Protein AF-A0A5A9MUC9-F1 (afdb_monomer)

Structure (mmCIF, N/CA/C/O backbone):
data_AF-A0A5A9MUC9-F1
#
_entry.id   AF-A0A5A9MUC9-F1
#
loop_
_atom_site.group_PDB
_atom_site.id
_atom_site.type_symbol
_atom_site.label_atom_id
_atom_site.label_alt_id
_atom_site.label_comp_id
_atom_site.label_asym_id
_atom_site.label_entity_id
_atom_site.label_seq_id
_atom_site.pdbx_PDB_ins_code
_atom_site.Cartn_x
_atom_site.Cartn_y
_atom_site.Cartn_z
_atom_site.occupancy
_atom_site.B_iso_or_equiv
_atom_site.auth_seq_id
_atom_site.auth_comp_id
_atom_site.auth_asym_id
_atom_site.auth_atom_id
_atom_site.pdbx_PDB_model_num
ATOM 1 N N . MET A 1 1 ? 46.422 -25.021 72.620 1.00 37.22 1 MET A N 1
ATOM 2 C CA . MET A 1 1 ? 46.347 -26.416 72.132 1.00 37.22 1 MET A CA 1
ATOM 3 C C . MET A 1 1 ? 45.207 -26.489 71.130 1.00 37.22 1 MET A C 1
ATOM 5 O O . MET A 1 1 ? 44.174 -25.902 71.407 1.00 37.22 1 MET A O 1
ATOM 9 N N . SER A 1 2 ? 45.419 -27.197 70.019 1.00 31.12 2 SER A N 1
ATOM 10 C CA . SER A 1 2 ? 44.532 -27.353 68.852 1.00 31.12 2 SER A CA 1
ATOM 11 C C . SER A 1 2 ? 44.584 -26.235 67.801 1.00 31.12 2 SER A C 1
ATOM 13 O O . SER A 1 2 ? 43.791 -25.302 67.783 1.00 31.12 2 SER A O 1
ATOM 15 N N . VAL A 1 3 ? 45.565 -26.389 66.910 1.00 34.84 3 VAL A N 1
ATOM 16 C CA . VAL A 1 3 ? 45.570 -25.908 65.526 1.00 34.84 3 VAL A CA 1
ATOM 17 C C . VAL A 1 3 ? 45.218 -27.127 64.670 1.00 34.84 3 VAL A C 1
ATOM 19 O O . VAL A 1 3 ? 45.865 -28.159 64.854 1.00 34.84 3 VAL A O 1
ATOM 22 N N . LYS A 1 4 ? 44.242 -26.971 63.762 1.00 36.78 4 LYS A N 1
ATOM 23 C CA . LYS A 1 4 ? 43.880 -27.789 62.576 1.00 36.78 4 LYS A CA 1
ATOM 24 C C . LYS A 1 4 ? 42.400 -28.181 62.548 1.00 36.78 4 LYS A C 1
ATOM 26 O O . LYS A 1 4 ? 42.036 -29.242 63.036 1.00 36.78 4 LYS A O 1
ATOM 31 N N . GLN A 1 5 ? 41.598 -27.337 61.898 1.00 28.11 5 GLN A N 1
ATOM 32 C CA . GLN A 1 5 ? 40.601 -27.712 60.881 1.00 28.11 5 GLN A CA 1
ATOM 33 C C . GLN A 1 5 ? 39.957 -26.420 60.357 1.00 28.11 5 GLN A C 1
ATOM 35 O O . GLN A 1 5 ? 38.896 -25.996 60.795 1.00 28.11 5 GLN A O 1
ATOM 40 N N . ALA A 1 6 ? 40.683 -25.752 59.465 1.00 31.92 6 ALA A N 1
ATOM 41 C CA . ALA A 1 6 ? 40.203 -24.652 58.642 1.00 31.92 6 ALA A CA 1
ATOM 42 C C . ALA A 1 6 ? 40.879 -24.820 57.280 1.00 31.92 6 ALA A C 1
ATOM 44 O O . ALA A 1 6 ? 41.979 -24.323 57.079 1.00 31.92 6 ALA A O 1
ATOM 45 N N . GLU A 1 7 ? 40.282 -25.640 56.419 1.00 31.00 7 GLU A N 1
ATOM 46 C CA . GLU A 1 7 ? 40.543 -25.723 54.978 1.00 31.00 7 GLU A CA 1
ATOM 47 C C . GLU A 1 7 ? 39.486 -26.662 54.370 1.00 31.00 7 GLU A C 1
ATOM 49 O O . GLU A 1 7 ? 39.186 -27.695 54.969 1.00 31.00 7 GLU A O 1
ATOM 54 N N . VAL A 1 8 ? 38.966 -26.301 53.185 1.00 27.38 8 VAL A N 1
ATOM 55 C CA . VAL A 1 8 ? 37.879 -26.940 52.399 1.00 27.38 8 VAL A CA 1
ATOM 56 C C . VAL A 1 8 ? 36.471 -26.516 52.890 1.00 27.38 8 VAL A C 1
ATOM 58 O O . VAL A 1 8 ? 35.976 -27.030 53.880 1.00 27.38 8 VAL A O 1
ATOM 61 N N . SER A 1 9 ? 35.761 -25.531 52.322 1.00 27.03 9 SER A N 1
ATOM 62 C CA . SER A 1 9 ? 35.521 -25.254 50.898 1.00 27.03 9 SER A CA 1
ATOM 63 C C . SER A 1 9 ? 35.214 -23.764 50.666 1.00 27.03 9 SER A C 1
ATOM 65 O O . SER A 1 9 ? 34.152 -23.272 51.031 1.00 27.03 9 SER A O 1
ATOM 67 N N . TYR A 1 10 ? 36.152 -23.060 50.039 1.00 27.86 10 TYR A N 1
ATOM 68 C CA . TYR A 1 10 ? 35.975 -21.765 49.378 1.00 27.86 10 TYR A CA 1
ATOM 69 C C . TYR A 1 10 ? 36.552 -21.970 47.979 1.00 27.86 10 TYR A C 1
ATOM 71 O O . TYR A 1 10 ? 37.765 -22.132 47.879 1.00 27.86 10 TYR A O 1
ATOM 79 N N . GLN A 1 11 ? 35.717 -22.041 46.937 1.00 26.67 11 GLN A N 1
ATOM 80 C CA . GLN A 1 11 ? 36.108 -21.851 45.531 1.00 26.67 11 GLN A CA 1
ATOM 81 C C . GLN A 1 11 ? 34.886 -21.993 44.609 1.00 26.67 11 GLN A C 1
ATOM 83 O O . GLN A 1 11 ? 34.564 -23.095 44.178 1.00 26.67 11 GLN A O 1
ATOM 88 N N . HIS A 1 12 ? 34.224 -20.880 44.299 1.00 26.84 12 HIS A N 1
ATOM 89 C CA . HIS A 1 12 ? 33.988 -20.395 42.931 1.00 26.84 12 HIS A CA 1
ATOM 90 C C . HIS A 1 12 ? 33.468 -18.951 43.018 1.00 26.84 12 HIS A C 1
ATOM 92 O O . HIS A 1 12 ? 32.827 -18.591 43.996 1.00 26.84 12 HIS A O 1
ATOM 98 N N . TYR A 1 13 ? 33.815 -18.136 42.023 1.00 27.45 13 TYR A N 1
ATOM 99 C CA . TYR A 1 13 ? 33.653 -16.676 41.935 1.00 27.45 13 TYR A CA 1
ATOM 100 C C . TYR A 1 13 ? 34.662 -15.812 42.701 1.00 27.45 13 TYR A C 1
ATOM 102 O O . TYR A 1 13 ? 34.348 -15.042 43.601 1.00 27.45 13 TYR A O 1
ATOM 110 N N . SER A 1 14 ? 35.905 -15.848 42.228 1.00 30.41 14 SER A N 1
ATOM 111 C CA . SER A 1 14 ? 36.795 -14.690 42.281 1.00 30.41 14 SER A CA 1
ATOM 112 C C . SER A 1 14 ? 37.079 -14.221 40.861 1.00 30.41 14 SER A C 1
ATOM 114 O O . SER A 1 14 ? 37.937 -14.800 40.202 1.00 30.41 14 SER A O 1
ATOM 116 N N . GLN A 1 15 ? 36.383 -13.171 40.397 1.00 27.92 15 GLN A N 1
ATOM 117 C CA . GLN A 1 15 ? 36.892 -12.316 39.316 1.00 27.92 15 GLN A CA 1
ATOM 118 C C . GLN A 1 15 ? 36.154 -10.980 39.089 1.00 27.92 15 GLN A C 1
ATOM 120 O O . GLN A 1 15 ? 35.982 -10.594 37.949 1.00 27.92 15 GLN A O 1
ATOM 125 N N . TYR A 1 16 ? 35.820 -10.197 40.121 1.00 28.20 16 TYR A N 1
ATOM 126 C CA . TYR A 1 16 ? 35.705 -8.739 39.940 1.00 28.20 16 TYR A CA 1
ATOM 127 C C . TYR A 1 16 ? 36.274 -7.988 41.146 1.00 28.20 16 TYR A C 1
ATOM 129 O O . TYR A 1 16 ? 36.334 -8.485 42.267 1.00 28.20 16 TYR A O 1
ATOM 137 N N . ILE A 1 17 ? 36.833 -6.827 40.839 1.00 30.33 17 ILE A N 1
ATOM 138 C CA . ILE A 1 17 ? 37.711 -5.996 41.655 1.00 30.33 17 ILE A CA 1
ATOM 139 C C . ILE A 1 17 ? 37.048 -5.605 42.984 1.00 30.33 17 ILE A C 1
ATOM 141 O O . ILE A 1 17 ? 35.884 -5.227 43.028 1.00 30.33 17 ILE A O 1
ATOM 145 N N . ILE A 1 18 ? 37.835 -5.662 44.061 1.00 32.28 18 ILE A N 1
ATOM 146 C CA . ILE A 1 18 ? 37.488 -5.213 45.412 1.00 32.28 18 ILE A CA 1
ATOM 147 C C . ILE A 1 18 ? 37.047 -3.742 45.368 1.00 32.28 18 ILE A C 1
ATOM 149 O O . ILE A 1 18 ? 37.881 -2.843 45.251 1.00 32.28 18 ILE A O 1
ATOM 153 N N . SER A 1 19 ? 35.744 -3.502 45.513 1.00 30.11 19 SER A N 1
ATOM 154 C CA . SER A 1 19 ? 35.230 -2.262 46.094 1.00 30.11 19 SER A CA 1
ATOM 155 C C . SER A 1 19 ? 35.243 -2.435 47.622 1.00 30.11 19 SER A C 1
ATOM 157 O O . SER A 1 19 ? 34.701 -3.428 48.109 1.00 30.11 19 SER A O 1
ATOM 159 N N . PRO A 1 20 ? 35.850 -1.537 48.424 1.00 44.41 20 PRO A N 1
ATOM 160 C CA . PRO A 1 20 ? 35.941 -1.690 49.884 1.00 44.41 20 PRO A CA 1
ATOM 161 C C . PRO A 1 20 ? 34.605 -1.505 50.621 1.00 44.41 20 PRO A C 1
ATOM 163 O O . PRO A 1 20 ? 34.583 -1.450 51.849 1.00 44.41 20 PRO A O 1
ATOM 166 N N . SER A 1 21 ? 33.500 -1.342 49.895 1.00 51.47 21 SER A N 1
ATOM 167 C CA . SER A 1 21 ? 32.202 -1.033 50.467 1.00 51.47 21 SER A CA 1
ATOM 168 C C . SER A 1 21 ? 31.105 -1.726 49.656 1.00 51.47 21 SER A C 1
ATOM 170 O O . SER A 1 21 ? 31.025 -1.473 48.451 1.00 51.47 21 SER A O 1
ATOM 172 N N . PRO A 1 22 ? 30.268 -2.582 50.276 1.00 62.97 22 PRO A N 1
ATOM 173 C CA . PRO A 1 22 ? 29.225 -3.314 49.561 1.00 62.97 22 PRO A CA 1
ATOM 174 C C . PRO A 1 22 ? 28.249 -2.336 48.895 1.00 62.97 22 PRO A C 1
ATOM 176 O O . PRO A 1 22 ? 27.984 -1.260 49.442 1.00 62.97 22 PRO A O 1
ATOM 179 N N . GLU A 1 23 ? 27.746 -2.685 47.709 1.00 72.06 23 GLU A N 1
ATOM 180 C CA . GLU A 1 23 ? 26.764 -1.864 46.984 1.00 72.06 23 GLU A CA 1
ATOM 181 C C . GLU A 1 23 ? 25.449 -1.738 47.767 1.00 72.06 23 GLU A C 1
ATOM 183 O O . GLU A 1 23 ? 24.873 -0.654 47.807 1.00 72.06 23 GLU A O 1
ATOM 188 N N . VAL A 1 24 ? 25.051 -2.796 48.486 1.00 77.56 24 VAL A N 1
ATOM 189 C CA . VAL A 1 24 ? 23.879 -2.846 49.375 1.00 77.56 24 VAL A CA 1
ATOM 190 C C . VAL A 1 24 ? 24.287 -3.405 50.740 1.00 77.56 24 VAL A C 1
ATOM 192 O O . VAL A 1 24 ? 24.983 -4.417 50.831 1.00 77.56 24 VAL A O 1
ATOM 195 N N . TRP A 1 25 ? 23.850 -2.767 51.826 1.00 82.62 25 TRP A N 1
ATOM 196 C CA . TRP A 1 25 ? 24.081 -3.256 53.187 1.00 82.62 25 TRP A CA 1
ATOM 197 C C . TRP A 1 25 ? 22.999 -4.243 53.610 1.00 82.62 25 TRP A C 1
ATOM 199 O O . TRP A 1 25 ? 21.894 -3.835 53.949 1.00 82.62 25 TRP A O 1
ATOM 209 N N . ARG A 1 26 ? 23.336 -5.532 53.674 1.00 80.31 26 ARG A N 1
ATOM 210 C CA . ARG A 1 26 ? 22.454 -6.574 54.214 1.00 80.31 26 ARG A CA 1
ATOM 211 C C . ARG A 1 26 ? 22.598 -6.682 55.735 1.00 80.31 26 ARG A C 1
ATOM 213 O O . ARG A 1 26 ? 23.669 -7.037 56.229 1.00 80.31 26 ARG A O 1
ATOM 220 N N . ILE A 1 27 ? 21.545 -6.355 56.483 1.00 81.44 27 ILE A N 1
ATOM 221 C CA . ILE A 1 27 ? 21.571 -6.223 57.947 1.00 81.44 27 ILE A CA 1
ATOM 222 C C . ILE A 1 27 ? 20.531 -7.129 58.605 1.00 81.44 27 ILE A C 1
ATOM 224 O O . ILE A 1 27 ? 19.365 -7.142 58.229 1.00 81.44 27 ILE A O 1
ATOM 228 N N . ASN A 1 28 ? 20.952 -7.840 59.650 1.00 82.38 28 ASN A N 1
ATOM 229 C CA . ASN A 1 28 ? 20.065 -8.529 60.577 1.00 82.38 28 ASN A CA 1
ATOM 230 C C . ASN A 1 28 ? 19.952 -7.696 61.873 1.00 82.38 28 ASN A C 1
ATOM 232 O O . ASN A 1 28 ? 20.923 -7.601 62.628 1.00 82.38 28 ASN A O 1
ATOM 236 N N . LEU A 1 29 ? 18.784 -7.086 62.105 1.00 79.56 29 LEU A N 1
ATOM 237 C CA . LEU A 1 29 ? 18.479 -6.291 63.301 1.00 79.56 29 LEU A CA 1
ATOM 238 C C . LEU A 1 29 ? 18.042 -7.145 64.503 1.00 79.56 29 LEU A C 1
ATOM 240 O O . LEU A 1 29 ? 18.085 -6.664 65.631 1.00 79.56 29 LEU A O 1
ATOM 244 N N . SER A 1 30 ? 17.658 -8.412 64.309 1.00 74.38 30 SER A N 1
ATOM 245 C CA . SER A 1 30 ? 17.354 -9.311 65.434 1.00 74.38 30 SER A CA 1
ATOM 246 C C . SER A 1 30 ? 18.618 -9.733 66.194 1.00 74.38 30 SER A C 1
ATOM 248 O O . SER A 1 30 ? 18.578 -9.950 67.404 1.00 74.38 30 SER A O 1
ATOM 250 N N . GLU A 1 31 ? 19.769 -9.761 65.517 1.00 72.69 31 GLU A N 1
ATOM 251 C CA . GLU A 1 31 ? 21.071 -10.068 66.123 1.00 72.69 31 GLU A CA 1
ATOM 252 C C . GLU A 1 31 ? 21.901 -8.827 66.491 1.00 72.69 31 GLU A C 1
ATOM 254 O O . GLU A 1 31 ? 22.803 -8.904 67.332 1.00 72.69 31 GLU A O 1
ATOM 259 N N . ARG A 1 32 ? 21.648 -7.677 65.852 1.00 73.25 32 ARG A N 1
ATOM 260 C CA . ARG A 1 32 ? 22.462 -6.459 65.995 1.00 73.25 32 ARG A CA 1
ATOM 261 C C . ARG A 1 32 ? 21.582 -5.241 66.249 1.00 73.25 32 ARG A C 1
ATOM 263 O O . ARG A 1 32 ? 20.751 -4.906 65.421 1.00 73.25 32 ARG A O 1
ATOM 270 N N . LYS A 1 33 ? 21.860 -4.514 67.336 1.00 75.81 33 LYS A N 1
ATOM 271 C CA . LYS A 1 33 ? 21.127 -3.287 67.683 1.00 75.81 33 LYS A CA 1
ATOM 272 C C . LYS A 1 33 ? 21.317 -2.186 66.641 1.00 75.81 33 LYS A C 1
ATOM 274 O O . LYS A 1 33 ? 22.451 -1.882 66.251 1.00 75.81 33 LYS A O 1
ATOM 279 N N . SER A 1 34 ? 20.238 -1.488 66.314 1.00 79.00 34 SER A N 1
ATOM 280 C CA . SER A 1 34 ? 20.187 -0.335 65.414 1.00 79.00 34 SER A CA 1
ATOM 281 C C . SER A 1 34 ? 21.143 0.788 65.835 1.00 79.00 34 SER A C 1
ATOM 283 O O . SER A 1 34 ? 21.655 1.520 64.994 1.00 79.00 34 SER A O 1
ATOM 285 N N . SER A 1 35 ? 21.457 0.895 67.132 1.00 78.44 35 SER A N 1
ATOM 286 C CA . SER A 1 35 ? 22.426 1.859 67.665 1.00 78.44 35 SER A CA 1
ATOM 287 C C . SER A 1 35 ? 23.839 1.648 67.116 1.00 78.44 35 SER A C 1
ATOM 289 O O . SER A 1 35 ? 24.579 2.609 66.941 1.00 78.44 35 SER A O 1
ATOM 291 N N . ILE A 1 36 ? 24.227 0.397 66.840 1.00 78.69 36 ILE A N 1
ATOM 292 C CA . ILE A 1 36 ? 25.528 0.076 66.237 1.00 78.69 36 ILE A CA 1
ATOM 293 C C . ILE A 1 36 ? 25.494 0.409 64.745 1.00 78.69 36 ILE A C 1
ATOM 295 O O . ILE A 1 36 ? 26.438 1.004 64.229 1.00 78.69 36 ILE A O 1
ATOM 299 N N . LEU A 1 37 ? 24.392 0.073 64.065 1.00 81.62 37 LEU A N 1
ATOM 300 C CA . LEU A 1 37 ? 24.188 0.409 62.657 1.00 81.62 37 LEU A CA 1
ATOM 301 C C . LEU A 1 37 ? 24.272 1.925 62.425 1.00 81.62 37 LEU A C 1
ATOM 303 O O . LEU A 1 37 ? 24.952 2.356 61.499 1.00 81.62 37 LEU A O 1
ATOM 307 N N . LEU A 1 38 ? 23.664 2.731 63.299 1.00 82.75 38 LEU A N 1
ATOM 308 C CA . LEU A 1 38 ? 23.710 4.193 63.237 1.00 82.75 38 LEU A CA 1
ATOM 309 C C . LEU A 1 38 ? 25.145 4.738 63.252 1.00 82.75 38 LEU A C 1
ATOM 311 O O . LEU A 1 38 ? 25.493 5.585 62.431 1.00 82.75 38 LEU A O 1
ATOM 315 N N . GLU A 1 39 ? 25.986 4.253 64.167 1.00 84.06 39 GLU A N 1
ATOM 316 C CA . GLU A 1 39 ? 27.384 4.693 64.254 1.00 84.06 39 GLU A CA 1
ATOM 317 C C . GLU A 1 39 ? 28.191 4.271 63.020 1.00 84.06 39 GLU A C 1
ATOM 319 O O . GLU A 1 39 ? 29.020 5.037 62.537 1.00 84.06 39 GLU A O 1
ATOM 324 N N . VAL A 1 40 ? 27.906 3.097 62.446 1.00 81.81 40 VAL A N 1
ATOM 325 C CA . VAL A 1 40 ? 28.534 2.645 61.193 1.00 81.81 40 VAL A CA 1
ATOM 326 C C . VAL A 1 40 ? 28.092 3.497 59.998 1.00 81.81 40 VAL A C 1
ATOM 328 O O . VAL A 1 40 ? 28.924 3.858 59.163 1.00 81.81 40 VAL A O 1
ATOM 331 N N . LEU A 1 41 ? 26.806 3.850 59.917 1.00 82.06 41 LEU A N 1
ATOM 332 C CA . LEU A 1 41 ? 26.252 4.673 58.840 1.00 82.06 41 LEU A CA 1
ATOM 333 C C . LEU A 1 41 ? 26.789 6.114 58.872 1.00 82.06 41 LEU A C 1
ATOM 335 O O . LEU A 1 41 ? 27.070 6.676 57.817 1.00 82.06 41 LEU A O 1
ATOM 339 N N . LYS A 1 42 ? 27.027 6.689 60.061 1.00 81.81 42 LYS A N 1
ATOM 340 C CA . LYS A 1 42 ? 27.658 8.018 60.220 1.00 81.81 42 LYS A CA 1
ATOM 341 C C . LYS A 1 42 ? 29.084 8.095 59.666 1.00 81.81 42 LYS A C 1
ATOM 343 O O . LYS A 1 42 ? 29.549 9.188 59.353 1.00 81.81 42 LYS A O 1
ATOM 348 N N . LEU A 1 43 ? 29.783 6.962 59.571 1.00 80.56 43 LEU A N 1
ATOM 349 C CA . LEU A 1 43 ? 31.150 6.884 59.046 1.00 80.56 43 LEU A CA 1
ATOM 350 C C . LEU A 1 43 ? 31.202 6.787 57.511 1.00 80.56 43 LEU A C 1
ATOM 352 O O . LEU A 1 43 ? 32.293 6.825 56.943 1.00 80.56 43 LEU A O 1
ATOM 356 N N . GLN A 1 44 ? 30.058 6.641 56.835 1.00 73.62 44 GLN A N 1
ATOM 357 C CA . GLN A 1 44 ? 30.001 6.526 55.377 1.00 73.62 44 GLN A CA 1
ATOM 358 C C . GLN A 1 44 ? 30.079 7.904 54.703 1.00 73.62 44 GLN A C 1
ATOM 360 O O . GLN A 1 44 ? 29.491 8.878 55.168 1.00 73.62 44 GLN A O 1
ATOM 365 N N . THR A 1 45 ? 30.777 7.978 53.566 1.00 74.88 45 THR A N 1
ATOM 366 C CA . THR A 1 45 ? 30.841 9.192 52.731 1.00 74.88 45 THR A CA 1
ATOM 367 C C . THR A 1 45 ? 29.626 9.350 51.816 1.00 74.88 45 THR A C 1
ATOM 369 O O . THR A 1 45 ? 29.344 10.457 51.368 1.00 74.88 45 THR A O 1
ATOM 372 N N . GLU A 1 46 ? 28.903 8.260 51.547 1.00 81.00 46 GLU A N 1
ATOM 373 C CA . GLU A 1 46 ? 27.731 8.207 50.670 1.00 81.00 46 GLU A CA 1
ATOM 374 C C . GLU A 1 46 ? 26.603 7.405 51.331 1.00 81.00 46 GLU A C 1
ATOM 376 O O . GLU A 1 46 ? 26.857 6.422 52.034 1.00 81.00 46 GLU A O 1
ATOM 381 N N . LYS A 1 47 ? 25.348 7.806 51.086 1.00 84.25 47 LYS A N 1
ATOM 382 C CA . LYS A 1 47 ? 24.169 7.049 51.523 1.00 84.25 47 LYS A CA 1
ATOM 383 C C . LYS A 1 47 ? 24.029 5.792 50.673 1.00 84.25 47 LYS A C 1
ATOM 385 O O . LYS A 1 47 ? 23.990 5.886 49.448 1.00 84.25 47 LYS A O 1
ATOM 390 N N . LYS A 1 48 ? 23.907 4.635 51.315 1.00 82.56 48 LYS A N 1
ATOM 391 C CA . LYS A 1 48 ? 23.777 3.341 50.633 1.00 82.56 48 LYS A CA 1
ATOM 392 C C . LYS A 1 48 ? 22.405 2.703 50.869 1.00 82.56 48 LYS A C 1
ATOM 394 O O . LYS A 1 48 ? 21.788 2.997 51.900 1.00 82.56 48 LYS A O 1
ATOM 399 N N . PRO A 1 49 ? 21.936 1.838 49.951 1.00 85.25 49 PRO A N 1
ATOM 400 C CA . PRO A 1 49 ? 20.777 0.989 50.185 1.00 85.25 49 PRO A CA 1
ATOM 401 C C . PRO A 1 49 ? 21.020 0.057 51.373 1.00 85.25 49 PRO A C 1
ATOM 403 O O . PRO A 1 49 ? 22.113 -0.496 51.523 1.00 85.25 49 PRO A O 1
ATOM 406 N N . VAL A 1 50 ? 19.998 -0.125 52.204 1.00 85.94 50 VAL A N 1
ATOM 407 C CA . VAL A 1 50 ? 19.974 -1.089 53.303 1.00 85.94 50 VAL A CA 1
ATOM 408 C C . VAL A 1 50 ? 18.893 -2.124 53.025 1.00 85.94 50 VAL A C 1
ATOM 410 O O . VAL A 1 50 ? 17.748 -1.790 52.735 1.00 85.94 50 VAL A O 1
ATOM 413 N N . GLU A 1 51 ? 19.269 -3.386 53.145 1.00 85.00 51 GLU A N 1
ATOM 414 C CA . GLU A 1 51 ? 18.411 -4.549 52.992 1.00 85.00 51 GLU A CA 1
ATOM 415 C C . GLU A 1 51 ? 18.318 -5.280 54.329 1.00 85.00 51 GLU A C 1
ATOM 417 O O . GLU A 1 51 ? 19.324 -5.738 54.874 1.00 85.00 51 GLU A O 1
ATOM 422 N N . LEU A 1 52 ? 17.115 -5.367 54.889 1.00 84.06 52 LEU A N 1
ATOM 423 C CA . LEU A 1 52 ? 16.882 -6.052 56.154 1.00 84.06 52 LEU A CA 1
ATOM 424 C C . LEU A 1 52 ? 16.644 -7.544 55.913 1.00 84.06 52 LEU A C 1
ATOM 426 O O . LEU A 1 52 ? 15.724 -7.930 55.195 1.00 84.06 52 LEU A O 1
ATOM 430 N N . ILE A 1 53 ? 17.471 -8.381 56.537 1.00 79.81 53 ILE A N 1
ATOM 431 C CA . ILE A 1 53 ? 17.347 -9.844 56.496 1.00 79.81 53 ILE A CA 1
ATOM 432 C C . ILE A 1 53 ? 16.385 -10.332 57.590 1.00 79.81 53 ILE A C 1
ATOM 434 O O . ILE A 1 53 ? 15.611 -11.260 57.361 1.00 79.81 53 ILE A O 1
ATOM 438 N N . ASP A 1 54 ? 16.431 -9.712 58.774 1.00 77.12 54 ASP A N 1
ATOM 439 C CA . ASP A 1 54 ? 15.596 -10.043 59.936 1.00 77.12 54 ASP A CA 1
ATOM 440 C C . ASP A 1 54 ? 15.500 -8.833 60.886 1.00 77.12 54 ASP A C 1
ATOM 442 O O . ASP A 1 54 ? 16.399 -7.984 60.894 1.00 77.12 54 ASP A O 1
ATOM 446 N N . TRP A 1 55 ? 14.417 -8.722 61.660 1.00 83.12 55 TRP A N 1
ATOM 447 C CA . TRP A 1 55 ? 14.123 -7.552 62.503 1.00 83.12 55 TRP A CA 1
ATOM 448 C C . TRP A 1 55 ? 13.224 -7.895 63.697 1.00 83.12 55 TRP A C 1
ATOM 450 O O . TRP A 1 55 ? 12.637 -8.972 63.765 1.00 83.12 55 TRP A O 1
ATOM 460 N N . THR A 1 56 ? 13.111 -6.965 64.650 1.00 78.56 56 THR A N 1
ATOM 461 C CA . THR A 1 56 ? 12.183 -7.059 65.786 1.00 78.56 56 THR A CA 1
ATOM 462 C C . THR A 1 56 ? 11.162 -5.924 65.745 1.00 78.56 56 THR A C 1
ATOM 464 O O . THR A 1 56 ? 11.402 -4.862 65.169 1.00 78.56 56 THR A O 1
ATOM 467 N N . HIS A 1 57 ? 10.002 -6.142 66.367 1.00 74.69 57 HIS A N 1
ATOM 468 C CA . HIS A 1 57 ? 8.956 -5.121 66.517 1.00 74.69 57 HIS A CA 1
ATOM 469 C C . HIS A 1 57 ? 9.075 -4.337 67.828 1.00 74.69 57 HIS A C 1
ATOM 471 O O . HIS A 1 57 ? 8.153 -3.607 68.186 1.00 74.69 57 HIS A O 1
ATOM 477 N N . GLU A 1 58 ? 10.176 -4.502 68.569 1.00 80.38 58 GLU A N 1
ATOM 478 C CA . GLU A 1 58 ? 10.378 -3.790 69.827 1.00 80.38 58 GLU A CA 1
ATOM 479 C C . GLU A 1 58 ? 10.442 -2.283 69.571 1.00 80.38 58 GLU A C 1
ATOM 481 O O . GLU A 1 58 ? 11.226 -1.808 68.748 1.00 80.38 58 GLU A O 1
ATOM 486 N N . GLU A 1 59 ? 9.638 -1.516 70.306 1.00 79.25 59 GLU A N 1
ATOM 487 C CA . GLU A 1 59 ? 9.513 -0.066 70.125 1.00 79.25 59 GLU A CA 1
ATOM 488 C C . GLU A 1 59 ? 10.871 0.651 70.215 1.00 79.25 59 GLU A C 1
ATOM 490 O O . GLU A 1 59 ? 11.154 1.568 69.443 1.00 79.25 59 GLU A O 1
ATOM 495 N N . SER A 1 60 ? 11.751 0.197 71.115 1.00 81.31 60 SER A N 1
ATOM 496 C CA . SER A 1 60 ? 13.119 0.708 71.246 1.00 81.31 60 SER A CA 1
ATOM 497 C C . SER A 1 60 ? 13.977 0.473 70.006 1.00 81.31 60 SER A C 1
ATOM 499 O O . SER A 1 60 ? 14.788 1.334 69.666 1.00 81.31 60 SER A O 1
ATOM 501 N N . GLU A 1 61 ? 13.801 -0.662 69.329 1.00 83.81 61 GLU A N 1
ATOM 502 C CA . GLU A 1 61 ? 14.568 -1.018 68.134 1.00 83.81 61 GLU A CA 1
ATOM 503 C C . GLU A 1 61 ? 14.036 -0.259 66.911 1.00 83.81 61 GLU A C 1
ATOM 505 O O . GLU A 1 61 ? 14.817 0.342 66.176 1.00 83.81 61 GLU A O 1
ATOM 510 N N . VAL A 1 62 ? 12.709 -0.156 66.755 1.00 84.19 62 VAL A N 1
ATOM 511 C CA . VAL A 1 62 ? 12.060 0.654 65.704 1.00 84.19 62 VAL A CA 1
ATOM 512 C C . VAL A 1 62 ? 12.447 2.134 65.833 1.00 84.19 62 VAL A C 1
ATOM 514 O O . VAL A 1 62 ? 12.889 2.755 64.864 1.00 84.19 62 VAL A O 1
ATOM 517 N N . ARG A 1 63 ? 12.361 2.707 67.043 1.00 83.19 63 ARG A N 1
ATOM 518 C CA . ARG A 1 63 ? 12.769 4.102 67.312 1.00 83.19 63 ARG A CA 1
ATOM 519 C C . ARG A 1 63 ? 14.275 4.309 67.176 1.00 83.19 63 ARG A C 1
ATOM 521 O O . ARG A 1 63 ? 14.718 5.394 66.795 1.00 83.19 63 ARG A O 1
ATOM 528 N N . GLY A 1 64 ? 15.070 3.289 67.483 1.00 84.12 64 GLY A N 1
ATOM 529 C CA . GLY A 1 64 ? 16.507 3.304 67.250 1.00 84.12 64 GLY A CA 1
ATOM 530 C C . GLY A 1 64 ? 16.845 3.289 65.756 1.00 84.12 64 GLY A C 1
ATOM 531 O O . GLY A 1 64 ? 17.744 4.010 65.327 1.00 84.12 64 GLY A O 1
ATOM 532 N N . PHE A 1 65 ? 16.127 2.502 64.954 1.00 87.19 65 PHE A N 1
ATOM 533 C CA . PHE A 1 65 ? 16.313 2.429 63.505 1.00 87.19 65 PHE A CA 1
ATOM 534 C C . PHE A 1 65 ? 15.854 3.705 62.792 1.00 87.19 65 PHE A C 1
ATOM 536 O O . PHE A 1 65 ? 16.500 4.130 61.837 1.00 87.19 65 PHE A O 1
ATOM 543 N N . LEU A 1 66 ? 14.824 4.392 63.301 1.00 86.44 66 LEU A N 1
ATOM 544 C CA . LEU A 1 66 ? 14.379 5.696 62.791 1.00 86.44 66 LEU A CA 1
ATOM 545 C C . LEU A 1 66 ? 15.540 6.708 62.666 1.00 86.44 66 LEU A C 1
ATOM 547 O O . LEU A 1 66 ? 15.619 7.471 61.706 1.00 86.44 66 LEU A O 1
ATOM 551 N N . GLN A 1 67 ? 16.502 6.669 63.591 1.00 86.06 67 GLN A N 1
ATOM 552 C CA . GLN A 1 67 ? 17.675 7.552 63.576 1.00 86.06 67 GLN A CA 1
ATOM 553 C C . GLN A 1 67 ? 18.681 7.217 62.462 1.00 86.06 67 GLN A C 1
ATOM 555 O O . GLN A 1 67 ? 19.519 8.052 62.128 1.00 86.06 67 GLN A O 1
ATOM 560 N N . CYS A 1 68 ? 18.612 6.016 61.880 1.00 86.75 68 CYS A N 1
ATOM 561 C CA . CYS A 1 68 ? 19.471 5.579 60.777 1.00 86.75 68 CYS A CA 1
ATOM 562 C C . CYS A 1 68 ? 19.025 6.153 59.423 1.00 86.75 68 CYS A C 1
ATOM 564 O O . CYS A 1 68 ? 19.852 6.316 58.528 1.00 86.75 68 CYS A O 1
ATOM 566 N N . LEU A 1 69 ? 17.742 6.501 59.277 1.00 86.69 69 LEU A N 1
ATOM 567 C CA . LEU A 1 69 ? 17.131 6.918 58.010 1.00 86.69 69 LEU A CA 1
ATOM 568 C C . LEU A 1 69 ? 17.824 8.093 57.297 1.00 86.69 69 LEU A C 1
ATOM 570 O O . LEU A 1 69 ? 17.974 8.027 56.077 1.00 86.69 69 LEU A O 1
ATOM 574 N N . PRO A 1 70 ? 18.309 9.149 57.986 1.00 86.31 70 PRO A N 1
ATOM 575 C CA . PRO A 1 70 ? 19.003 10.247 57.314 1.00 86.31 70 PRO A CA 1
ATOM 576 C C . PRO A 1 70 ? 20.285 9.811 56.589 1.00 86.31 70 PRO A C 1
ATOM 578 O O . PRO A 1 70 ? 20.769 10.557 55.738 1.00 86.31 70 PRO A O 1
ATOM 581 N N . TYR A 1 71 ? 20.820 8.627 56.898 1.00 85.69 71 TYR A N 1
ATOM 582 C CA . TYR A 1 71 ? 22.103 8.122 56.410 1.00 85.69 71 TYR A CA 1
ATOM 583 C C . TYR A 1 71 ? 21.984 6.991 55.374 1.00 85.69 71 TYR A C 1
ATOM 585 O O . TYR A 1 71 ? 23.008 6.514 54.886 1.00 85.69 71 TYR A O 1
ATOM 593 N N . ILE A 1 72 ? 20.770 6.575 55.002 1.00 87.44 72 ILE A N 1
ATOM 594 C CA . ILE A 1 72 ? 20.535 5.521 53.999 1.00 87.44 72 ILE A CA 1
ATOM 595 C C . ILE A 1 72 ? 19.871 6.106 52.752 1.00 87.44 72 ILE A C 1
ATOM 597 O O . ILE A 1 72 ? 19.208 7.142 52.828 1.00 87.44 72 ILE A O 1
ATOM 601 N N . SER A 1 73 ? 20.086 5.485 51.591 1.00 84.88 73 SER A N 1
ATOM 602 C CA . SER A 1 73 ? 19.480 5.937 50.328 1.00 84.88 73 SER A CA 1
ATOM 603 C C . SER A 1 73 ? 18.209 5.172 49.976 1.00 84.88 73 SER A C 1
ATOM 605 O O . SER A 1 73 ? 17.292 5.761 49.417 1.00 84.88 73 SER A O 1
ATOM 607 N N . GLN A 1 74 ? 18.142 3.887 50.322 1.00 85.88 74 GLN A N 1
ATOM 608 C CA . GLN A 1 74 ? 16.986 3.020 50.103 1.00 85.88 74 GLN A CA 1
ATOM 609 C C . GLN A 1 74 ? 16.838 2.051 51.277 1.00 85.88 74 GLN A C 1
ATOM 611 O O . GLN A 1 74 ? 17.843 1.664 51.877 1.00 85.88 74 GLN A O 1
ATOM 616 N N . LEU A 1 75 ? 15.610 1.640 51.586 1.00 85.94 75 LEU A N 1
ATOM 617 C CA . LEU A 1 75 ? 15.328 0.553 52.524 1.00 85.94 75 LEU A CA 1
ATOM 618 C C . LEU A 1 75 ? 14.482 -0.525 51.845 1.00 85.94 75 LEU A C 1
ATOM 620 O O . LEU A 1 75 ? 13.418 -0.209 51.312 1.00 85.94 75 LEU A O 1
ATOM 624 N N . ARG A 1 76 ? 14.944 -1.778 51.891 1.00 84.19 76 ARG A N 1
ATOM 625 C CA . ARG A 1 76 ? 14.252 -2.963 51.353 1.00 84.19 76 ARG A CA 1
ATOM 626 C C . ARG A 1 76 ? 14.320 -4.153 52.305 1.00 84.19 76 ARG A C 1
ATOM 628 O O . ARG A 1 76 ? 15.121 -4.150 53.242 1.00 84.19 76 ARG A O 1
ATOM 635 N N . PHE A 1 77 ? 13.515 -5.176 52.046 1.00 82.19 77 PHE A N 1
ATOM 636 C CA . PHE A 1 77 ? 13.557 -6.454 52.761 1.00 82.19 77 PHE A CA 1
ATOM 637 C C . PHE A 1 77 ? 14.158 -7.542 51.871 1.00 82.19 77 PHE A C 1
ATOM 639 O O . PHE A 1 77 ? 13.981 -7.522 50.658 1.00 82.19 77 PHE A O 1
ATOM 646 N N . CYS A 1 78 ? 14.894 -8.478 52.466 1.00 74.50 78 CYS A N 1
ATOM 647 C CA . CYS A 1 78 ? 15.499 -9.587 51.731 1.00 74.50 78 CYS A CA 1
ATOM 648 C C . CYS A 1 78 ? 14.436 -10.633 51.335 1.00 74.50 78 CYS A C 1
ATOM 650 O O . CYS A 1 78 ? 13.732 -11.142 52.211 1.00 74.50 78 CYS A O 1
ATOM 652 N N . LYS A 1 79 ? 14.352 -10.976 50.036 1.00 64.44 79 LYS A N 1
ATOM 653 C CA . LYS A 1 79 ? 13.382 -11.945 49.478 1.00 64.44 79 LYS A CA 1
ATOM 654 C C . LYS A 1 79 ? 13.607 -13.372 49.998 1.00 64.44 79 LYS A C 1
ATOM 656 O O . LYS A 1 79 ? 12.654 -14.043 50.386 1.00 64.44 79 LYS A O 1
ATOM 661 N N . ASP A 1 80 ? 14.861 -13.812 50.127 1.00 58.91 80 ASP A N 1
ATOM 662 C CA . ASP A 1 80 ? 15.209 -15.162 50.610 1.00 58.91 80 ASP A CA 1
ATOM 663 C C . ASP A 1 80 ? 14.679 -15.482 52.013 1.00 58.91 80 ASP A C 1
ATOM 665 O O . ASP A 1 80 ? 14.359 -16.633 52.328 1.00 58.91 80 ASP A O 1
ATOM 669 N N . THR A 1 81 ? 14.549 -14.472 52.877 1.00 54.62 81 THR A N 1
ATOM 670 C CA . THR A 1 81 ? 13.960 -14.638 54.207 1.00 54.62 81 THR A CA 1
ATOM 671 C C . THR A 1 81 ? 12.432 -14.565 54.211 1.00 54.62 81 THR A C 1
ATOM 673 O O . THR A 1 81 ? 11.840 -14.932 55.224 1.00 54.62 81 THR A O 1
ATOM 676 N N . LEU A 1 82 ? 11.784 -14.140 53.121 1.00 53.78 82 LEU A N 1
ATOM 677 C CA . LEU A 1 82 ? 10.338 -13.904 53.017 1.00 53.78 82 LEU A CA 1
ATOM 678 C C . LEU A 1 82 ? 9.518 -15.114 52.537 1.00 53.78 82 LEU A C 1
ATOM 680 O O . LEU A 1 82 ? 8.296 -15.034 52.572 1.00 53.78 82 LEU A O 1
ATOM 684 N N . LYS A 1 83 ? 10.138 -16.272 52.248 1.00 51.84 83 LYS A N 1
ATOM 685 C CA . LYS A 1 83 ? 9.469 -17.536 51.832 1.00 51.84 83 LYS A CA 1
ATOM 686 C C . LYS A 1 83 ? 8.455 -18.135 52.843 1.00 51.84 83 LYS A C 1
ATOM 688 O O . LYS A 1 83 ? 8.064 -19.293 52.730 1.00 51.84 83 LYS A O 1
ATOM 693 N N . LYS A 1 84 ? 8.055 -17.398 53.885 1.00 55.09 84 LYS A N 1
ATOM 694 C CA . LYS A 1 84 ? 6.984 -17.751 54.829 1.00 55.09 84 LYS A CA 1
ATOM 695 C C . LYS A 1 84 ? 6.054 -16.554 55.006 1.00 55.09 84 LYS A C 1
ATOM 697 O O . LYS A 1 84 ? 6.505 -15.509 55.468 1.00 55.09 84 LYS A O 1
ATOM 702 N N . GLU A 1 85 ? 4.756 -16.760 54.788 1.00 54.78 85 GLU A N 1
ATOM 703 C CA . GLU A 1 85 ? 3.660 -15.786 54.972 1.00 54.78 85 GLU A CA 1
ATOM 704 C C . GLU A 1 85 ? 3.761 -14.978 56.290 1.00 54.78 85 GLU A C 1
ATOM 706 O O . GLU A 1 85 ? 3.500 -13.776 56.344 1.00 54.78 85 GLU A O 1
ATOM 711 N N . SER A 1 86 ? 4.254 -15.607 57.366 1.00 60.12 86 SER A N 1
ATOM 712 C CA . SER A 1 86 ? 4.492 -14.963 58.667 1.00 60.12 86 SER A CA 1
ATOM 713 C C . SER A 1 86 ? 5.502 -13.808 58.629 1.00 60.12 86 SER A C 1
ATOM 715 O O . SER A 1 86 ? 5.417 -12.889 59.442 1.00 60.12 86 SER A O 1
ATOM 717 N N . LYS A 1 87 ? 6.493 -13.858 57.731 1.00 65.12 87 LYS A N 1
ATOM 718 C CA . LYS A 1 87 ? 7.530 -12.825 57.606 1.00 65.12 87 LYS A CA 1
ATOM 719 C C . LYS A 1 87 ? 7.099 -11.669 56.700 1.00 65.12 87 LYS A C 1
ATOM 721 O O . LYS A 1 87 ? 7.524 -10.545 56.959 1.00 65.12 87 LYS A O 1
ATOM 726 N N . MET A 1 88 ? 6.190 -11.892 55.747 1.00 66.94 88 MET A N 1
ATOM 727 C CA . MET A 1 88 ? 5.597 -10.808 54.954 1.00 66.94 88 MET A CA 1
ATOM 728 C C . MET A 1 88 ? 4.727 -9.895 55.828 1.00 66.94 88 MET A C 1
ATOM 730 O O . MET A 1 88 ? 4.983 -8.692 55.890 1.00 66.94 88 MET A O 1
ATOM 734 N N . LYS A 1 89 ? 3.837 -10.474 56.646 1.00 71.00 89 LYS A N 1
ATOM 735 C CA . LYS A 1 89 ? 3.068 -9.737 57.673 1.00 71.00 89 LYS A CA 1
ATOM 736 C C . LYS A 1 89 ? 3.968 -9.025 58.688 1.00 71.00 89 LYS A C 1
ATOM 738 O O . LYS A 1 89 ? 3.685 -7.913 59.123 1.00 71.00 89 LYS A O 1
ATOM 743 N N . SER A 1 90 ? 5.098 -9.637 59.042 1.00 78.06 90 SER A N 1
ATOM 744 C CA . SER A 1 90 ? 6.096 -8.997 59.905 1.00 78.06 90 SER A CA 1
ATOM 745 C C . SER A 1 90 ? 6.746 -7.780 59.227 1.00 78.06 90 SER A C 1
ATOM 747 O O . SER A 1 90 ? 6.972 -6.763 59.878 1.00 78.06 90 SER A O 1
ATOM 749 N N . SER A 1 91 ? 7.026 -7.824 57.923 1.00 78.50 91 SER A N 1
ATOM 750 C CA . SER A 1 91 ? 7.636 -6.691 57.210 1.00 78.50 91 SER A CA 1
ATOM 751 C C . SER A 1 91 ? 6.695 -5.482 57.113 1.00 78.50 91 SER A C 1
ATOM 753 O O . SER A 1 91 ? 7.105 -4.357 57.419 1.00 78.50 91 SER A O 1
ATOM 755 N N . SER A 1 92 ? 5.416 -5.709 56.787 1.00 78.81 92 SER A N 1
ATOM 756 C CA . SER A 1 92 ? 4.390 -4.660 56.737 1.00 78.81 92 SER A CA 1
ATOM 757 C C . SER A 1 92 ? 4.136 -4.071 58.128 1.00 78.81 92 SER A C 1
ATOM 759 O O . SER A 1 92 ? 4.088 -2.849 58.280 1.00 78.81 92 SER A O 1
ATOM 761 N N . GLN A 1 93 ? 4.109 -4.907 59.173 1.00 82.12 93 GLN A N 1
ATOM 762 C CA . GLN A 1 93 ? 3.994 -4.465 60.566 1.00 82.12 93 GLN A CA 1
ATOM 763 C C . GLN A 1 93 ? 5.199 -3.630 61.029 1.00 82.12 93 GLN A C 1
ATOM 765 O O . GLN A 1 93 ? 5.027 -2.602 61.687 1.00 82.12 93 GLN A O 1
ATOM 770 N N . PHE A 1 94 ? 6.429 -4.037 60.693 1.00 85.50 94 PHE A N 1
ATOM 771 C CA . PHE A 1 94 ? 7.631 -3.272 61.034 1.00 85.50 94 PHE A CA 1
ATOM 772 C C . PHE A 1 94 ? 7.607 -1.880 60.399 1.00 85.50 94 PHE A C 1
ATOM 774 O O . PHE A 1 94 ? 7.862 -0.890 61.087 1.00 85.50 94 PHE A O 1
ATOM 781 N N . LEU A 1 95 ? 7.244 -1.783 59.117 1.00 85.44 95 LEU A N 1
ATOM 782 C CA . LEU A 1 95 ? 7.111 -0.490 58.448 1.00 85.44 95 LEU A CA 1
ATOM 783 C C . LEU A 1 95 ? 5.968 0.347 58.998 1.00 85.44 95 LEU A C 1
ATOM 785 O O . LEU A 1 95 ? 6.161 1.538 59.231 1.00 85.44 95 LEU A O 1
ATOM 789 N N . GLY A 1 96 ? 4.816 -0.261 59.268 1.00 82.69 96 GLY A N 1
ATOM 790 C CA . GLY A 1 96 ? 3.702 0.418 59.914 1.00 82.69 96 GLY A CA 1
ATOM 791 C C . GLY A 1 96 ? 4.109 1.037 61.255 1.00 82.69 96 GLY A C 1
ATOM 792 O O . GLY A 1 96 ? 3.824 2.209 61.512 1.00 82.69 96 GLY A O 1
ATOM 793 N N . ASN A 1 97 ? 4.872 0.302 62.070 1.00 85.81 97 ASN A N 1
ATOM 794 C CA . ASN A 1 97 ? 5.430 0.803 63.329 1.00 85.81 97 ASN A CA 1
ATOM 795 C C . ASN A 1 97 ? 6.485 1.901 63.113 1.00 85.81 97 ASN A C 1
ATOM 797 O O . ASN A 1 97 ? 6.552 2.850 63.893 1.00 85.81 97 ASN A O 1
ATOM 801 N N . LEU A 1 98 ? 7.299 1.806 62.059 1.00 86.88 98 LEU A N 1
ATOM 802 C CA . LEU A 1 98 ? 8.318 2.805 61.731 1.00 86.88 98 LEU A CA 1
ATOM 803 C C . LEU A 1 98 ? 7.696 4.138 61.283 1.00 86.88 98 LEU A C 1
ATOM 805 O O . LEU A 1 98 ? 8.109 5.193 61.765 1.00 86.88 98 LEU A O 1
ATOM 809 N N . PHE A 1 99 ? 6.671 4.097 60.426 1.00 83.75 99 PHE A N 1
ATOM 810 C CA . PHE A 1 99 ? 5.895 5.274 60.011 1.00 83.75 99 PHE A CA 1
ATOM 811 C C . PHE A 1 99 ? 5.130 5.901 61.175 1.00 83.75 99 PHE A C 1
ATOM 813 O O . PHE A 1 99 ? 5.117 7.123 61.328 1.00 83.75 99 PHE A O 1
ATOM 820 N N . THR A 1 100 ? 4.563 5.060 62.035 1.00 83.56 100 THR A N 1
ATOM 821 C CA . THR A 1 100 ? 3.936 5.474 63.290 1.00 83.56 100 THR A CA 1
ATOM 822 C C . THR A 1 100 ? 4.926 6.231 64.179 1.00 83.56 100 THR A C 1
ATOM 824 O O . THR A 1 100 ? 4.690 7.386 64.527 1.00 83.56 100 THR A O 1
ATOM 827 N N . ALA A 1 101 ? 6.083 5.633 64.479 1.00 83.69 101 ALA A N 1
ATOM 828 C CA . ALA A 1 101 ? 7.108 6.243 65.323 1.00 83.69 101 ALA A CA 1
ATOM 829 C C . ALA A 1 101 ? 7.665 7.551 64.734 1.00 83.69 101 ALA A C 1
ATOM 831 O O . ALA A 1 101 ? 7.991 8.476 65.479 1.00 83.69 101 ALA A O 1
ATOM 832 N N . ALA A 1 102 ? 7.764 7.643 63.406 1.00 84.12 102 ALA A N 1
ATOM 833 C CA . ALA A 1 102 ? 8.156 8.867 62.720 1.00 84.12 102 ALA A CA 1
ATOM 834 C C . ALA A 1 102 ? 7.117 9.974 62.863 1.00 84.12 102 ALA A C 1
ATOM 836 O O . ALA A 1 102 ? 7.481 11.103 63.172 1.00 84.12 102 ALA A O 1
ATOM 837 N N . SER A 1 103 ? 5.834 9.651 62.691 1.00 81.19 103 SER A N 1
ATOM 838 C CA . SER A 1 103 ? 4.757 10.625 62.858 1.00 81.19 103 SER A CA 1
ATOM 839 C C . SER A 1 103 ? 4.703 11.169 64.284 1.00 81.19 103 SER A C 1
ATOM 841 O O . SER A 1 103 ? 4.473 12.360 64.457 1.00 81.19 103 SER A O 1
ATOM 843 N N . GLU A 1 104 ? 4.928 10.329 65.299 1.00 81.38 104 GLU A N 1
ATOM 844 C CA . GLU A 1 104 ? 4.999 10.775 66.697 1.00 81.38 104 GLU A CA 1
ATOM 845 C C . GLU A 1 104 ? 6.170 11.730 66.931 1.00 81.38 104 GLU A C 1
ATOM 847 O O . GLU A 1 104 ? 6.020 12.769 67.570 1.00 81.38 104 GLU A O 1
ATOM 852 N N . ARG A 1 105 ? 7.338 11.409 66.368 1.00 80.38 105 ARG A N 1
ATOM 853 C CA . ARG A 1 105 ? 8.519 12.278 66.415 1.00 80.38 105 ARG A CA 1
ATOM 854 C C . ARG A 1 105 ? 8.265 13.619 65.738 1.00 80.38 105 ARG A C 1
ATOM 856 O O . ARG A 1 105 ? 8.563 14.653 66.325 1.00 80.38 105 ARG A O 1
ATOM 863 N N . ASP A 1 106 ? 7.681 13.607 64.549 1.00 81.38 106 ASP A N 1
ATOM 864 C CA . ASP A 1 106 ? 7.397 14.825 63.795 1.00 81.38 106 ASP A CA 1
ATOM 865 C C . ASP A 1 106 ? 6.418 15.735 64.558 1.00 81.38 106 ASP A C 1
ATOM 867 O O . ASP A 1 106 ? 6.597 16.954 64.571 1.00 81.38 106 ASP A O 1
ATOM 871 N N . THR A 1 107 ? 5.439 15.161 65.276 1.00 75.25 107 THR A N 1
ATOM 872 C CA . THR A 1 107 ? 4.527 15.932 66.141 1.00 75.25 107 THR A CA 1
ATOM 873 C C . THR A 1 107 ? 5.176 16.432 67.430 1.00 75.25 107 THR A C 1
ATOM 875 O O . THR A 1 107 ? 4.871 17.542 67.866 1.00 75.25 107 THR A O 1
ATOM 878 N N . ASP A 1 108 ? 6.055 15.637 68.045 1.00 74.56 108 ASP A N 1
ATOM 879 C CA . ASP A 1 108 ? 6.592 15.911 69.384 1.00 74.56 108 ASP A CA 1
ATOM 880 C C . ASP A 1 108 ? 7.825 16.832 69.358 1.00 74.56 108 ASP A C 1
ATOM 882 O O . ASP A 1 108 ? 8.022 17.630 70.277 1.00 74.56 108 ASP A O 1
ATOM 886 N N . THR A 1 109 ? 8.669 16.734 68.325 1.00 72.56 109 THR A N 1
ATOM 887 C CA . THR A 1 109 ? 9.946 17.468 68.227 1.00 72.56 109 THR A CA 1
ATOM 888 C C . THR A 1 109 ? 10.028 18.423 67.035 1.00 72.56 109 THR A C 1
ATOM 890 O O . THR A 1 109 ? 10.944 19.246 66.997 1.00 72.56 109 THR A O 1
ATOM 893 N N . GLY A 1 110 ? 9.078 18.370 66.092 1.00 67.31 110 GLY A N 1
ATOM 894 C CA . GLY A 1 110 ? 9.099 19.173 64.862 1.00 67.31 110 GLY A CA 1
ATOM 895 C C . GLY A 1 110 ? 10.121 18.695 63.823 1.00 67.31 110 GLY A C 1
ATOM 896 O O . GLY A 1 110 ? 10.436 19.431 62.884 1.00 67.31 110 GLY A O 1
ATOM 897 N N . ASP A 1 111 ? 10.658 17.485 64.002 1.00 74.19 111 ASP A N 1
ATOM 898 C CA . ASP A 1 111 ? 11.514 16.825 63.018 1.00 74.19 111 ASP A CA 1
ATOM 899 C C . ASP A 1 111 ? 10.696 16.447 61.756 1.00 74.19 111 ASP A C 1
ATOM 901 O O . ASP A 1 111 ? 9.469 16.502 61.752 1.00 74.19 111 ASP A O 1
ATOM 905 N N . LYS A 1 112 ? 11.375 16.112 60.649 1.00 81.38 112 LYS A N 1
ATOM 906 C CA . LYS A 1 112 ? 10.753 15.728 59.361 1.00 81.38 112 LYS A CA 1
ATOM 907 C C . LYS A 1 112 ? 11.054 14.269 58.989 1.00 81.38 112 LYS A C 1
ATOM 909 O O . LYS A 1 112 ? 11.436 13.971 57.856 1.00 81.38 112 LYS A O 1
ATOM 914 N N . TYR A 1 113 ? 10.964 13.347 59.944 1.00 81.81 113 TYR A N 1
ATOM 915 C CA . TYR A 1 113 ? 11.268 11.930 59.723 1.00 81.81 113 TYR A CA 1
ATOM 916 C C . TYR A 1 113 ? 10.300 11.257 58.747 1.00 81.81 113 TYR A C 1
ATOM 918 O O . TYR A 1 113 ? 10.734 10.371 58.014 1.00 81.81 113 TYR A O 1
ATOM 926 N N . THR A 1 114 ? 9.037 11.682 58.668 1.00 78.94 114 THR A N 1
ATOM 927 C CA . THR A 1 114 ? 8.080 11.169 57.667 1.00 78.94 114 THR A CA 1
ATOM 928 C C . THR A 1 114 ? 8.484 11.516 56.226 1.00 78.94 114 THR A C 1
ATOM 930 O O . THR A 1 114 ? 8.372 10.678 55.326 1.00 78.94 114 THR A O 1
ATOM 933 N N . GLU A 1 115 ? 9.040 12.713 56.003 1.00 80.44 115 GLU A N 1
ATOM 934 C CA . GLU A 1 115 ? 9.581 13.145 54.703 1.00 80.44 115 GLU A CA 1
ATOM 935 C C . GLU A 1 115 ? 10.838 12.334 54.334 1.00 80.44 115 GLU A C 1
ATOM 937 O O . GLU A 1 115 ?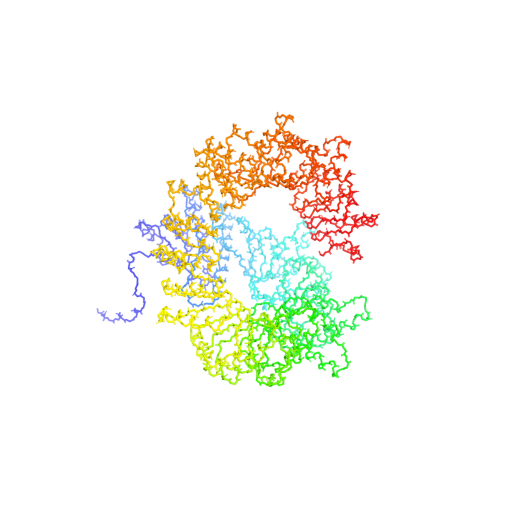 10.992 11.885 53.196 1.00 80.44 115 GLU A O 1
ATOM 942 N N . ILE A 1 116 ? 11.706 12.062 55.315 1.00 82.56 116 ILE A N 1
ATOM 943 C CA . ILE A 1 116 ? 12.905 11.232 55.125 1.00 82.56 116 ILE A CA 1
ATOM 944 C C . ILE A 1 116 ? 12.520 9.772 54.840 1.00 82.56 116 ILE A C 1
ATOM 946 O O . ILE A 1 116 ? 13.071 9.182 53.913 1.00 82.56 116 ILE A O 1
ATOM 950 N N . LEU A 1 117 ? 11.554 9.202 55.570 1.00 81.75 117 LEU A N 1
ATOM 951 C CA . LEU A 1 117 ? 11.017 7.857 55.316 1.00 81.75 117 LEU A CA 1
ATOM 952 C C . LEU A 1 117 ? 10.493 7.715 53.895 1.00 81.75 117 LEU A C 1
ATOM 954 O O . LEU A 1 117 ? 10.855 6.779 53.195 1.00 81.75 117 LEU A O 1
ATOM 958 N N . THR A 1 118 ? 9.700 8.682 53.442 1.00 78.44 118 THR A N 1
ATOM 959 C CA . THR A 1 118 ? 9.189 8.702 52.069 1.00 78.44 118 THR A CA 1
ATOM 960 C C . THR A 1 118 ? 10.326 8.630 51.045 1.00 78.44 118 THR A C 1
ATOM 962 O O . THR A 1 118 ? 10.244 7.890 50.068 1.00 78.44 118 THR A O 1
ATOM 965 N N . SER A 1 119 ? 11.421 9.359 51.285 1.00 81.19 119 SER A N 1
ATOM 966 C CA . SER A 1 119 ? 12.551 9.404 50.354 1.00 81.19 119 SER A CA 1
ATOM 967 C C . SER A 1 119 ? 13.286 8.068 50.204 1.00 81.19 119 SER A C 1
ATOM 969 O O . SER A 1 119 ? 13.769 7.775 49.114 1.00 81.19 119 SER A O 1
ATOM 971 N N . VAL A 1 120 ? 13.336 7.238 51.255 1.00 82.81 120 VAL A N 1
ATOM 972 C CA . VAL A 1 120 ? 14.074 5.959 51.236 1.00 82.81 120 VAL A CA 1
ATOM 973 C C . VAL A 1 120 ? 13.268 4.799 50.640 1.00 82.81 120 VAL A C 1
ATOM 975 O O . VAL A 1 120 ? 13.819 3.719 50.448 1.00 82.81 120 VAL A O 1
ATOM 978 N N . PHE A 1 121 ? 11.988 5.010 50.318 1.00 78.25 121 PHE A N 1
ATOM 979 C CA . PHE A 1 121 ? 11.123 4.025 49.648 1.00 78.25 121 PHE A CA 1
ATOM 980 C C . PHE A 1 121 ? 10.753 4.410 48.209 1.00 78.25 121 PHE A C 1
ATOM 982 O O . PHE A 1 121 ? 10.040 3.667 47.539 1.00 78.25 121 PHE A O 1
ATOM 989 N N . ASN A 1 122 ? 11.242 5.553 47.716 1.00 69.56 122 ASN A N 1
ATOM 990 C CA . ASN A 1 122 ? 10.943 6.070 46.381 1.00 69.56 122 ASN A CA 1
ATOM 991 C C . ASN A 1 122 ? 11.757 5.344 45.290 1.00 69.56 122 ASN A C 1
ATOM 993 O O . ASN A 1 122 ? 12.728 5.886 44.754 1.00 69.56 122 ASN A O 1
ATOM 997 N N . TYR A 1 123 ? 11.396 4.092 45.002 1.00 66.75 123 TYR A N 1
ATOM 998 C CA . TYR A 1 123 ? 11.953 3.294 43.908 1.00 66.75 123 TYR A CA 1
ATOM 999 C C . TYR A 1 123 ? 11.005 2.150 43.504 1.00 66.75 123 TYR A C 1
ATOM 1001 O O . TYR A 1 123 ? 10.221 1.643 44.305 1.00 66.75 123 TYR A O 1
ATOM 1009 N N . THR A 1 124 ? 11.078 1.733 42.238 1.00 65.75 124 THR A N 1
ATOM 1010 C CA . THR A 1 124 ? 10.084 0.848 41.599 1.00 65.75 124 THR A CA 1
ATOM 1011 C C . THR A 1 124 ? 10.094 -0.593 42.120 1.00 65.75 124 THR A C 1
ATOM 1013 O O . THR A 1 124 ? 9.047 -1.245 42.128 1.00 65.75 124 THR A O 1
ATOM 1016 N N . SER A 1 125 ? 11.247 -1.079 42.586 1.00 65.44 125 SER A N 1
ATOM 1017 C CA . SER A 1 125 ? 11.415 -2.413 43.176 1.00 65.44 125 SER A CA 1
ATOM 1018 C C . SER A 1 125 ? 11.134 -2.467 44.681 1.00 65.44 125 SER A C 1
ATOM 1020 O O . SER A 1 125 ? 11.399 -3.473 45.316 1.00 65.44 125 SER A O 1
ATOM 1022 N N . PHE A 1 126 ? 10.583 -1.425 45.307 1.00 73.94 126 PHE A N 1
ATOM 1023 C CA . PHE A 1 126 ? 10.090 -1.557 46.682 1.00 73.94 126 PHE A CA 1
ATOM 1024 C C . PHE A 1 126 ? 8.885 -2.518 46.697 1.00 73.94 126 PHE A C 1
ATOM 1026 O O . PHE A 1 126 ? 8.031 -2.389 45.806 1.00 73.94 126 PHE A O 1
ATOM 1033 N N . PRO A 1 127 ? 8.737 -3.429 47.682 1.00 71.62 127 PRO A N 1
ATOM 1034 C CA . PRO A 1 127 ? 9.525 -3.626 48.922 1.00 71.62 127 PRO A CA 1
ATOM 1035 C C . PRO A 1 127 ? 10.790 -4.521 48.874 1.00 71.62 127 PRO A C 1
ATOM 1037 O O . PRO A 1 127 ? 11.533 -4.536 49.863 1.00 71.62 127 PRO A O 1
ATOM 1040 N N . TRP A 1 128 ? 11.070 -5.228 47.773 1.00 79.06 128 TRP A N 1
ATOM 1041 C CA . TRP A 1 128 ? 12.247 -6.106 47.600 1.00 79.06 128 TRP A CA 1
ATOM 1042 C C . TRP A 1 128 ? 12.712 -6.189 46.132 1.00 79.06 128 TRP A C 1
ATOM 1044 O O . TRP A 1 128 ? 11.916 -6.071 45.196 1.00 79.06 128 TRP A O 1
ATOM 1054 N N . ASP A 1 129 ? 14.015 -6.402 45.921 1.00 68.50 129 ASP A N 1
ATOM 1055 C CA . ASP A 1 129 ? 14.626 -6.381 44.582 1.00 68.50 129 ASP A CA 1
ATOM 1056 C C . ASP A 1 129 ? 14.183 -7.568 43.702 1.00 68.50 129 ASP A C 1
ATOM 1058 O O . ASP A 1 129 ? 13.819 -8.627 44.219 1.00 68.50 129 ASP A O 1
ATOM 1062 N N . ARG A 1 130 ? 14.202 -7.397 42.370 1.00 60.88 130 ARG A N 1
ATOM 1063 C CA . ARG A 1 130 ? 14.054 -8.531 41.437 1.00 60.88 130 ARG A CA 1
ATOM 1064 C C . ARG A 1 130 ? 15.420 -9.197 41.306 1.00 60.88 130 ARG A C 1
ATOM 1066 O O . ARG A 1 130 ? 16.271 -8.675 40.590 1.00 60.88 130 ARG A O 1
ATOM 1073 N N . ASP A 1 131 ? 15.637 -10.313 41.991 1.00 54.81 131 ASP A N 1
ATOM 1074 C CA . ASP A 1 131 ? 16.815 -11.139 41.730 1.00 54.81 131 ASP A CA 1
ATOM 1075 C C . ASP A 1 131 ? 16.669 -11.730 40.313 1.00 54.81 131 ASP A C 1
ATOM 1077 O O . ASP A 1 131 ? 15.769 -12.520 40.055 1.00 54.81 131 ASP A O 1
ATOM 1081 N N . TYR A 1 132 ? 17.506 -11.277 39.373 1.00 47.72 132 TYR A N 1
ATOM 1082 C CA . TYR A 1 132 ? 17.605 -11.802 37.999 1.00 47.72 132 TYR A CA 1
ATOM 1083 C C . TYR A 1 132 ? 18.583 -12.994 37.906 1.00 47.72 132 TYR A C 1
ATOM 1085 O O . TYR A 1 132 ? 19.041 -13.318 36.815 1.00 47.72 132 TYR A O 1
ATOM 1093 N N . ASP A 1 133 ? 18.960 -13.594 39.038 1.00 41.84 133 ASP A N 1
ATOM 1094 C CA . ASP A 1 133 ? 20.083 -14.541 39.118 1.00 41.84 133 ASP A CA 1
ATOM 1095 C C . ASP A 1 133 ? 19.681 -16.029 39.063 1.00 41.84 133 ASP A C 1
ATOM 1097 O O . ASP A 1 133 ? 20.558 -16.881 39.200 1.00 41.84 133 ASP A O 1
ATOM 1101 N N . ASP A 1 134 ? 18.414 -16.361 38.799 1.00 42.03 134 ASP A N 1
ATOM 1102 C CA . ASP A 1 134 ? 18.017 -17.737 38.480 1.00 42.03 134 ASP A CA 1
ATOM 1103 C C . ASP A 1 134 ? 17.768 -17.852 36.963 1.00 42.03 134 ASP A C 1
ATOM 1105 O O . ASP A 1 134 ? 16.784 -17.353 36.427 1.00 42.03 134 ASP A O 1
ATOM 1109 N N . ASP A 1 135 ? 18.708 -18.505 36.265 1.00 42.78 135 ASP A N 1
ATOM 1110 C CA . ASP A 1 135 ? 18.653 -18.916 34.846 1.00 42.78 135 ASP A CA 1
ATOM 1111 C C . ASP A 1 135 ? 17.539 -19.964 34.562 1.00 42.78 135 ASP A C 1
ATOM 1113 O O . ASP A 1 135 ? 17.598 -20.689 33.564 1.00 42.78 135 ASP A O 1
ATOM 1117 N N . ASP A 1 136 ? 16.536 -20.081 35.434 1.00 43.97 136 ASP A N 1
ATOM 1118 C CA . ASP A 1 136 ? 15.380 -20.946 35.232 1.00 43.97 136 ASP A CA 1
ATOM 1119 C C . ASP A 1 136 ? 14.265 -20.095 34.597 1.00 43.97 136 ASP A C 1
ATOM 1121 O O . ASP A 1 136 ? 13.622 -19.275 35.245 1.00 43.97 136 ASP A O 1
ATOM 1125 N N . ASP A 1 137 ? 14.083 -20.272 33.282 1.00 41.00 137 ASP A N 1
ATOM 1126 C CA . ASP A 1 137 ? 13.041 -19.679 32.422 1.00 41.00 137 ASP A CA 1
ATOM 1127 C C . ASP A 1 137 ? 11.602 -20.123 32.814 1.00 41.00 137 ASP A C 1
ATOM 1129 O O . ASP A 1 137 ? 10.764 -20.387 31.946 1.00 41.00 137 ASP A O 1
ATOM 1133 N N . ASP A 1 138 ? 11.294 -20.255 34.104 1.00 46.44 138 ASP A N 1
ATOM 1134 C CA . ASP A 1 138 ? 9.953 -20.577 34.581 1.00 46.44 138 ASP A CA 1
ATOM 1135 C C . ASP A 1 138 ? 9.174 -19.266 34.797 1.00 46.44 138 ASP A C 1
ATOM 1137 O O . ASP A 1 138 ? 9.391 -18.523 35.755 1.00 46.44 138 ASP A O 1
ATOM 1141 N N . ASP A 1 139 ? 8.229 -18.983 33.888 1.00 47.53 139 ASP A N 1
ATOM 1142 C CA . ASP A 1 139 ? 7.292 -17.841 33.938 1.00 47.53 139 ASP A CA 1
ATOM 1143 C C . ASP A 1 139 ? 6.549 -17.711 35.294 1.00 47.53 139 ASP A C 1
ATOM 1145 O O . ASP A 1 139 ? 6.002 -16.649 35.606 1.00 47.53 139 ASP A O 1
ATOM 1149 N N . ASP A 1 140 ? 6.546 -18.766 36.115 1.00 49.03 140 ASP A N 1
ATOM 1150 C CA . ASP A 1 140 ? 5.894 -18.839 37.424 1.00 49.03 140 ASP A CA 1
ATOM 1151 C C . ASP A 1 140 ? 6.493 -17.846 38.455 1.00 49.03 140 ASP A C 1
ATOM 1153 O O . ASP A 1 140 ? 5.744 -17.245 39.231 1.00 49.03 140 ASP A O 1
ATOM 1157 N N . ASP A 1 141 ? 7.803 -17.555 38.415 1.00 50.44 141 ASP A N 1
ATOM 1158 C CA . ASP A 1 141 ? 8.468 -16.686 39.410 1.00 50.44 141 ASP A CA 1
ATOM 1159 C C . ASP A 1 141 ? 8.099 -15.189 39.283 1.00 50.44 141 ASP A C 1
ATOM 1161 O O . ASP A 1 141 ? 8.199 -14.414 40.249 1.00 50.44 141 ASP A O 1
ATOM 1165 N N . TYR A 1 142 ? 7.647 -14.747 38.100 1.00 53.22 142 TYR A N 1
ATOM 1166 C CA . TYR A 1 142 ? 7.209 -13.363 37.872 1.00 53.22 142 TYR A CA 1
ATOM 1167 C C . TYR A 1 142 ? 5.825 -13.086 38.477 1.00 53.22 142 TYR A C 1
ATOM 1169 O O . TYR A 1 142 ? 5.598 -12.006 39.041 1.00 53.22 142 TYR A O 1
ATOM 1177 N N . PHE A 1 143 ? 4.907 -14.051 38.369 1.00 56.94 143 PHE A N 1
ATOM 1178 C CA . PHE A 1 143 ? 3.553 -13.937 38.913 1.00 56.94 143 PHE A CA 1
ATOM 1179 C C . PHE A 1 143 ? 3.565 -13.915 40.446 1.00 56.94 143 PHE A C 1
ATOM 1181 O O . PHE A 1 143 ? 2.883 -13.074 41.043 1.00 56.94 143 PHE A O 1
ATOM 1188 N N . ASP A 1 144 ? 4.414 -14.730 41.079 1.00 62.62 144 ASP A N 1
ATOM 1189 C CA . ASP A 1 144 ? 4.569 -14.746 42.538 1.00 62.62 144 ASP A CA 1
ATOM 1190 C C . ASP A 1 144 ? 5.075 -13.396 43.081 1.00 62.62 144 ASP A C 1
ATOM 1192 O O . ASP A 1 144 ? 4.529 -12.870 44.053 1.00 62.62 144 ASP A O 1
ATOM 1196 N N . TYR A 1 145 ? 6.027 -12.743 42.399 1.00 67.69 145 TYR A N 1
ATOM 1197 C CA . TYR A 1 145 ? 6.549 -11.435 42.825 1.00 67.69 145 TYR A CA 1
ATOM 1198 C C . TYR A 1 145 ? 5.476 -10.332 42.864 1.00 67.69 145 TYR A C 1
ATOM 1200 O O . TYR A 1 145 ? 5.431 -9.529 43.802 1.00 67.69 145 TYR A O 1
ATOM 1208 N N . GLN A 1 146 ? 4.635 -10.236 41.827 1.00 70.12 146 GLN A N 1
ATOM 1209 C CA . GLN A 1 146 ? 3.602 -9.194 41.768 1.00 70.12 146 GLN A CA 1
ATOM 1210 C C . GLN A 1 146 ? 2.499 -9.439 42.796 1.00 70.12 146 GLN A C 1
ATOM 1212 O O . GLN A 1 146 ? 1.994 -8.481 43.389 1.00 70.12 146 GLN A O 1
ATOM 1217 N N . ASN A 1 147 ? 2.154 -10.705 43.031 1.00 71.31 147 ASN A N 1
ATOM 1218 C CA . ASN A 1 147 ? 1.152 -11.086 44.014 1.00 71.31 147 ASN A CA 1
ATOM 1219 C C . ASN A 1 147 ? 1.592 -10.714 45.441 1.00 71.31 147 ASN A C 1
ATOM 1221 O O . ASN A 1 147 ? 0.902 -9.957 46.126 1.00 71.31 147 ASN A O 1
ATOM 1225 N N . GLU A 1 148 ? 2.797 -11.128 45.843 1.00 74.50 148 GLU A N 1
ATOM 1226 C CA . GLU A 1 148 ? 3.377 -10.807 47.156 1.00 74.50 148 GLU A CA 1
ATOM 1227 C C . GLU A 1 148 ? 3.429 -9.290 47.406 1.00 74.50 148 GLU A C 1
ATOM 1229 O O . GLU A 1 148 ? 3.126 -8.796 48.497 1.00 74.50 148 GLU A O 1
ATOM 1234 N N . LYS A 1 149 ? 3.766 -8.514 46.368 1.00 78.88 149 LYS A N 1
ATOM 1235 C CA . LYS A 1 149 ? 3.816 -7.052 46.447 1.00 78.88 149 LYS A CA 1
ATOM 1236 C C . LYS A 1 149 ? 2.436 -6.431 46.695 1.00 78.88 149 LYS A C 1
ATOM 1238 O O . LYS A 1 149 ? 2.337 -5.464 47.455 1.00 78.88 149 LYS A O 1
ATOM 1243 N N . CYS A 1 150 ? 1.383 -6.957 46.068 1.00 81.06 150 CYS A N 1
ATOM 1244 C CA . CYS A 1 150 ? 0.011 -6.482 46.265 1.00 81.06 150 CYS A CA 1
ATOM 1245 C C . CYS A 1 150 ? -0.462 -6.739 47.700 1.00 81.06 150 CYS A C 1
ATOM 1247 O O . CYS A 1 150 ? -0.948 -5.814 48.357 1.00 81.06 150 CYS A O 1
ATOM 1249 N N . GLU A 1 151 ? -0.256 -7.955 48.210 1.00 78.44 151 GLU A N 1
ATOM 1250 C CA . GLU A 1 151 ? -0.608 -8.328 49.585 1.00 78.44 151 GLU A CA 1
ATOM 1251 C C . 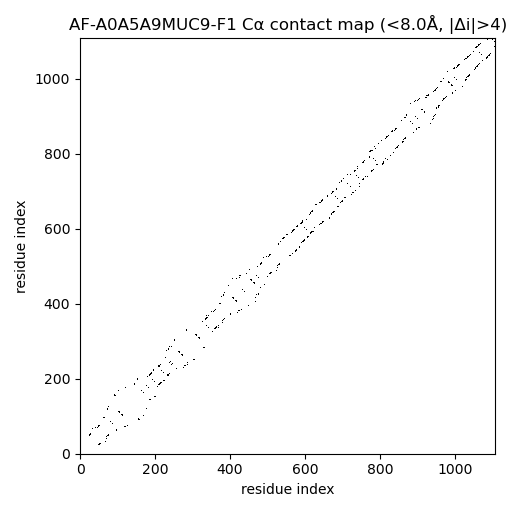GLU A 1 151 ? 0.129 -7.468 50.618 1.00 78.44 151 GLU A C 1
ATOM 1253 O O . GLU A 1 151 ? -0.490 -6.909 51.526 1.00 78.44 151 GLU A O 1
ATOM 1258 N N . PHE A 1 152 ? 1.438 -7.270 50.433 1.00 81.00 152 PHE A N 1
ATOM 1259 C CA . PHE A 1 152 ? 2.249 -6.432 51.312 1.00 81.00 152 PHE A CA 1
ATOM 1260 C C . PHE A 1 152 ? 1.687 -5.002 51.453 1.00 81.00 152 PHE A C 1
ATOM 1262 O O . PHE A 1 152 ? 1.629 -4.455 52.560 1.00 81.00 152 PHE A O 1
ATOM 1269 N N . LEU A 1 153 ? 1.270 -4.382 50.342 1.00 83.44 153 LEU A N 1
ATOM 1270 C CA . LEU A 1 153 ? 0.720 -3.023 50.345 1.00 83.44 153 LEU A CA 1
ATOM 1271 C C . LEU A 1 153 ? -0.654 -2.959 51.027 1.00 83.44 153 LEU A C 1
ATOM 1273 O O . LEU A 1 153 ? -0.920 -2.012 51.768 1.00 83.44 153 LEU A O 1
ATOM 1277 N N . LEU A 1 154 ? -1.516 -3.957 50.816 1.00 83.31 154 LEU A N 1
ATOM 1278 C CA . LEU A 1 154 ? -2.827 -4.028 51.472 1.00 83.31 154 LEU A CA 1
ATOM 1279 C C . LEU A 1 154 ? -2.686 -4.190 52.996 1.00 83.31 154 LEU A C 1
ATOM 1281 O O . LEU A 1 154 ? -3.349 -3.478 53.758 1.00 83.31 154 LEU A O 1
ATOM 1285 N N . ASP A 1 155 ? -1.770 -5.051 53.445 1.00 82.12 155 ASP A N 1
ATOM 1286 C CA . ASP A 1 155 ? -1.475 -5.259 54.867 1.00 82.12 155 ASP A CA 1
ATOM 1287 C C . ASP A 1 155 ? -0.910 -3.995 55.532 1.00 82.12 155 ASP A C 1
ATOM 1289 O O . ASP A 1 155 ? -1.321 -3.624 56.637 1.00 82.12 155 ASP A O 1
ATOM 1293 N N . LEU A 1 156 ? 0.004 -3.292 54.851 1.00 84.12 156 LEU A N 1
ATOM 1294 C CA . LEU A 1 156 ? 0.572 -2.035 55.344 1.00 84.12 156 LEU A CA 1
ATOM 1295 C C . LEU A 1 156 ? -0.512 -0.963 55.532 1.00 84.12 156 LEU A C 1
ATOM 1297 O O . LEU A 1 156 ? -0.507 -0.261 56.549 1.00 84.12 156 LEU A O 1
ATOM 1301 N N . TYR A 1 157 ? -1.450 -0.841 54.583 1.00 85.25 157 TYR A N 1
ATOM 1302 C CA . TYR A 1 157 ? -2.584 0.079 54.706 1.00 85.25 157 TYR A CA 1
ATOM 1303 C C . TYR A 1 157 ? -3.425 -0.251 55.942 1.00 85.25 157 TYR A C 1
ATOM 1305 O O . TYR A 1 157 ? -3.712 0.635 56.749 1.00 85.25 157 TYR A O 1
ATOM 1313 N N . SER A 1 158 ? -3.794 -1.527 56.096 1.00 84.06 158 SER A N 1
ATOM 1314 C CA . SER A 1 158 ? -4.624 -2.018 57.200 1.00 84.06 158 SER A CA 1
ATOM 1315 C C . SER A 1 158 ? -4.017 -1.679 58.563 1.00 84.06 158 SER A C 1
ATOM 1317 O O . SER A 1 158 ? -4.676 -1.074 59.414 1.00 84.06 158 SER A O 1
ATOM 1319 N N . HIS A 1 159 ? -2.727 -1.978 58.750 1.00 82.44 159 HIS A N 1
ATOM 1320 C CA . HIS A 1 159 ? -2.019 -1.718 60.006 1.00 82.44 159 HIS A CA 1
ATOM 1321 C C . HIS A 1 159 ? -2.009 -0.231 60.375 1.00 82.44 159 HIS A C 1
ATOM 1323 O O . HIS A 1 159 ? -2.306 0.143 61.510 1.00 82.44 159 HIS A O 1
ATOM 1329 N N . VAL A 1 160 ? -1.710 0.634 59.406 1.00 82.00 160 VAL A N 1
ATOM 1330 C CA . VAL A 1 160 ? -1.651 2.083 59.636 1.00 82.00 160 VAL A CA 1
ATOM 1331 C C . VAL A 1 160 ? -3.041 2.646 59.902 1.00 82.00 160 VAL A C 1
ATOM 1333 O O . VAL A 1 160 ? -3.203 3.472 60.798 1.00 82.00 160 VAL A O 1
ATOM 1336 N N . LYS A 1 161 ? -4.062 2.171 59.183 1.00 82.81 161 LYS A N 1
ATOM 1337 C CA . LYS A 1 161 ? -5.439 2.620 59.387 1.00 82.81 161 LYS A CA 1
ATOM 1338 C C . LYS A 1 161 ? -5.946 2.289 60.789 1.00 82.81 161 LYS A C 1
ATOM 1340 O O . LYS A 1 161 ? -6.587 3.136 61.416 1.00 82.81 161 LYS A O 1
ATOM 1345 N N . ASN A 1 162 ? -5.608 1.103 61.295 1.00 82.75 162 ASN A N 1
ATOM 1346 C CA . ASN A 1 162 ? -5.914 0.711 62.668 1.00 82.75 162 ASN A CA 1
ATOM 1347 C C . ASN A 1 162 ? -5.235 1.658 63.669 1.00 82.75 162 ASN A C 1
ATOM 1349 O O . ASN A 1 162 ? -5.916 2.203 64.536 1.00 82.75 162 ASN A O 1
ATOM 1353 N N . TYR A 1 163 ? -3.947 1.970 63.484 1.00 81.19 163 TYR A N 1
ATOM 1354 C CA . TYR A 1 163 ? -3.239 2.932 64.337 1.00 81.19 163 TYR A CA 1
ATOM 1355 C C . TYR A 1 163 ? -3.879 4.331 64.341 1.00 81.19 163 TYR A C 1
ATOM 1357 O O . TYR A 1 163 ? -4.080 4.913 65.412 1.00 81.19 163 TYR A O 1
ATOM 1365 N N . GLU A 1 164 ? -4.229 4.882 63.171 1.00 83.12 164 GLU A N 1
ATOM 1366 C CA . GLU A 1 164 ? -4.895 6.192 63.094 1.00 83.12 164 GLU A CA 1
ATOM 1367 C C . GLU A 1 164 ? -6.238 6.179 63.836 1.00 83.12 164 GLU A C 1
ATOM 1369 O O . GLU A 1 164 ? -6.590 7.152 64.504 1.00 83.12 164 GLU A O 1
ATOM 1374 N N . SER A 1 165 ? -6.981 5.070 63.743 1.00 82.88 165 SER A N 1
ATOM 1375 C CA . SER A 1 165 ? -8.275 4.915 64.411 1.00 82.88 165 SER A CA 1
ATOM 1376 C C . SER A 1 165 ? -8.153 4.809 65.936 1.00 82.88 165 SER A C 1
ATOM 1378 O O . SER A 1 165 ? -8.976 5.374 66.654 1.00 82.88 165 SER A O 1
ATOM 1380 N N . GLU A 1 166 ? -7.109 4.139 66.432 1.00 81.69 166 GLU A N 1
ATOM 1381 C CA . GLU A 1 166 ? -6.863 3.939 67.863 1.00 81.69 166 GLU A CA 1
ATOM 1382 C C . GLU A 1 166 ? -6.285 5.188 68.540 1.00 81.69 166 GLU A C 1
ATOM 1384 O O . GLU A 1 166 ? -6.612 5.484 69.690 1.00 81.69 166 GLU A O 1
ATOM 1389 N N . THR A 1 167 ? -5.428 5.935 67.838 1.00 77.31 167 THR A N 1
ATOM 1390 C CA . THR A 1 167 ? -4.667 7.054 68.422 1.00 77.31 167 THR A CA 1
ATOM 1391 C C . THR A 1 167 ? -5.167 8.438 68.017 1.00 77.31 167 THR A C 1
ATOM 1393 O O . THR A 1 167 ? -4.830 9.426 68.674 1.00 77.31 167 THR A O 1
ATOM 1396 N N . GLY A 1 168 ? -5.949 8.539 66.938 1.00 73.44 168 GLY A N 1
ATOM 1397 C CA . GLY A 1 168 ? -6.394 9.805 66.351 1.00 73.44 168 GLY A CA 1
ATOM 1398 C C . GLY A 1 168 ? -5.291 10.603 65.641 1.00 73.44 168 GLY A C 1
ATOM 1399 O O . GLY A 1 168 ? -5.527 11.750 65.259 1.00 73.44 168 GLY A O 1
ATOM 1400 N N . LYS A 1 169 ? -4.087 10.040 65.476 1.00 75.81 169 LYS A N 1
ATOM 1401 C CA . LYS A 1 169 ? -2.958 10.675 64.777 1.00 75.81 169 LYS A CA 1
ATOM 1402 C C . LYS A 1 169 ? -2.980 10.321 63.288 1.00 75.81 169 LYS A C 1
ATOM 1404 O O . LYS A 1 169 ? -3.284 9.192 62.934 1.00 75.81 169 LYS A O 1
ATOM 1409 N N . SER A 1 170 ? -2.643 11.282 62.424 1.00 76.88 170 SER A N 1
ATOM 1410 C CA . SER A 1 170 ? -2.684 11.128 60.961 1.00 76.88 170 SER A CA 1
ATOM 1411 C C . SER A 1 170 ? -1.314 10.737 60.396 1.00 76.88 170 SER A C 1
ATOM 1413 O O . SER A 1 170 ? -0.412 11.569 60.353 1.00 76.88 170 SER A O 1
ATOM 1415 N N . VAL A 1 171 ? -1.193 9.511 59.891 1.00 75.94 171 VAL A N 1
ATOM 1416 C CA . VAL A 1 171 ? 0.022 8.911 59.306 1.00 75.94 171 VAL A CA 1
ATOM 1417 C C . VAL A 1 171 ? -0.139 8.661 57.798 1.00 75.94 171 VAL A C 1
ATOM 1419 O O . VAL A 1 171 ? 0.832 8.740 57.045 1.00 75.94 171 VAL A O 1
ATOM 1422 N N . LEU A 1 172 ? -1.364 8.427 57.320 1.00 79.25 172 LEU A N 1
ATOM 1423 C CA . LEU A 1 172 ? -1.667 8.068 55.934 1.00 79.25 172 LEU A CA 1
ATOM 1424 C C . LEU A 1 172 ? -1.155 9.073 54.878 1.00 79.25 172 LEU A C 1
ATOM 1426 O O . LEU A 1 172 ? -0.648 8.616 53.850 1.00 79.25 172 LEU A O 1
ATOM 1430 N N . PRO A 1 173 ? -1.191 10.409 55.094 1.00 78.44 173 PRO A N 1
ATOM 1431 C CA . PRO A 1 173 ? -0.634 11.367 54.136 1.00 78.44 173 PRO A CA 1
ATOM 1432 C C . PRO A 1 173 ? 0.855 11.147 53.828 1.00 78.44 173 PRO A C 1
ATOM 1434 O O . PRO A 1 173 ? 1.290 11.415 52.711 1.00 78.44 173 PRO A O 1
ATOM 1437 N N . ALA A 1 174 ? 1.633 10.624 54.783 1.00 71.56 174 ALA A N 1
ATOM 1438 C CA . ALA A 1 174 ? 3.053 10.329 54.584 1.00 71.56 174 ALA A CA 1
ATOM 1439 C C . ALA A 1 174 ? 3.290 9.057 53.749 1.00 71.56 174 ALA A C 1
ATOM 1441 O O . ALA A 1 174 ? 4.329 8.931 53.110 1.00 71.56 174 ALA A O 1
ATOM 1442 N N . LEU A 1 175 ? 2.332 8.126 53.726 1.00 77.00 175 LEU A N 1
ATOM 1443 C CA . LEU A 1 175 ? 2.408 6.882 52.949 1.00 77.00 175 LEU A CA 1
ATOM 1444 C C . LEU A 1 175 ? 1.913 7.037 51.514 1.00 77.00 175 LEU A C 1
ATOM 1446 O O . LEU A 1 175 ? 2.154 6.164 50.683 1.00 77.00 175 LEU A O 1
ATOM 1450 N N . GLN A 1 176 ? 1.220 8.134 51.208 1.00 78.88 176 GLN A N 1
ATOM 1451 C CA . GLN A 1 176 ? 0.602 8.345 49.903 1.00 78.88 176 GLN A CA 1
ATOM 1452 C C . GLN A 1 176 ? 1.628 8.284 48.754 1.00 78.88 176 GLN A C 1
ATOM 1454 O O . GLN A 1 176 ? 1.335 7.770 47.680 1.00 78.88 176 GLN A O 1
ATOM 1459 N N . SER A 1 177 ? 2.856 8.739 49.001 1.00 75.19 177 SER A N 1
ATOM 1460 C CA . SER A 1 177 ? 4.001 8.627 48.091 1.00 75.19 177 SER A CA 1
ATOM 1461 C C . SER A 1 177 ? 4.335 7.181 47.698 1.00 75.19 177 SER A C 1
ATOM 1463 O O . SER A 1 177 ? 4.574 6.927 46.519 1.00 75.19 177 SER A O 1
ATOM 1465 N N . ILE A 1 178 ? 4.285 6.234 48.643 1.00 78.88 178 ILE A N 1
ATOM 1466 C CA . ILE A 1 178 ? 4.549 4.806 48.400 1.00 78.88 178 ILE A CA 1
ATOM 1467 C C . ILE A 1 178 ? 3.482 4.224 47.472 1.00 78.88 178 ILE A C 1
ATOM 1469 O O . ILE A 1 178 ? 3.813 3.565 46.489 1.00 78.88 178 ILE A O 1
ATOM 1473 N N . TYR A 1 179 ? 2.206 4.519 47.731 1.00 81.50 179 TYR A N 1
ATOM 1474 C CA . TYR A 1 179 ? 1.105 4.057 46.880 1.00 81.50 179 TYR A CA 1
ATOM 1475 C C . TYR A 1 179 ? 1.097 4.705 45.491 1.00 81.50 179 TYR A C 1
ATOM 1477 O O . TYR A 1 179 ? 0.505 4.132 44.585 1.00 81.50 179 TYR A O 1
ATOM 1485 N N . HIS A 1 180 ? 1.755 5.855 45.305 1.00 78.56 180 HIS A N 1
ATOM 1486 C CA . HIS A 1 180 ? 1.902 6.510 44.000 1.00 78.56 180 HIS A CA 1
ATOM 1487 C C . HIS A 1 180 ? 3.106 6.006 43.200 1.00 78.56 180 HIS A C 1
ATOM 1489 O O . HIS A 1 180 ? 2.999 5.804 41.994 1.00 78.56 180 HIS A O 1
ATOM 1495 N N . GLN A 1 181 ? 4.261 5.836 43.847 1.00 72.50 181 GLN A N 1
ATOM 1496 C CA . GLN A 1 181 ? 5.538 5.551 43.175 1.00 72.50 181 GLN A CA 1
ATOM 1497 C C . GLN A 1 181 ? 5.846 4.055 43.080 1.00 72.50 181 GLN A C 1
ATOM 1499 O O . GLN A 1 181 ? 6.502 3.628 42.131 1.00 72.50 181 GLN A O 1
ATOM 1504 N N . SER A 1 182 ? 5.347 3.263 44.030 1.00 72.44 182 SER A N 1
ATOM 1505 C CA . SER A 1 182 ? 5.616 1.825 44.137 1.00 72.44 182 SER A CA 1
ATOM 1506 C C . SER A 1 182 ? 4.378 0.970 43.846 1.00 72.44 182 SER A C 1
ATOM 1508 O O . SER A 1 182 ? 4.401 -0.232 44.103 1.00 72.44 182 SER A O 1
ATOM 1510 N N . SER A 1 183 ? 3.315 1.568 43.292 1.00 76.00 183 SER A N 1
ATOM 1511 C CA . SER A 1 183 ? 2.090 0.868 42.879 1.00 76.00 183 SER A CA 1
ATOM 1512 C C . SER A 1 183 ? 2.387 -0.254 41.873 1.00 76.00 183 SER A C 1
ATOM 1514 O O . SER A 1 183 ? 3.168 -0.024 40.942 1.00 76.00 183 SER A O 1
ATOM 1516 N N . PRO A 1 184 ? 1.794 -1.453 42.024 1.00 77.19 184 PRO A N 1
ATOM 1517 C CA . PRO A 1 184 ? 1.917 -2.512 41.031 1.00 77.19 184 PRO A CA 1
ATOM 1518 C C . PRO A 1 184 ? 1.248 -2.108 39.706 1.00 77.19 184 PRO A C 1
ATOM 1520 O O . PRO A 1 184 ? 0.320 -1.295 39.661 1.00 77.19 184 PRO A O 1
ATOM 1523 N N . GLU A 1 185 ? 1.735 -2.675 38.600 1.00 81.06 185 GLU A N 1
ATOM 1524 C CA . GLU A 1 185 ? 1.145 -2.440 37.275 1.00 81.06 185 GLU A CA 1
ATOM 1525 C C . GLU A 1 185 ? -0.252 -3.064 37.165 1.00 81.06 185 GLU A C 1
ATOM 1527 O O . GLU A 1 185 ? -1.152 -2.442 36.600 1.00 81.06 185 GLU A O 1
ATOM 1532 N N . VAL A 1 186 ? -0.435 -4.244 37.766 1.00 83.06 186 VAL A N 1
ATOM 1533 C CA . VAL A 1 186 ? -1.704 -4.967 37.909 1.00 83.06 186 VAL A CA 1
ATOM 1534 C C . VAL A 1 186 ? -1.863 -5.360 39.375 1.00 83.06 186 VAL A C 1
ATOM 1536 O O . VAL A 1 186 ? -0.958 -5.951 39.959 1.00 83.06 186 VAL A O 1
ATOM 1539 N N . TRP A 1 187 ? -3.007 -5.035 39.975 1.00 85.38 187 TRP A N 1
ATOM 1540 C CA . TRP A 1 187 ? -3.328 -5.468 41.334 1.00 85.38 187 TRP A CA 1
ATOM 1541 C C . TRP A 1 187 ? -3.815 -6.912 41.309 1.00 85.38 187 TRP A C 1
ATOM 1543 O O . TRP A 1 187 ? -4.926 -7.171 40.857 1.00 85.38 187 TRP A O 1
ATOM 1553 N N . THR A 1 188 ? -2.989 -7.835 41.788 1.00 79.81 188 THR A N 1
ATOM 1554 C CA . THR A 1 188 ? -3.305 -9.268 41.833 1.00 79.81 188 THR A CA 1
ATOM 1555 C C . THR A 1 188 ? -3.823 -9.631 43.218 1.00 79.81 188 THR A C 1
ATOM 1557 O O . THR A 1 188 ? -3.261 -9.180 44.216 1.00 79.81 188 THR A O 1
ATOM 1560 N N . LEU A 1 18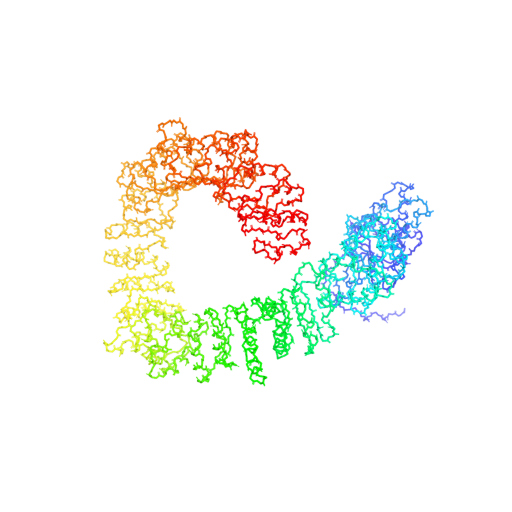9 ? -4.921 -10.385 43.286 1.00 77.50 189 LEU A N 1
ATOM 1561 C CA . LEU A 1 189 ? -5.609 -10.692 44.539 1.00 77.50 189 LEU A CA 1
ATOM 1562 C C . LEU A 1 189 ? -5.824 -12.197 44.698 1.00 77.50 189 LEU A C 1
ATOM 1564 O O . LEU A 1 189 ? -6.521 -12.812 43.887 1.00 77.50 189 LEU A O 1
ATOM 1568 N N . TYR A 1 190 ? -5.290 -12.761 45.782 1.00 68.56 190 TYR A N 1
ATOM 1569 C CA . TYR A 1 190 ? -5.597 -14.112 46.238 1.00 68.56 190 TYR A CA 1
ATOM 1570 C C . TYR A 1 190 ? -6.755 -14.056 47.241 1.00 68.56 190 TYR A C 1
ATOM 1572 O O . TYR A 1 190 ? -6.711 -13.317 48.227 1.00 68.56 190 TYR A O 1
ATOM 1580 N N . GLY A 1 191 ? -7.842 -14.783 46.986 1.00 59.50 191 GLY A N 1
ATOM 1581 C CA . GLY A 1 191 ? -9.023 -14.734 47.844 1.00 59.50 191 GLY A CA 1
ATOM 1582 C C . GLY A 1 191 ? -8.805 -15.460 49.163 1.00 59.50 191 GLY A C 1
ATOM 1583 O O . GLY A 1 191 ? -9.123 -16.635 49.282 1.00 59.50 191 GLY A O 1
ATOM 1584 N N . PHE A 1 192 ? -8.343 -14.712 50.162 1.00 44.81 192 PHE A N 1
ATOM 1585 C CA . PHE A 1 192 ? -8.648 -14.891 51.577 1.00 44.81 192 PHE A CA 1
ATOM 1586 C C . PHE A 1 192 ? -8.640 -13.514 52.258 1.00 44.81 192 PHE A C 1
ATOM 1588 O O . PHE A 1 192 ? -7.644 -12.801 52.235 1.00 44.81 192 PHE A O 1
ATOM 1595 N N . GLY A 1 193 ? -9.761 -13.130 52.878 1.00 49.81 193 GLY A N 1
ATOM 1596 C CA . GLY A 1 193 ? -9.824 -12.006 53.822 1.00 49.81 193 GLY A CA 1
ATOM 1597 C C . GLY A 1 193 ? -9.609 -10.601 53.253 1.00 49.81 193 GLY A C 1
ATOM 1598 O O . GLY A 1 193 ? -9.360 -9.679 54.033 1.00 49.81 193 GLY A O 1
ATOM 1599 N N . LEU A 1 194 ? -9.720 -10.402 51.937 1.00 55.84 194 LEU A N 1
ATOM 1600 C CA . LEU A 1 194 ? -9.826 -9.059 51.381 1.00 55.84 194 LEU A CA 1
ATOM 1601 C C . LEU A 1 194 ? -11.116 -8.447 51.899 1.00 55.84 194 LEU A C 1
ATOM 1603 O O . LEU A 1 194 ? -12.186 -8.693 51.363 1.00 55.84 194 LEU A O 1
ATOM 1607 N N . GLN A 1 195 ? -11.007 -7.604 52.920 1.00 64.06 195 GLN A N 1
ATOM 1608 C CA . GLN A 1 195 ? -12.015 -6.586 53.112 1.00 64.06 195 GLN A CA 1
ATOM 1609 C C . GLN A 1 195 ? -11.945 -5.745 51.837 1.00 64.06 195 GLN A C 1
ATOM 1611 O O . GLN A 1 195 ? -11.047 -4.922 51.678 1.00 64.06 195 GLN A O 1
ATOM 1616 N N . SER A 1 196 ? -12.840 -5.991 50.887 1.00 67.50 196 SER A N 1
ATOM 1617 C CA . SER A 1 196 ? -13.008 -5.207 49.657 1.00 67.50 196 SER A CA 1
ATOM 1618 C C . SER A 1 196 ? -13.034 -3.688 49.925 1.00 67.50 196 SER A C 1
ATOM 1620 O O . SER A 1 196 ? -12.671 -2.887 49.063 1.00 67.50 196 SER A O 1
ATOM 1622 N N . SER A 1 197 ? -13.342 -3.285 51.163 1.00 74.62 197 SER A N 1
ATOM 1623 C CA . SER A 1 197 ? -13.147 -1.938 51.703 1.00 74.62 197 SER A CA 1
ATOM 1624 C C . SER A 1 197 ? -11.685 -1.459 51.763 1.00 74.62 197 SER A C 1
ATOM 1626 O O . SER A 1 197 ? -11.435 -0.305 51.434 1.00 74.62 197 SER A O 1
ATOM 1628 N N . ILE A 1 198 ? -10.707 -2.288 52.140 1.00 80.75 198 ILE A N 1
ATOM 1629 C CA . ILE A 1 198 ? -9.277 -1.930 52.146 1.00 80.75 198 ILE A CA 1
ATOM 1630 C C . ILE A 1 198 ? -8.799 -1.696 50.716 1.00 80.75 198 ILE A C 1
ATOM 1632 O O . ILE A 1 198 ? -8.198 -0.659 50.437 1.00 80.75 198 ILE A O 1
ATOM 1636 N N . LEU A 1 199 ? -9.109 -2.616 49.796 1.00 83.31 199 LEU A N 1
ATOM 1637 C CA . LEU A 1 199 ? -8.758 -2.454 48.385 1.00 83.31 199 LEU A CA 1
ATOM 1638 C C . LEU A 1 199 ? -9.373 -1.175 47.811 1.00 83.31 199 LEU A C 1
ATOM 1640 O O . LEU A 1 199 ? -8.678 -0.414 47.146 1.00 83.31 199 LEU A O 1
ATOM 1644 N N . LEU A 1 200 ? -10.645 -0.899 48.110 1.00 85.50 200 LEU A N 1
ATOM 1645 C CA . LEU A 1 200 ? -11.311 0.340 47.715 1.00 85.50 200 LEU A CA 1
ATOM 1646 C C . LEU A 1 200 ? -10.542 1.580 48.187 1.00 85.50 200 LEU A C 1
ATOM 1648 O O . LEU A 1 200 ? -10.328 2.509 47.407 1.00 85.50 200 LEU A O 1
ATOM 1652 N N . GLU A 1 201 ? -10.132 1.613 49.454 1.00 87.12 201 GLU A N 1
ATOM 1653 C CA . GLU A 1 201 ? -9.384 2.745 49.999 1.00 87.12 201 GLU A CA 1
ATOM 1654 C C . GLU A 1 201 ? -7.985 2.875 49.382 1.00 87.12 201 GLU A C 1
ATOM 1656 O O . GLU A 1 201 ? -7.553 3.986 49.079 1.00 87.12 201 GLU A O 1
ATOM 1661 N N . VAL A 1 202 ? -7.300 1.762 49.114 1.00 87.12 202 VAL A N 1
ATOM 1662 C CA . VAL A 1 202 ? -5.992 1.765 48.441 1.00 87.12 202 VAL A CA 1
ATOM 1663 C C . VAL A 1 202 ? -6.110 2.204 46.979 1.00 87.12 202 VAL A C 1
ATOM 1665 O O . VAL A 1 202 ? -5.284 2.986 46.502 1.00 87.12 202 VAL A O 1
ATOM 1668 N N . LEU A 1 203 ? -7.163 1.783 46.274 1.00 86.25 203 LEU A N 1
ATOM 1669 C CA . LEU A 1 203 ? -7.452 2.205 44.902 1.00 86.25 203 LEU A CA 1
ATOM 1670 C C . LEU A 1 203 ? -7.805 3.700 44.819 1.00 86.25 203 LEU A C 1
ATOM 1672 O O . LEU A 1 203 ? -7.412 4.364 43.862 1.00 86.25 203 LEU A O 1
ATOM 1676 N N . LYS A 1 204 ? -8.471 4.272 45.836 1.00 86.25 204 LYS A N 1
ATOM 1677 C CA . LYS A 1 204 ? -8.713 5.728 45.936 1.00 86.25 204 LYS A CA 1
ATOM 1678 C C . LYS A 1 204 ? -7.429 6.545 46.064 1.00 86.25 204 LYS A C 1
ATOM 1680 O O . LYS A 1 204 ? -7.430 7.719 45.696 1.00 86.25 204 LYS A O 1
ATOM 1685 N N . LEU A 1 205 ? -6.356 5.956 46.597 1.00 84.88 205 LEU A N 1
ATOM 1686 C CA . LEU A 1 205 ? -5.060 6.624 46.704 1.00 84.88 205 LEU A CA 1
ATOM 1687 C C . LEU A 1 205 ? -4.310 6.687 45.371 1.00 84.88 205 LEU A C 1
ATOM 1689 O O . LEU A 1 205 ? -3.349 7.440 45.295 1.00 84.88 205 LEU A O 1
ATOM 1693 N N . GLN A 1 206 ? -4.725 5.946 44.341 1.00 83.19 206 GLN A N 1
ATOM 1694 C CA . GLN A 1 206 ? -4.012 5.868 43.064 1.00 83.19 206 GLN A CA 1
ATOM 1695 C C . GLN A 1 206 ? -4.232 7.120 42.201 1.00 83.19 206 GLN A C 1
ATOM 1697 O O . GLN A 1 206 ? -5.325 7.687 42.167 1.00 83.19 206 GLN A O 1
ATOM 1702 N N . THR A 1 207 ? -3.204 7.543 41.456 1.00 81.38 207 THR A N 1
ATOM 1703 C CA . THR A 1 207 ? -3.319 8.645 40.477 1.00 81.38 207 THR A CA 1
ATOM 1704 C C . THR A 1 207 ? -4.134 8.270 39.240 1.00 81.38 207 THR A C 1
ATOM 1706 O O . THR A 1 207 ? -4.731 9.140 38.606 1.00 81.38 207 THR A O 1
ATOM 1709 N N . GLU A 1 208 ? -4.156 6.985 38.890 1.00 86.19 208 GLU A N 1
ATOM 1710 C CA . GLU A 1 208 ? -4.773 6.442 37.684 1.00 86.19 208 GLU A CA 1
ATOM 1711 C C . GLU A 1 208 ? -5.512 5.141 38.005 1.00 86.19 208 GLU A C 1
ATOM 1713 O O . GLU A 1 208 ? -5.180 4.439 38.960 1.00 86.19 208 GLU A O 1
ATOM 1718 N N . LYS A 1 209 ? -6.497 4.790 37.173 1.00 88.50 209 LYS A N 1
ATOM 1719 C CA . LYS A 1 209 ? -7.195 3.507 37.290 1.00 88.50 209 LYS A CA 1
ATOM 1720 C C . LYS A 1 209 ? -6.260 2.363 36.909 1.00 88.50 209 LYS A C 1
ATOM 1722 O O . LYS A 1 209 ? -5.708 2.370 35.808 1.00 88.50 209 LYS A O 1
ATOM 1727 N N . LYS A 1 210 ? -6.127 1.366 37.781 1.00 86.00 210 LYS A N 1
ATOM 1728 C CA . LYS A 1 210 ? -5.258 0.200 37.558 1.00 86.00 210 LYS A CA 1
ATOM 1729 C C . LYS A 1 210 ? -6.070 -1.054 37.202 1.00 86.00 210 LYS A C 1
ATOM 1731 O O . LYS A 1 210 ? -7.224 -1.156 37.634 1.00 86.00 210 LYS A O 1
ATOM 1736 N N . PRO A 1 211 ? -5.517 -1.988 36.406 1.00 88.56 211 PRO A N 1
ATOM 1737 C CA . PRO A 1 211 ? -6.097 -3.313 36.231 1.00 88.56 211 PRO A CA 1
ATOM 1738 C C . PRO A 1 211 ? -6.090 -4.084 37.553 1.00 88.56 211 PRO A C 1
ATOM 1740 O O . PRO A 1 211 ? -5.164 -3.935 38.352 1.00 88.56 211 PRO A O 1
ATOM 1743 N N . VAL A 1 212 ? -7.108 -4.913 37.758 1.00 87.50 212 VAL A N 1
ATOM 1744 C CA . VAL A 1 212 ? -7.209 -5.843 38.886 1.00 87.50 212 VAL A CA 1
ATOM 1745 C C . VAL A 1 212 ? -7.362 -7.252 38.334 1.00 87.50 212 VAL A C 1
ATOM 1747 O O . VAL A 1 212 ? -8.252 -7.493 37.518 1.00 87.50 212 VAL A O 1
ATOM 1750 N N . GLU A 1 213 ? -6.508 -8.164 38.783 1.00 86.06 213 GLU A N 1
ATOM 1751 C CA . GLU A 1 213 ? -6.542 -9.584 38.456 1.00 86.06 213 GLU A CA 1
ATOM 1752 C C . GLU A 1 213 ? -6.932 -10.416 39.679 1.00 86.06 213 GLU A C 1
ATOM 1754 O O . GLU A 1 213 ? -6.349 -10.286 40.756 1.00 86.06 213 GLU A O 1
ATOM 1759 N N . LEU A 1 214 ? -7.935 -11.276 39.511 1.00 83.50 214 LEU A N 1
ATOM 1760 C CA . LEU A 1 214 ? -8.402 -12.191 40.546 1.00 83.50 214 LEU A CA 1
ATOM 1761 C C . LEU A 1 214 ? -7.786 -13.575 40.334 1.00 83.50 214 LEU A C 1
ATOM 1763 O O . LEU A 1 214 ? -7.978 -14.184 39.279 1.00 83.50 214 LEU A O 1
ATOM 1767 N N . GLN A 1 215 ? -7.072 -14.062 41.350 1.00 77.44 215 GLN A N 1
ATOM 1768 C CA . GLN A 1 215 ? -6.477 -15.403 41.399 1.00 77.44 215 GLN A CA 1
ATOM 1769 C C . GLN A 1 215 ? -7.381 -16.427 42.096 1.00 77.44 215 GLN A C 1
ATOM 1771 O O . GLN A 1 215 ? -7.163 -17.625 41.951 1.00 77.44 215 GLN A O 1
ATOM 1776 N N . SER A 1 216 ? -8.439 -15.980 42.780 1.00 75.00 216 SER A N 1
ATOM 1777 C CA . SER A 1 216 ? -9.590 -16.813 43.148 1.00 75.00 216 SER A CA 1
ATOM 1778 C C . SER A 1 216 ? -10.889 -15.999 43.123 1.00 75.00 216 SER A C 1
ATOM 1780 O O . SER A 1 216 ? -10.875 -14.764 43.151 1.00 75.00 216 SER A O 1
ATOM 1782 N N . CYS A 1 217 ? -12.020 -16.691 42.999 1.00 70.06 217 CYS A N 1
ATOM 1783 C CA . CYS A 1 217 ? -13.339 -16.084 42.839 1.00 70.06 217 CYS A CA 1
ATOM 1784 C C . CYS A 1 217 ? -14.071 -15.927 44.190 1.00 70.06 217 CYS A C 1
ATOM 1786 O O . CYS A 1 217 ? -13.935 -16.759 45.081 1.00 70.06 217 CYS A O 1
ATOM 1788 N N . LEU A 1 218 ? -14.837 -14.838 44.359 1.00 66.38 218 LEU A N 1
ATOM 1789 C CA . LEU A 1 218 ? -15.573 -14.526 45.597 1.00 66.38 218 LEU A CA 1
ATOM 1790 C C . LEU A 1 218 ? -16.992 -15.122 45.564 1.00 66.38 218 LEU A C 1
ATOM 1792 O O . LEU A 1 218 ? -17.790 -14.728 44.715 1.00 66.38 218 LEU A O 1
ATOM 1796 N N . ASP A 1 219 ? -17.350 -15.964 46.536 1.00 61.59 219 ASP A N 1
ATOM 1797 C CA . ASP A 1 219 ? -18.710 -16.531 46.631 1.00 61.59 219 ASP A CA 1
ATOM 1798 C C . ASP A 1 219 ? -19.602 -15.867 47.697 1.00 61.59 219 ASP A C 1
ATOM 1800 O O . ASP A 1 219 ? -20.827 -16.015 47.668 1.00 61.59 219 ASP A O 1
ATOM 1804 N N . GLU A 1 220 ? -19.032 -15.095 48.630 1.00 71.81 220 GLU A N 1
ATOM 1805 C CA . GLU A 1 220 ? -19.816 -14.402 49.659 1.00 71.81 220 GLU A CA 1
ATOM 1806 C C . GLU A 1 220 ? -20.488 -13.131 49.113 1.00 71.81 220 GLU A C 1
ATOM 1808 O O . GLU A 1 220 ? -19.835 -12.224 48.594 1.00 71.81 220 GLU A O 1
ATOM 1813 N N . GLU A 1 221 ? -21.810 -13.018 49.289 1.00 73.12 221 GLU A N 1
ATOM 1814 C CA . GLU A 1 221 ? -22.613 -11.898 48.768 1.00 73.12 221 GLU A CA 1
ATOM 1815 C C . GLU A 1 221 ? -22.130 -10.526 49.277 1.00 73.12 221 GLU A C 1
ATOM 1817 O O . GLU A 1 221 ? -22.140 -9.538 48.536 1.00 73.12 221 GLU A O 1
ATOM 1822 N N . SER A 1 222 ? -21.675 -10.452 50.532 1.00 74.31 222 SER A N 1
ATOM 1823 C CA . SER A 1 222 ? -21.096 -9.236 51.116 1.00 74.31 222 SER A CA 1
ATOM 1824 C C . SER A 1 222 ? -19.827 -8.792 50.397 1.00 74.31 222 SER A C 1
ATOM 1826 O O . SER A 1 222 ? -19.655 -7.594 50.168 1.00 74.31 222 SER A O 1
ATOM 1828 N N . GLU A 1 223 ? -18.979 -9.736 49.991 1.00 75.88 223 GLU A N 1
ATOM 1829 C CA . GLU A 1 223 ? -17.726 -9.437 49.300 1.00 75.88 223 GLU A CA 1
ATOM 1830 C C . GLU A 1 223 ? -17.955 -9.073 47.834 1.00 75.88 223 GLU A C 1
ATOM 1832 O O . GLU A 1 223 ? -17.373 -8.105 47.346 1.00 75.88 223 GLU A O 1
ATOM 1837 N N . VAL A 1 224 ? -18.883 -9.749 47.143 1.00 80.50 224 VAL A N 1
ATOM 1838 C CA . VAL A 1 224 ? -19.287 -9.369 45.777 1.00 80.50 224 VAL A CA 1
ATOM 1839 C C . VAL A 1 224 ? -19.812 -7.928 45.757 1.00 80.50 224 VAL A C 1
ATOM 1841 O O . VAL A 1 224 ? -19.423 -7.132 44.899 1.00 80.50 224 VAL A O 1
ATOM 1844 N N . ARG A 1 225 ? -20.649 -7.548 46.734 1.00 79.69 225 ARG A N 1
ATOM 1845 C CA . ARG A 1 225 ? -21.160 -6.171 46.864 1.00 79.69 225 ARG A CA 1
ATOM 1846 C C . ARG A 1 225 ? -20.069 -5.165 47.221 1.00 79.69 225 ARG A C 1
ATOM 1848 O O . ARG A 1 225 ? -20.086 -4.053 46.695 1.00 79.69 225 ARG A O 1
ATOM 1855 N N . GLY A 1 226 ? -19.137 -5.530 48.097 1.00 80.19 226 GLY A N 1
ATOM 1856 C CA . GLY A 1 226 ? -17.998 -4.680 48.430 1.00 80.19 226 GLY A CA 1
ATOM 1857 C C . GLY A 1 226 ? -17.081 -4.448 47.225 1.00 80.19 226 GLY A C 1
ATOM 1858 O O . GLY A 1 226 ? -16.683 -3.312 46.960 1.00 80.19 226 GLY A O 1
ATOM 1859 N N . PHE A 1 227 ? -16.841 -5.478 46.409 1.00 85.00 227 PHE A N 1
ATOM 1860 C CA . PHE A 1 227 ? -16.042 -5.370 45.188 1.00 85.00 227 PHE A CA 1
ATOM 1861 C C . PHE A 1 227 ? -16.664 -4.428 44.145 1.00 85.00 227 PHE A C 1
ATOM 1863 O O . PHE A 1 227 ? -15.940 -3.676 43.490 1.00 85.00 227 PHE A O 1
ATOM 1870 N N . LEU A 1 228 ? -18.000 -4.372 44.027 1.00 86.62 228 LEU A N 1
ATOM 1871 C CA . LEU A 1 228 ? -18.672 -3.414 43.131 1.00 86.62 228 LEU A CA 1
ATOM 1872 C C . LEU A 1 228 ? -18.257 -1.961 43.405 1.00 86.62 228 LEU A C 1
ATOM 1874 O O . LEU A 1 228 ? -18.144 -1.162 42.472 1.00 86.62 228 LEU A O 1
ATOM 1878 N N . GLN A 1 229 ? -17.971 -1.616 44.663 1.00 86.19 229 GLN A N 1
ATOM 1879 C CA . GLN A 1 229 ? -17.534 -0.271 45.042 1.00 86.19 229 GLN A CA 1
ATOM 1880 C C . GLN A 1 229 ? -16.141 0.074 44.502 1.00 86.19 229 GLN A C 1
ATOM 1882 O O . GLN A 1 229 ? -15.835 1.256 44.348 1.00 86.19 229 GLN A O 1
ATOM 1887 N N . CYS A 1 230 ? -15.321 -0.926 44.162 1.00 87.06 230 CYS A N 1
ATOM 1888 C CA . CYS A 1 230 ? -13.992 -0.740 43.580 1.00 87.06 230 CYS A CA 1
ATOM 1889 C C . CYS A 1 230 ? -14.046 -0.377 42.087 1.00 87.06 230 CYS A C 1
ATOM 1891 O O . CYS A 1 230 ? -13.152 0.307 41.592 1.00 87.06 230 CYS A O 1
ATOM 1893 N N . LEU A 1 231 ? -15.108 -0.758 41.365 1.00 88.81 231 LEU A N 1
ATOM 1894 C CA . LEU A 1 231 ? -15.225 -0.584 39.908 1.00 88.81 231 LEU A CA 1
ATOM 1895 C C . LEU A 1 231 ? -14.962 0.839 39.374 1.00 88.81 231 LEU A C 1
ATOM 1897 O O . LEU A 1 231 ? -14.359 0.959 38.307 1.00 88.81 231 LEU A O 1
ATOM 1901 N N . PRO A 1 232 ? -15.357 1.940 40.052 1.00 88.94 232 PRO A N 1
ATOM 1902 C CA . PRO A 1 232 ? -15.021 3.291 39.604 1.00 88.94 232 PRO A CA 1
ATOM 1903 C C . PRO A 1 232 ? -13.513 3.552 39.494 1.00 88.94 232 PRO A C 1
ATOM 1905 O O . PRO A 1 232 ? -13.122 4.424 38.717 1.00 88.94 232 PRO A O 1
ATOM 1908 N N . TYR A 1 233 ? -12.686 2.801 40.224 1.00 88.44 233 TYR A N 1
ATOM 1909 C CA . TYR A 1 233 ? -11.237 2.983 40.343 1.00 88.44 233 TYR A CA 1
ATOM 1910 C C . TYR A 1 233 ? -10.422 1.938 39.563 1.00 88.44 233 TYR A C 1
ATOM 1912 O O . TYR A 1 233 ? -9.201 2.046 39.487 1.00 88.44 233 TYR A O 1
ATOM 1920 N N . ILE A 1 234 ? -11.086 0.961 38.944 1.00 89.00 234 ILE A N 1
ATOM 1921 C CA . ILE A 1 234 ? -10.452 -0.118 38.178 1.00 89.00 234 ILE A CA 1
ATOM 1922 C C . ILE A 1 234 ? -10.504 0.216 36.683 1.00 89.00 234 ILE A C 1
ATOM 1924 O O . ILE A 1 234 ? -11.494 0.768 36.194 1.00 89.00 234 ILE A O 1
ATOM 1928 N N . SER A 1 235 ? -9.429 -0.083 35.950 1.00 89.31 235 SER A N 1
ATOM 1929 C CA . SER A 1 235 ? -9.402 0.061 34.486 1.00 89.31 235 SER A CA 1
ATOM 1930 C C . SER A 1 235 ? -9.826 -1.218 33.770 1.00 89.31 235 SER A C 1
ATOM 1932 O O . SER A 1 235 ? -10.568 -1.134 32.794 1.00 89.31 235 SER A O 1
ATOM 1934 N N . GLN A 1 236 ? -9.397 -2.383 34.262 1.00 89.81 236 GLN A N 1
ATOM 1935 C CA . GLN A 1 236 ? -9.737 -3.698 33.717 1.00 89.81 236 GLN A CA 1
ATOM 1936 C C . GLN A 1 236 ? -9.929 -4.723 34.837 1.00 89.81 236 GLN A C 1
ATOM 1938 O O . GLN A 1 236 ? -9.161 -4.721 35.796 1.00 89.81 236 GLN A O 1
ATOM 1943 N N . LEU A 1 237 ? -10.920 -5.599 34.694 1.00 87.94 237 LEU A N 1
ATOM 1944 C CA . LEU A 1 237 ? -11.112 -6.774 35.542 1.00 87.94 237 LEU A CA 1
ATOM 1945 C C . LEU A 1 237 ? -10.606 -8.005 34.793 1.00 87.94 237 LEU A C 1
ATOM 1947 O O . LEU A 1 237 ? -11.166 -8.350 33.754 1.00 87.94 237 LEU A O 1
ATOM 1951 N N . ARG A 1 238 ? -9.579 -8.655 35.335 1.00 86.44 238 ARG A N 1
ATOM 1952 C CA . ARG A 1 238 ? -8.967 -9.870 34.796 1.00 86.44 238 ARG A CA 1
ATOM 1953 C C . ARG A 1 238 ? -9.223 -11.035 35.743 1.00 86.44 238 ARG A C 1
ATOM 1955 O O . ARG A 1 238 ? -9.238 -10.866 36.960 1.00 86.44 238 ARG A O 1
ATOM 1962 N N . LEU A 1 239 ? -9.424 -12.213 35.178 1.00 84.25 239 LEU A N 1
ATOM 1963 C CA . LEU A 1 239 ? -9.379 -13.481 35.901 1.00 84.25 239 LEU A CA 1
ATOM 1964 C C . LEU A 1 239 ? -8.048 -14.146 35.559 1.00 84.25 239 LEU A C 1
ATOM 1966 O O . LEU A 1 239 ? -7.537 -13.932 34.460 1.00 84.25 239 LEU A O 1
ATOM 1970 N N . SER A 1 240 ? -7.459 -14.923 36.461 1.00 78.56 240 SER A N 1
ATOM 1971 C CA . SER A 1 240 ? -6.196 -15.582 36.136 1.00 78.56 240 SER A CA 1
ATOM 1972 C C . SER A 1 240 ? -6.380 -16.654 35.057 1.00 78.56 240 SER A C 1
ATOM 1974 O O . SER A 1 240 ? -7.396 -17.355 34.989 1.00 78.56 240 SER A O 1
ATOM 1976 N N . SER A 1 241 ? -5.379 -16.801 34.184 1.00 76.44 241 SER A N 1
ATOM 1977 C CA . SER A 1 241 ? -5.449 -17.781 33.091 1.00 76.44 241 SER A CA 1
ATOM 1978 C C . SER A 1 241 ? -5.502 -19.226 33.603 1.00 76.44 241 SER A C 1
ATOM 1980 O O . SER A 1 241 ? -6.072 -20.093 32.933 1.00 76.44 241 SER A O 1
ATOM 1982 N N . PHE A 1 242 ? -4.940 -19.472 34.792 1.00 76.38 242 PHE A N 1
ATOM 1983 C CA . PHE A 1 242 ? -5.011 -20.745 35.497 1.00 76.38 242 PHE A CA 1
ATOM 1984 C C . PHE A 1 242 ? -6.455 -21.070 35.895 1.00 76.38 242 PHE A C 1
ATOM 1986 O O . PHE A 1 242 ? -6.963 -22.118 35.492 1.00 76.38 242 PHE A O 1
ATOM 1993 N N . LEU A 1 243 ? -7.149 -20.144 36.570 1.00 75.69 243 LEU A N 1
ATOM 1994 C CA . LEU A 1 243 ? -8.558 -20.309 36.939 1.00 75.69 243 LEU A CA 1
ATOM 1995 C C . LEU A 1 243 ? -9.439 -20.552 35.712 1.00 75.69 243 LEU A C 1
ATOM 1997 O O . LEU A 1 243 ? -10.191 -21.521 35.667 1.00 75.69 243 LEU A O 1
ATOM 2001 N N . CYS A 1 244 ? -9.303 -19.734 34.663 1.00 77.31 244 CYS A N 1
ATOM 2002 C CA . CYS A 1 244 ? -10.129 -19.881 33.463 1.00 77.31 244 CYS A CA 1
ATOM 2003 C C . CYS A 1 244 ? -9.921 -21.213 32.719 1.00 77.31 244 CYS A C 1
ATOM 2005 O O . CYS A 1 244 ? -10.784 -21.605 31.933 1.00 77.31 244 CYS A O 1
ATOM 2007 N N . LYS A 1 245 ? -8.794 -21.908 32.935 1.00 75.69 245 LYS A N 1
ATOM 2008 C CA . LYS A 1 245 ? -8.507 -23.225 32.341 1.00 75.69 245 LYS A CA 1
ATOM 2009 C C . LYS A 1 245 ? -8.896 -24.389 33.250 1.00 75.69 245 LYS A C 1
ATOM 2011 O O . LYS A 1 245 ? -9.403 -25.390 32.745 1.00 75.69 245 LYS A O 1
ATOM 2016 N N . HIS A 1 246 ? -8.609 -24.288 34.546 1.00 77.44 246 HIS A N 1
ATOM 2017 C CA . HIS A 1 246 ? -8.703 -25.403 35.490 1.00 77.44 246 HIS A CA 1
ATOM 2018 C C . HIS A 1 246 ? -9.957 -25.352 36.368 1.00 77.44 246 HIS A C 1
ATOM 2020 O O . HIS A 1 246 ? -10.504 -26.407 36.682 1.00 77.44 246 HIS A O 1
ATOM 2026 N N . GLU A 1 247 ? -10.455 -24.156 36.684 1.00 82.00 247 GLU A N 1
ATOM 2027 C CA . GLU A 1 247 ? -11.621 -23.916 37.548 1.00 82.00 247 GLU A CA 1
ATOM 2028 C C . GLU A 1 247 ? -12.631 -22.940 36.893 1.00 82.00 247 GLU A C 1
ATOM 2030 O O . GLU A 1 247 ? -13.063 -21.959 37.501 1.00 82.00 247 GLU A O 1
ATOM 2035 N N . PRO A 1 248 ? -13.048 -23.177 35.630 1.00 81.94 248 PRO A N 1
ATOM 2036 C CA . PRO A 1 248 ? -13.884 -22.230 34.890 1.00 81.94 248 PRO A CA 1
ATOM 2037 C C . PRO A 1 248 ? -15.278 -22.038 35.506 1.00 81.94 248 PRO A C 1
ATOM 2039 O O . PRO A 1 248 ? -15.866 -20.969 35.360 1.00 81.94 248 PRO A O 1
ATOM 2042 N N . GLU A 1 249 ? -15.796 -23.042 36.218 1.00 84.25 249 GLU A N 1
ATOM 2043 C CA . GLU A 1 249 ? -17.119 -22.985 36.849 1.00 84.25 249 GLU A CA 1
ATOM 2044 C C . GLU A 1 249 ? -17.189 -21.907 37.939 1.00 84.25 249 GLU A C 1
ATOM 2046 O O . GLU A 1 249 ? -18.169 -21.165 38.017 1.00 84.25 249 GLU A O 1
ATOM 2051 N N . GLU A 1 250 ? -16.119 -21.754 38.724 1.00 82.75 250 GLU A N 1
ATOM 2052 C CA . GLU A 1 250 ? -16.016 -20.709 39.748 1.00 82.75 250 GLU A CA 1
ATOM 2053 C C . GLU A 1 250 ? -15.986 -19.319 39.105 1.00 82.75 250 GLU A C 1
ATOM 2055 O O . GLU A 1 250 ? -16.699 -18.408 39.531 1.00 82.75 250 GLU A O 1
ATOM 2060 N N . CYS A 1 251 ? -15.248 -19.171 37.998 1.00 84.81 251 CYS A N 1
ATOM 2061 C CA . CYS A 1 251 ? -15.243 -17.943 37.204 1.00 84.81 251 CYS A CA 1
ATOM 2062 C C . CYS A 1 251 ? -16.636 -17.596 36.665 1.00 84.81 251 CYS A C 1
ATOM 2064 O O . CYS A 1 251 ? -17.056 -16.437 36.730 1.00 84.81 251 CYS A O 1
ATOM 2066 N N . PHE A 1 252 ? -17.362 -18.576 36.117 1.00 87.50 252 PHE A N 1
ATOM 2067 C CA . PHE A 1 252 ? -18.706 -18.348 35.586 1.00 87.50 252 PHE A CA 1
ATOM 2068 C C . PHE A 1 252 ? -19.675 -17.944 36.691 1.00 87.50 252 PHE A C 1
ATOM 2070 O O . PHE A 1 252 ? -20.430 -16.982 36.519 1.00 87.50 252 PHE A O 1
ATOM 2077 N N . GLN A 1 253 ? -19.629 -18.637 37.830 1.00 87.06 253 GLN A N 1
ATOM 2078 C CA . GLN A 1 253 ? -20.490 -18.352 38.967 1.00 87.06 253 GLN A CA 1
ATOM 2079 C C . GLN A 1 253 ? -20.230 -16.955 39.536 1.00 87.06 253 GLN A C 1
ATOM 2081 O O . GLN A 1 253 ? -21.177 -16.191 39.740 1.00 87.06 253 GLN A O 1
ATOM 2086 N N . PHE A 1 254 ? -18.961 -16.584 39.710 1.00 86.12 254 PHE A N 1
ATOM 2087 C CA . PHE A 1 254 ? -18.574 -15.256 40.170 1.00 86.12 254 PHE A CA 1
ATOM 2088 C C . PHE A 1 254 ? -19.037 -14.154 39.219 1.00 86.12 254 PHE A C 1
ATOM 2090 O O . PHE A 1 254 ? -19.670 -13.195 39.660 1.00 86.12 254 PHE A O 1
ATOM 2097 N N . LEU A 1 255 ? -18.795 -14.297 37.910 1.00 87.44 255 LEU A N 1
ATOM 2098 C CA . LEU A 1 255 ? -19.248 -13.313 36.925 1.00 87.44 255 LEU A CA 1
ATOM 2099 C C . LEU A 1 255 ? -20.774 -13.163 36.959 1.00 87.44 255 LEU A C 1
ATOM 2101 O O . LEU A 1 255 ? -21.277 -12.042 37.021 1.00 87.44 255 LEU A O 1
ATOM 2105 N N . VAL A 1 256 ? -21.530 -14.265 36.985 1.00 88.31 256 VAL A N 1
ATOM 2106 C CA . VAL A 1 256 ? -22.997 -14.212 37.094 1.00 88.31 256 VAL A CA 1
ATOM 2107 C C . VAL A 1 256 ? -23.429 -13.490 38.372 1.00 88.31 256 VAL A C 1
ATOM 2109 O O . VAL A 1 256 ? -24.222 -12.549 38.294 1.00 88.31 256 VAL A O 1
ATOM 2112 N N . ASN A 1 257 ? -22.872 -13.858 39.528 1.00 87.19 257 ASN A N 1
ATOM 2113 C CA . ASN A 1 257 ? -23.184 -13.231 40.815 1.00 87.19 257 ASN A CA 1
ATOM 2114 C C . ASN A 1 257 ? -22.860 -11.730 40.823 1.00 87.19 257 ASN A C 1
ATOM 2116 O O . ASN A 1 257 ? -23.637 -10.928 41.349 1.00 87.19 257 ASN A O 1
ATOM 2120 N N . LEU A 1 258 ? -21.751 -11.332 40.198 1.00 87.75 258 LEU A N 1
ATOM 2121 C CA . LEU A 1 258 ? -21.306 -9.946 40.102 1.00 87.75 258 LEU A CA 1
ATOM 2122 C C . LEU A 1 258 ? -22.260 -9.098 39.247 1.00 87.75 258 LEU A C 1
ATOM 2124 O O . LEU A 1 258 ? -22.666 -8.011 39.663 1.00 87.75 258 LEU A O 1
ATOM 2128 N N . PHE A 1 259 ? -22.686 -9.605 38.085 1.00 87.56 259 PHE A N 1
ATOM 2129 C CA . PHE A 1 259 ? -23.650 -8.917 37.217 1.00 87.56 259 PHE A CA 1
ATOM 2130 C C . PHE A 1 259 ? -25.064 -8.870 37.812 1.00 87.56 259 PHE A C 1
ATOM 2132 O O . PHE A 1 259 ? -25.758 -7.858 37.663 1.00 87.56 259 PHE A O 1
ATOM 2139 N N . VAL A 1 260 ? -25.484 -9.926 38.516 1.00 85.94 260 VAL A N 1
ATOM 2140 C CA . VAL A 1 260 ? -26.751 -9.950 39.264 1.00 85.94 260 VAL A CA 1
ATOM 2141 C C . VAL A 1 260 ? -26.722 -8.895 40.367 1.00 85.94 260 VAL A C 1
ATOM 2143 O O . VAL A 1 260 ? -27.597 -8.031 40.404 1.00 85.94 260 VAL A O 1
ATOM 2146 N N . SER A 1 261 ? -25.674 -8.891 41.194 1.00 85.50 261 SER A N 1
ATOM 2147 C CA . SER A 1 261 ? -25.514 -7.933 42.294 1.00 85.50 261 SER A CA 1
ATOM 2148 C C . SER A 1 261 ? -25.448 -6.489 41.794 1.00 85.50 261 SER A C 1
ATOM 2150 O O . SER A 1 261 ? -26.081 -5.605 42.366 1.00 85.50 261 SER A O 1
ATOM 2152 N N . ALA A 1 262 ? -24.746 -6.227 40.687 1.00 86.62 262 ALA A N 1
ATOM 2153 C CA . ALA A 1 262 ? -24.696 -4.897 40.082 1.00 86.62 262 ALA A CA 1
ATOM 2154 C C . ALA A 1 262 ? -26.066 -4.418 39.595 1.00 86.62 262 ALA A C 1
ATOM 2156 O O . ALA A 1 262 ? -26.393 -3.241 39.750 1.00 86.62 262 ALA A O 1
ATOM 2157 N N . SER A 1 263 ? -26.862 -5.325 39.026 1.00 84.06 263 SER A N 1
ATOM 2158 C CA . SER A 1 263 ? -28.219 -5.023 38.567 1.00 84.06 263 SER A CA 1
ATOM 2159 C C . SER A 1 263 ? -29.148 -4.731 39.748 1.00 84.06 263 SER A C 1
ATOM 2161 O O . SER A 1 263 ? -29.897 -3.757 39.718 1.00 84.06 263 SER A O 1
ATOM 2163 N N . GLU A 1 264 ? -29.063 -5.520 40.823 1.00 83.75 264 GLU A N 1
ATOM 2164 C CA . GLU A 1 264 ? -29.821 -5.286 42.056 1.00 83.75 264 GLU A CA 1
ATOM 2165 C C . GLU A 1 264 ? -29.440 -3.947 42.709 1.00 83.75 264 GLU A C 1
ATOM 2167 O O . GLU A 1 264 ? -30.321 -3.160 43.068 1.00 83.75 264 GLU A O 1
ATOM 2172 N N . CYS A 1 265 ? -28.146 -3.628 42.803 1.00 81.00 265 CYS A N 1
ATOM 2173 C CA . CYS A 1 265 ? -27.681 -2.329 43.293 1.00 81.00 265 CYS A CA 1
ATOM 2174 C C . CYS A 1 265 ? -28.203 -1.174 42.425 1.00 81.00 265 CYS A C 1
ATOM 2176 O O . CYS A 1 265 ? -28.736 -0.212 42.970 1.00 81.00 265 CYS A O 1
ATOM 2178 N N . GLU A 1 266 ? -28.161 -1.283 41.093 1.00 83.06 266 GLU A N 1
ATOM 2179 C CA . GLU A 1 266 ? -28.688 -0.242 40.197 1.00 83.06 266 GLU A CA 1
ATOM 2180 C C . GLU A 1 266 ? -30.187 0.010 40.420 1.00 83.06 266 GLU A C 1
ATOM 2182 O O . GLU A 1 266 ? -30.625 1.162 40.413 1.00 83.06 266 GLU A O 1
ATOM 2187 N N . THR A 1 267 ? -30.970 -1.037 40.704 1.00 79.25 267 THR A N 1
ATOM 2188 C CA . THR A 1 267 ? -32.395 -0.883 41.043 1.00 79.25 267 THR A CA 1
ATOM 2189 C C . THR A 1 267 ? -32.641 -0.285 42.430 1.00 79.25 267 THR A C 1
ATOM 2191 O O . THR A 1 267 ? -33.597 0.472 42.599 1.00 79.25 267 THR A O 1
ATOM 2194 N N . ASN A 1 268 ? -31.792 -0.597 43.413 1.00 78.00 268 ASN A N 1
ATOM 2195 C CA . ASN A 1 268 ? -31.993 -0.217 44.81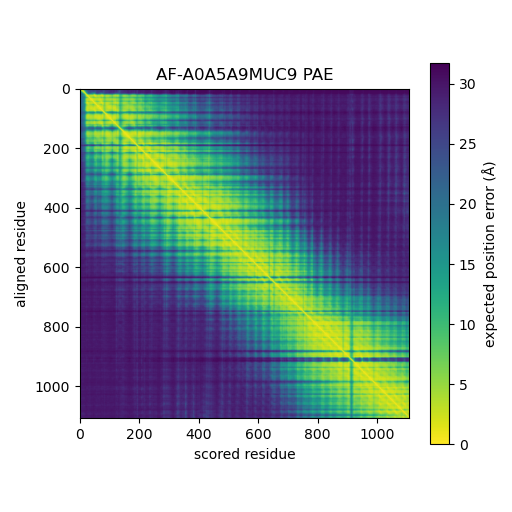2 1.00 78.00 268 ASN A CA 1
ATOM 2196 C C . ASN A 1 268 ? -31.403 1.161 45.159 1.00 78.00 268 ASN A C 1
ATOM 2198 O O . ASN A 1 268 ? -32.025 1.921 45.900 1.00 78.00 268 ASN A O 1
ATOM 2202 N N . THR A 1 269 ? -30.210 1.488 44.651 1.00 73.88 269 THR A N 1
ATOM 2203 C CA . THR A 1 269 ? -29.462 2.719 44.977 1.00 73.88 269 THR A CA 1
ATOM 2204 C C . THR A 1 269 ? -29.437 3.730 43.829 1.00 73.88 269 THR A C 1
ATOM 2206 O O . THR A 1 269 ? -29.161 4.907 44.055 1.00 73.88 269 THR A O 1
ATOM 2209 N N . GLY A 1 270 ? -29.752 3.306 42.597 1.00 73.81 270 GLY A N 1
ATOM 2210 C CA . GLY A 1 270 ? -29.651 4.135 41.390 1.00 73.81 270 GLY A CA 1
ATOM 2211 C C . GLY A 1 270 ? -28.227 4.262 40.828 1.00 73.81 270 GLY A C 1
ATOM 2212 O O . GLY A 1 270 ? -28.007 4.997 39.859 1.00 73.81 270 GLY A O 1
ATOM 2213 N N . GLU A 1 271 ? -27.248 3.570 41.416 1.00 77.94 271 GLU A N 1
ATOM 2214 C CA . GLU A 1 271 ? -25.853 3.572 40.973 1.00 77.94 271 GLU A CA 1
ATOM 2215 C C . GLU A 1 271 ? -25.659 2.674 39.744 1.00 77.94 271 GLU A C 1
ATOM 2217 O O . GLU A 1 271 ? -26.051 1.512 39.721 1.00 77.94 271 GLU A O 1
ATOM 2222 N N . LYS A 1 272 ? -25.014 3.198 38.696 1.00 84.56 272 LYS A N 1
ATOM 2223 C CA . LYS A 1 272 ? -24.898 2.532 37.382 1.00 84.56 272 LYS A CA 1
ATOM 2224 C C . LYS A 1 272 ? -23.771 1.489 37.330 1.00 84.56 272 LYS A C 1
ATOM 2226 O O . LYS A 1 272 ? -22.909 1.553 36.448 1.00 84.56 272 LYS A O 1
ATOM 2231 N N . TYR A 1 273 ? -23.749 0.543 38.269 1.00 85.88 273 TYR A N 1
ATOM 2232 C CA . TYR A 1 273 ? -22.687 -0.468 38.374 1.00 85.88 273 TYR A CA 1
ATOM 2233 C C . TYR A 1 273 ? -22.601 -1.400 37.161 1.00 85.88 273 TYR A C 1
ATOM 2235 O O . TYR A 1 273 ? -21.500 -1.759 36.757 1.00 85.88 273 TYR A O 1
ATOM 2243 N N . THR A 1 274 ? -23.718 -1.719 36.506 1.00 82.94 274 THR A N 1
ATOM 2244 C CA . THR A 1 274 ? -23.746 -2.534 35.274 1.00 82.94 274 THR A CA 1
ATOM 2245 C C . THR A 1 274 ? -22.915 -1.915 34.139 1.00 82.94 274 THR A C 1
ATOM 2247 O O . THR A 1 274 ? -22.193 -2.611 33.418 1.00 82.94 274 THR A O 1
ATOM 2250 N N . LYS A 1 275 ? -22.944 -0.579 34.013 1.00 84.25 275 LYS A N 1
ATOM 2251 C CA . LYS A 1 275 ? -22.119 0.167 33.049 1.00 84.25 275 LYS A CA 1
ATOM 2252 C C . LYS A 1 275 ? -20.643 0.172 33.427 1.00 84.25 275 LYS A C 1
ATOM 2254 O O . LYS A 1 275 ? -19.802 0.112 32.534 1.00 84.25 275 LYS A O 1
ATOM 2259 N N . LEU A 1 276 ? -20.331 0.249 34.720 1.00 87.00 276 LEU A N 1
ATOM 2260 C CA . LEU A 1 276 ? -18.952 0.178 35.203 1.00 87.00 276 LEU A CA 1
ATOM 2261 C C . LEU A 1 276 ? -18.363 -1.221 34.989 1.00 87.00 276 LEU A C 1
ATOM 2263 O O . LEU A 1 276 ? -17.270 -1.315 34.444 1.00 87.00 276 LEU A O 1
ATOM 2267 N N . LEU A 1 277 ? -19.114 -2.286 35.303 1.00 86.12 277 LEU A N 1
ATOM 2268 C CA . LEU A 1 277 ? -18.724 -3.672 35.015 1.00 86.12 277 LEU A CA 1
ATOM 2269 C C . LEU A 1 277 ? -18.440 -3.883 33.532 1.00 86.12 277 LEU A C 1
ATOM 2271 O O . LEU A 1 277 ? -17.385 -4.384 33.161 1.00 86.12 277 LEU A O 1
ATOM 2275 N N . THR A 1 278 ? -19.350 -3.417 32.678 1.00 82.69 278 THR A N 1
ATOM 2276 C CA . THR A 1 278 ? -19.146 -3.455 31.228 1.00 82.69 278 THR A CA 1
ATOM 2277 C C . THR A 1 278 ? -17.841 -2.764 30.829 1.00 82.69 278 THR A C 1
ATOM 2279 O O . THR A 1 278 ? -17.096 -3.287 30.012 1.00 82.69 278 THR A O 1
ATOM 2282 N N . SER A 1 279 ? -17.541 -1.603 31.420 1.00 85.44 279 SER A N 1
ATOM 2283 C CA . SER A 1 279 ? -16.329 -0.847 31.104 1.00 85.44 279 SER A CA 1
ATOM 2284 C C . SER A 1 279 ? -15.042 -1.561 31.513 1.00 85.44 279 SER A C 1
ATOM 2286 O O . SER A 1 279 ? -14.057 -1.419 30.797 1.00 85.44 279 SER A O 1
ATOM 2288 N N . VAL A 1 280 ? -15.021 -2.278 32.641 1.00 87.19 280 VAL A N 1
ATOM 2289 C CA . VAL A 1 280 ? -13.809 -2.970 33.118 1.00 87.19 280 VAL A CA 1
ATOM 2290 C C . VAL A 1 280 ? -13.617 -4.340 32.464 1.00 87.19 280 VAL A C 1
ATOM 2292 O O . VAL A 1 280 ? -12.495 -4.825 32.389 1.00 87.19 280 VAL A O 1
ATOM 2295 N N . CYS A 1 281 ? -14.679 -4.948 31.934 1.00 85.12 281 CYS A N 1
ATOM 2296 C CA . CYS A 1 281 ? -14.585 -6.188 31.157 1.00 85.12 281 CYS A CA 1
ATOM 2297 C C . CYS A 1 281 ? -14.338 -5.941 29.655 1.00 85.12 281 CYS A C 1
ATOM 2299 O O . CYS A 1 281 ? -14.262 -6.899 28.889 1.00 85.12 281 CYS A O 1
ATOM 2301 N N . ASN A 1 282 ? -14.244 -4.679 29.214 1.00 77.88 282 ASN A N 1
ATOM 2302 C CA . ASN A 1 282 ? -14.115 -4.282 27.809 1.00 77.88 282 ASN A CA 1
ATOM 2303 C C . ASN A 1 282 ? -12.646 -4.238 27.356 1.00 77.88 282 ASN A C 1
ATOM 2305 O O . ASN A 1 282 ? -12.026 -3.174 27.301 1.00 77.88 282 ASN A O 1
ATOM 2309 N N . TYR A 1 283 ? -12.088 -5.403 27.035 1.00 73.88 283 TYR A N 1
ATOM 2310 C CA . TYR A 1 283 ? -10.794 -5.527 26.367 1.00 73.88 283 TYR A CA 1
ATOM 2311 C C . TYR A 1 283 ? -10.735 -6.825 25.551 1.00 73.88 283 TYR A C 1
ATOM 2313 O O . TYR A 1 283 ? -11.444 -7.792 25.827 1.00 73.88 283 TYR A O 1
ATOM 2321 N N . THR A 1 284 ? -9.906 -6.844 24.506 1.00 70.00 284 THR A N 1
ATOM 2322 C CA . THR A 1 284 ? -9.940 -7.879 23.455 1.00 70.00 284 THR A CA 1
ATOM 2323 C C . THR A 1 284 ? -9.566 -9.281 23.926 1.00 70.00 284 THR A C 1
ATOM 2325 O O . THR A 1 284 ? -9.918 -10.248 23.257 1.00 70.00 284 THR A O 1
ATOM 2328 N N . SER A 1 285 ? -8.853 -9.391 25.043 1.00 67.31 285 SER A N 1
ATOM 2329 C CA . SER A 1 285 ? -8.371 -10.637 25.646 1.00 67.31 285 SER A CA 1
ATOM 2330 C C . SER A 1 285 ? -9.220 -11.100 26.837 1.00 67.31 285 SER A C 1
ATOM 2332 O O . SER A 1 285 ? -8.917 -12.130 27.424 1.00 67.31 285 SER A O 1
ATOM 2334 N N . PHE A 1 286 ? -10.316 -10.414 27.195 1.00 79.94 286 PHE A N 1
ATOM 2335 C CA . PHE A 1 286 ? -11.176 -10.850 28.306 1.00 79.94 286 PHE A CA 1
ATOM 2336 C C . PHE A 1 286 ? -11.554 -12.340 28.167 1.00 79.94 286 PHE A C 1
ATOM 2338 O O . PHE A 1 286 ? -11.974 -12.747 27.075 1.00 79.94 286 PHE A O 1
ATOM 2345 N N . PRO A 1 287 ? -11.431 -13.158 29.232 1.00 74.81 287 PRO A N 1
ATOM 2346 C CA . PRO A 1 287 ? -11.230 -12.779 30.640 1.00 74.81 287 PRO A CA 1
ATOM 2347 C C . PRO A 1 287 ? -9.773 -12.641 31.129 1.00 74.81 287 PRO A C 1
ATOM 2349 O O . PRO A 1 287 ? -9.583 -12.235 32.273 1.00 74.81 287 PRO A O 1
ATOM 2352 N N . CYS A 1 288 ? -8.745 -12.927 30.319 1.00 74.12 288 CYS A N 1
ATOM 2353 C CA . CYS A 1 288 ? -7.334 -12.867 30.754 1.00 74.12 288 CYS A CA 1
ATOM 2354 C C . CYS A 1 288 ? -6.409 -12.407 29.623 1.00 74.12 288 CYS A C 1
ATOM 2356 O O . CYS A 1 288 ? -6.554 -12.861 28.493 1.00 74.12 288 CYS A O 1
ATOM 2358 N N . ASP A 1 289 ? -5.391 -11.607 29.931 1.00 65.06 289 ASP A N 1
ATOM 2359 C CA . ASP A 1 289 ? -4.498 -11.045 28.908 1.00 65.06 289 ASP A CA 1
ATOM 2360 C C . ASP A 1 289 ? -3.657 -12.075 28.135 1.00 65.06 289 ASP A C 1
ATOM 2362 O O . ASP A 1 289 ? -3.461 -11.898 26.933 1.00 65.06 289 ASP A O 1
ATOM 2366 N N . ASP A 1 290 ? -3.277 -13.189 28.769 1.00 60.69 290 ASP A N 1
ATOM 2367 C CA . ASP A 1 290 ? -2.378 -14.201 28.185 1.00 60.69 290 ASP A CA 1
ATOM 2368 C C . ASP A 1 290 ? -3.092 -15.475 27.691 1.00 60.69 290 ASP A C 1
ATOM 2370 O O . ASP A 1 290 ? -2.480 -16.524 27.457 1.00 60.69 290 ASP A O 1
ATOM 2374 N N . LEU A 1 291 ? -4.421 -15.443 27.545 1.00 58.22 291 LEU A N 1
ATOM 2375 C CA . LEU A 1 291 ? -5.160 -16.615 27.079 1.00 58.22 291 LEU A CA 1
ATOM 2376 C C . LEU A 1 291 ? -4.898 -16.899 25.595 1.00 58.22 291 LEU A C 1
ATOM 2378 O O . LEU A 1 291 ? -5.146 -16.077 24.713 1.00 58.22 291 LEU A O 1
ATOM 2382 N N . ILE A 1 292 ? -4.514 -18.145 25.302 1.00 68.00 292 ILE A N 1
ATOM 2383 C CA . ILE A 1 292 ? -4.533 -18.677 23.936 1.00 68.00 292 ILE A CA 1
ATOM 2384 C C . ILE A 1 292 ? -5.951 -18.497 23.379 1.00 68.00 292 ILE A C 1
ATOM 2386 O O . ILE A 1 292 ? -6.922 -18.934 23.997 1.00 68.00 292 ILE A O 1
ATOM 2390 N N . LEU A 1 293 ? -6.064 -17.917 22.181 1.00 72.31 293 LEU A N 1
ATOM 2391 C CA . LEU A 1 293 ? -7.329 -17.561 21.517 1.00 72.31 293 LEU A CA 1
ATOM 2392 C C . LEU A 1 293 ? -8.400 -18.672 21.535 1.00 72.31 293 LEU A C 1
ATOM 2394 O O . LEU A 1 293 ? -9.593 -18.388 21.608 1.00 72.31 293 LEU A O 1
ATOM 2398 N N . SER A 1 294 ? -7.989 -19.946 21.484 1.00 71.31 294 SER A N 1
ATOM 2399 C CA . SER A 1 294 ? -8.899 -21.096 21.598 1.00 71.31 294 SER A CA 1
ATOM 2400 C C . SER A 1 294 ? -9.591 -21.178 22.957 1.00 71.31 294 SER A C 1
ATOM 2402 O O . SER A 1 294 ? -10.787 -21.432 23.015 1.00 71.31 294 SER A O 1
ATOM 2404 N N . VAL A 1 295 ? -8.852 -20.943 24.042 1.00 76.44 295 VAL A N 1
ATOM 2405 C CA . VAL A 1 295 ? -9.379 -21.008 25.409 1.00 76.44 295 VAL A CA 1
ATOM 2406 C C . VAL A 1 295 ? -10.329 -19.840 25.661 1.00 76.44 295 VAL A C 1
ATOM 2408 O O . VAL A 1 295 ? -11.382 -20.035 26.255 1.00 76.44 295 VAL A O 1
ATOM 2411 N N . GLN A 1 296 ? -10.020 -18.655 25.126 1.00 82.69 296 GLN A N 1
ATOM 2412 C CA . GLN A 1 296 ? -10.928 -17.507 25.175 1.00 82.69 296 GLN A CA 1
ATOM 2413 C C . GLN A 1 296 ? -12.269 -17.805 24.478 1.00 82.69 296 GLN A C 1
ATOM 2415 O O . GLN A 1 296 ? -13.335 -17.532 25.031 1.00 82.69 296 GLN A O 1
ATOM 2420 N N . CYS A 1 297 ? -12.227 -18.388 23.272 1.00 83.25 297 CYS A N 1
ATOM 2421 C CA . CYS A 1 297 ? -13.435 -18.773 22.538 1.00 83.25 297 CYS A CA 1
ATOM 2422 C C . CYS A 1 297 ? -14.279 -19.773 23.338 1.00 83.25 297 CYS A C 1
ATOM 2424 O O . CYS A 1 297 ? -15.491 -19.596 23.449 1.00 83.25 297 CYS A O 1
ATOM 2426 N N . ASP A 1 298 ? -13.643 -20.801 23.905 1.00 83.31 298 ASP A N 1
ATOM 2427 C CA . ASP A 1 298 ? -14.336 -21.815 24.697 1.00 83.31 298 ASP A CA 1
ATOM 2428 C C . ASP A 1 298 ? -14.935 -21.220 25.982 1.00 83.31 298 ASP A C 1
ATOM 2430 O O . ASP A 1 298 ? -16.107 -21.473 26.257 1.00 83.31 298 ASP A O 1
ATOM 2434 N N . PHE A 1 299 ? -14.197 -20.360 26.695 1.00 85.31 299 PHE A N 1
ATOM 2435 C CA . PHE A 1 299 ? -14.663 -19.685 27.910 1.00 85.31 299 PHE A CA 1
ATOM 2436 C C . PHE A 1 299 ? -15.926 -18.852 27.664 1.00 85.31 299 PHE A C 1
ATOM 2438 O O . PHE A 1 299 ? -16.901 -18.972 28.401 1.00 85.31 299 PHE A O 1
ATOM 2445 N N . LEU A 1 300 ? -15.948 -18.023 26.612 1.00 87.50 300 LEU A N 1
ATOM 2446 C CA . LEU A 1 300 ? -17.111 -17.182 26.304 1.00 87.50 300 LEU A CA 1
ATOM 2447 C C . LEU A 1 300 ? -18.342 -18.015 25.919 1.00 87.50 300 LEU A C 1
ATOM 2449 O O . LEU A 1 300 ? -19.464 -17.676 26.292 1.00 87.50 300 LEU A O 1
ATOM 2453 N N . LEU A 1 301 ? -18.155 -19.110 25.178 1.00 87.00 301 LEU A N 1
ATOM 2454 C CA . LEU A 1 301 ? -19.258 -20.005 24.817 1.00 87.00 301 LEU A CA 1
ATOM 2455 C C . LEU A 1 301 ? -19.818 -20.733 26.049 1.00 87.00 301 LEU A C 1
ATOM 2457 O O . LEU A 1 301 ? -21.033 -20.913 26.154 1.00 87.00 301 LEU A O 1
ATOM 2461 N N . ASP A 1 302 ? -18.950 -21.115 26.983 1.00 87.88 302 ASP A N 1
ATOM 2462 C CA . ASP A 1 302 ? -19.340 -21.796 28.218 1.00 87.88 302 ASP A CA 1
ATOM 2463 C C . ASP A 1 302 ? -20.032 -20.849 29.192 1.00 87.88 302 ASP A C 1
ATOM 2465 O O . ASP A 1 302 ? -21.107 -21.184 29.692 1.00 87.88 302 ASP A O 1
ATOM 2469 N N . LEU A 1 303 ? -19.523 -19.624 29.345 1.00 88.62 303 LEU A N 1
ATOM 2470 C CA . LEU A 1 303 ? -20.179 -18.568 30.111 1.00 88.62 303 LEU A CA 1
ATOM 2471 C C . LEU A 1 303 ? -21.610 -18.323 29.608 1.00 88.62 303 LEU A C 1
ATOM 2473 O O . LEU A 1 303 ? -22.529 -18.182 30.412 1.00 88.62 303 LEU A O 1
ATOM 2477 N N . TYR A 1 304 ? -21.837 -18.310 28.289 1.00 88.94 304 TYR A N 1
ATOM 2478 C CA . TYR A 1 304 ? -23.186 -18.157 27.734 1.00 88.94 304 TYR A CA 1
ATOM 2479 C C . TYR A 1 304 ? -24.101 -19.312 28.154 1.00 88.94 304 TYR A C 1
ATOM 2481 O O . TYR A 1 304 ? -25.251 -19.088 28.540 1.00 88.94 304 TYR A O 1
ATOM 2489 N N . SER A 1 305 ? -23.592 -20.546 28.086 1.00 88.75 305 SER A N 1
ATOM 2490 C CA . SER A 1 305 ? -24.349 -21.729 28.494 1.00 88.75 305 SER A CA 1
ATOM 2491 C C . SER A 1 305 ? -24.689 -21.703 29.987 1.00 88.75 305 SER A C 1
ATOM 2493 O O . SER A 1 305 ? -25.838 -21.963 30.346 1.00 88.75 305 SER A O 1
ATOM 2495 N N . HIS A 1 306 ? -23.742 -21.277 30.831 1.00 89.12 306 HIS A N 1
ATOM 2496 C CA . HIS A 1 306 ? -23.932 -21.131 32.273 1.00 89.12 306 HIS A CA 1
ATOM 2497 C C . HIS A 1 306 ? -25.003 -20.097 32.598 1.00 89.12 306 HIS A C 1
ATOM 2499 O O . HIS A 1 306 ? -25.946 -20.378 33.334 1.00 89.12 306 HIS A O 1
ATOM 2505 N N . VAL A 1 307 ? -24.921 -18.921 31.965 1.00 89.56 307 VAL A N 1
ATOM 2506 C CA . VAL A 1 307 ? -25.931 -17.865 32.097 1.00 89.56 307 VAL A CA 1
ATOM 2507 C C . VAL A 1 307 ? -27.305 -18.396 31.706 1.00 89.56 307 VAL A C 1
ATOM 2509 O O . VAL A 1 307 ? -28.265 -18.181 32.437 1.00 89.56 307 VAL A O 1
ATOM 2512 N N . LYS A 1 308 ? -27.425 -19.130 30.593 1.00 88.38 308 LYS A N 1
ATOM 2513 C CA . LYS A 1 308 ? -28.717 -19.683 30.168 1.00 88.38 308 LYS A CA 1
ATOM 2514 C C . LYS A 1 308 ? -29.291 -20.708 31.133 1.00 88.38 308 LYS A C 1
ATOM 2516 O O . LYS A 1 308 ? -30.496 -20.664 31.388 1.00 88.38 308 LYS A O 1
ATOM 2521 N N . ASN A 1 309 ? -28.454 -21.574 31.692 1.00 88.38 309 ASN A N 1
ATOM 2522 C CA . ASN A 1 309 ? -28.885 -22.515 32.718 1.00 88.38 309 ASN A CA 1
ATOM 2523 C C . ASN A 1 309 ? -29.356 -21.761 33.967 1.00 88.38 309 ASN A C 1
ATOM 2525 O O . ASN A 1 309 ? -30.493 -21.957 34.394 1.00 88.38 309 ASN A O 1
ATOM 2529 N N . TYR A 1 310 ? -28.566 -20.801 34.454 1.00 88.06 310 TYR A N 1
ATOM 2530 C CA . TYR A 1 310 ? -28.921 -19.956 35.593 1.00 88.06 310 TYR A CA 1
ATOM 2531 C C . TYR A 1 310 ? -30.248 -19.205 35.388 1.00 88.06 310 TYR A C 1
ATOM 2533 O O . TYR A 1 310 ? -31.103 -19.208 36.277 1.00 88.06 310 TYR A O 1
ATOM 2541 N N . GLU A 1 311 ? -30.464 -18.590 34.217 1.00 90.25 311 GLU A N 1
ATOM 2542 C CA . GLU A 1 311 ? -31.726 -17.906 33.890 1.00 90.25 311 GLU A CA 1
ATOM 2543 C C . GLU A 1 311 ? -32.914 -18.879 33.908 1.00 90.25 311 GLU A C 1
ATOM 2545 O O . GLU A 1 311 ? -34.000 -18.528 34.371 1.00 90.25 311 GLU A O 1
ATOM 2550 N N . SER A 1 312 ? -32.714 -20.111 33.427 1.00 87.62 312 SER A N 1
ATOM 2551 C CA . SER A 1 312 ? -33.761 -21.135 33.393 1.00 87.62 312 SER A CA 1
ATOM 2552 C C . SER A 1 312 ? -34.101 -21.702 34.775 1.00 87.62 312 SER A C 1
ATOM 2554 O O . SER A 1 312 ? -35.272 -21.948 35.058 1.00 87.62 312 SER A O 1
ATOM 2556 N N . GLU A 1 313 ? -33.100 -21.870 35.642 1.00 89.88 313 GLU A N 1
ATOM 2557 C CA . GLU A 1 313 ? -33.253 -22.443 36.982 1.00 89.88 313 GLU A CA 1
ATOM 2558 C C . GLU A 1 313 ? -33.822 -21.432 37.979 1.00 89.88 313 GLU A C 1
ATOM 2560 O O . GLU A 1 313 ? -34.685 -21.765 38.792 1.00 89.88 313 GLU A O 1
ATOM 2565 N N . THR A 1 314 ? -33.359 -20.183 37.913 1.00 85.75 314 THR A N 1
ATOM 2566 C CA . THR A 1 314 ? -33.727 -19.137 38.879 1.00 85.75 314 THR A CA 1
ATOM 2567 C C . THR A 1 314 ? -34.875 -18.246 38.405 1.00 85.75 314 THR A C 1
ATOM 2569 O O . THR A 1 314 ? -35.480 -17.541 39.213 1.00 85.75 314 THR A O 1
ATOM 2572 N N . GLY A 1 315 ? -35.160 -18.226 37.098 1.00 82.94 315 GLY A N 1
ATOM 2573 C CA . GLY A 1 315 ? -36.097 -17.289 36.471 1.00 82.94 315 GLY A CA 1
ATOM 2574 C C . GLY A 1 315 ? -35.602 -15.836 36.425 1.00 82.94 315 GLY A C 1
ATOM 2575 O O . GLY A 1 315 ? -36.356 -14.950 36.016 1.00 82.94 315 GLY A O 1
ATOM 2576 N N . ARG A 1 316 ? -34.363 -15.558 36.854 1.00 81.06 316 ARG A N 1
ATOM 2577 C CA . ARG A 1 316 ? -33.747 -14.223 36.809 1.00 81.06 316 ARG A CA 1
ATOM 2578 C C . ARG A 1 316 ? -33.166 -13.964 35.418 1.00 81.06 316 ARG A C 1
ATOM 2580 O O . ARG A 1 316 ? -32.597 -14.862 34.821 1.00 81.06 316 ARG A O 1
ATOM 2587 N N . SER A 1 317 ? -33.273 -12.734 34.913 1.00 82.06 317 SER A N 1
ATOM 2588 C CA . SER A 1 317 ? -32.720 -12.341 33.606 1.00 82.06 317 SER A CA 1
ATOM 2589 C C . SER A 1 317 ? -31.346 -11.691 33.780 1.00 82.06 317 SER A C 1
ATOM 2591 O O . SER A 1 317 ? -31.265 -10.562 34.259 1.00 82.06 317 SER A O 1
ATOM 2593 N N . VAL A 1 318 ? -30.281 -12.369 33.349 1.00 81.25 318 VAL A N 1
ATOM 2594 C CA . VAL A 1 318 ? -28.876 -11.940 33.512 1.00 81.25 318 VAL A CA 1
ATOM 2595 C C . VAL A 1 318 ? -28.201 -11.663 32.169 1.00 81.25 318 VAL A C 1
ATOM 2597 O O . VAL A 1 318 ? -27.346 -10.782 32.071 1.00 81.25 318 VAL A O 1
ATOM 2600 N N . LEU A 1 319 ? -28.620 -12.344 31.100 1.00 84.62 319 LEU A N 1
ATOM 2601 C CA . LEU A 1 319 ? -28.033 -12.199 29.773 1.00 84.62 319 LEU A CA 1
ATOM 2602 C C . LEU A 1 319 ? -28.005 -10.743 29.275 1.00 84.62 319 LEU A C 1
ATOM 2604 O O . LEU A 1 319 ? -26.967 -10.354 28.741 1.00 84.62 319 LEU A O 1
ATOM 2608 N N . PRO A 1 320 ? -29.049 -9.904 29.466 1.00 83.31 320 PRO A N 1
ATOM 2609 C CA . PRO A 1 320 ? -28.994 -8.501 29.049 1.00 83.31 320 PRO A CA 1
ATOM 2610 C C . PRO A 1 320 ? -27.863 -7.701 29.708 1.00 83.31 320 PRO A C 1
ATOM 2612 O O . PRO A 1 320 ? -27.341 -6.773 29.094 1.00 83.31 320 PRO A O 1
ATOM 2615 N N . ALA A 1 321 ? -27.471 -8.060 30.935 1.00 76.94 321 ALA A N 1
ATOM 2616 C CA . ALA A 1 321 ? -26.403 -7.387 31.667 1.00 76.94 321 ALA A CA 1
ATOM 2617 C C . ALA A 1 321 ? -25.010 -7.814 31.170 1.00 76.94 321 ALA A C 1
ATOM 2619 O O . ALA A 1 321 ? -24.124 -6.974 31.045 1.00 76.94 321 ALA A O 1
ATOM 2620 N N . ILE A 1 322 ? -24.839 -9.096 30.823 1.00 82.06 322 ILE A N 1
ATOM 2621 C CA . ILE A 1 322 ? -23.572 -9.670 30.326 1.00 82.06 322 ILE A CA 1
ATOM 2622 C C . ILE A 1 322 ? -23.407 -9.479 28.807 1.00 82.06 322 ILE A C 1
ATOM 2624 O O . ILE A 1 322 ? -22.309 -9.610 28.270 1.00 82.06 322 ILE A O 1
ATOM 2628 N N . GLN A 1 323 ? -24.475 -9.117 28.086 1.00 84.69 323 GLN A N 1
ATOM 2629 C CA . GLN A 1 323 ? -24.470 -8.979 26.626 1.00 84.69 323 GLN A CA 1
ATOM 2630 C C . GLN A 1 323 ? -23.343 -8.072 26.109 1.00 84.69 323 GLN A C 1
ATOM 2632 O O . GLN A 1 323 ? -22.791 -8.309 25.037 1.00 84.69 323 GLN A O 1
ATOM 2637 N N . SER A 1 324 ? -22.985 -7.043 26.876 1.00 80.25 324 SER A N 1
ATOM 2638 C CA . SER A 1 324 ? -21.908 -6.118 26.537 1.00 80.25 324 SER A CA 1
ATOM 2639 C C . SER A 1 324 ? -20.533 -6.783 26.415 1.00 80.25 324 SER A C 1
ATOM 2641 O O . SER A 1 324 ? -19.765 -6.361 25.554 1.00 80.25 324 SER A O 1
ATOM 2643 N N . ILE A 1 325 ? -20.257 -7.855 27.170 1.00 83.38 325 ILE A N 1
ATOM 2644 C CA . ILE A 1 325 ? -19.022 -8.648 27.045 1.00 83.38 325 ILE A CA 1
ATOM 2645 C C . ILE A 1 325 ? -18.929 -9.251 25.641 1.00 83.38 325 ILE A C 1
ATOM 2647 O O . ILE A 1 325 ? -17.902 -9.140 24.975 1.00 83.38 325 ILE A O 1
ATOM 2651 N N . TYR A 1 326 ? -20.025 -9.825 25.142 1.00 84.50 326 TYR A N 1
ATOM 2652 C CA . TYR A 1 326 ? -20.064 -10.412 23.802 1.00 84.50 326 TYR A CA 1
ATOM 2653 C C . TYR A 1 326 ? -19.972 -9.362 22.689 1.00 84.50 326 TYR A C 1
ATOM 2655 O O . TYR A 1 326 ? -19.481 -9.682 21.609 1.00 84.50 326 TYR A O 1
ATOM 2663 N N . HIS A 1 327 ? -20.407 -8.124 22.940 1.00 81.62 327 HIS A N 1
ATOM 2664 C CA . HIS A 1 327 ? -20.291 -7.015 21.985 1.00 81.62 327 HIS A CA 1
ATOM 2665 C C . HIS A 1 327 ? -18.880 -6.433 21.920 1.00 81.62 327 HIS A C 1
ATOM 2667 O O . HIS A 1 327 ? -18.387 -6.124 20.839 1.00 81.62 327 HIS A O 1
ATOM 2673 N N . GLN A 1 328 ? -18.253 -6.233 23.077 1.00 74.25 328 GLN A N 1
ATOM 2674 C CA . GLN A 1 328 ? -17.051 -5.410 23.207 1.00 74.25 328 GLN A CA 1
ATOM 2675 C C . GLN A 1 328 ? -15.762 -6.236 23.309 1.00 74.25 328 GLN A C 1
ATOM 2677 O O . GLN A 1 328 ? -14.723 -5.807 22.812 1.00 74.25 328 GLN A O 1
ATOM 2682 N N . SER A 1 329 ? -15.844 -7.447 23.859 1.00 74.19 329 SER A N 1
ATOM 2683 C CA . SER A 1 329 ? -14.686 -8.287 24.204 1.00 74.19 329 SER A CA 1
ATOM 2684 C C . SER A 1 329 ? -14.608 -9.575 23.384 1.00 74.19 329 SER A C 1
ATOM 2686 O O . SER A 1 329 ? -13.931 -10.532 23.745 1.00 74.19 329 SER A O 1
ATOM 2688 N N . SER A 1 330 ? -15.337 -9.629 22.272 1.00 75.12 330 SER A N 1
ATOM 2689 C CA . SER A 1 330 ? -15.370 -10.805 21.408 1.00 75.12 330 SER A CA 1
ATOM 2690 C C . SER A 1 330 ? -14.040 -11.000 20.657 1.00 75.12 330 SER A C 1
ATOM 2692 O O . SER A 1 330 ? -13.461 -10.011 20.187 1.00 75.12 330 SER A O 1
ATOM 2694 N N . PRO A 1 331 ? -13.581 -12.252 20.458 1.00 79.38 331 PRO A N 1
ATOM 2695 C CA . PRO A 1 331 ? -12.294 -12.549 19.832 1.00 79.38 331 PRO A CA 1
ATOM 2696 C C . PRO A 1 331 ? -12.227 -12.049 18.384 1.00 79.38 331 PRO A C 1
ATOM 2698 O O . PRO A 1 331 ? -13.250 -11.822 17.737 1.00 79.38 331 PRO A O 1
ATOM 2701 N N . LYS A 1 332 ? -11.017 -11.879 17.835 1.00 82.25 332 LYS A N 1
ATOM 2702 C CA . LYS A 1 332 ? -10.816 -11.444 16.433 1.00 82.25 332 LYS A CA 1
ATOM 2703 C C . LYS A 1 332 ? -11.455 -12.413 15.427 1.00 82.25 332 LYS A C 1
ATOM 2705 O O . LYS A 1 332 ? -11.997 -11.985 14.412 1.00 82.25 332 LYS A O 1
ATOM 2710 N N . PHE A 1 333 ? -11.403 -13.707 15.724 1.00 84.88 333 PHE A N 1
ATOM 2711 C CA . PHE A 1 333 ? -12.122 -14.771 15.032 1.00 84.88 333 PHE A CA 1
ATOM 2712 C C . PHE A 1 333 ? -12.511 -15.846 16.046 1.00 84.88 333 PHE A C 1
ATOM 2714 O O . PHE A 1 333 ? -11.849 -16.006 17.069 1.00 84.88 333 PHE A O 1
ATOM 2721 N N . TRP A 1 334 ? -13.571 -16.591 15.759 1.00 87.38 334 TRP A N 1
ATOM 2722 C CA . TRP A 1 334 ? -14.010 -17.694 16.605 1.00 87.38 334 TRP A CA 1
ATOM 2723 C C . TRP A 1 334 ? -13.308 -18.975 16.187 1.00 87.38 334 TRP A C 1
ATOM 2725 O O . TRP A 1 334 ? -13.510 -19.452 15.074 1.00 87.38 334 TRP A O 1
ATOM 2735 N N . ARG A 1 335 ? -12.510 -19.559 17.077 1.00 84.62 335 ARG A N 1
ATOM 2736 C CA . ARG A 1 335 ? -11.933 -20.889 16.873 1.00 84.62 335 ARG A CA 1
ATOM 2737 C C . ARG A 1 335 ? -12.834 -21.927 17.528 1.00 84.62 335 ARG A C 1
ATOM 2739 O O . ARG A 1 335 ? -13.095 -21.833 18.724 1.00 84.62 335 ARG A O 1
ATOM 2746 N N . ARG A 1 336 ? -13.318 -22.910 16.763 1.00 82.50 336 ARG A N 1
ATOM 2747 C CA . ARG A 1 336 ? -14.322 -23.863 17.250 1.00 82.50 336 ARG A CA 1
ATOM 2748 C C . ARG A 1 336 ? -14.014 -25.312 16.910 1.00 82.50 336 ARG A C 1
ATOM 2750 O O . ARG A 1 336 ? -13.764 -25.669 15.762 1.00 82.50 336 ARG A O 1
ATOM 2757 N N . ASN A 1 337 ? -14.142 -26.155 17.927 1.00 80.69 337 ASN A N 1
ATOM 2758 C CA . ASN A 1 337 ? -14.324 -27.589 17.786 1.00 80.69 337 ASN A CA 1
ATOM 2759 C C . ASN A 1 337 ? -15.833 -27.917 17.871 1.00 80.69 337 ASN A C 1
ATOM 2761 O O . ASN A 1 337 ? -16.427 -27.801 18.943 1.00 80.69 337 ASN A O 1
ATOM 2765 N N . LEU A 1 338 ? -16.452 -28.306 16.752 1.00 78.81 338 LEU A N 1
ATOM 2766 C CA . LEU A 1 338 ? -17.858 -28.734 16.702 1.00 78.81 338 LEU A CA 1
ATOM 2767 C C . LEU A 1 338 ? -18.053 -30.193 17.157 1.00 78.81 338 LEU A C 1
ATOM 2769 O O . LEU A 1 338 ? -19.177 -30.587 17.443 1.00 78.81 338 LEU A O 1
ATOM 2773 N N . SER A 1 339 ? -16.991 -31.004 17.257 1.00 74.44 339 SER A N 1
ATOM 2774 C CA . SER A 1 339 ? -17.091 -32.389 17.746 1.00 74.44 339 SER A CA 1
ATOM 2775 C C . SER A 1 339 ? -17.338 -32.463 19.255 1.00 74.44 339 SER A C 1
ATOM 2777 O O . SER A 1 339 ? -18.035 -33.356 19.733 1.00 74.44 339 SER A O 1
ATOM 2779 N N . LYS A 1 340 ? -16.823 -31.489 20.013 1.00 73.56 340 LYS A N 1
ATOM 2780 C CA . LYS A 1 340 ? -16.992 -31.421 21.472 1.00 73.56 340 LYS A CA 1
ATOM 2781 C C . LYS A 1 340 ? -18.318 -30.809 21.914 1.00 73.56 340 LYS A C 1
ATOM 2783 O O . LYS A 1 340 ? -18.806 -31.132 22.995 1.00 73.56 340 LYS A O 1
ATOM 2788 N N . ARG A 1 341 ? -18.871 -29.872 21.141 1.00 70.12 341 ARG A N 1
ATOM 2789 C CA . ARG A 1 341 ? -20.024 -29.062 21.553 1.00 70.12 341 ARG A CA 1
ATOM 2790 C C . ARG A 1 341 ? -20.835 -28.607 20.347 1.00 70.12 341 ARG A C 1
ATOM 2792 O O . ARG A 1 341 ? -20.269 -28.178 19.345 1.00 70.12 341 ARG A O 1
ATOM 2799 N N . LYS A 1 342 ? -22.159 -28.591 20.516 1.00 72.50 342 LYS A N 1
ATOM 2800 C CA . LYS A 1 342 ? -23.115 -28.298 19.443 1.00 72.50 342 LYS A CA 1
ATOM 2801 C C . LYS A 1 342 ? -22.922 -26.918 18.814 1.00 72.50 342 LYS A C 1
ATOM 2803 O O . LYS A 1 342 ? -22.603 -25.946 19.513 1.00 72.50 342 LYS A O 1
ATOM 2808 N N . SER A 1 343 ? -23.195 -26.814 17.515 1.00 80.50 343 SER A N 1
ATOM 2809 C CA . SER A 1 343 ? -23.201 -25.544 16.773 1.00 80.50 343 SER A CA 1
ATOM 2810 C C . SER A 1 343 ? -24.240 -24.536 17.293 1.00 80.50 343 SER A C 1
ATOM 2812 O O . SER A 1 343 ? -24.080 -23.332 17.098 1.00 80.50 343 SER A O 1
ATOM 2814 N N . SER A 1 344 ? -25.283 -25.001 17.992 1.00 84.25 344 SER A N 1
ATOM 2815 C CA . SER A 1 344 ? -26.386 -24.167 18.488 1.00 84.25 344 SER A CA 1
ATOM 2816 C C . SER A 1 344 ? -25.937 -23.083 19.470 1.00 84.25 344 SER A C 1
ATOM 2818 O O . SER A 1 344 ? -26.460 -21.977 19.434 1.00 84.25 344 SER A O 1
ATOM 2820 N N . ILE A 1 345 ? -24.950 -23.368 20.327 1.00 85.12 345 ILE A N 1
ATOM 2821 C CA . ILE A 1 345 ? -24.420 -22.373 21.277 1.00 85.12 345 ILE A CA 1
ATOM 2822 C C . ILE A 1 345 ? -23.643 -21.293 20.519 1.00 85.12 345 ILE A C 1
ATOM 2824 O O . ILE A 1 345 ? -23.816 -20.105 20.780 1.00 85.12 345 ILE A O 1
ATOM 2828 N N . LEU A 1 346 ? -22.831 -21.706 19.538 1.00 88.12 346 LEU A N 1
ATOM 2829 C CA . LEU A 1 346 ? -22.095 -20.777 18.685 1.00 88.12 346 LEU A CA 1
ATOM 2830 C C . LEU A 1 346 ? -23.062 -19.855 17.933 1.00 88.12 346 LEU A C 1
ATOM 2832 O O . LEU A 1 346 ? -22.835 -18.653 17.906 1.00 88.12 346 LEU A O 1
ATOM 2836 N N . LEU A 1 347 ? -24.157 -20.388 17.382 1.00 90.44 347 LEU A N 1
ATOM 2837 C CA . LEU A 1 347 ? -25.193 -19.591 16.720 1.00 90.44 347 LEU A CA 1
ATOM 2838 C C . LEU A 1 347 ? -25.760 -18.503 17.640 1.00 90.44 347 LEU A C 1
ATOM 2840 O O . LEU A 1 347 ? -25.851 -17.344 17.240 1.00 90.44 347 LEU A O 1
ATOM 2844 N N . GLU A 1 348 ? -26.138 -18.864 18.866 1.00 90.81 348 GLU A N 1
ATOM 2845 C CA . GLU A 1 348 ? -26.707 -17.904 19.812 1.00 90.81 348 GLU A CA 1
ATOM 2846 C C . GLU A 1 348 ? -25.701 -16.822 20.212 1.00 90.81 348 GLU A C 1
ATOM 2848 O O . GLU A 1 348 ? -26.057 -15.647 20.259 1.00 90.81 348 GLU A O 1
ATOM 2853 N N . VAL A 1 349 ? -24.429 -17.176 20.405 1.00 90.31 349 VAL A N 1
ATOM 2854 C CA . VAL A 1 349 ? -23.374 -16.196 20.700 1.00 90.31 349 VAL A CA 1
ATOM 2855 C C . VAL A 1 349 ? -23.056 -15.313 19.489 1.00 90.31 349 VAL A C 1
ATOM 2857 O O . VAL A 1 349 ? -22.855 -14.108 19.650 1.00 90.31 349 VAL A O 1
ATOM 2860 N N . LEU A 1 350 ? -23.079 -15.863 18.272 1.00 90.50 350 LEU A N 1
ATOM 2861 C CA . LEU A 1 350 ? -22.908 -15.103 17.030 1.00 90.50 350 LEU A CA 1
ATOM 2862 C C . LEU A 1 350 ? -24.045 -14.093 16.806 1.00 90.50 350 LEU A C 1
ATOM 2864 O O . LEU A 1 350 ? -23.785 -12.980 16.359 1.00 90.50 350 LEU A O 1
ATOM 2868 N N . LYS A 1 351 ? -25.290 -14.424 17.180 1.00 90.12 351 LYS A N 1
ATOM 2869 C CA . LYS A 1 351 ? -26.427 -13.481 17.152 1.00 90.12 351 LYS A CA 1
ATOM 2870 C C . LYS A 1 351 ? -26.245 -12.293 18.097 1.00 90.12 351 LYS A C 1
ATOM 2872 O O . LYS A 1 351 ? -26.858 -11.249 17.878 1.00 90.12 351 LYS A O 1
ATOM 2877 N N . LEU A 1 352 ? -25.432 -12.443 19.145 1.00 88.38 352 LEU A N 1
ATOM 2878 C CA . LEU A 1 352 ? -25.096 -11.350 20.054 1.00 88.38 352 LEU A CA 1
ATOM 2879 C C . LEU A 1 352 ? -24.006 -10.427 19.504 1.00 88.38 352 LEU A C 1
ATOM 2881 O O . LEU A 1 352 ? -23.729 -9.429 20.150 1.00 88.38 352 LEU A O 1
ATOM 2885 N N . GLN A 1 353 ? -23.374 -10.729 18.369 1.00 85.75 353 GLN A N 1
ATOM 2886 C CA . GLN A 1 353 ? -22.272 -9.926 17.835 1.00 85.75 353 GLN A CA 1
ATOM 2887 C C . GLN A 1 353 ? -22.780 -8.698 17.068 1.00 85.75 353 GLN A C 1
ATOM 2889 O O . GLN A 1 353 ? -23.766 -8.776 16.335 1.00 85.75 353 GLN A O 1
ATOM 2894 N N . THR A 1 354 ? -22.079 -7.566 17.190 1.00 83.50 354 THR A N 1
ATOM 2895 C CA . THR A 1 354 ? -22.343 -6.361 16.379 1.00 83.50 354 THR A CA 1
ATOM 2896 C C . THR A 1 354 ? -21.864 -6.500 14.936 1.00 83.50 354 THR A C 1
ATOM 2898 O O . THR A 1 354 ? -22.440 -5.889 14.038 1.00 83.50 354 THR A O 1
ATOM 2901 N N . GLU A 1 355 ? -20.817 -7.296 14.712 1.00 87.38 355 GLU A N 1
ATOM 2902 C CA . GLU A 1 355 ? -20.157 -7.486 13.421 1.00 87.38 355 GLU A CA 1
ATOM 2903 C C . GLU A 1 355 ? -19.969 -8.975 13.116 1.00 87.38 355 GLU A C 1
ATOM 2905 O O . GLU A 1 355 ? -19.769 -9.796 14.015 1.00 87.38 355 GLU A O 1
ATOM 2910 N N . LYS A 1 356 ? -19.989 -9.329 11.826 1.00 90.25 356 LYS A N 1
ATOM 2911 C CA . LYS A 1 356 ? -19.731 -10.700 11.378 1.00 90.25 356 LYS A CA 1
ATOM 2912 C C . LYS A 1 356 ? -18.247 -11.024 11.507 1.00 90.25 356 LYS A C 1
ATOM 2914 O O . LYS A 1 356 ? -17.413 -10.429 10.821 1.00 90.25 356 LYS A O 1
ATOM 2919 N N . LYS A 1 357 ? -17.914 -12.016 12.326 1.00 89.44 357 LYS A N 1
ATOM 2920 C CA . LYS A 1 357 ? -16.523 -12.435 12.547 1.00 89.44 357 LYS A CA 1
ATOM 2921 C C . LYS A 1 357 ? -16.175 -13.721 11.791 1.00 89.44 357 LYS A C 1
ATOM 2923 O O . LYS A 1 357 ? -17.079 -14.514 11.512 1.00 89.44 357 LYS A O 1
ATOM 2928 N N . PRO A 1 358 ? -14.896 -13.945 11.439 1.00 91.19 358 PRO A N 1
ATOM 2929 C CA . PRO A 1 358 ? -14.461 -15.218 10.879 1.00 91.19 358 PRO A CA 1
ATOM 2930 C C . PRO A 1 358 ? -14.664 -16.355 11.882 1.00 91.19 358 PRO A C 1
ATOM 2932 O O . PRO A 1 358 ? -14.511 -16.154 13.089 1.00 91.19 358 PRO A O 1
ATOM 2935 N N . VAL A 1 359 ? -14.959 -17.550 11.377 1.00 91.50 359 VAL A N 1
ATOM 2936 C CA . VAL A 1 359 ? -14.978 -18.792 12.154 1.00 91.50 359 VAL A CA 1
ATOM 2937 C C . VAL A 1 359 ? -13.934 -19.741 11.586 1.00 91.50 359 VAL A C 1
ATOM 2939 O O . VAL A 1 359 ? -13.978 -20.090 10.408 1.00 91.50 359 VAL A O 1
ATOM 2942 N N . GLU A 1 360 ? -13.007 -20.167 12.436 1.00 91.12 360 GLU A N 1
ATOM 2943 C CA . GLU A 1 360 ? -12.023 -21.202 12.150 1.00 91.12 360 GLU A CA 1
ATOM 2944 C C . GLU A 1 360 ? -12.434 -22.511 12.823 1.00 91.12 360 GLU A C 1
ATOM 2946 O O . GLU A 1 360 ? -12.548 -22.597 14.048 1.00 91.12 360 GLU A O 1
ATOM 2951 N N . LEU A 1 361 ? -12.640 -23.548 12.018 1.00 89.94 361 LEU A N 1
ATOM 2952 C CA . LEU A 1 361 ? -12.969 -24.877 12.507 1.00 89.94 361 LEU A CA 1
ATOM 2953 C C . LEU A 1 361 ? -11.695 -25.706 12.711 1.00 89.94 361 LEU A C 1
ATOM 2955 O O . LEU A 1 361 ? -10.867 -25.825 11.804 1.00 89.94 361 LEU A O 1
ATOM 2959 N N . ILE A 1 362 ? -11.557 -26.289 13.904 1.00 86.50 362 ILE A N 1
ATOM 2960 C CA . ILE A 1 362 ? -10.421 -27.155 14.276 1.00 86.50 362 ILE A CA 1
ATOM 2961 C C . ILE A 1 362 ? -10.786 -28.641 14.328 1.00 86.50 362 ILE A C 1
ATOM 2963 O O . ILE A 1 362 ? -9.887 -29.473 14.305 1.00 86.50 362 ILE A O 1
ATOM 2967 N N . ASP A 1 363 ? -12.078 -28.968 14.427 1.00 83.31 363 ASP A N 1
ATOM 2968 C CA . ASP A 1 363 ? -12.625 -30.333 14.398 1.00 83.31 363 ASP A CA 1
ATOM 2969 C C . ASP A 1 363 ? -14.167 -30.273 14.327 1.00 83.31 363 ASP A C 1
ATOM 2971 O O . ASP A 1 363 ? -14.761 -29.263 14.727 1.00 83.31 363 ASP A O 1
ATOM 2975 N N . TRP A 1 364 ? -14.828 -31.320 13.829 1.00 86.38 364 TRP A N 1
ATOM 2976 C CA . TRP A 1 364 ? -16.289 -31.383 13.674 1.00 86.38 364 TRP A CA 1
ATOM 2977 C C . TRP A 1 364 ? -16.809 -32.813 13.517 1.00 86.38 364 TRP A C 1
ATOM 2979 O O . TRP A 1 364 ? -16.077 -33.724 13.140 1.00 86.38 364 TRP A O 1
ATOM 2989 N N . THR A 1 365 ? -18.109 -33.011 13.757 1.00 79.38 365 THR A N 1
ATOM 2990 C CA . THR A 1 365 ? -18.789 -34.252 13.367 1.00 79.38 365 THR A CA 1
ATOM 2991 C C . THR A 1 365 ? -19.355 -34.129 11.950 1.00 79.38 365 THR A C 1
ATOM 2993 O O . THR A 1 365 ? -19.697 -33.044 11.478 1.00 79.38 365 THR A O 1
ATOM 2996 N N . HIS A 1 366 ? -19.482 -35.261 11.258 1.00 78.12 366 HIS A N 1
ATOM 2997 C CA . HIS A 1 366 ? -20.217 -35.340 9.991 1.00 78.12 366 HIS A CA 1
ATOM 2998 C C . HIS A 1 366 ? -21.706 -35.662 10.202 1.00 78.12 366 HIS A C 1
ATOM 3000 O O . HIS A 1 366 ? -22.384 -36.066 9.257 1.00 78.12 366 HIS A O 1
ATOM 3006 N N . GLU A 1 367 ? -22.220 -35.511 11.429 1.00 83.69 367 GLU A N 1
ATOM 3007 C CA . GLU A 1 367 ? -23.638 -35.715 11.711 1.00 83.69 367 GLU A CA 1
ATOM 3008 C C . GLU A 1 367 ? -24.472 -34.664 10.982 1.00 83.69 367 GLU A C 1
ATOM 3010 O O . GLU A 1 367 ? -24.196 -33.465 11.043 1.00 83.69 367 GLU A O 1
ATOM 3015 N N . GLU A 1 368 ? -25.528 -35.115 10.308 1.00 83.62 368 GLU A N 1
ATOM 3016 C CA . GLU A 1 368 ? -26.369 -34.238 9.496 1.00 83.62 368 GLU A CA 1
ATOM 3017 C C . GLU A 1 368 ? -26.966 -33.092 10.326 1.00 83.62 368 GLU A C 1
ATOM 3019 O O . GLU A 1 368 ? -27.017 -31.956 9.862 1.00 83.62 368 GLU A O 1
ATOM 3024 N N . SER A 1 369 ? -27.351 -33.353 11.579 1.00 83.31 369 SER A N 1
ATOM 3025 C CA . SER A 1 369 ? -27.861 -32.327 12.492 1.00 83.31 369 SER A CA 1
ATOM 3026 C C . SER A 1 369 ? -26.838 -31.241 12.823 1.00 83.31 369 SER A C 1
ATOM 3028 O O . SER A 1 369 ? -27.226 -30.079 12.905 1.00 83.31 369 SER A O 1
ATOM 3030 N N . GLU A 1 370 ? -25.554 -31.579 12.977 1.00 86.06 370 GLU A N 1
ATOM 3031 C CA . GLU A 1 370 ? -24.493 -30.589 13.222 1.00 86.06 370 GLU A CA 1
ATOM 3032 C C . GLU A 1 370 ? -24.156 -29.807 11.950 1.00 86.06 370 GLU A C 1
ATOM 3034 O O . GLU A 1 370 ? -24.041 -28.585 11.998 1.00 86.06 370 GLU A O 1
ATOM 3039 N N . VAL A 1 371 ? -24.094 -30.465 10.785 1.00 87.62 371 VAL A N 1
ATOM 3040 C CA . VAL A 1 371 ? -23.887 -29.784 9.491 1.00 87.62 371 VAL A CA 1
ATOM 3041 C C . VAL A 1 371 ? -25.022 -28.790 9.221 1.00 87.62 371 VAL A C 1
ATOM 3043 O O . VAL A 1 371 ? -24.771 -27.624 8.911 1.00 87.62 371 VAL A O 1
ATOM 3046 N N . ARG A 1 372 ? -26.281 -29.219 9.393 1.00 87.38 372 ARG A N 1
ATOM 3047 C CA . ARG A 1 372 ? -27.459 -28.347 9.253 1.00 87.38 372 ARG A CA 1
ATOM 3048 C C . ARG A 1 372 ? -27.494 -27.260 10.328 1.00 87.38 372 ARG A C 1
ATOM 3050 O O . ARG A 1 372 ? -27.880 -26.132 10.037 1.00 87.38 372 ARG A O 1
ATOM 3057 N N . GLY A 1 373 ? -27.072 -27.576 11.549 1.00 87.31 373 GLY A N 1
ATOM 3058 C CA . GLY A 1 373 ? -26.950 -26.610 12.635 1.00 87.31 373 GLY A CA 1
ATOM 3059 C C . GLY A 1 373 ? -25.897 -25.537 12.351 1.00 87.31 373 GLY A C 1
ATOM 3060 O O . GLY A 1 373 ? -26.115 -24.374 12.676 1.00 87.31 373 GLY A O 1
ATOM 3061 N N . PHE A 1 374 ? -24.770 -25.891 11.728 1.00 90.69 374 PHE A N 1
ATOM 3062 C CA . PHE A 1 374 ? -23.725 -24.938 11.355 1.00 90.69 374 PHE A CA 1
ATOM 3063 C C . PHE A 1 374 ? -24.136 -24.046 10.178 1.00 90.69 374 PHE A C 1
ATOM 3065 O O . PHE A 1 374 ? -23.772 -22.871 10.159 1.00 90.69 374 PHE A O 1
ATOM 3072 N N . LEU A 1 375 ? -24.948 -24.543 9.232 1.00 89.88 375 LEU A N 1
ATOM 3073 C CA . LEU A 1 375 ? -25.505 -23.705 8.156 1.00 89.88 375 LEU A CA 1
ATOM 3074 C C . LEU A 1 375 ? -26.236 -22.473 8.703 1.00 89.88 375 LEU A C 1
ATOM 3076 O O . LEU A 1 375 ? -26.116 -21.387 8.141 1.00 89.88 375 LEU A O 1
ATOM 3080 N N . GLN A 1 376 ? -26.928 -22.612 9.835 1.00 89.50 376 GLN A N 1
ATOM 3081 C CA . GLN A 1 376 ? -27.636 -21.504 10.482 1.00 89.50 376 GLN A CA 1
ATOM 3082 C C . GLN A 1 376 ? -26.695 -20.419 11.028 1.00 89.50 376 GLN A C 1
ATOM 3084 O O . GLN A 1 376 ? -27.138 -19.297 11.260 1.00 89.50 376 GLN A O 1
ATOM 3089 N N . CYS A 1 377 ? -25.402 -20.712 11.206 1.00 91.38 377 CYS A N 1
ATOM 3090 C CA . CYS A 1 377 ? -24.390 -19.726 11.589 1.00 91.38 377 CYS A CA 1
ATOM 3091 C C . CYS A 1 377 ? -23.946 -18.845 10.410 1.00 91.38 377 CYS A C 1
ATOM 3093 O O . CYS A 1 377 ? -23.467 -17.737 10.645 1.00 91.38 377 CYS A O 1
ATOM 3095 N N . LEU A 1 378 ? -24.116 -19.293 9.156 1.00 91.75 378 LEU A N 1
ATOM 3096 C CA . LEU A 1 378 ? -23.629 -18.591 7.957 1.00 91.75 378 LEU A CA 1
ATOM 3097 C C . LEU A 1 378 ? -24.070 -17.118 7.849 1.00 91.75 378 LEU A C 1
ATOM 3099 O O . LEU A 1 378 ? -23.229 -16.285 7.509 1.00 91.75 378 LEU A O 1
ATOM 3103 N N . PRO A 1 379 ? -25.324 -16.736 8.177 1.00 90.75 379 PRO A N 1
ATOM 3104 C CA . PRO A 1 379 ? -25.741 -15.335 8.155 1.00 90.75 379 PRO A CA 1
ATOM 3105 C C . PRO A 1 379 ? -24.934 -14.423 9.092 1.00 90.75 379 PRO A C 1
ATOM 3107 O O . PRO A 1 379 ? -24.880 -13.217 8.846 1.00 90.75 379 PRO A O 1
ATOM 3110 N N . TYR A 1 380 ? -24.300 -14.975 10.130 1.00 91.38 380 TYR A N 1
ATOM 3111 C CA . TYR A 1 380 ? -23.655 -14.235 11.219 1.00 91.38 380 TYR A CA 1
ATOM 3112 C C . TYR A 1 380 ? -22.120 -14.269 11.178 1.00 91.38 380 TYR A C 1
ATOM 3114 O O . TYR A 1 380 ? -21.473 -13.659 12.028 1.00 91.38 380 TYR A O 1
ATOM 3122 N N . ILE A 1 381 ? -21.520 -14.945 10.194 1.00 92.56 381 ILE A N 1
ATOM 3123 C CA . ILE A 1 381 ? -20.061 -15.057 10.057 1.00 92.56 381 ILE A CA 1
ATOM 3124 C C . ILE A 1 381 ? -19.585 -14.365 8.781 1.00 92.56 381 ILE A C 1
ATOM 3126 O O . ILE A 1 381 ? -20.341 -14.223 7.820 1.00 92.56 381 ILE A O 1
ATOM 3130 N N . SER A 1 382 ? -18.341 -13.888 8.774 1.00 91.50 382 SER A N 1
ATOM 3131 C CA . SER A 1 382 ? -17.760 -13.215 7.600 1.00 91.50 382 SER A CA 1
ATOM 3132 C C . SER A 1 382 ? -16.910 -14.144 6.746 1.00 91.50 382 SER A C 1
ATOM 3134 O O . SER A 1 382 ? -16.880 -13.986 5.530 1.00 91.50 382 SER A O 1
ATOM 3136 N N . GLN A 1 383 ? -16.229 -15.111 7.362 1.00 92.25 383 GLN A N 1
ATOM 3137 C CA . GLN A 1 383 ? -15.370 -16.070 6.671 1.00 92.25 383 GLN A CA 1
ATOM 3138 C C . GLN A 1 383 ? -15.436 -17.438 7.351 1.00 92.25 383 GLN A C 1
ATOM 3140 O O . GLN A 1 383 ? -15.484 -17.510 8.579 1.00 92.25 383 GLN A O 1
ATOM 3145 N N . LEU A 1 384 ? -15.391 -18.508 6.560 1.00 91.75 384 LEU A N 1
ATOM 3146 C CA . LEU A 1 384 ? -15.209 -19.882 7.028 1.00 91.75 384 LEU A CA 1
ATOM 3147 C C . LEU A 1 384 ? -13.775 -20.327 6.742 1.00 91.75 384 LEU A C 1
ATOM 3149 O O . LEU A 1 384 ? -13.375 -20.367 5.581 1.00 91.75 384 LEU A O 1
ATOM 3153 N N . ARG A 1 385 ? -13.036 -20.697 7.791 1.00 90.31 385 ARG A N 1
ATOM 3154 C CA . ARG A 1 385 ? -11.643 -21.154 7.725 1.00 90.31 385 ARG A CA 1
ATOM 3155 C C . ARG A 1 385 ? -11.503 -22.551 8.328 1.00 90.31 385 ARG A C 1
ATOM 3157 O O . ARG A 1 385 ? -12.245 -22.909 9.243 1.00 90.31 385 ARG A O 1
ATOM 3164 N N . PHE A 1 386 ? -10.511 -23.307 7.871 1.00 89.00 386 PHE A N 1
ATOM 3165 C CA . PHE A 1 386 ? -10.072 -24.544 8.522 1.00 89.00 386 PHE A CA 1
ATOM 3166 C C . PHE A 1 386 ? -8.683 -24.350 9.120 1.00 89.00 386 PHE A C 1
ATOM 3168 O O . PHE A 1 386 ? -7.829 -23.706 8.511 1.00 89.00 386 PHE A O 1
ATOM 3175 N N . ALA A 1 387 ? -8.432 -24.931 10.290 1.00 84.56 387 ALA A N 1
ATOM 3176 C CA . ALA A 1 387 ? -7.078 -24.960 10.824 1.00 84.56 387 ALA A CA 1
ATOM 3177 C C . ALA A 1 387 ? -6.186 -25.900 10.000 1.00 84.56 387 ALA A C 1
ATOM 3179 O O . ALA A 1 387 ? -6.600 -26.980 9.583 1.00 84.56 387 ALA A O 1
ATOM 3180 N N . LEU A 1 388 ? -4.923 -25.514 9.807 1.00 78.69 388 LEU A N 1
ATOM 3181 C CA . LEU A 1 388 ? -3.956 -26.278 9.007 1.00 78.69 388 LEU A CA 1
ATOM 3182 C C . LEU A 1 388 ? -3.616 -27.660 9.579 1.00 78.69 388 LEU A C 1
ATOM 3184 O O . LEU A 1 388 ? -3.097 -28.508 8.858 1.00 78.69 388 LEU A O 1
ATOM 3188 N N . SER A 1 389 ? -3.879 -27.883 10.867 1.00 77.38 389 SER A N 1
ATOM 3189 C CA . SER A 1 389 ? -3.703 -29.181 11.521 1.00 77.38 389 SER A CA 1
ATOM 3190 C C . SER A 1 389 ? -4.793 -30.192 11.165 1.00 77.38 389 SER A C 1
ATOM 3192 O O . SER A 1 389 ? -4.645 -31.366 11.498 1.00 77.38 389 SER A O 1
ATOM 3194 N N . VAL A 1 390 ? -5.897 -29.752 10.551 1.00 82.69 390 VAL A N 1
ATOM 3195 C CA . VAL A 1 390 ? -7.010 -30.632 10.189 1.00 82.69 390 VAL A CA 1
ATOM 3196 C C . VAL A 1 390 ? -6.668 -31.418 8.930 1.00 82.69 390 VAL A C 1
ATOM 3198 O O . VAL A 1 390 ? -6.076 -30.895 7.985 1.00 82.69 390 VAL A O 1
ATOM 3201 N N . ASP A 1 391 ? -7.066 -32.687 8.921 1.00 85.50 391 ASP A N 1
ATOM 3202 C CA . ASP A 1 391 ? -6.922 -33.549 7.757 1.00 85.50 391 ASP A CA 1
ATOM 3203 C C . ASP A 1 391 ? -7.715 -33.015 6.550 1.00 85.50 391 ASP A C 1
ATOM 3205 O O . ASP A 1 391 ? -8.886 -32.645 6.660 1.00 85.50 391 ASP A O 1
ATOM 3209 N N . GLN A 1 392 ? -7.073 -32.976 5.380 1.00 85.31 392 GLN A N 1
ATOM 3210 C CA . GLN A 1 392 ? -7.657 -32.366 4.182 1.00 85.31 392 GLN A CA 1
ATOM 3211 C C . GLN A 1 392 ? -8.871 -33.146 3.673 1.00 85.31 392 GLN A C 1
ATOM 3213 O O . GLN A 1 392 ? -9.847 -32.522 3.253 1.00 85.31 392 GLN A O 1
ATOM 3218 N N . ASP A 1 393 ? -8.855 -34.478 3.774 1.00 86.38 393 ASP A N 1
ATOM 3219 C CA . ASP A 1 393 ? -9.980 -35.317 3.352 1.00 86.38 393 ASP A CA 1
ATOM 3220 C C . ASP A 1 393 ? -11.233 -35.027 4.196 1.00 86.38 393 ASP A C 1
ATOM 3222 O O . ASP A 1 393 ? -12.337 -34.893 3.655 1.00 86.38 393 ASP A O 1
ATOM 3226 N N . ASN A 1 394 ? -11.063 -34.797 5.504 1.00 88.00 394 ASN A N 1
ATOM 3227 C CA . ASN A 1 394 ? -12.149 -34.357 6.384 1.00 88.00 394 ASN A CA 1
ATOM 3228 C C . ASN A 1 394 ? -12.699 -32.976 5.984 1.00 88.00 394 ASN A C 1
ATOM 3230 O O . ASN A 1 394 ? -13.919 -32.782 5.980 1.00 88.00 394 ASN A O 1
ATOM 3234 N N . CYS A 1 395 ? -11.834 -32.025 5.610 1.00 89.69 395 CYS A N 1
ATOM 3235 C CA . CYS A 1 395 ? -12.249 -30.712 5.095 1.00 89.69 395 CYS A CA 1
ATOM 3236 C C . CYS A 1 395 ? -13.059 -30.840 3.799 1.00 89.69 395 CYS A C 1
ATOM 3238 O O . CYS A 1 395 ? -14.112 -30.211 3.664 1.00 89.69 395 CYS A O 1
ATOM 3240 N N . PHE A 1 396 ? -12.607 -31.670 2.852 1.00 89.88 396 PHE A N 1
ATOM 3241 C CA . PHE A 1 396 ? -13.320 -31.896 1.593 1.00 89.88 396 PHE A CA 1
ATOM 3242 C C . PHE A 1 396 ? -14.697 -32.504 1.838 1.00 89.88 396 PHE A C 1
ATOM 3244 O O . PHE A 1 396 ? -15.690 -32.017 1.294 1.00 89.88 396 PHE A O 1
ATOM 3251 N N . GLN A 1 397 ? -14.776 -33.525 2.695 1.00 89.69 397 GLN A N 1
ATOM 3252 C CA . GLN A 1 397 ? -16.042 -34.166 3.021 1.00 89.69 397 GLN A CA 1
ATOM 3253 C C . GLN A 1 397 ? -17.008 -33.203 3.716 1.00 89.69 397 GLN A C 1
ATOM 3255 O O . GLN A 1 397 ? -18.199 -33.189 3.401 1.00 89.69 397 GLN A O 1
ATOM 3260 N N . PHE A 1 398 ? -16.505 -32.368 4.628 1.00 89.81 398 PHE A N 1
ATOM 3261 C CA . PHE A 1 398 ? -17.319 -31.359 5.297 1.00 89.81 398 PHE A CA 1
ATOM 3262 C C . PHE A 1 398 ? -17.861 -30.319 4.319 1.00 89.81 398 PHE A C 1
ATOM 3264 O O . PHE A 1 398 ? -19.063 -30.068 4.324 1.00 89.81 398 PHE A O 1
ATOM 3271 N N . LEU A 1 399 ? -17.023 -29.776 3.427 1.00 90.75 399 LEU A N 1
ATOM 3272 C CA . LEU A 1 399 ? -17.465 -28.837 2.393 1.00 90.75 399 LEU A CA 1
ATOM 3273 C C . LEU A 1 399 ? -18.522 -29.461 1.475 1.00 90.75 399 LEU A C 1
ATOM 3275 O O . LEU A 1 399 ? -19.554 -28.842 1.232 1.00 90.75 399 LEU A O 1
ATOM 3279 N N . VAL A 1 400 ? -18.317 -30.695 1.003 1.00 90.00 400 VAL A N 1
ATOM 3280 C CA . VAL A 1 400 ? -19.308 -31.390 0.165 1.00 90.00 400 VAL A CA 1
ATOM 3281 C C . VAL A 1 400 ? -20.636 -31.557 0.904 1.00 90.00 400 VAL A C 1
ATOM 3283 O O . VAL A 1 400 ? -21.686 -31.242 0.339 1.00 90.00 400 VAL A O 1
ATOM 3286 N N . ASN A 1 401 ? -20.609 -31.992 2.166 1.00 89.75 401 ASN A N 1
ATOM 3287 C CA . ASN A 1 401 ? -21.818 -32.133 2.980 1.00 89.75 401 ASN A CA 1
ATOM 3288 C C . ASN A 1 401 ? -22.515 -30.780 3.191 1.00 89.75 401 ASN A C 1
ATOM 3290 O O . ASN A 1 401 ? -23.736 -30.700 3.078 1.00 89.75 401 ASN A O 1
ATOM 3294 N N . LEU A 1 402 ? -21.748 -29.717 3.444 1.00 90.69 402 LEU A N 1
ATOM 3295 C CA . LEU A 1 402 ? -22.260 -28.375 3.704 1.00 90.69 402 LEU A CA 1
ATOM 3296 C C . LEU A 1 402 ? -22.915 -27.760 2.460 1.00 90.69 402 LEU A C 1
ATOM 3298 O O . LEU A 1 402 ? -24.032 -27.260 2.550 1.00 90.69 402 LEU A O 1
ATOM 3302 N N . PHE A 1 403 ? -22.279 -27.861 1.288 1.00 89.00 403 PHE A N 1
ATOM 3303 C CA . PHE A 1 403 ? -22.853 -27.399 0.017 1.00 89.00 403 PHE A CA 1
ATOM 3304 C C . PHE A 1 403 ? -24.069 -28.226 -0.410 1.00 89.00 403 PHE A C 1
ATOM 3306 O O . PHE A 1 403 ? -25.036 -27.672 -0.933 1.00 89.00 403 PHE A O 1
ATOM 3313 N N . THR A 1 404 ? -24.052 -29.537 -0.152 1.00 86.94 404 THR A N 1
ATOM 3314 C CA . THR A 1 404 ? -25.207 -30.409 -0.411 1.00 86.94 404 THR A CA 1
ATOM 3315 C C . THR A 1 404 ? -26.388 -30.007 0.470 1.00 86.94 404 THR A C 1
ATOM 3317 O O . THR A 1 404 ? -27.480 -29.769 -0.041 1.00 86.94 404 THR A O 1
ATOM 3320 N N . ALA A 1 405 ? -26.163 -29.848 1.777 1.00 88.56 405 ALA A N 1
ATOM 3321 C CA . ALA A 1 405 ? -27.196 -29.425 2.713 1.00 88.56 405 ALA A CA 1
ATOM 3322 C C . ALA A 1 405 ? -27.706 -28.006 2.399 1.00 88.56 405 ALA A C 1
ATOM 3324 O O . ALA A 1 405 ? -28.914 -27.787 2.405 1.00 88.56 405 ALA A O 1
ATOM 3325 N N . ALA A 1 406 ? -26.824 -27.062 2.050 1.00 88.44 406 ALA A N 1
ATOM 3326 C CA . ALA A 1 406 ? -27.212 -25.710 1.644 1.00 88.44 406 ALA A CA 1
ATOM 3327 C C . ALA A 1 406 ? -28.128 -25.730 0.411 1.00 88.44 406 ALA A C 1
ATOM 3329 O O . ALA A 1 406 ? -29.173 -25.090 0.413 1.00 88.44 406 ALA A O 1
ATOM 3330 N N . SER A 1 407 ? -27.792 -26.528 -0.610 1.00 84.44 407 SER A N 1
ATOM 3331 C CA . SER A 1 407 ? -28.633 -26.669 -1.803 1.00 84.44 407 SER A CA 1
ATOM 3332 C C . SER A 1 407 ? -30.004 -27.276 -1.493 1.00 84.44 407 SER A C 1
ATOM 3334 O O . SER A 1 407 ? -30.977 -26.938 -2.162 1.00 84.44 407 SER A O 1
ATOM 3336 N N . GLU A 1 408 ? -30.101 -28.180 -0.516 1.00 83.69 408 GLU A N 1
ATOM 3337 C CA . GLU A 1 408 ? -31.388 -28.719 -0.068 1.00 83.69 408 GLU A CA 1
ATOM 3338 C C . GLU A 1 408 ? -32.216 -27.647 0.661 1.00 83.69 408 GLU A C 1
ATOM 3340 O O . GLU A 1 408 ? -33.425 -27.558 0.442 1.00 83.69 408 GLU A O 1
ATOM 3345 N N . PHE A 1 409 ? -31.593 -26.800 1.488 1.00 81.06 409 PHE A N 1
ATOM 3346 C CA . PHE A 1 409 ? -32.284 -25.685 2.146 1.00 81.06 409 PHE A CA 1
ATOM 3347 C C . PHE A 1 409 ? -32.803 -24.648 1.145 1.00 81.06 409 PHE A C 1
ATOM 3349 O O . PHE A 1 409 ? -33.972 -24.288 1.227 1.00 81.06 409 PHE A O 1
ATOM 3356 N N . ASP A 1 410 ? -32.013 -24.274 0.136 1.00 82.25 410 ASP A N 1
ATOM 3357 C CA . ASP A 1 410 ? -32.406 -23.308 -0.906 1.00 82.25 410 ASP A CA 1
ATOM 3358 C C . ASP A 1 410 ? -33.703 -23.686 -1.640 1.00 82.25 410 ASP A C 1
ATOM 3360 O O . ASP A 1 410 ? -34.420 -22.822 -2.138 1.00 82.25 410 ASP A O 1
ATOM 3364 N N . THR A 1 411 ? -34.018 -24.982 -1.726 1.00 74.06 411 THR A N 1
ATOM 3365 C CA . THR A 1 411 ? -35.272 -25.454 -2.339 1.00 74.06 411 THR A CA 1
ATOM 3366 C C . THR A 1 411 ? -36.485 -25.370 -1.411 1.00 74.06 411 THR A C 1
ATOM 3368 O O . THR A 1 411 ? -37.618 -25.380 -1.890 1.00 74.06 411 THR A O 1
ATOM 3371 N N . ASN A 1 412 ? -36.258 -25.290 -0.098 1.00 66.75 412 ASN A N 1
ATOM 3372 C CA . ASN A 1 412 ? -37.278 -25.402 0.945 1.00 66.75 412 ASN A CA 1
ATOM 3373 C C . ASN A 1 412 ? -37.502 -24.098 1.733 1.00 66.75 412 ASN A C 1
ATOM 3375 O O . ASN A 1 412 ? -38.486 -23.996 2.464 1.00 66.75 412 ASN A O 1
ATOM 3379 N N . THR A 1 413 ? -36.615 -23.109 1.602 1.00 65.00 413 THR A N 1
ATOM 3380 C CA . THR A 1 413 ? -36.681 -21.816 2.298 1.00 65.00 413 THR A CA 1
ATOM 3381 C C . THR A 1 413 ? -36.503 -20.652 1.323 1.00 65.00 413 THR A C 1
ATOM 3383 O O . THR A 1 413 ? -35.837 -20.795 0.305 1.00 65.00 413 THR A O 1
ATOM 3386 N N . GLU A 1 414 ? -37.063 -19.475 1.631 1.00 66.69 414 GLU A N 1
ATOM 3387 C CA . GLU A 1 414 ? -36.798 -18.248 0.848 1.00 66.69 414 GLU A CA 1
ATOM 3388 C C . GLU A 1 414 ? -35.332 -17.777 0.968 1.00 66.69 414 GLU A C 1
ATOM 3390 O O . GLU A 1 414 ? -34.845 -17.033 0.115 1.00 66.69 414 GLU A O 1
ATOM 3395 N N . GLU A 1 415 ? -34.614 -18.220 2.006 1.00 70.75 415 GLU A N 1
ATOM 3396 C CA . GLU A 1 415 ? -33.190 -17.949 2.211 1.00 70.75 415 GLU A CA 1
ATOM 3397 C C . GLU A 1 415 ? -32.309 -18.823 1.306 1.00 70.75 415 GLU A C 1
ATOM 3399 O O . GLU A 1 415 ? -32.446 -20.047 1.289 1.00 70.75 415 GLU A O 1
ATOM 3404 N N . LYS A 1 416 ? -31.362 -18.191 0.598 1.00 84.00 416 LYS A N 1
ATOM 3405 C CA . LYS A 1 416 ? -30.375 -18.867 -0.255 1.00 84.00 416 LYS A CA 1
ATOM 3406 C C . LYS A 1 416 ? -29.055 -19.108 0.486 1.00 84.00 416 LYS A C 1
ATOM 3408 O O . LYS A 1 416 ? -28.103 -18.329 0.389 1.00 84.00 416 LYS A O 1
ATOM 3413 N N . TYR A 1 417 ? -28.988 -20.208 1.222 1.00 86.06 417 TYR A N 1
ATOM 3414 C CA . TYR A 1 417 ? -27.809 -20.689 1.936 1.00 86.06 417 TYR A CA 1
ATOM 3415 C C . TYR A 1 417 ? -26.617 -20.982 1.020 1.00 86.06 417 TYR A C 1
ATOM 3417 O O . TYR A 1 417 ? -25.485 -20.805 1.467 1.00 86.06 417 TYR A O 1
ATOM 3425 N N . THR A 1 418 ? -26.803 -21.375 -0.247 1.00 85.88 418 THR A N 1
ATOM 3426 C CA . THR A 1 418 ? -25.648 -21.555 -1.157 1.00 85.88 418 THR A CA 1
ATOM 3427 C C . THR A 1 418 ? -24.950 -20.232 -1.497 1.00 85.88 418 THR A C 1
ATOM 3429 O O . THR A 1 418 ? -23.719 -20.194 -1.602 1.00 85.88 418 THR A O 1
ATOM 3432 N N . GLU A 1 419 ? -25.705 -19.132 -1.611 1.00 86.94 419 GLU A N 1
ATOM 3433 C CA . GLU A 1 419 ? -25.162 -17.780 -1.803 1.00 86.94 419 GLU A CA 1
ATOM 3434 C C . GLU A 1 419 ? -24.438 -17.300 -0.532 1.00 86.94 419 GLU A C 1
ATOM 3436 O O . GLU A 1 419 ? -23.330 -16.769 -0.622 1.00 86.94 419 GLU A O 1
ATOM 3441 N N . LEU A 1 420 ? -24.997 -17.567 0.657 1.00 88.81 420 LEU A N 1
ATOM 3442 C CA . LEU A 1 420 ? -24.335 -17.278 1.938 1.00 88.81 420 LEU A CA 1
ATOM 3443 C C . LEU A 1 420 ? -23.044 -18.084 2.117 1.00 88.81 420 LEU A C 1
ATOM 3445 O O . LEU A 1 420 ? -22.018 -17.524 2.497 1.00 88.81 420 LEU A O 1
ATOM 3449 N N . LEU A 1 421 ? -23.074 -19.382 1.810 1.00 88.50 421 LEU A N 1
ATOM 3450 C CA . LEU A 1 421 ? -21.909 -20.253 1.934 1.00 88.50 421 LEU A CA 1
ATOM 3451 C C . LEU A 1 421 ? -20.797 -19.828 0.970 1.00 88.50 421 LEU A C 1
ATOM 3453 O O . LEU A 1 421 ? -19.635 -19.735 1.354 1.00 88.50 421 LEU A O 1
ATOM 3457 N N . THR A 1 422 ? -21.167 -19.479 -0.263 1.00 85.81 422 THR A N 1
ATOM 3458 C CA . THR A 1 422 ? -20.247 -18.861 -1.222 1.00 85.81 422 THR A CA 1
ATOM 3459 C C . THR A 1 422 ? -19.630 -17.590 -0.645 1.00 85.81 422 THR A C 1
ATOM 3461 O O . THR A 1 422 ? -18.415 -17.421 -0.702 1.00 85.81 422 THR A O 1
ATOM 3464 N N . SER A 1 423 ? -20.448 -16.718 -0.049 1.00 88.38 423 SER A N 1
ATOM 3465 C CA . SER A 1 423 ? -19.988 -15.449 0.512 1.00 88.38 423 SER A CA 1
ATOM 3466 C C . SER A 1 423 ? -18.991 -15.616 1.656 1.00 88.38 423 SER A C 1
ATOM 3468 O O . SER A 1 423 ? -18.123 -14.768 1.798 1.00 88.38 423 SER A O 1
ATOM 3470 N N . VAL A 1 424 ? -19.083 -16.663 2.478 1.00 91.06 424 VAL A N 1
ATOM 3471 C CA . VAL A 1 424 ? -18.117 -16.875 3.577 1.00 91.06 424 VAL A CA 1
ATOM 3472 C C . VAL A 1 424 ? -16.842 -17.579 3.105 1.00 91.06 424 VAL A C 1
ATOM 3474 O O . VAL A 1 424 ? -15.845 -17.617 3.823 1.00 91.06 424 VAL A O 1
ATOM 3477 N N . CYS A 1 425 ? -16.854 -18.135 1.894 1.00 88.81 425 CYS A N 1
ATOM 3478 C CA . CYS A 1 425 ? -15.701 -18.770 1.265 1.00 88.81 425 CYS A CA 1
ATOM 3479 C C . CYS A 1 425 ? -14.997 -17.855 0.248 1.00 88.81 425 CYS A C 1
ATOM 3481 O O . CYS A 1 425 ? -14.011 -18.286 -0.341 1.00 88.81 425 CYS A O 1
ATOM 3483 N N . ASN A 1 426 ? -15.462 -16.619 0.020 1.00 82.19 426 ASN A N 1
ATOM 3484 C CA . ASN A 1 426 ? -15.065 -15.763 -1.114 1.00 82.19 426 ASN A CA 1
ATOM 3485 C C . ASN A 1 426 ? -13.778 -14.931 -0.932 1.00 82.19 426 ASN A C 1
ATOM 3487 O O . ASN A 1 426 ? -13.577 -13.943 -1.638 1.00 82.19 426 ASN A O 1
ATOM 3491 N N . TYR A 1 427 ? -12.906 -15.302 0.002 1.00 78.75 427 TYR A N 1
ATOM 3492 C CA . TYR A 1 427 ? -11.694 -14.545 0.309 1.00 78.75 427 TYR A CA 1
ATOM 3493 C C . TYR A 1 427 ? -10.450 -15.155 -0.354 1.00 78.75 427 TYR A C 1
ATOM 3495 O O . TYR A 1 427 ? -10.388 -16.353 -0.639 1.00 78.75 427 TYR A O 1
ATOM 3503 N N . THR A 1 428 ? -9.438 -14.318 -0.603 1.00 77.38 428 THR A N 1
ATOM 3504 C CA . THR A 1 428 ? -8.235 -14.668 -1.383 1.00 77.38 428 THR A CA 1
ATOM 3505 C C . THR A 1 428 ? -7.422 -15.798 -0.779 1.00 77.38 428 THR A C 1
ATOM 3507 O O . THR A 1 428 ? -6.761 -16.510 -1.527 1.00 77.38 428 THR A O 1
ATOM 3510 N N . SER A 1 429 ? -7.481 -15.972 0.542 1.00 74.19 429 SER A N 1
ATOM 3511 C CA . SER A 1 429 ? -6.801 -17.033 1.277 1.00 74.19 429 SER A CA 1
ATOM 3512 C C . SER A 1 429 ? -7.713 -18.218 1.642 1.00 74.19 429 SER A C 1
ATOM 3514 O O . SER A 1 429 ? -7.360 -19.059 2.470 1.00 74.19 429 SER A O 1
ATOM 3516 N N . PHE A 1 430 ? -8.883 -18.382 1.024 1.00 85.94 430 PHE A N 1
ATOM 3517 C CA . PHE A 1 430 ? -9.688 -19.573 1.306 1.00 85.94 430 PHE A CA 1
ATOM 3518 C C . PHE A 1 430 ? -8.936 -20.858 0.905 1.00 85.94 430 PHE A C 1
ATOM 3520 O O . PHE A 1 430 ? -8.439 -20.924 -0.223 1.00 85.94 430 PHE A O 1
ATOM 3527 N N . PRO A 1 431 ? -8.845 -21.887 1.776 1.00 84.31 431 PRO A N 1
ATOM 3528 C CA . PRO A 1 431 ? -9.597 -22.065 3.028 1.00 84.31 431 PRO A CA 1
ATOM 3529 C C . PRO A 1 431 ? -8.812 -21.850 4.345 1.00 84.31 431 PRO A C 1
ATOM 3531 O O . PRO A 1 431 ? -9.330 -22.196 5.408 1.00 84.31 431 PRO A O 1
ATOM 3534 N N . PHE A 1 432 ? -7.582 -21.325 4.314 1.00 82.88 432 PHE A N 1
ATOM 3535 C CA . PHE A 1 432 ? -6.722 -21.181 5.510 1.00 82.88 432 PHE A CA 1
ATOM 3536 C C . PHE A 1 432 ? -6.308 -19.714 5.765 1.00 82.88 432 PHE A C 1
ATOM 3538 O O . PHE A 1 432 ? -6.758 -18.818 5.061 1.00 82.88 432 PHE A O 1
ATOM 3545 N N . ASP A 1 433 ? -5.483 -19.443 6.780 1.00 72.25 433 ASP A N 1
ATOM 3546 C CA . ASP A 1 433 ? -4.928 -18.098 7.035 1.00 72.25 433 ASP A CA 1
ATOM 3547 C C . ASP A 1 433 ? -3.537 -17.907 6.386 1.00 72.25 433 ASP A C 1
ATOM 3549 O O . ASP A 1 433 ? -2.831 -18.887 6.139 1.00 72.25 433 ASP A O 1
ATOM 3553 N N . GLU A 1 434 ? -3.140 -16.659 6.103 1.00 64.38 434 GLU A N 1
ATOM 3554 C CA . GLU A 1 434 ? -1.941 -16.295 5.313 1.00 64.38 434 GLU A CA 1
ATOM 3555 C C . GLU A 1 434 ? -0.590 -16.527 6.029 1.00 64.38 434 GLU A C 1
ATOM 3557 O O . GLU A 1 434 ? 0.468 -16.398 5.410 1.00 64.38 434 GLU A O 1
ATOM 3562 N N . ASP A 1 435 ? -0.591 -16.934 7.300 1.00 60.22 435 ASP A N 1
ATOM 3563 C CA . ASP A 1 435 ? 0.586 -16.916 8.188 1.00 60.22 435 ASP A CA 1
ATOM 3564 C C . ASP A 1 435 ? 1.624 -18.046 7.965 1.00 60.22 435 ASP A C 1
ATOM 3566 O O . ASP A 1 435 ? 2.515 -18.250 8.793 1.00 60.22 435 ASP A O 1
ATOM 3570 N N . VAL A 1 436 ? 1.569 -18.797 6.854 1.00 57.41 436 VAL A N 1
ATOM 3571 C CA . VAL A 1 436 ? 2.457 -19.959 6.622 1.00 57.41 436 VAL A CA 1
ATOM 3572 C C . VAL A 1 436 ? 3.321 -19.835 5.367 1.00 57.41 436 VAL A C 1
ATOM 3574 O O . VAL A 1 436 ? 2.862 -19.509 4.271 1.00 57.41 436 VAL A O 1
ATOM 3577 N N . SER A 1 437 ? 4.608 -20.182 5.497 1.00 58.31 437 SER A N 1
ATOM 3578 C CA . SER A 1 437 ? 5.531 -20.292 4.363 1.00 58.31 437 SER A CA 1
ATOM 3579 C C . SER A 1 437 ? 5.004 -21.299 3.332 1.00 58.31 437 SER A C 1
ATOM 3581 O O . SER A 1 437 ? 4.707 -22.435 3.690 1.00 58.31 437 SER A O 1
ATOM 3583 N N . ASP A 1 438 ? 4.935 -20.911 2.055 1.00 69.56 438 ASP A N 1
ATOM 3584 C CA . ASP A 1 438 ? 4.322 -21.687 0.961 1.00 69.56 438 ASP A CA 1
ATOM 3585 C C . ASP A 1 438 ? 2.783 -21.824 1.006 1.00 69.56 438 ASP A C 1
ATOM 3587 O O . ASP A 1 438 ? 2.233 -22.663 0.288 1.00 69.56 438 ASP A O 1
ATOM 3591 N N . TYR A 1 439 ? 2.073 -20.955 1.739 1.00 75.50 439 TYR A N 1
ATOM 3592 C CA . TYR A 1 439 ? 0.603 -20.907 1.777 1.00 75.50 439 TYR A CA 1
ATOM 3593 C C . TYR A 1 439 ? -0.056 -20.994 0.378 1.00 75.50 439 TYR A C 1
ATOM 3595 O O . TYR A 1 439 ? -0.933 -21.828 0.158 1.00 75.50 439 TYR A O 1
ATOM 3603 N N . GLN A 1 440 ? 0.432 -20.236 -0.618 1.00 79.50 440 GLN A N 1
ATOM 3604 C CA . GLN A 1 440 ? -0.111 -20.268 -1.991 1.00 79.50 440 GLN A CA 1
ATOM 3605 C C . GLN A 1 440 ? -0.075 -21.665 -2.627 1.00 79.50 440 GLN A C 1
ATOM 3607 O O . GLN A 1 440 ? -0.970 -22.029 -3.389 1.00 79.50 440 GLN A O 1
ATOM 3612 N N . LEU A 1 441 ? 0.961 -22.462 -2.341 1.00 84.06 441 LEU A N 1
ATOM 3613 C CA . LEU A 1 441 ? 1.045 -23.829 -2.846 1.00 84.06 441 LEU A CA 1
ATOM 3614 C C . LEU A 1 441 ? 0.002 -24.717 -2.160 1.00 84.06 441 LEU A C 1
ATOM 3616 O O . LEU A 1 441 ? -0.665 -25.479 -2.852 1.00 84.06 441 LEU A O 1
ATOM 3620 N N . VAL A 1 442 ? -0.130 -24.613 -0.835 1.00 83.81 442 VAL A N 1
ATOM 3621 C CA . VAL A 1 442 ? -1.099 -25.394 -0.047 1.00 83.81 442 VAL A CA 1
ATOM 3622 C C . VAL A 1 442 ? -2.524 -25.082 -0.494 1.00 83.81 442 VAL A C 1
ATOM 3624 O O . VAL A 1 442 ? -3.315 -25.998 -0.693 1.00 83.81 442 VAL A O 1
ATOM 3627 N N . GLN A 1 443 ? -2.825 -23.809 -0.747 1.00 87.44 443 GLN A N 1
ATOM 3628 C CA . GLN A 1 443 ? -4.108 -23.368 -1.279 1.00 87.44 443 GLN A CA 1
ATOM 3629 C C . GLN A 1 443 ? -4.392 -23.944 -2.674 1.00 87.44 443 GLN A C 1
ATOM 3631 O O . GLN A 1 443 ? -5.459 -24.510 -2.911 1.00 87.44 443 GLN A O 1
ATOM 3636 N N . CYS A 1 444 ? -3.434 -23.834 -3.602 1.00 88.56 444 CYS A N 1
ATOM 3637 C CA . CYS A 1 444 ? -3.580 -24.393 -4.948 1.00 88.56 444 CYS A CA 1
ATOM 3638 C C . CYS A 1 444 ? -3.799 -25.909 -4.901 1.00 88.56 444 CYS A C 1
ATOM 3640 O O . CYS A 1 444 ? -4.663 -26.430 -5.605 1.00 88.56 444 CYS A O 1
ATOM 3642 N N . ASP A 1 445 ? -3.023 -26.606 -4.068 1.00 88.44 445 ASP A N 1
ATOM 3643 C CA . ASP A 1 445 ? -3.134 -28.046 -3.860 1.00 88.44 445 ASP A CA 1
ATOM 3644 C C . ASP A 1 445 ? -4.512 -28.417 -3.279 1.00 88.44 445 ASP A C 1
ATOM 3646 O O . ASP A 1 445 ? -5.160 -29.315 -3.812 1.00 88.44 445 ASP A O 1
ATOM 3650 N N . PHE A 1 446 ? -5.003 -27.674 -2.283 1.00 89.31 446 PHE A N 1
ATOM 3651 C CA . PHE A 1 446 ? -6.326 -27.878 -1.690 1.00 89.31 446 PHE A CA 1
ATOM 3652 C C . PHE A 1 446 ? -7.456 -27.724 -2.715 1.00 89.31 446 PHE A C 1
ATOM 3654 O O . PHE A 1 446 ? -8.321 -28.588 -2.811 1.00 89.31 446 PHE A O 1
ATOM 3661 N N . LEU A 1 447 ? -7.457 -26.651 -3.515 1.00 90.62 447 LEU A N 1
ATOM 3662 C CA . LEU A 1 447 ? -8.525 -26.399 -4.493 1.00 90.62 447 LEU A CA 1
ATOM 3663 C C . LEU A 1 447 ? -8.562 -27.454 -5.609 1.00 90.62 447 LEU A C 1
ATOM 3665 O O . LEU A 1 447 ? -9.646 -27.840 -6.062 1.00 90.62 447 LEU A O 1
ATOM 3669 N N . LEU A 1 448 ? -7.392 -27.920 -6.059 1.00 90.75 448 LEU A N 1
ATOM 3670 C CA . LEU A 1 448 ? -7.286 -28.997 -7.047 1.00 90.75 448 LEU A CA 1
ATOM 3671 C C . LEU A 1 448 ? -7.800 -30.327 -6.476 1.00 90.75 448 LEU A C 1
ATOM 3673 O O . LEU A 1 448 ? -8.513 -31.054 -7.171 1.00 90.75 448 LEU A O 1
ATOM 3677 N N . ASP A 1 449 ? -7.479 -30.625 -5.219 1.00 91.12 449 ASP A N 1
ATOM 3678 C CA . ASP A 1 449 ? -7.901 -31.861 -4.559 1.00 91.12 449 ASP A CA 1
ATOM 3679 C C . ASP A 1 449 ? -9.389 -31.854 -4.230 1.00 91.12 449 ASP A C 1
ATOM 3681 O O . ASP A 1 449 ? -10.072 -32.828 -4.547 1.00 91.12 449 ASP A O 1
ATOM 3685 N N . LEU A 1 450 ? -9.925 -30.723 -3.765 1.00 91.38 450 LEU A N 1
ATOM 3686 C CA . LEU A 1 450 ? -11.361 -30.519 -3.594 1.00 91.38 450 LEU A CA 1
ATOM 3687 C C . LEU A 1 450 ? -12.122 -30.803 -4.896 1.00 91.38 450 LEU A C 1
ATOM 3689 O O . LEU A 1 450 ? -13.141 -31.489 -4.869 1.00 91.38 450 LEU A O 1
ATOM 3693 N N . TYR A 1 451 ? -11.611 -30.357 -6.051 1.00 90.94 451 TYR A N 1
ATOM 3694 C CA . TYR A 1 451 ? -12.264 -30.620 -7.340 1.00 90.94 451 TYR A CA 1
ATOM 3695 C C . TYR A 1 451 ? -12.319 -32.122 -7.632 1.00 90.94 451 TYR A C 1
ATOM 3697 O O . TYR A 1 451 ? -13.337 -32.645 -8.089 1.00 90.94 451 TYR A O 1
ATOM 3705 N N . SER A 1 452 ? -11.212 -32.822 -7.368 1.00 90.56 452 SER A N 1
ATOM 3706 C CA . SER A 1 452 ? -11.122 -34.267 -7.568 1.00 90.56 452 SER A CA 1
ATOM 3707 C C . SER A 1 452 ? -12.068 -35.033 -6.641 1.00 90.56 452 SER A C 1
ATOM 3709 O O . SER A 1 452 ? -12.773 -35.929 -7.105 1.00 90.56 452 SER A O 1
ATOM 3711 N N . HIS A 1 453 ? -12.159 -34.619 -5.374 1.00 90.75 453 HIS A N 1
ATOM 3712 C CA . HIS A 1 453 ? -13.048 -35.210 -4.377 1.00 90.75 453 HIS A CA 1
ATOM 3713 C C . HIS A 1 453 ? -14.510 -35.029 -4.767 1.00 90.75 453 HIS A C 1
ATOM 3715 O O . HIS A 1 453 ? -15.272 -35.990 -4.800 1.00 90.75 453 HIS A O 1
ATOM 3721 N N . VAL A 1 454 ? -14.884 -33.811 -5.169 1.00 90.69 454 VAL A N 1
ATOM 3722 C CA . VAL A 1 454 ? -16.234 -33.493 -5.649 1.00 90.69 454 VAL A CA 1
ATOM 3723 C C . VAL A 1 454 ? -16.577 -34.340 -6.865 1.00 90.69 454 VAL A C 1
ATOM 3725 O O . VAL A 1 454 ? -17.661 -34.907 -6.919 1.00 90.69 454 VAL A O 1
ATOM 3728 N N . LYS A 1 455 ? -15.661 -34.491 -7.829 1.00 89.31 455 LYS A N 1
ATOM 3729 C CA . LYS A 1 455 ? -15.920 -35.327 -9.007 1.00 89.31 455 LYS A CA 1
ATOM 3730 C C . LYS A 1 455 ? -16.116 -36.798 -8.680 1.00 89.31 455 LYS A C 1
ATOM 3732 O O . LYS A 1 455 ? -17.001 -37.418 -9.271 1.00 89.31 455 LYS A O 1
ATOM 3737 N N . ASN A 1 456 ? -15.346 -37.334 -7.740 1.00 89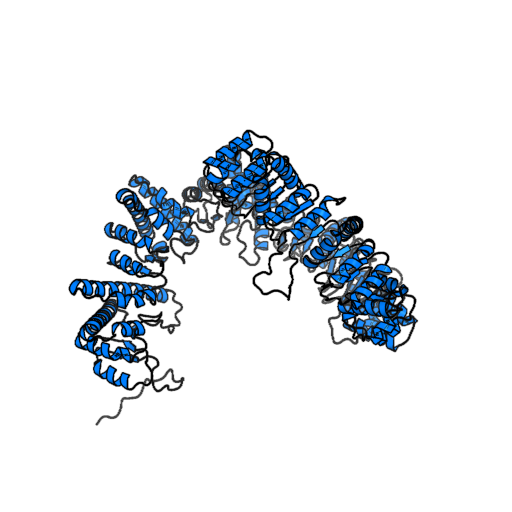.50 456 ASN A N 1
ATOM 3738 C CA . ASN A 1 456 ? -15.548 -38.697 -7.265 1.00 89.50 456 ASN A CA 1
ATOM 3739 C C . ASN A 1 456 ? -16.909 -38.819 -6.568 1.00 89.50 456 ASN A C 1
ATOM 3741 O O . ASN A 1 456 ? -17.709 -39.667 -6.956 1.00 89.50 456 ASN A O 1
ATOM 3745 N N . TYR A 1 457 ? -17.234 -37.897 -5.659 1.00 88.56 457 TYR A N 1
ATOM 3746 C CA . TYR A 1 457 ? -18.520 -37.857 -4.962 1.00 88.56 457 TYR A CA 1
ATOM 3747 C C . TYR A 1 457 ? -19.719 -37.777 -5.922 1.00 88.56 457 TYR A C 1
ATOM 3749 O O . TYR A 1 457 ? -20.671 -38.547 -5.780 1.00 88.56 457 TYR A O 1
ATOM 3757 N N . GLU A 1 458 ? -19.677 -36.893 -6.928 1.00 90.94 458 GLU A N 1
ATOM 3758 C CA . GLU A 1 458 ? -20.736 -36.779 -7.943 1.00 90.94 458 GLU A CA 1
ATOM 3759 C C . GLU A 1 458 ? -20.892 -38.091 -8.730 1.00 90.94 458 GLU A C 1
ATOM 3761 O O . GLU A 1 458 ? -22.008 -38.493 -9.058 1.00 90.94 458 GLU A O 1
ATOM 3766 N N . SER A 1 459 ? -19.783 -38.782 -9.017 1.00 89.12 459 SER A N 1
ATOM 3767 C CA . SER A 1 459 ? -19.803 -40.051 -9.751 1.00 89.12 459 SER A CA 1
ATOM 3768 C C . SER A 1 459 ? -20.326 -41.229 -8.924 1.00 89.12 459 SER A C 1
ATOM 3770 O O . SER A 1 459 ? -21.021 -42.088 -9.463 1.00 89.12 459 SER A O 1
ATOM 3772 N N . GLU A 1 460 ? -20.023 -41.259 -7.625 1.00 90.19 460 GLU A N 1
ATOM 3773 C CA . GLU A 1 460 ? -20.410 -42.335 -6.709 1.00 90.19 460 GLU A CA 1
ATOM 3774 C C . GLU A 1 460 ? -21.866 -42.206 -6.256 1.00 90.19 460 GLU A C 1
ATOM 3776 O O . GLU A 1 460 ? -22.587 -43.200 -6.176 1.00 90.19 460 GLU A O 1
ATOM 3781 N N . THR A 1 461 ? -22.312 -40.980 -5.974 1.00 85.88 461 THR A N 1
ATOM 3782 C CA . THR A 1 461 ? -23.648 -40.717 -5.414 1.00 85.88 461 THR A CA 1
ATOM 3783 C C . THR A 1 461 ? -24.683 -40.317 -6.464 1.00 85.88 461 THR A C 1
ATOM 3785 O O . THR A 1 461 ? -25.883 -40.367 -6.190 1.00 85.88 461 THR A O 1
ATOM 3788 N N . GLY A 1 462 ? -24.247 -39.878 -7.650 1.00 83.62 462 GLY A N 1
ATOM 3789 C CA . GLY A 1 462 ? -25.111 -39.300 -8.683 1.00 83.62 462 GLY A CA 1
ATOM 3790 C C . GLY A 1 462 ? -25.674 -37.912 -8.342 1.00 83.62 462 GLY A C 1
ATOM 3791 O O . GLY A 1 462 ? -26.452 -37.367 -9.127 1.00 83.62 462 GLY A O 1
ATOM 3792 N N . ARG A 1 463 ? -25.311 -37.326 -7.191 1.00 81.12 463 ARG A N 1
ATOM 3793 C CA . ARG A 1 463 ? -25.705 -35.964 -6.794 1.00 81.12 463 ARG A CA 1
ATOM 3794 C C . ARG A 1 463 ? -24.800 -34.943 -7.477 1.00 81.12 463 ARG A C 1
ATOM 3796 O O . ARG A 1 463 ? -23.604 -35.178 -7.585 1.00 81.12 463 ARG A O 1
ATOM 3803 N N . SER A 1 464 ? -25.343 -33.802 -7.905 1.00 82.06 464 SER A N 1
ATOM 3804 C CA . SER A 1 464 ? -24.532 -32.720 -8.479 1.00 82.06 464 SER A CA 1
ATOM 3805 C C . SER A 1 464 ? -24.253 -31.637 -7.442 1.00 82.06 464 SER A C 1
ATOM 3807 O O . SER A 1 464 ? -25.179 -31.003 -6.947 1.00 82.06 464 SER A O 1
ATOM 3809 N N . VAL A 1 465 ? -22.974 -31.424 -7.132 1.00 81.75 465 VAL A N 1
ATOM 3810 C CA . VAL A 1 465 ? -22.498 -30.469 -6.113 1.00 81.75 465 VAL A CA 1
ATOM 3811 C C . VAL A 1 465 ? -21.560 -29.430 -6.730 1.00 81.75 465 VAL A C 1
ATOM 3813 O O . VAL A 1 465 ? -21.478 -28.297 -6.257 1.00 81.75 465 VAL A O 1
ATOM 3816 N N . LEU A 1 466 ? -20.892 -29.768 -7.839 1.00 84.12 466 LEU A N 1
ATOM 3817 C CA . LEU A 1 466 ? -19.964 -28.865 -8.512 1.00 84.12 466 LEU A CA 1
ATOM 3818 C C . LEU A 1 466 ? -20.593 -27.520 -8.923 1.00 84.12 466 LEU A C 1
ATOM 3820 O O . LEU A 1 466 ? -19.904 -26.515 -8.765 1.00 84.12 466 LEU A O 1
ATOM 3824 N N . PRO A 1 467 ? -21.853 -27.439 -9.408 1.00 83.56 467 PRO A N 1
ATOM 3825 C CA . PRO A 1 467 ? -22.468 -26.151 -9.730 1.00 83.56 467 PRO A CA 1
ATOM 3826 C C . PRO A 1 467 ? -22.518 -25.191 -8.535 1.00 83.56 467 PRO A C 1
ATOM 3828 O O . PRO A 1 467 ? -22.283 -23.999 -8.707 1.00 83.56 467 PRO A O 1
ATOM 3831 N N . ALA A 1 468 ? -22.757 -25.709 -7.325 1.00 77.56 468 ALA A N 1
ATOM 3832 C CA . ALA A 1 468 ? -22.803 -24.904 -6.107 1.00 77.56 468 ALA A CA 1
ATOM 3833 C C . ALA A 1 468 ? -21.397 -24.469 -5.650 1.00 77.56 468 ALA A C 1
ATOM 3835 O O . ALA A 1 468 ? -21.217 -23.351 -5.182 1.00 77.56 468 ALA A O 1
ATOM 3836 N N . LEU A 1 469 ? -20.386 -25.320 -5.855 1.00 83.38 469 LEU A N 1
ATOM 3837 C CA . LEU A 1 469 ? -18.976 -25.034 -5.547 1.00 83.38 469 LEU A CA 1
ATOM 3838 C C . LEU A 1 469 ? -18.268 -24.183 -6.608 1.00 83.38 469 LEU A C 1
ATOM 3840 O O . LEU A 1 469 ? -17.152 -23.713 -6.384 1.00 83.38 469 LEU A O 1
ATOM 3844 N N . GLN A 1 470 ? -18.879 -23.990 -7.779 1.00 85.31 470 GLN A N 1
ATOM 3845 C CA . GLN A 1 470 ? -18.253 -23.289 -8.897 1.00 85.31 470 GLN A CA 1
ATOM 3846 C C . GLN A 1 470 ? -17.848 -21.859 -8.516 1.00 85.31 470 GLN A C 1
ATOM 3848 O O . GLN A 1 470 ? -16.819 -21.360 -8.969 1.00 85.31 470 GLN A O 1
ATOM 3853 N N . SER A 1 471 ? -18.627 -21.220 -7.644 1.00 81.44 471 SER A N 1
ATOM 3854 C CA . SER A 1 471 ? -18.355 -19.887 -7.117 1.00 81.44 471 SER A CA 1
ATOM 3855 C C . SER A 1 471 ? -17.033 -19.789 -6.347 1.00 81.44 471 SER A C 1
ATOM 3857 O O . SER A 1 471 ? -16.349 -18.779 -6.499 1.00 81.44 471 SER A O 1
ATOM 3859 N N . ILE A 1 472 ? -16.611 -20.835 -5.622 1.00 85.75 472 ILE A N 1
ATOM 3860 C CA . ILE A 1 472 ? -15.304 -20.880 -4.937 1.00 85.75 472 ILE A CA 1
ATOM 3861 C C . ILE A 1 472 ? -14.171 -20.769 -5.958 1.00 85.75 472 ILE A C 1
ATOM 3863 O O . ILE A 1 472 ? -13.233 -19.995 -5.785 1.00 85.75 472 ILE A O 1
ATOM 3867 N N . TYR A 1 473 ? -14.272 -21.503 -7.069 1.00 86.94 473 TYR A N 1
ATOM 3868 C CA . TYR A 1 473 ? -13.267 -21.443 -8.131 1.00 86.94 473 TYR A CA 1
ATOM 3869 C C . TYR A 1 473 ? -13.268 -20.099 -8.868 1.00 86.94 473 TYR A C 1
ATOM 3871 O O . TYR A 1 473 ? -12.245 -19.733 -9.439 1.00 86.94 473 TYR A O 1
ATOM 3879 N N . HIS A 1 474 ? -14.371 -19.349 -8.847 1.00 83.62 474 HIS A N 1
ATOM 3880 C CA . HIS A 1 474 ? -14.441 -18.008 -9.431 1.00 83.62 474 HIS A CA 1
ATOM 3881 C C . HIS A 1 474 ? -13.879 -16.938 -8.497 1.00 83.62 474 HIS A C 1
ATOM 3883 O O . HIS A 1 474 ? -13.002 -16.177 -8.898 1.00 83.62 474 HIS A O 1
ATOM 3889 N N . GLN A 1 475 ? -14.379 -16.886 -7.263 1.00 77.81 475 GLN A N 1
ATOM 3890 C CA . GLN A 1 475 ? -14.155 -15.784 -6.323 1.00 77.81 475 GLN A CA 1
ATOM 3891 C C . GLN A 1 475 ? -12.889 -15.975 -5.482 1.00 77.81 475 GLN A C 1
ATOM 3893 O O . GLN A 1 475 ? -12.171 -15.012 -5.235 1.00 77.81 475 GLN A O 1
ATOM 3898 N N . SER A 1 476 ? -12.575 -17.214 -5.111 1.00 79.50 476 SER A N 1
ATOM 3899 C CA . SER A 1 476 ? -11.486 -17.554 -4.183 1.00 79.50 476 SER A CA 1
ATOM 3900 C C . SER A 1 476 ? -10.265 -18.136 -4.894 1.00 79.50 476 SER A C 1
ATOM 3902 O O . SER A 1 476 ? -9.403 -18.765 -4.281 1.00 79.50 476 SER A O 1
ATOM 3904 N N . SER A 1 477 ? -10.196 -17.987 -6.219 1.00 80.75 477 SER A N 1
ATOM 3905 C CA . SER A 1 477 ? -9.081 -18.512 -6.997 1.00 80.75 477 SER A CA 1
ATOM 3906 C C . SER A 1 477 ? -7.790 -17.740 -6.707 1.00 80.75 477 SER A C 1
ATOM 3908 O O . SER A 1 477 ? -7.801 -16.505 -6.726 1.00 80.75 477 SER A O 1
ATOM 3910 N N . PRO A 1 478 ? -6.649 -18.434 -6.547 1.00 84.88 478 PRO A N 1
ATOM 3911 C CA . PRO A 1 478 ? -5.371 -17.787 -6.269 1.00 84.88 478 PRO A CA 1
ATOM 3912 C C . PRO A 1 478 ? -4.993 -16.823 -7.399 1.00 84.88 478 PRO A C 1
ATOM 3914 O O . PRO A 1 478 ? -5.350 -17.042 -8.561 1.00 84.88 478 PRO A O 1
ATOM 3917 N N . GLU A 1 479 ? -4.257 -15.754 -7.088 1.00 87.25 479 GLU A N 1
ATOM 3918 C CA . GLU A 1 479 ? -3.732 -14.829 -8.108 1.00 87.25 479 GLU A CA 1
ATOM 3919 C C . GLU A 1 479 ? -2.773 -15.536 -9.074 1.00 87.25 479 GLU A C 1
ATOM 3921 O O . GLU A 1 479 ? -2.764 -15.258 -10.273 1.00 87.25 479 GLU A O 1
ATOM 3926 N N . VAL A 1 480 ? -1.986 -16.482 -8.552 1.00 89.62 480 VAL A N 1
ATOM 3927 C CA . VAL A 1 480 ? -1.052 -17.318 -9.310 1.00 89.62 480 VAL A CA 1
ATOM 3928 C C . VAL A 1 480 ? -1.250 -18.774 -8.913 1.00 89.62 480 VAL A C 1
ATOM 3930 O O . VAL A 1 480 ? -1.078 -19.147 -7.755 1.00 89.62 480 VAL A O 1
ATOM 3933 N N . TRP A 1 481 ? -1.540 -19.627 -9.892 1.00 91.25 481 TRP A N 1
ATOM 3934 C CA . TRP A 1 481 ? -1.649 -21.066 -9.670 1.00 91.25 481 TRP A CA 1
ATOM 3935 C C . TRP A 1 481 ? -0.264 -21.694 -9.533 1.00 91.25 481 TRP A C 1
ATOM 3937 O O . TRP A 1 481 ? 0.482 -21.792 -10.507 1.00 91.25 481 TRP A O 1
ATOM 3947 N N . THR A 1 482 ? 0.085 -22.160 -8.339 1.00 89.81 482 THR A N 1
ATOM 3948 C CA . THR A 1 482 ? 1.371 -22.812 -8.064 1.00 89.81 482 THR A CA 1
ATOM 3949 C C . THR A 1 482 ? 1.226 -24.326 -8.103 1.00 89.81 482 THR A C 1
ATOM 3951 O O . THR A 1 482 ? 0.434 -24.897 -7.362 1.00 89.81 482 THR A O 1
ATOM 3954 N N . ILE A 1 483 ? 2.003 -25.001 -8.958 1.00 88.44 483 ILE A N 1
ATOM 3955 C CA . ILE A 1 483 ? 1.788 -26.425 -9.249 1.00 88.44 483 ILE A CA 1
ATOM 3956 C C . ILE A 1 483 ? 3.087 -27.224 -9.229 1.00 88.44 483 ILE A C 1
ATOM 3958 O O . ILE A 1 483 ? 4.125 -26.843 -9.786 1.00 88.44 483 ILE A O 1
ATOM 3962 N N . LYS A 1 484 ? 3.003 -28.410 -8.621 1.00 87.62 484 LYS A N 1
ATOM 3963 C CA . LYS A 1 484 ? 4.009 -29.473 -8.703 1.00 87.62 484 LYS A CA 1
ATOM 3964 C C . LYS A 1 484 ? 3.525 -30.561 -9.667 1.00 87.62 484 LYS A C 1
ATOM 3966 O O . LYS A 1 484 ? 2.943 -31.554 -9.241 1.00 87.62 484 LYS A O 1
ATOM 3971 N N . LEU A 1 485 ? 3.828 -30.429 -10.963 1.00 83.31 485 LEU A N 1
ATOM 3972 C CA . LEU A 1 485 ? 3.427 -31.411 -11.991 1.00 83.31 485 LEU A CA 1
ATOM 3973 C C . LEU A 1 485 ? 3.987 -32.821 -11.754 1.00 83.31 485 LEU A C 1
ATOM 3975 O O . LEU A 1 485 ? 3.489 -33.784 -12.316 1.00 83.31 485 LEU A O 1
ATOM 3979 N N . SER A 1 486 ? 5.027 -32.970 -10.931 1.00 82.25 486 SER A N 1
ATOM 3980 C CA . SER A 1 486 ? 5.537 -34.285 -10.520 1.00 82.25 486 SER A CA 1
ATOM 3981 C C . SER A 1 486 ? 4.616 -35.037 -9.554 1.00 82.25 486 SER A C 1
ATOM 3983 O O . SER A 1 486 ? 4.849 -36.215 -9.313 1.00 82.25 486 SER A O 1
ATOM 3985 N N . LYS A 1 487 ? 3.651 -34.352 -8.932 1.00 83.44 487 LYS A N 1
ATOM 3986 C CA . LYS A 1 487 ? 2.749 -34.912 -7.914 1.00 83.44 487 LYS A CA 1
ATOM 3987 C C . LYS A 1 487 ? 1.276 -34.873 -8.323 1.00 83.44 487 LYS A C 1
ATOM 3989 O O . LYS A 1 487 ? 0.464 -35.519 -7.679 1.00 83.44 487 LYS A O 1
ATOM 3994 N N . ARG A 1 488 ? 0.928 -34.100 -9.355 1.00 79.44 488 ARG A N 1
ATOM 3995 C CA . ARG A 1 488 ? -0.458 -33.779 -9.713 1.00 79.44 488 ARG A CA 1
ATOM 3996 C C . ARG A 1 488 ? -0.728 -34.109 -11.171 1.00 79.44 488 ARG A C 1
ATOM 3998 O O . ARG A 1 488 ? 0.115 -33.845 -12.028 1.00 79.44 488 ARG A O 1
ATOM 4005 N N . LYS A 1 489 ? -1.931 -34.617 -11.442 1.00 81.81 489 LYS A N 1
ATOM 4006 C CA . LYS A 1 489 ? -2.405 -34.847 -12.807 1.00 81.81 489 LYS A CA 1
ATOM 4007 C C . LYS A 1 489 ? -2.783 -33.525 -13.462 1.00 81.81 489 LYS A C 1
ATOM 4009 O O . LYS A 1 489 ? -3.587 -32.755 -12.941 1.00 81.81 489 LYS A O 1
ATOM 4014 N N . SER A 1 490 ? -2.234 -33.291 -14.641 1.00 85.75 490 SER A N 1
ATOM 4015 C CA . SER A 1 490 ? -2.499 -32.113 -15.469 1.00 85.75 490 SER A CA 1
ATOM 4016 C C . SER A 1 490 ? -3.957 -32.000 -15.934 1.00 85.75 490 SER A C 1
ATOM 4018 O O . SER A 1 490 ? -4.430 -30.891 -16.176 1.00 85.75 490 SER A O 1
ATOM 4020 N N . SER A 1 491 ? -4.685 -33.118 -16.013 1.00 89.00 491 SER A N 1
ATOM 4021 C CA . SER A 1 491 ? -6.110 -33.136 -16.363 1.00 89.00 491 SER A CA 1
ATOM 4022 C C . SER A 1 491 ? -6.985 -32.410 -15.340 1.00 89.00 491 SER A C 1
ATOM 4024 O O . SER A 1 491 ? -7.895 -31.693 -15.738 1.00 89.00 491 SER A O 1
ATOM 4026 N N . ILE A 1 492 ? -6.684 -32.530 -14.043 1.00 89.75 492 ILE A N 1
ATOM 4027 C CA . ILE A 1 492 ? -7.430 -31.836 -12.981 1.00 89.75 492 ILE A CA 1
ATOM 4028 C C . ILE A 1 492 ? -7.222 -30.327 -13.113 1.00 89.75 492 ILE A C 1
ATOM 4030 O O . ILE A 1 492 ? -8.181 -29.561 -13.125 1.00 89.75 492 ILE A O 1
ATOM 4034 N N . LEU A 1 493 ? -5.965 -29.909 -13.302 1.00 91.06 493 LEU A N 1
ATOM 4035 C CA . LEU A 1 493 ? -5.635 -28.507 -13.535 1.00 91.06 493 LEU A CA 1
ATOM 4036 C C . LEU A 1 493 ? -6.384 -27.940 -14.745 1.00 91.06 493 LEU A C 1
ATOM 4038 O O . LEU A 1 493 ? -6.891 -26.827 -14.676 1.00 91.06 493 LEU A O 1
ATOM 4042 N N . LEU A 1 494 ? -6.440 -28.679 -15.855 1.00 92.25 494 LEU A N 1
ATOM 4043 C CA . LEU A 1 494 ? -7.149 -28.238 -17.053 1.00 92.25 494 LEU A CA 1
ATOM 4044 C C . LEU A 1 494 ? -8.624 -27.949 -16.759 1.00 92.25 494 LEU A C 1
ATOM 4046 O O . LEU A 1 494 ? -9.131 -26.911 -17.177 1.00 92.25 494 LEU A O 1
ATOM 4050 N N . GLU A 1 495 ? -9.302 -28.852 -16.053 1.00 93.00 495 GLU A N 1
ATOM 4051 C CA . GLU A 1 495 ? -10.712 -28.668 -15.715 1.00 93.00 495 GLU A CA 1
ATOM 4052 C C . GLU A 1 495 ? -10.921 -27.481 -14.770 1.00 93.00 495 GLU A C 1
ATOM 4054 O O . GLU A 1 495 ? -11.802 -26.662 -15.017 1.00 93.00 495 GLU A O 1
ATOM 4059 N N . VAL A 1 496 ? -10.061 -27.304 -13.764 1.00 92.56 496 VAL A N 1
ATOM 4060 C CA . VAL A 1 496 ? -10.135 -26.146 -12.859 1.00 92.56 496 VAL A CA 1
ATOM 4061 C C . VAL A 1 496 ? -9.852 -24.827 -13.588 1.00 92.56 496 VAL A C 1
ATOM 4063 O O . VAL A 1 496 ? -10.554 -23.843 -13.364 1.00 92.56 496 VAL A O 1
ATOM 4066 N N . LEU A 1 497 ? -8.893 -24.796 -14.521 1.00 91.38 497 LEU A N 1
ATOM 4067 C CA . LEU A 1 497 ? -8.610 -23.607 -15.335 1.00 91.38 497 LEU A CA 1
ATOM 4068 C C . LEU A 1 497 ? -9.769 -23.242 -16.274 1.00 91.38 497 LEU A C 1
ATOM 4070 O O . LEU A 1 497 ? -9.992 -22.060 -16.520 1.00 91.38 497 LEU A O 1
ATOM 4074 N N . LYS A 1 498 ? -10.529 -24.224 -16.779 1.00 91.56 498 LYS A N 1
ATOM 4075 C CA . LYS A 1 498 ? -11.747 -23.966 -17.572 1.00 91.56 498 LYS A CA 1
ATOM 4076 C C . LYS A 1 498 ? -12.864 -23.330 -16.750 1.00 91.56 498 LYS A C 1
ATOM 4078 O O . LYS A 1 498 ? -13.718 -22.668 -17.331 1.00 91.56 498 LYS A O 1
ATOM 4083 N N . LEU A 1 499 ? -12.872 -23.545 -15.433 1.00 89.38 499 LEU A N 1
ATOM 4084 C CA . LEU A 1 499 ? -13.829 -22.901 -14.540 1.00 89.38 499 LEU A CA 1
ATOM 4085 C C . LEU A 1 499 ? -13.495 -21.431 -14.284 1.00 89.38 499 LEU A C 1
ATOM 4087 O O . LEU A 1 499 ? -14.353 -20.741 -13.769 1.00 89.38 499 LEU A O 1
ATOM 4091 N N . GLN A 1 500 ? -12.301 -20.939 -14.620 1.00 87.69 500 GLN A N 1
ATOM 4092 C CA . GLN A 1 500 ? -11.911 -19.554 -14.341 1.00 87.69 500 GLN A CA 1
ATOM 4093 C C . GLN A 1 500 ? -12.562 -18.570 -15.327 1.00 87.69 500 GLN A C 1
ATOM 4095 O O . GLN A 1 500 ? -12.655 -18.848 -16.524 1.00 87.69 500 GLN A O 1
ATOM 4100 N N . THR A 1 501 ? -12.955 -17.386 -14.846 1.00 84.50 501 THR A N 1
ATOM 4101 C CA . THR A 1 501 ? -13.448 -16.283 -15.696 1.00 84.50 501 THR A CA 1
ATOM 4102 C C . THR A 1 501 ? -12.337 -15.639 -16.525 1.00 84.50 501 THR A C 1
ATOM 4104 O O . THR A 1 501 ? -12.566 -15.227 -17.663 1.00 84.50 501 THR A O 1
ATOM 4107 N N . GLU A 1 502 ? -11.120 -15.586 -15.980 1.00 88.31 502 GLU A N 1
ATOM 4108 C CA . GLU A 1 502 ? -9.949 -14.967 -16.596 1.00 88.31 502 GLU A CA 1
ATOM 4109 C C . GLU A 1 502 ? -8.745 -15.915 -16.621 1.00 88.31 502 GLU A C 1
ATOM 4111 O O . GLU A 1 502 ? -8.604 -16.820 -15.797 1.00 88.31 502 GLU A O 1
ATOM 4116 N N . LYS A 1 503 ? -7.830 -15.694 -17.573 1.00 90.62 503 LYS A N 1
ATOM 4117 C CA . LYS A 1 503 ? -6.583 -16.463 -17.648 1.00 90.62 503 LYS A CA 1
ATOM 4118 C C . LYS A 1 503 ? -5.621 -15.991 -16.568 1.00 90.62 503 LYS A C 1
ATOM 4120 O O . LYS A 1 503 ? -5.105 -14.874 -16.642 1.00 90.62 503 LYS A O 1
ATOM 4125 N N . LYS A 1 504 ? -5.303 -16.869 -15.625 1.00 91.00 504 LYS A N 1
ATOM 4126 C CA . LYS A 1 504 ? -4.358 -16.569 -14.546 1.00 91.00 504 LYS A CA 1
ATOM 4127 C C . LYS A 1 504 ? -2.938 -17.075 -14.844 1.00 91.00 504 LYS A C 1
ATOM 4129 O O . LYS A 1 504 ? -2.774 -18.019 -15.631 1.00 91.00 504 LYS A O 1
ATOM 4134 N N . PRO A 1 505 ? -1.899 -16.457 -14.253 1.00 92.44 505 PRO A N 1
ATOM 4135 C CA . PRO A 1 505 ? -0.544 -16.986 -14.292 1.00 92.44 505 PRO A CA 1
ATOM 4136 C C . PRO A 1 505 ? -0.445 -18.353 -13.608 1.00 92.44 505 PRO A C 1
ATOM 4138 O O . PRO A 1 505 ? -1.129 -18.623 -12.621 1.00 92.44 505 PRO A O 1
ATOM 4141 N N . VAL A 1 506 ? 0.455 -19.200 -14.105 1.00 92.75 506 VAL A N 1
ATOM 4142 C CA . VAL A 1 506 ? 0.796 -20.496 -13.507 1.00 92.75 506 VAL A CA 1
ATOM 4143 C C . VAL A 1 506 ? 2.290 -20.535 -13.204 1.00 92.75 506 VAL A C 1
ATOM 4145 O O . VAL A 1 506 ? 3.122 -20.330 -14.090 1.00 92.75 506 VAL A O 1
ATOM 4148 N N . GLU A 1 507 ? 2.645 -20.854 -11.964 1.00 91.56 507 GLU A N 1
ATOM 4149 C CA . GLU A 1 507 ? 4.014 -21.100 -11.531 1.00 91.56 507 GLU A CA 1
ATOM 4150 C C . GLU A 1 507 ? 4.298 -22.598 -11.384 1.00 91.56 507 GLU A C 1
ATOM 4152 O O . GLU A 1 507 ? 3.621 -23.335 -10.666 1.00 91.56 507 GLU A O 1
ATOM 4157 N N . LEU A 1 508 ? 5.372 -23.057 -12.029 1.00 88.38 508 LEU A N 1
ATOM 4158 C CA . LEU A 1 508 ? 5.811 -24.447 -11.955 1.00 88.38 508 LEU A CA 1
ATOM 4159 C C . LEU A 1 508 ? 6.960 -24.626 -10.959 1.00 88.38 508 LEU A C 1
ATOM 4161 O O . LEU A 1 508 ? 8.104 -24.257 -11.241 1.00 88.38 508 LEU A O 1
ATOM 4165 N N . ARG A 1 509 ? 6.691 -25.297 -9.833 1.00 85.56 509 ARG A N 1
ATOM 4166 C CA . ARG A 1 509 ? 7.716 -25.599 -8.815 1.00 85.56 509 ARG A CA 1
ATOM 4167 C C . ARG A 1 509 ? 8.412 -26.943 -9.025 1.00 85.56 509 ARG A C 1
ATOM 4169 O O . ARG A 1 509 ? 9.605 -27.061 -8.752 1.00 85.56 509 ARG A O 1
ATOM 4176 N N . ALA A 1 510 ? 7.708 -27.939 -9.564 1.00 82.12 510 ALA A N 1
ATOM 4177 C CA . ALA A 1 510 ? 8.265 -29.256 -9.882 1.00 82.12 510 ALA A CA 1
ATOM 4178 C C . ALA A 1 510 ? 7.711 -29.797 -11.205 1.00 82.12 510 ALA A C 1
ATOM 4180 O O . ALA A 1 510 ? 6.595 -29.467 -11.601 1.00 82.12 510 ALA A O 1
ATOM 4181 N N . TRP A 1 511 ? 8.495 -30.635 -11.885 1.00 83.31 511 TRP A N 1
ATOM 4182 C CA . TRP A 1 511 ? 8.213 -31.102 -13.242 1.00 83.31 511 TRP A CA 1
ATOM 4183 C C . TRP A 1 511 ? 8.233 -32.624 -13.331 1.00 83.31 511 TRP A C 1
ATOM 4185 O O . TRP A 1 511 ? 9.029 -33.272 -12.654 1.00 83.31 511 TRP A O 1
ATOM 4195 N N . THR A 1 512 ? 7.388 -33.181 -14.194 1.00 79.81 512 THR A N 1
ATOM 4196 C CA . THR A 1 512 ? 7.311 -34.622 -14.458 1.00 79.81 512 THR A CA 1
ATOM 4197 C C . THR A 1 512 ? 8.081 -35.011 -15.721 1.00 79.81 512 THR A C 1
ATOM 4199 O O . THR A 1 512 ? 8.153 -34.263 -16.699 1.00 79.81 512 THR A O 1
ATOM 4202 N N . HIS A 1 513 ? 8.691 -36.194 -15.706 1.00 77.12 513 HIS A N 1
ATOM 4203 C CA . HIS A 1 513 ? 9.281 -36.801 -16.902 1.00 77.12 513 HIS A CA 1
ATOM 4204 C C . HIS A 1 513 ? 8.291 -37.688 -17.664 1.00 77.12 513 HIS A C 1
ATOM 4206 O O . HIS A 1 513 ? 8.633 -38.180 -18.740 1.00 77.12 513 HIS A O 1
ATOM 4212 N N . GLU A 1 514 ? 7.083 -37.869 -17.131 1.00 83.50 514 GLU A N 1
ATOM 4213 C CA . GLU A 1 514 ? 6.030 -38.648 -17.762 1.00 83.50 514 GLU A CA 1
ATOM 4214 C C . GLU A 1 514 ? 5.448 -37.888 -18.963 1.00 83.50 514 GLU A C 1
ATOM 4216 O O . GLU A 1 514 ? 4.936 -36.775 -18.840 1.00 83.50 514 GLU A O 1
ATOM 4221 N N . GLU A 1 515 ? 5.571 -38.468 -20.158 1.00 82.62 515 GLU A N 1
ATOM 4222 C CA . GLU A 1 515 ? 5.187 -37.795 -21.404 1.00 82.62 515 GLU A CA 1
ATOM 4223 C C . GLU A 1 515 ? 3.677 -37.518 -21.490 1.00 82.62 515 GLU A C 1
ATOM 4225 O O . GLU A 1 515 ? 3.290 -36.466 -22.000 1.00 82.62 515 GLU A O 1
ATOM 4230 N N . SER A 1 516 ? 2.841 -38.427 -20.985 1.00 83.69 516 SER A N 1
ATOM 4231 C CA . SER A 1 516 ? 1.382 -38.272 -20.863 1.00 83.69 516 SER A CA 1
ATOM 4232 C C . SER A 1 516 ? 1.021 -37.017 -20.073 1.00 83.69 516 SER A C 1
ATOM 4234 O O . SER A 1 516 ? 0.270 -36.185 -20.576 1.00 83.69 516 SER A O 1
ATOM 4236 N N . GLU A 1 517 ? 1.611 -36.830 -18.892 1.00 86.88 517 GLU A N 1
ATOM 4237 C CA . GLU A 1 517 ? 1.325 -35.683 -18.027 1.00 86.88 517 GLU A CA 1
ATOM 4238 C C . GLU A 1 517 ? 1.837 -34.366 -18.601 1.00 86.88 517 GLU A C 1
ATOM 4240 O O . GLU A 1 517 ? 1.158 -33.343 -18.534 1.00 86.88 517 GLU A O 1
ATOM 4245 N N . VAL A 1 518 ? 3.003 -34.365 -19.252 1.00 84.62 518 VAL A N 1
ATOM 4246 C CA . VAL A 1 518 ? 3.448 -33.152 -19.947 1.00 84.62 518 VAL A CA 1
ATOM 4247 C C . VAL A 1 518 ? 2.528 -32.833 -21.130 1.00 84.62 518 VAL A C 1
ATOM 4249 O O . VAL A 1 518 ? 2.207 -31.666 -21.350 1.00 84.62 518 VAL A O 1
ATOM 4252 N N . ARG A 1 519 ? 2.077 -33.839 -21.894 1.00 84.94 519 ARG A N 1
ATOM 4253 C CA . ARG A 1 519 ? 1.109 -33.638 -22.986 1.00 84.94 519 ARG A CA 1
ATOM 4254 C C . ARG A 1 519 ? -0.233 -33.131 -22.469 1.00 84.94 519 ARG A C 1
ATOM 4256 O O . ARG A 1 519 ? -0.814 -32.274 -23.128 1.00 84.94 519 ARG A O 1
ATOM 4263 N N . GLY A 1 520 ? -0.694 -33.623 -21.323 1.00 87.38 520 GLY A N 1
ATOM 4264 C CA . GLY A 1 520 ? -1.879 -33.109 -20.642 1.00 87.38 520 GLY A CA 1
ATOM 4265 C C . GLY A 1 520 ? -1.693 -31.649 -20.230 1.00 87.38 520 GLY A C 1
ATOM 4266 O O . GLY A 1 520 ? -2.516 -30.812 -20.581 1.00 87.38 520 GLY A O 1
ATOM 4267 N N . PHE A 1 521 ? -0.548 -31.293 -19.638 1.00 89.25 521 PHE A N 1
ATOM 4268 C CA . PHE A 1 521 ? -0.251 -29.907 -19.257 1.00 89.25 521 PHE A CA 1
ATOM 4269 C C . PHE A 1 521 ? -0.214 -28.944 -20.453 1.00 89.25 521 PHE A C 1
ATOM 4271 O O . PHE A 1 521 ? -0.646 -27.798 -20.347 1.00 89.25 521 PHE A O 1
ATOM 4278 N N . LEU A 1 522 ? 0.255 -29.393 -21.623 1.00 87.81 522 LEU A N 1
ATOM 4279 C CA . LEU A 1 522 ? 0.215 -28.572 -22.839 1.00 87.81 522 LEU A CA 1
ATOM 4280 C C . LEU A 1 522 ? -1.216 -28.170 -23.239 1.00 87.81 522 LEU A C 1
ATOM 4282 O O . LEU A 1 522 ? -1.385 -27.132 -23.877 1.00 87.81 522 LEU A O 1
ATOM 4286 N N . GLN A 1 523 ? -2.235 -28.943 -22.850 1.00 90.19 523 GLN A N 1
ATOM 4287 C CA . GLN A 1 523 ? -3.642 -28.598 -23.078 1.00 90.19 523 GLN A CA 1
ATOM 4288 C C . GLN A 1 523 ? -4.126 -27.466 -22.162 1.00 90.19 523 GLN A C 1
ATOM 4290 O O . GLN A 1 523 ? -5.107 -26.811 -22.499 1.00 90.19 523 GLN A O 1
ATOM 4295 N N . CYS A 1 524 ? -3.427 -27.188 -21.055 1.00 91.94 524 CYS A N 1
ATOM 4296 C CA . CYS A 1 524 ? -3.731 -26.076 -20.151 1.00 91.94 524 CYS A CA 1
ATOM 4297 C C . CYS A 1 524 ? -3.290 -24.719 -20.717 1.00 91.94 524 CYS A C 1
ATOM 4299 O O . CYS A 1 524 ? -3.887 -23.701 -20.386 1.00 91.94 524 CYS A O 1
ATOM 4301 N N . LEU A 1 525 ? -2.273 -24.683 -21.589 1.00 91.25 525 LEU A N 1
ATOM 4302 C CA . LEU A 1 525 ? -1.663 -23.442 -22.097 1.00 91.25 525 LEU A CA 1
ATOM 4303 C C . LEU A 1 525 ? -2.653 -22.411 -22.672 1.00 91.25 525 LEU A C 1
ATOM 4305 O O . LEU A 1 525 ? -2.456 -21.226 -22.413 1.00 91.25 525 LEU A O 1
ATOM 4309 N N . PRO A 1 526 ? -3.716 -22.787 -23.413 1.00 90.56 526 PRO A N 1
ATOM 4310 C CA . PRO A 1 526 ? -4.708 -21.826 -23.892 1.00 90.56 526 PRO A CA 1
ATOM 4311 C C . PRO A 1 526 ? -5.436 -21.063 -22.777 1.00 90.56 526 PRO A C 1
ATOM 4313 O O . PRO A 1 526 ? -5.953 -19.981 -23.054 1.00 90.56 526 PRO A O 1
ATOM 4316 N N . TYR A 1 527 ? -5.460 -21.588 -21.551 1.00 91.50 527 TYR A N 1
ATOM 4317 C CA . TYR A 1 527 ? -6.132 -21.019 -20.377 1.00 91.50 527 TYR A CA 1
ATOM 4318 C C . TYR A 1 527 ? -5.169 -20.290 -19.421 1.00 91.50 527 TYR A C 1
ATOM 4320 O O . TYR A 1 527 ? -5.603 -19.742 -18.415 1.00 91.50 527 TYR A O 1
ATOM 4328 N N . ILE A 1 528 ? -3.871 -20.247 -19.739 1.00 92.44 528 ILE A N 1
ATOM 4329 C CA . ILE A 1 528 ? -2.825 -19.630 -18.911 1.00 92.44 528 ILE A CA 1
ATOM 4330 C C . ILE A 1 528 ? -2.421 -18.291 -19.531 1.00 92.44 528 ILE A C 1
ATOM 4332 O O . ILE A 1 528 ? -2.183 -18.214 -20.739 1.00 92.44 528 ILE A O 1
ATOM 4336 N N . SER A 1 529 ? -2.331 -17.233 -18.724 1.00 92.44 529 SER A N 1
ATOM 4337 C CA . SER A 1 529 ? -1.856 -15.924 -19.199 1.00 92.44 529 SER A CA 1
ATOM 4338 C C . SER A 1 529 ? -0.334 -15.838 -19.215 1.00 92.44 529 SER A C 1
ATOM 4340 O O . SER A 1 529 ? 0.241 -15.362 -20.191 1.00 92.44 529 SER A O 1
ATOM 4342 N N . GLU A 1 530 ? 0.320 -16.350 -18.176 1.00 93.31 530 GLU A N 1
ATOM 4343 C CA . GLU A 1 530 ? 1.773 -16.317 -18.013 1.00 93.31 530 GLU A CA 1
ATOM 4344 C C . GLU A 1 530 ? 2.274 -17.612 -17.361 1.00 93.31 530 GLU A C 1
ATOM 4346 O O . GLU A 1 530 ? 1.697 -18.092 -16.388 1.00 93.31 530 GLU A O 1
ATOM 4351 N N . LEU A 1 531 ? 3.372 -18.175 -17.868 1.00 90.69 531 LEU A N 1
ATOM 4352 C CA . LEU A 1 531 ? 4.026 -19.346 -17.298 1.00 90.69 531 LEU A CA 1
ATOM 4353 C C . LEU A 1 531 ? 5.337 -18.958 -16.603 1.00 90.69 531 LEU A C 1
ATOM 4355 O O . LEU A 1 531 ? 6.357 -18.705 -17.251 1.00 90.69 531 LEU A O 1
ATOM 4359 N N . ARG A 1 532 ? 5.327 -18.987 -15.270 1.00 88.88 532 ARG A N 1
ATOM 4360 C CA . ARG A 1 532 ? 6.464 -18.623 -14.415 1.00 88.88 532 ARG A CA 1
ATOM 4361 C C . ARG A 1 532 ? 7.338 -19.831 -14.086 1.00 88.88 532 ARG A C 1
ATOM 4363 O O . ARG A 1 532 ? 6.886 -20.976 -14.054 1.00 88.88 532 ARG A O 1
ATOM 4370 N N . ASN A 1 533 ? 8.628 -19.577 -13.857 1.00 83.62 533 ASN A N 1
ATOM 4371 C CA . ASN A 1 533 ? 9.642 -20.589 -13.520 1.00 83.62 533 ASN A CA 1
ATOM 4372 C C . ASN A 1 533 ? 9.814 -21.733 -14.550 1.00 83.62 533 ASN A C 1
ATOM 4374 O O . ASN A 1 533 ? 10.454 -22.754 -14.280 1.00 83.62 533 ASN A O 1
ATOM 4378 N N . ALA A 1 534 ? 9.345 -21.530 -15.786 1.00 80.44 534 ALA A N 1
ATOM 4379 C CA . ALA A 1 534 ? 9.392 -22.519 -16.863 1.00 80.44 534 ALA A CA 1
ATOM 4380 C C . ALA A 1 534 ? 10.781 -22.742 -17.481 1.00 80.44 534 ALA A C 1
ATOM 4382 O O . ALA A 1 534 ? 11.001 -23.760 -18.142 1.00 80.44 534 ALA A O 1
ATOM 4383 N N . GLU A 1 535 ? 11.737 -21.826 -17.278 1.00 78.62 535 GLU A N 1
ATOM 4384 C CA . GLU A 1 535 ? 13.059 -21.843 -17.931 1.00 78.62 535 GLU A CA 1
ATOM 4385 C C . GLU A 1 535 ? 13.787 -23.190 -17.783 1.00 78.62 535 GLU A C 1
ATOM 4387 O O . GLU A 1 535 ? 14.500 -23.653 -18.678 1.00 78.62 535 GLU A O 1
ATOM 4392 N N . ARG A 1 536 ? 13.585 -23.851 -16.636 1.00 76.50 536 ARG A N 1
ATOM 4393 C CA . ARG A 1 536 ? 14.202 -25.141 -16.302 1.00 76.50 536 ARG A CA 1
ATOM 4394 C C . ARG A 1 536 ? 13.651 -26.298 -17.141 1.00 76.50 536 ARG A C 1
ATOM 4396 O O . ARG A 1 536 ? 14.348 -27.304 -17.288 1.00 76.50 536 ARG A O 1
ATOM 4403 N N . TYR A 1 537 ? 12.446 -26.155 -17.688 1.00 82.75 537 TYR A N 1
ATOM 4404 C CA . TYR A 1 537 ? 11.656 -27.236 -18.279 1.00 82.75 537 TYR A CA 1
ATOM 4405 C C . TYR A 1 537 ? 11.431 -27.078 -19.786 1.00 82.75 537 TYR A C 1
ATOM 4407 O O . TYR A 1 537 ? 11.210 -28.085 -20.461 1.00 82.75 537 TYR A O 1
ATOM 4415 N N . ILE A 1 538 ? 11.593 -25.868 -20.342 1.00 84.31 538 ILE A N 1
ATOM 4416 C CA . ILE A 1 538 ? 11.495 -25.595 -21.792 1.00 84.31 538 ILE A CA 1
ATOM 4417 C C . ILE A 1 538 ? 12.250 -26.633 -22.642 1.00 84.31 538 ILE A C 1
ATOM 4419 O O . ILE A 1 538 ? 11.651 -27.179 -23.570 1.00 84.31 538 ILE A O 1
ATOM 4423 N N . PRO A 1 539 ? 13.520 -26.996 -22.350 1.00 84.00 539 PRO A N 1
ATOM 4424 C CA . PRO A 1 539 ? 14.236 -27.967 -23.176 1.00 84.00 539 PRO A CA 1
ATOM 4425 C C . PRO A 1 539 ? 13.575 -29.357 -23.197 1.00 84.00 539 PRO A C 1
ATOM 4427 O O . PRO A 1 539 ? 13.613 -30.040 -24.223 1.00 84.00 539 PRO A O 1
ATOM 4430 N N . SER A 1 540 ? 12.963 -29.766 -22.081 1.00 82.00 540 SER A N 1
ATOM 4431 C CA . SER A 1 540 ? 12.228 -31.030 -21.952 1.00 82.00 540 SER A CA 1
ATOM 4432 C C . SER A 1 540 ? 10.906 -30.977 -22.717 1.00 82.00 540 SER A C 1
ATOM 4434 O O . SER A 1 540 ? 10.634 -31.878 -23.506 1.00 82.00 540 SER A O 1
ATOM 4436 N N . VAL A 1 541 ? 10.143 -29.888 -22.571 1.00 84.06 541 VAL A N 1
ATOM 4437 C CA . VAL A 1 541 ? 8.890 -29.642 -23.306 1.00 84.06 541 VAL A CA 1
ATOM 4438 C C . VAL A 1 541 ? 9.130 -29.653 -24.817 1.00 84.06 541 VAL A C 1
ATOM 4440 O O . VAL A 1 541 ? 8.451 -30.361 -25.559 1.00 84.06 541 VAL A O 1
ATOM 4443 N N . CYS A 1 542 ? 10.167 -28.953 -25.290 1.00 85.12 542 CYS A N 1
ATOM 4444 C CA . CYS A 1 542 ? 10.506 -28.906 -26.712 1.00 85.12 542 CYS A CA 1
ATOM 4445 C C . CYS A 1 542 ? 10.821 -30.286 -27.308 1.00 85.12 542 CYS A C 1
ATOM 4447 O O . CYS A 1 542 ? 10.635 -30.489 -28.508 1.00 85.12 542 CYS A O 1
ATOM 4449 N N . LYS A 1 543 ? 11.310 -31.240 -26.505 1.00 82.62 543 LYS A N 1
ATOM 4450 C CA . LYS A 1 543 ? 11.627 -32.597 -26.971 1.00 82.62 543 LYS A CA 1
ATOM 4451 C C . LYS A 1 543 ? 10.366 -33.378 -27.369 1.00 82.62 543 LYS A C 1
ATOM 4453 O O . LYS A 1 543 ? 10.451 -34.191 -28.287 1.00 82.62 543 LYS A O 1
ATOM 4458 N N . LEU A 1 544 ? 9.226 -33.103 -26.733 1.00 81.12 544 LEU A N 1
ATOM 4459 C CA . LEU A 1 544 ? 7.971 -33.843 -26.921 1.00 81.12 544 LEU A CA 1
ATOM 4460 C C . LEU A 1 544 ? 7.252 -33.526 -28.230 1.00 81.12 544 LEU A C 1
ATOM 4462 O O . LEU A 1 544 ? 6.602 -34.395 -28.805 1.00 81.12 544 LEU A O 1
ATOM 4466 N N . PHE A 1 545 ? 7.420 -32.314 -28.759 1.00 79.00 545 PHE A N 1
ATOM 4467 C CA . PHE A 1 545 ? 6.845 -31.955 -30.058 1.00 79.00 545 PHE A CA 1
ATOM 4468 C C . PHE A 1 545 ? 7.477 -32.724 -31.237 1.00 79.00 545 PHE A C 1
ATOM 4470 O O . PHE A 1 545 ? 6.948 -32.726 -32.351 1.00 79.00 545 PHE A O 1
ATOM 4477 N N . GLY A 1 546 ? 8.606 -33.404 -31.011 1.00 70.88 546 GLY A N 1
ATOM 4478 C CA . GLY A 1 546 ? 9.231 -34.279 -31.996 1.00 70.88 546 GLY A CA 1
ATOM 4479 C C . GLY A 1 546 ? 9.744 -33.546 -33.243 1.00 70.88 546 GLY A C 1
ATOM 4480 O O . GLY A 1 546 ? 10.198 -32.402 -33.200 1.00 70.88 546 GLY A O 1
ATOM 4481 N N . SER A 1 547 ? 9.759 -34.247 -34.381 1.00 68.88 547 SER A N 1
ATOM 4482 C CA . SER A 1 547 ? 10.309 -33.733 -35.644 1.00 68.88 547 SER A CA 1
ATOM 4483 C C . SER A 1 547 ? 9.304 -33.016 -36.544 1.00 68.88 547 SER A C 1
ATOM 4485 O O . SER A 1 547 ? 9.739 -32.270 -37.419 1.00 68.88 547 SER A O 1
ATOM 4487 N N . LYS A 1 548 ? 8.000 -33.215 -36.323 1.00 69.00 548 LYS A N 1
ATOM 4488 C CA . LYS A 1 548 ? 6.894 -32.692 -37.142 1.00 69.00 548 LYS A CA 1
ATOM 4489 C C . LYS A 1 548 ? 6.017 -31.711 -36.347 1.00 69.00 548 LYS A C 1
ATOM 4491 O O . LYS A 1 548 ? 4.795 -31.821 -36.354 1.00 69.00 548 LYS A O 1
ATOM 4496 N N . VAL A 1 549 ? 6.649 -30.784 -35.629 1.00 80.25 549 VAL A N 1
ATOM 4497 C CA . VAL A 1 549 ? 5.945 -29.775 -34.827 1.00 80.25 549 VAL A CA 1
ATOM 4498 C C . VAL A 1 549 ? 5.241 -28.751 -35.725 1.00 80.25 549 VAL A C 1
ATOM 4500 O O . VAL A 1 549 ? 5.839 -28.244 -36.675 1.00 80.25 549 VAL A O 1
ATOM 4503 N N . LYS A 1 550 ? 3.966 -28.465 -35.442 1.00 81.88 550 LYS A N 1
ATOM 4504 C CA . LYS A 1 550 ? 3.170 -27.443 -36.144 1.00 81.88 550 LYS A CA 1
ATOM 4505 C C . LYS A 1 550 ? 3.151 -26.137 -35.350 1.00 81.88 550 LYS A C 1
ATOM 4507 O O . LYS A 1 550 ? 3.256 -26.160 -34.126 1.00 81.88 550 LYS A O 1
ATOM 4512 N N . ARG A 1 551 ? 2.969 -25.008 -36.044 1.00 82.12 551 ARG A N 1
ATOM 4513 C CA . ARG A 1 551 ? 2.909 -23.671 -35.427 1.00 82.12 551 ARG A CA 1
ATOM 4514 C C . ARG A 1 551 ? 1.820 -23.589 -34.351 1.00 82.12 551 ARG A C 1
ATOM 4516 O O . ARG A 1 551 ? 2.119 -23.169 -33.241 1.00 82.12 551 ARG A O 1
ATOM 4523 N N . ASP A 1 552 ? 0.626 -24.099 -34.637 1.00 81.81 552 ASP A N 1
ATOM 4524 C CA . ASP A 1 552 ? -0.535 -24.019 -33.734 1.00 81.81 552 ASP A CA 1
ATOM 4525 C C . ASP A 1 552 ? -0.312 -24.724 -32.386 1.00 81.81 552 ASP A C 1
ATOM 4527 O O . ASP A 1 552 ? -0.892 -24.336 -31.380 1.00 81.81 552 ASP A O 1
ATOM 4531 N N . GLN A 1 553 ? 0.575 -25.724 -32.337 1.00 81.25 553 GLN A N 1
ATOM 4532 C CA . GLN A 1 553 ? 0.922 -26.433 -31.099 1.00 81.25 553 GLN A CA 1
ATOM 4533 C C . GLN A 1 553 ? 1.924 -25.662 -30.229 1.00 81.25 553 GLN A C 1
ATOM 4535 O O . GLN A 1 553 ? 2.006 -25.888 -29.026 1.00 81.25 553 GLN A O 1
ATOM 4540 N N . VAL A 1 554 ? 2.716 -24.778 -30.838 1.00 85.44 554 VAL A N 1
ATOM 4541 C CA . VAL A 1 554 ? 3.803 -24.042 -30.177 1.00 85.44 554 VAL A CA 1
ATOM 4542 C C . VAL A 1 554 ? 3.374 -22.633 -29.790 1.00 85.44 554 VAL A C 1
ATOM 4544 O O . VAL A 1 554 ? 3.856 -22.105 -28.790 1.00 85.44 554 VAL A O 1
ATOM 4547 N N . THR A 1 555 ? 2.466 -22.020 -30.553 1.00 87.19 555 THR A N 1
ATOM 4548 C CA . THR A 1 555 ? 2.004 -20.652 -30.301 1.00 87.19 555 THR A CA 1
ATOM 4549 C C . THR A 1 555 ? 1.477 -20.447 -28.874 1.00 87.19 555 THR A C 1
ATOM 4551 O O . THR A 1 555 ? 1.946 -19.497 -28.251 1.00 87.19 555 THR A O 1
ATOM 4554 N N . PRO A 1 556 ? 0.624 -21.322 -28.297 1.00 88.62 556 PRO A N 1
ATOM 4555 C CA . PRO A 1 556 ? 0.169 -21.164 -26.912 1.00 88.62 556 PRO A CA 1
ATOM 4556 C C . PRO A 1 556 ? 1.316 -21.212 -25.896 1.00 88.62 556 PRO A C 1
ATOM 4558 O O . PRO A 1 556 ? 1.328 -20.443 -24.942 1.00 88.62 556 PRO A O 1
ATOM 4561 N N . LEU A 1 557 ? 2.323 -22.065 -26.126 1.00 89.00 557 LEU A N 1
ATOM 4562 C CA . LEU A 1 557 ? 3.500 -22.157 -25.257 1.00 89.00 557 LEU A CA 1
ATOM 4563 C C . LEU A 1 557 ? 4.315 -20.862 -25.292 1.00 89.00 557 LEU A C 1
ATOM 4565 O O . LEU A 1 557 ? 4.720 -20.358 -24.252 1.00 89.00 557 LEU A O 1
ATOM 4569 N N . LEU A 1 558 ? 4.564 -20.318 -26.486 1.00 88.56 558 LEU A N 1
ATOM 4570 C CA . LEU A 1 558 ? 5.310 -19.067 -26.630 1.00 88.56 558 LEU A CA 1
ATOM 4571 C C . LEU A 1 558 ? 4.522 -17.863 -26.110 1.00 88.56 558 LEU A C 1
ATOM 4573 O O . LEU A 1 558 ? 5.132 -16.966 -25.537 1.00 88.56 558 LEU A O 1
ATOM 4577 N N . GLN A 1 559 ? 3.196 -17.856 -26.269 1.00 89.12 559 GLN A N 1
ATOM 4578 C CA . GLN A 1 559 ? 2.320 -16.853 -25.666 1.00 89.12 559 GLN A CA 1
ATOM 4579 C C . GLN A 1 559 ? 2.401 -16.910 -24.144 1.00 89.12 559 GLN A C 1
ATOM 4581 O O . GLN A 1 559 ? 2.706 -15.890 -23.551 1.00 89.12 559 GLN A O 1
ATOM 4586 N N . ALA A 1 560 ? 2.249 -18.082 -23.523 1.00 89.44 560 ALA A N 1
ATOM 4587 C CA . ALA A 1 560 ? 2.369 -18.219 -22.071 1.00 89.44 560 ALA A CA 1
ATOM 4588 C C . ALA A 1 560 ? 3.765 -17.811 -21.551 1.00 89.44 560 ALA A C 1
ATOM 4590 O O . ALA A 1 560 ? 3.893 -17.308 -20.444 1.00 89.44 560 ALA A O 1
ATOM 4591 N N . LEU A 1 561 ? 4.820 -17.963 -22.359 1.00 89.44 561 LEU A N 1
ATOM 4592 C CA . LEU A 1 561 ? 6.177 -17.487 -22.045 1.00 89.44 561 LEU A CA 1
ATOM 4593 C C . LEU A 1 561 ? 6.415 -16.003 -22.386 1.00 89.44 561 LEU A C 1
ATOM 4595 O O . LEU A 1 561 ? 7.559 -15.548 -22.358 1.00 89.44 561 LEU A O 1
ATOM 4599 N N . MET A 1 562 ? 5.383 -15.253 -22.784 1.00 88.75 562 MET A N 1
ATOM 4600 C CA . MET A 1 562 ? 5.492 -13.849 -23.208 1.00 88.75 562 MET A CA 1
ATOM 4601 C C . MET A 1 562 ? 6.544 -13.639 -24.315 1.00 88.75 562 MET A C 1
ATOM 4603 O O . MET A 1 562 ? 7.278 -12.650 -24.335 1.00 88.75 562 MET A O 1
ATOM 4607 N N . PHE A 1 563 ? 6.674 -14.620 -25.216 1.00 89.50 563 PHE A N 1
ATOM 4608 C CA . PHE A 1 563 ? 7.695 -14.689 -26.269 1.00 89.50 563 PHE A CA 1
ATOM 4609 C C . PHE A 1 563 ? 9.133 -14.481 -25.763 1.00 89.50 563 PHE A C 1
ATOM 4611 O O . PHE A 1 563 ? 10.008 -14.064 -26.522 1.00 89.50 563 PHE A O 1
ATOM 4618 N N . THR A 1 564 ? 9.399 -14.798 -24.495 1.00 88.88 564 THR A N 1
ATOM 4619 C CA . THR A 1 564 ? 10.706 -14.639 -23.860 1.00 88.88 564 THR A CA 1
ATOM 4620 C C . THR A 1 564 ? 11.208 -15.988 -23.367 1.00 88.88 564 THR A C 1
ATOM 4622 O O . THR A 1 564 ? 10.572 -16.668 -22.568 1.00 88.88 564 THR A O 1
ATOM 4625 N N . VAL A 1 565 ? 12.365 -16.409 -23.875 1.00 89.69 565 VAL A N 1
ATOM 4626 C CA . VAL A 1 565 ? 12.936 -17.727 -23.591 1.00 89.69 565 VAL A CA 1
ATOM 4627 C C . VAL A 1 565 ? 14.355 -17.581 -23.067 1.00 89.69 565 VAL A C 1
ATOM 4629 O O . VAL A 1 565 ? 15.254 -17.134 -23.780 1.00 89.69 565 VAL A O 1
ATOM 4632 N N . THR A 1 566 ? 14.579 -18.047 -21.843 1.00 89.50 566 THR A N 1
ATOM 4633 C CA . THR A 1 566 ? 15.911 -18.127 -21.237 1.00 89.50 566 THR A CA 1
ATOM 4634 C C . THR A 1 566 ? 16.394 -19.573 -21.212 1.00 89.50 566 THR A C 1
ATOM 4636 O O . THR A 1 566 ? 15.721 -20.466 -20.700 1.00 89.50 566 THR A O 1
ATOM 4639 N N . LEU A 1 567 ? 17.600 -19.819 -21.729 1.00 89.00 567 LEU A N 1
ATOM 4640 C CA . LEU A 1 567 ? 18.242 -21.133 -21.710 1.00 89.00 567 LEU A CA 1
ATOM 4641 C C . LEU A 1 567 ? 19.541 -21.075 -20.894 1.00 89.00 567 LEU A C 1
ATOM 4643 O O . LEU A 1 567 ? 20.585 -20.652 -21.395 1.00 89.00 567 LEU A O 1
ATOM 4647 N N . SER A 1 568 ? 19.480 -21.522 -19.636 1.00 81.88 568 SER A N 1
ATOM 4648 C CA . SER A 1 568 ? 20.576 -21.376 -18.661 1.00 81.88 568 SER A CA 1
ATOM 4649 C C . SER A 1 568 ? 21.276 -22.686 -18.241 1.00 81.88 568 SER A C 1
ATOM 4651 O O . SER A 1 568 ? 22.357 -22.681 -17.651 1.00 81.88 568 SER A O 1
ATOM 4653 N N . ARG A 1 569 ? 20.713 -23.857 -18.563 1.00 80.25 569 ARG A N 1
ATOM 4654 C CA . ARG A 1 569 ? 21.231 -25.173 -18.121 1.00 80.25 569 ARG A CA 1
ATOM 4655 C C . ARG A 1 569 ? 22.122 -25.868 -19.165 1.00 80.25 569 ARG A C 1
ATOM 4657 O O . ARG A 1 569 ? 22.502 -25.289 -20.179 1.00 80.25 569 ARG A O 1
ATOM 4664 N N . LYS A 1 570 ? 22.514 -27.119 -18.888 1.00 82.88 570 LYS A N 1
ATOM 4665 C CA . LYS A 1 570 ? 23.224 -27.986 -19.841 1.00 82.88 570 LYS A CA 1
ATOM 4666 C C . LYS A 1 570 ? 22.295 -28.310 -21.014 1.00 82.88 570 LYS A C 1
ATOM 4668 O O . LYS A 1 570 ? 21.206 -28.835 -20.807 1.00 82.88 570 LYS A O 1
ATOM 4673 N N . LEU A 1 571 ? 22.743 -28.022 -22.232 1.00 82.94 571 LEU A N 1
ATOM 4674 C CA . LEU A 1 571 ? 21.986 -28.203 -23.470 1.00 82.94 571 LEU A CA 1
ATOM 4675 C C . LEU A 1 571 ? 22.694 -29.228 -24.375 1.00 82.94 571 LEU A C 1
ATOM 4677 O O . LEU A 1 571 ? 23.632 -28.882 -25.106 1.00 82.94 571 LEU A O 1
ATOM 4681 N N . PRO A 1 572 ? 22.283 -30.509 -24.333 1.00 84.56 572 PRO A N 1
ATOM 4682 C CA . PRO A 1 572 ? 22.750 -31.524 -25.271 1.00 84.56 572 PRO A CA 1
ATOM 4683 C C . PRO A 1 572 ? 22.399 -31.164 -26.721 1.00 84.56 572 PRO A C 1
ATOM 4685 O O . PRO A 1 572 ? 21.377 -30.535 -26.993 1.00 84.56 572 PRO A O 1
ATOM 4688 N N . SER A 1 573 ? 23.206 -31.635 -27.679 1.00 83.31 573 SER A N 1
ATOM 4689 C CA . SER A 1 573 ? 22.989 -31.344 -29.109 1.00 83.31 573 SER A CA 1
ATOM 4690 C C . SER A 1 573 ? 21.618 -31.793 -29.629 1.00 83.31 573 SER A C 1
ATOM 4692 O O . SER A 1 573 ? 21.058 -31.145 -30.512 1.00 83.31 573 SER A O 1
ATOM 4694 N N . SER A 1 574 ? 21.083 -32.898 -29.103 1.00 80.00 574 SER A N 1
ATOM 4695 C CA . SER A 1 574 ? 19.745 -33.393 -29.445 1.00 80.00 574 SER A CA 1
ATOM 4696 C C . SER A 1 574 ? 18.657 -32.416 -28.997 1.00 80.00 574 SER A C 1
ATOM 4698 O O . SER A 1 574 ? 17.800 -32.057 -29.799 1.00 80.00 574 SER A O 1
ATOM 4700 N N . THR A 1 575 ? 18.743 -31.919 -27.764 1.00 84.56 575 THR A N 1
ATOM 4701 C CA . THR A 1 575 ? 17.803 -30.950 -27.192 1.00 84.56 575 THR A CA 1
ATOM 4702 C C . THR A 1 575 ? 17.859 -29.602 -27.906 1.00 84.56 575 THR A C 1
ATOM 4704 O O . THR A 1 575 ? 16.816 -29.051 -28.241 1.00 84.56 575 THR A O 1
ATOM 4707 N N . CYS A 1 576 ? 19.059 -29.106 -28.237 1.00 87.06 576 CYS A N 1
ATOM 4708 C CA . CYS A 1 576 ? 19.228 -27.879 -29.023 1.00 87.06 576 CYS A CA 1
ATOM 4709 C C . CYS A 1 576 ? 18.472 -27.925 -30.355 1.00 87.06 576 CYS A C 1
ATOM 4711 O O . CYS A 1 576 ? 17.880 -26.930 -30.753 1.00 87.06 576 CYS A O 1
ATOM 4713 N N . ARG A 1 577 ? 18.479 -29.076 -31.041 1.00 86.06 577 ARG A N 1
ATOM 4714 C CA . ARG A 1 577 ? 17.755 -29.245 -32.307 1.00 86.06 577 ARG A CA 1
ATOM 4715 C C . ARG A 1 577 ? 16.246 -29.107 -32.121 1.00 86.06 577 ARG A C 1
ATOM 4717 O O . ARG A 1 577 ? 15.598 -28.481 -32.953 1.00 86.06 577 ARG A O 1
ATOM 4724 N N . CYS A 1 578 ? 15.694 -29.704 -31.067 1.00 86.44 578 CYS A N 1
ATOM 4725 C CA . CYS A 1 578 ? 14.263 -29.628 -30.783 1.00 86.44 578 CYS A CA 1
ATOM 4726 C C . CYS A 1 578 ? 13.854 -28.205 -30.392 1.00 86.44 578 CYS A C 1
ATOM 4728 O O . CYS A 1 578 ? 12.938 -27.655 -30.994 1.00 86.44 578 CYS A O 1
ATOM 4730 N N . VAL A 1 579 ? 14.592 -27.576 -29.470 1.00 88.88 579 VAL A N 1
ATOM 4731 C CA . VAL A 1 579 ? 14.362 -26.179 -29.067 1.00 88.88 579 VAL A CA 1
ATOM 4732 C C . VAL A 1 579 ? 14.450 -25.249 -30.279 1.00 88.88 579 VAL A C 1
ATOM 4734 O O . VAL A 1 579 ? 13.540 -24.467 -30.510 1.00 88.88 579 VAL A O 1
ATOM 4737 N N . GLY A 1 580 ? 15.479 -25.394 -31.119 1.00 87.69 580 GLY A N 1
ATOM 4738 C CA . GLY A 1 580 ? 15.647 -24.575 -32.322 1.00 87.69 580 GLY A CA 1
ATOM 4739 C C . GLY A 1 580 ? 14.476 -24.660 -33.301 1.00 87.69 580 GLY A C 1
ATOM 4740 O O . GLY A 1 580 ? 14.085 -23.652 -33.880 1.00 87.69 580 GLY A O 1
ATOM 4741 N N . ARG A 1 581 ? 13.870 -25.845 -33.453 1.00 86.19 581 ARG A N 1
ATOM 4742 C CA . ARG A 1 581 ? 12.659 -26.024 -34.272 1.00 86.19 581 ARG A CA 1
ATOM 4743 C C . ARG A 1 581 ? 11.440 -25.343 -33.661 1.00 86.19 581 ARG A C 1
ATOM 4745 O O . ARG A 1 581 ? 10.720 -24.663 -34.378 1.00 86.19 581 ARG A O 1
ATOM 4752 N N . VAL A 1 582 ? 11.224 -25.495 -32.356 1.00 87.94 582 VAL A N 1
ATOM 4753 C CA . VAL A 1 582 ? 10.110 -24.837 -31.655 1.00 87.94 582 VAL A CA 1
ATOM 4754 C C . VAL A 1 582 ? 10.233 -23.317 -31.785 1.00 87.94 582 VAL A C 1
ATOM 4756 O O . VAL A 1 582 ? 9.301 -22.662 -32.240 1.00 87.94 582 VAL A O 1
ATOM 4759 N N . LEU A 1 583 ? 11.415 -22.765 -31.501 1.00 87.94 583 LEU A N 1
ATOM 4760 C CA . LEU A 1 583 ? 11.671 -21.327 -31.609 1.00 87.94 583 LEU A CA 1
ATOM 4761 C C . LEU A 1 583 ? 11.543 -20.807 -33.050 1.00 87.94 583 LEU A C 1
ATOM 4763 O O . LEU A 1 583 ? 11.067 -19.695 -33.248 1.00 87.94 583 LEU A O 1
ATOM 4767 N N . SER A 1 584 ? 11.892 -21.613 -34.061 1.00 85.75 584 SER A N 1
ATOM 4768 C CA . SER A 1 584 ? 11.741 -21.222 -35.473 1.00 85.75 584 SER A CA 1
ATOM 4769 C C . SER A 1 584 ? 10.297 -21.022 -35.934 1.00 85.75 584 SER A C 1
ATOM 4771 O O . SER A 1 584 ? 10.066 -20.390 -36.961 1.00 85.75 584 SER A O 1
ATOM 4773 N N . LEU A 1 585 ? 9.321 -21.557 -35.195 1.00 85.25 585 LEU A N 1
ATOM 4774 C CA . LEU A 1 585 ? 7.903 -21.389 -35.506 1.00 85.25 585 LEU A CA 1
ATOM 4775 C C . LEU A 1 585 ? 7.307 -20.107 -34.910 1.00 85.25 585 LEU A C 1
ATOM 4777 O O . LEU A 1 585 ? 6.162 -19.778 -35.232 1.00 85.25 585 LEU A O 1
ATOM 4781 N N . SER A 1 586 ? 8.075 -19.389 -34.082 1.00 79.88 586 SER A N 1
ATOM 4782 C CA . SER A 1 586 ? 7.670 -18.126 -33.470 1.00 79.88 586 SER A CA 1
ATOM 4783 C C . SER A 1 586 ? 7.460 -17.023 -34.517 1.00 79.88 586 SER A C 1
ATOM 4785 O O . SER A 1 586 ? 8.217 -16.951 -35.489 1.00 79.88 586 SER A O 1
ATOM 4787 N N . PRO A 1 587 ? 6.498 -16.102 -34.316 1.00 71.06 587 PRO A N 1
ATOM 4788 C CA . PRO A 1 587 ? 6.515 -14.810 -35.001 1.00 71.06 587 PRO A CA 1
ATOM 4789 C C . PRO A 1 587 ? 7.787 -14.017 -34.643 1.00 71.06 587 PRO A C 1
ATOM 4791 O O . PRO A 1 587 ? 8.468 -14.328 -33.662 1.00 71.06 587 PRO A O 1
ATOM 4794 N N . SER A 1 588 ? 8.085 -12.955 -35.401 1.00 72.12 588 SER A N 1
ATOM 4795 C CA . SER A 1 588 ? 9.295 -12.112 -35.298 1.00 72.12 588 SER A CA 1
ATOM 4796 C C . SER A 1 588 ? 9.517 -11.393 -33.950 1.00 72.12 588 SER A C 1
ATOM 4798 O O . SER A 1 588 ? 10.489 -10.659 -33.821 1.00 72.12 588 SER A O 1
ATOM 4800 N N . LYS A 1 589 ? 8.675 -11.641 -32.938 1.00 80.12 589 LYS A N 1
ATOM 4801 C CA . LYS A 1 589 ? 8.682 -11.035 -31.592 1.00 80.12 589 LYS A CA 1
ATOM 4802 C C . LYS A 1 589 ? 9.464 -11.834 -30.529 1.00 80.12 589 LYS A C 1
ATOM 4804 O O . LYS A 1 589 ? 9.270 -11.629 -29.338 1.00 80.12 589 LYS A O 1
ATOM 4809 N N . LEU A 1 590 ? 10.281 -12.812 -30.927 1.00 89.44 590 LEU A N 1
ATOM 4810 C CA . LEU A 1 590 ? 10.952 -13.716 -29.983 1.00 89.44 590 LEU A CA 1
ATOM 4811 C C . LEU A 1 590 ? 12.183 -13.068 -29.333 1.00 89.44 590 LEU A C 1
ATOM 4813 O O . LEU A 1 590 ? 13.114 -12.666 -30.035 1.00 89.44 590 LEU A O 1
ATOM 4817 N N . ASN A 1 591 ? 12.228 -13.081 -28.001 1.00 91.12 591 ASN A N 1
ATOM 4818 C CA . ASN A 1 591 ? 13.386 -12.708 -27.194 1.00 91.12 591 ASN A CA 1
ATOM 4819 C C . ASN A 1 591 ? 14.080 -13.969 -26.661 1.00 91.12 591 ASN A C 1
ATOM 4821 O O . ASN A 1 591 ? 13.478 -14.764 -25.939 1.00 91.12 591 ASN A O 1
ATOM 4825 N N . LEU A 1 592 ? 15.353 -14.165 -27.005 1.00 91.06 592 LEU A N 1
ATOM 4826 C CA . LEU A 1 592 ? 16.131 -15.342 -26.618 1.00 91.06 592 LEU A CA 1
ATOM 4827 C C . LEU A 1 592 ? 17.353 -14.947 -25.789 1.00 91.06 592 LEU A C 1
ATOM 4829 O O . LEU A 1 592 ? 18.250 -14.264 -26.279 1.00 91.06 592 LEU A O 1
ATOM 4833 N N . THR A 1 593 ? 17.440 -15.470 -24.569 1.00 90.38 593 THR A N 1
ATOM 4834 C CA . THR A 1 593 ? 18.588 -15.287 -23.673 1.00 90.38 593 THR A CA 1
ATOM 4835 C C . THR A 1 593 ? 19.350 -16.598 -23.514 1.00 90.38 593 THR A C 1
ATOM 4837 O O . THR A 1 593 ? 18.806 -17.601 -23.051 1.00 90.38 593 THR A O 1
ATOM 4840 N N . LEU A 1 594 ? 20.637 -16.608 -23.869 1.00 88.75 594 LEU A N 1
ATOM 4841 C CA . LEU A 1 594 ? 21.501 -17.787 -23.788 1.00 88.75 594 LEU A CA 1
ATOM 4842 C C . LEU A 1 594 ? 22.560 -17.625 -22.694 1.00 88.75 594 LEU A C 1
ATOM 4844 O O . LEU A 1 594 ? 23.570 -16.951 -22.893 1.00 88.75 594 LEU A O 1
ATOM 4848 N N . LYS A 1 595 ? 22.362 -18.329 -21.572 1.00 84.25 595 LYS A N 1
ATOM 4849 C CA . LYS A 1 595 ? 23.295 -18.396 -20.430 1.00 84.25 595 LYS A CA 1
ATOM 4850 C C . LYS A 1 595 ? 23.637 -19.849 -20.022 1.00 84.25 595 LYS A C 1
ATOM 4852 O O . LYS A 1 595 ? 23.538 -20.188 -18.843 1.00 84.25 595 LYS A O 1
ATOM 4857 N N . PRO A 1 596 ? 23.934 -20.777 -20.956 1.00 80.38 596 PRO A N 1
ATOM 4858 C CA . PRO A 1 596 ? 23.986 -22.201 -20.650 1.00 80.38 596 PRO A CA 1
ATOM 4859 C C . PRO A 1 596 ? 25.238 -22.594 -19.861 1.00 80.38 596 PRO A C 1
ATOM 4861 O O . PRO A 1 596 ? 26.360 -22.364 -20.309 1.00 80.38 596 PRO A O 1
ATOM 4864 N N . ARG A 1 597 ? 25.053 -23.352 -18.771 1.00 79.94 597 ARG A N 1
ATOM 4865 C CA . ARG A 1 597 ? 26.161 -24.002 -18.036 1.00 79.94 597 ARG A CA 1
ATOM 4866 C C . ARG A 1 597 ? 27.078 -24.836 -18.945 1.00 79.94 597 ARG A C 1
ATOM 4868 O O . ARG A 1 597 ? 28.287 -24.878 -18.737 1.00 79.94 597 ARG A O 1
ATOM 4875 N N . ALA A 1 598 ? 26.512 -25.518 -19.947 1.00 82.06 598 ALA A N 1
ATOM 4876 C CA . ALA A 1 598 ? 27.277 -26.273 -20.940 1.00 82.06 598 ALA A CA 1
ATOM 4877 C C . ALA A 1 598 ? 26.489 -26.477 -22.244 1.00 82.06 598 ALA A C 1
ATOM 4879 O O . ALA A 1 598 ? 25.387 -27.022 -22.231 1.00 82.06 598 ALA A O 1
ATOM 4880 N N . ILE A 1 599 ? 27.084 -26.117 -23.381 1.00 86.94 599 ILE A N 1
ATOM 4881 C CA . ILE A 1 599 ? 26.565 -26.395 -24.726 1.00 86.94 599 ILE A CA 1
ATOM 4882 C C . ILE A 1 599 ? 27.739 -26.701 -25.661 1.00 86.94 599 ILE A C 1
ATOM 4884 O O . ILE A 1 599 ? 28.808 -26.102 -25.560 1.00 86.94 599 ILE A O 1
ATOM 4888 N N . SER A 1 600 ? 27.559 -27.659 -26.567 1.00 88.31 600 SER A N 1
ATOM 4889 C CA . SER A 1 600 ? 28.573 -27.979 -27.581 1.00 88.31 600 SER A CA 1
ATOM 4890 C C . SER A 1 600 ? 28.407 -27.104 -28.827 1.00 88.31 600 SER A C 1
ATOM 4892 O O . SER A 1 600 ? 27.303 -26.651 -29.129 1.00 88.31 600 SER A O 1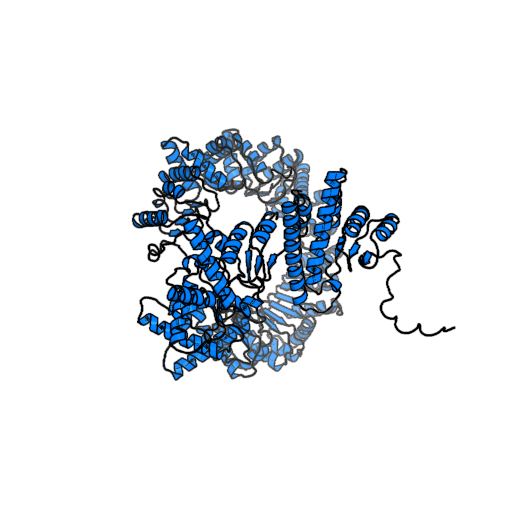
ATOM 4894 N N . LEU A 1 601 ? 29.469 -26.949 -29.625 1.00 84.94 601 LEU A N 1
ATOM 4895 C CA . LEU A 1 601 ? 29.398 -26.236 -30.908 1.00 84.94 601 LEU A CA 1
ATOM 4896 C C . LEU A 1 601 ? 28.344 -26.840 -31.855 1.00 84.94 601 LEU A C 1
ATOM 4898 O O . LEU A 1 601 ? 27.608 -26.117 -32.525 1.00 84.94 601 LEU A O 1
ATOM 4902 N N . ARG A 1 602 ? 28.225 -28.176 -31.873 1.00 84.25 602 ARG A N 1
ATOM 4903 C CA . ARG A 1 602 ? 27.184 -28.900 -32.622 1.00 84.25 602 ARG A CA 1
ATOM 4904 C C . ARG A 1 602 ? 25.774 -28.572 -32.112 1.00 84.25 602 ARG A C 1
ATOM 4906 O O . ARG A 1 602 ? 24.842 -28.505 -32.914 1.00 84.25 602 ARG A O 1
ATOM 4913 N N . GLY A 1 603 ? 25.631 -28.335 -30.810 1.00 86.44 603 GLY A N 1
ATOM 4914 C CA . GLY A 1 603 ? 24.397 -27.879 -30.175 1.00 86.44 603 GLY A CA 1
ATOM 4915 C C . GLY A 1 603 ? 24.004 -26.475 -30.624 1.00 86.44 603 GLY A C 1
ATOM 4916 O O . GLY A 1 603 ? 22.903 -26.307 -31.132 1.00 86.44 603 GLY A O 1
ATOM 4917 N N . VAL A 1 604 ? 24.921 -25.502 -30.558 1.00 87.62 604 VAL A N 1
ATOM 4918 C CA . VAL A 1 604 ? 24.673 -24.124 -31.037 1.00 87.62 604 VAL A CA 1
ATOM 4919 C C . VAL A 1 604 ? 24.258 -24.123 -32.513 1.00 87.62 604 VAL A C 1
ATOM 4921 O O . VAL A 1 604 ? 23.245 -23.527 -32.868 1.00 87.62 604 VAL A O 1
ATOM 4924 N N . ARG A 1 605 ? 24.967 -24.878 -33.367 1.00 86.56 605 ARG A N 1
ATOM 4925 C CA . ARG A 1 605 ? 24.588 -25.053 -34.782 1.00 86.56 605 ARG A CA 1
ATOM 4926 C C . ARG A 1 605 ? 23.193 -25.654 -34.945 1.00 86.56 605 ARG A C 1
ATOM 4928 O O . ARG A 1 605 ? 22.464 -25.281 -35.849 1.00 86.56 605 ARG A O 1
ATOM 4935 N N . SER A 1 606 ? 22.812 -26.600 -34.093 1.00 86.31 606 SER A N 1
ATOM 4936 C CA . SER A 1 606 ? 21.488 -27.225 -34.174 1.00 86.31 606 SER A CA 1
ATOM 4937 C C . SER A 1 606 ? 20.370 -26.302 -33.682 1.00 86.31 606 SER A C 1
ATOM 4939 O O . SER A 1 606 ? 19.270 -26.386 -34.218 1.00 86.31 606 SER A O 1
ATOM 4941 N N . LEU A 1 607 ? 20.652 -25.429 -32.708 1.00 88.38 607 LEU A N 1
ATOM 4942 C CA . LEU A 1 607 ? 19.708 -24.452 -32.158 1.00 88.38 607 LEU A CA 1
ATOM 4943 C C . LEU A 1 607 ? 19.335 -23.388 -33.196 1.00 88.38 607 LEU A C 1
ATOM 4945 O O . LEU A 1 607 ? 18.161 -23.165 -33.456 1.00 88.38 607 LEU A O 1
ATOM 4949 N N . PHE A 1 608 ? 20.335 -22.790 -33.842 1.00 86.44 608 PHE A N 1
ATOM 4950 C CA . PHE A 1 608 ? 20.122 -21.712 -34.813 1.00 86.44 608 PHE A CA 1
ATOM 4951 C C . PHE A 1 608 ? 19.861 -22.196 -36.241 1.00 86.44 608 PHE A C 1
ATOM 4953 O O . PHE A 1 608 ? 19.666 -21.380 -37.130 1.00 86.44 608 PHE A O 1
ATOM 4960 N N . ARG A 1 609 ? 19.814 -23.513 -36.486 1.00 83.38 609 ARG A N 1
ATOM 4961 C CA . ARG A 1 609 ? 19.630 -24.066 -37.839 1.00 83.38 609 ARG A CA 1
ATOM 4962 C C . ARG A 1 609 ? 18.356 -23.590 -38.536 1.00 83.38 609 ARG A C 1
ATOM 4964 O O . ARG A 1 609 ? 18.341 -23.515 -39.758 1.00 83.38 609 ARG A O 1
ATOM 4971 N N . HIS A 1 610 ? 17.293 -23.367 -37.770 1.00 80.50 610 HIS A N 1
ATOM 4972 C CA . HIS A 1 610 ? 15.967 -23.049 -38.300 1.00 80.50 610 HIS A CA 1
ATOM 4973 C C . HIS A 1 610 ? 15.485 -21.645 -37.908 1.00 80.50 610 HIS A C 1
ATOM 4975 O O . HIS A 1 610 ? 14.467 -21.200 -38.422 1.00 80.50 610 HIS A O 1
ATOM 4981 N N . ILE A 1 611 ? 16.190 -20.945 -37.014 1.00 84.19 611 ILE A N 1
ATOM 4982 C CA . ILE A 1 611 ? 15.794 -19.613 -36.543 1.00 84.19 611 ILE A CA 1
ATOM 4983 C C . ILE A 1 611 ? 16.290 -18.579 -37.555 1.00 84.19 611 ILE A C 1
ATOM 4985 O O . ILE A 1 611 ? 17.493 -18.469 -37.781 1.00 84.19 611 ILE A O 1
ATOM 4989 N N . THR A 1 612 ? 15.368 -17.828 -38.154 1.00 81.06 612 THR A N 1
ATOM 4990 C CA . THR A 1 612 ? 15.677 -16.799 -39.160 1.00 81.06 612 THR A CA 1
ATOM 4991 C C . THR A 1 612 ? 15.586 -15.376 -38.611 1.00 81.06 612 THR A C 1
ATOM 4993 O O . THR A 1 612 ? 16.328 -14.513 -39.071 1.00 81.06 612 THR A O 1
ATOM 4996 N N . HIS A 1 613 ? 14.724 -15.131 -37.616 1.00 85.88 613 HIS A N 1
ATOM 4997 C CA . HIS A 1 613 ? 14.507 -13.812 -37.018 1.00 85.88 613 HIS A CA 1
ATOM 4998 C C . HIS A 1 613 ? 14.376 -13.878 -35.491 1.00 85.88 613 HIS A C 1
ATOM 5000 O O . HIS A 1 613 ? 13.710 -14.774 -34.971 1.00 85.88 613 HIS A O 1
ATOM 5006 N N . LEU A 1 614 ? 14.947 -12.900 -34.786 1.00 87.50 614 LEU A N 1
ATOM 5007 C CA . LEU A 1 614 ? 14.761 -12.646 -33.354 1.00 87.50 614 LEU A CA 1
ATOM 5008 C C . LEU A 1 614 ? 14.516 -11.151 -33.115 1.00 87.50 614 LEU A C 1
ATOM 5010 O O . LEU A 1 614 ? 15.101 -10.312 -33.788 1.00 87.50 614 LEU A O 1
ATOM 5014 N N . GLN A 1 615 ? 13.683 -10.807 -32.136 1.00 88.88 615 GLN A N 1
ATOM 5015 C CA . GLN A 1 615 ? 13.557 -9.418 -31.692 1.00 88.88 615 GLN A CA 1
ATOM 5016 C C . GLN A 1 615 ? 14.771 -9.042 -30.837 1.00 88.88 615 GLN A C 1
ATOM 5018 O O . GLN A 1 615 ? 15.468 -8.071 -31.122 1.00 88.88 615 GLN A O 1
ATOM 5023 N N . ARG A 1 616 ? 15.076 -9.864 -29.828 1.00 90.56 616 ARG A N 1
ATOM 5024 C CA . ARG A 1 616 ? 16.247 -9.684 -28.967 1.00 90.56 616 ARG A CA 1
ATOM 5025 C C . ARG A 1 616 ? 17.022 -10.981 -28.814 1.00 90.56 616 ARG A C 1
ATOM 5027 O O . ARG A 1 616 ? 16.445 -12.034 -28.548 1.00 90.56 616 ARG A O 1
ATOM 5034 N N . LEU A 1 617 ? 18.340 -10.899 -28.925 1.00 91.00 617 LEU A N 1
ATOM 5035 C CA . LEU A 1 617 ? 19.256 -11.995 -28.635 1.00 91.00 617 LEU A CA 1
ATOM 5036 C C . LEU A 1 617 ? 20.238 -11.550 -27.556 1.00 91.00 617 LEU A C 1
ATOM 5038 O O . LEU A 1 617 ? 21.064 -10.681 -27.806 1.00 91.00 617 LEU A O 1
ATOM 5042 N N . SER A 1 618 ? 20.171 -12.168 -26.380 1.00 91.00 618 SER A N 1
ATOM 5043 C CA . SER A 1 618 ? 21.097 -11.900 -25.279 1.00 91.00 618 SER A CA 1
ATOM 5044 C C . SER A 1 618 ? 22.112 -13.028 -25.131 1.00 91.00 618 SER A C 1
ATOM 5046 O O . SER A 1 618 ? 21.741 -14.198 -24.983 1.00 91.00 618 SER A O 1
ATOM 5048 N N . LEU A 1 619 ? 23.399 -12.685 -25.186 1.00 89.62 619 LEU A N 1
ATOM 5049 C CA . LEU A 1 619 ? 24.513 -13.630 -25.169 1.00 89.62 619 LEU A CA 1
ATOM 5050 C C . LEU A 1 619 ? 25.495 -13.333 -24.037 1.00 89.62 619 LEU A C 1
ATOM 5052 O O . LEU A 1 619 ? 25.916 -12.200 -23.835 1.00 89.62 619 LEU A O 1
ATOM 5056 N N . GLU A 1 620 ? 25.957 -14.385 -23.372 1.00 84.19 620 GLU A N 1
ATOM 5057 C CA . GLU A 1 620 ? 27.142 -14.319 -22.514 1.00 84.19 620 GLU A CA 1
ATOM 5058 C C . GLU A 1 620 ? 28.442 -14.357 -23.352 1.00 84.19 620 GLU A C 1
ATOM 5060 O O . GLU A 1 620 ? 28.468 -14.905 -24.461 1.00 84.19 620 GLU A O 1
ATOM 5065 N N . ASP A 1 621 ? 29.543 -13.815 -22.829 1.00 76.62 621 ASP A N 1
ATOM 5066 C CA . ASP A 1 621 ? 30.861 -13.705 -23.486 1.00 76.62 621 ASP A CA 1
ATOM 5067 C C . ASP A 1 621 ? 31.341 -15.012 -24.172 1.00 76.62 621 ASP A C 1
ATOM 5069 O O . ASP A 1 621 ? 31.789 -15.026 -25.330 1.00 76.62 621 ASP A O 1
ATOM 5073 N N . ARG A 1 622 ? 31.202 -16.161 -23.495 1.00 79.88 622 ARG A N 1
ATOM 5074 C CA . ARG A 1 622 ? 31.568 -17.479 -24.028 1.00 79.88 622 ARG A CA 1
ATOM 5075 C C . ARG A 1 622 ? 30.679 -17.859 -25.210 1.00 79.88 622 ARG A C 1
ATOM 5077 O O . ARG A 1 622 ? 31.151 -18.509 -26.149 1.00 79.88 622 ARG A O 1
ATOM 5084 N N . MET A 1 623 ? 29.413 -17.445 -25.185 1.00 85.25 623 MET A N 1
ATOM 5085 C CA . MET A 1 623 ? 28.445 -17.716 -26.242 1.00 85.25 623 MET A CA 1
ATOM 5086 C C . MET A 1 623 ? 28.754 -16.942 -27.516 1.00 85.25 623 MET A C 1
ATOM 5088 O O . MET A 1 623 ? 28.658 -17.525 -28.593 1.00 85.25 623 MET A O 1
ATOM 5092 N N . VAL A 1 624 ? 29.208 -15.688 -27.411 1.00 85.06 624 VAL A N 1
ATOM 5093 C CA . VAL A 1 624 ? 29.612 -14.867 -28.567 1.00 85.06 624 VAL A CA 1
ATOM 5094 C C . VAL A 1 624 ? 30.661 -15.603 -29.410 1.00 85.06 624 VAL A C 1
ATOM 5096 O O . VAL A 1 624 ? 30.513 -15.758 -30.623 1.00 85.06 624 VAL A O 1
ATOM 5099 N N . ARG A 1 625 ? 31.693 -16.168 -28.769 1.00 82.12 625 ARG A N 1
ATOM 5100 C CA . ARG A 1 625 ? 32.747 -16.937 -29.462 1.00 82.12 625 ARG A CA 1
ATOM 5101 C C . ARG A 1 625 ? 32.218 -18.215 -30.109 1.00 82.12 625 ARG A C 1
ATOM 5103 O O . ARG A 1 625 ? 32.605 -18.558 -31.230 1.00 82.12 625 ARG A O 1
ATOM 5110 N N . MET A 1 626 ? 31.350 -18.943 -29.408 1.00 83.50 626 MET A N 1
ATOM 5111 C CA . MET A 1 626 ? 30.755 -20.168 -29.946 1.00 83.50 626 MET A CA 1
ATOM 5112 C C . MET A 1 626 ? 29.821 -19.877 -31.121 1.00 83.50 626 MET A C 1
ATOM 5114 O O . MET A 1 626 ? 29.854 -20.618 -32.101 1.00 83.50 626 MET A O 1
ATOM 5118 N N . MET A 1 627 ? 29.070 -18.778 -31.066 1.00 85.25 627 MET A N 1
ATOM 5119 C CA . MET A 1 627 ? 28.243 -18.267 -32.157 1.00 85.25 627 MET A CA 1
ATOM 5120 C C . MET A 1 627 ? 29.073 -17.970 -33.402 1.00 85.25 627 MET A C 1
ATOM 5122 O O . MET A 1 627 ? 28.768 -18.502 -34.464 1.00 85.25 627 MET A O 1
ATOM 5126 N N . VAL A 1 628 ? 30.186 -17.236 -33.279 1.00 83.31 628 VAL A N 1
ATOM 5127 C CA . VAL A 1 628 ? 31.088 -16.969 -34.417 1.00 83.31 628 VAL A CA 1
ATOM 5128 C C . VAL A 1 628 ? 31.555 -18.273 -35.073 1.00 83.31 628 VAL A C 1
ATOM 5130 O O . VAL A 1 628 ? 31.500 -18.419 -36.295 1.00 83.31 628 VAL A O 1
ATOM 5133 N N . ARG A 1 629 ? 31.990 -19.259 -34.276 1.00 82.62 629 ARG A N 1
ATOM 5134 C CA . ARG A 1 629 ? 32.445 -20.570 -34.784 1.00 82.62 629 ARG A CA 1
ATOM 5135 C C . ARG A 1 629 ? 31.309 -21.407 -35.380 1.00 82.62 629 ARG A C 1
ATOM 5137 O O . ARG A 1 629 ? 31.545 -22.197 -36.297 1.00 82.62 629 ARG A O 1
ATOM 5144 N N . ALA A 1 630 ? 30.095 -21.276 -34.852 1.00 82.56 630 ALA A N 1
ATOM 5145 C CA . ALA A 1 630 ? 28.922 -21.973 -35.360 1.00 82.56 630 ALA A CA 1
ATOM 5146 C C . ALA A 1 630 ? 28.520 -21.393 -36.719 1.00 82.56 630 ALA A C 1
ATOM 5148 O O . ALA A 1 630 ? 28.424 -22.143 -37.689 1.00 82.56 630 ALA A O 1
ATOM 5149 N N . LEU A 1 631 ? 28.405 -20.067 -36.806 1.00 76.06 631 LEU A N 1
ATOM 5150 C CA . LEU A 1 631 ? 27.990 -19.322 -37.996 1.00 76.06 631 LEU A CA 1
ATOM 5151 C C . LEU A 1 631 ? 28.968 -19.451 -39.172 1.00 76.06 631 LEU A C 1
ATOM 5153 O O . LEU A 1 631 ? 28.538 -19.441 -40.318 1.00 76.06 631 LEU A O 1
ATOM 5157 N N . ARG A 1 632 ? 30.266 -19.688 -38.924 1.00 75.38 632 ARG A N 1
ATOM 5158 C CA . ARG A 1 632 ? 31.245 -19.996 -39.992 1.00 75.38 632 ARG A CA 1
ATOM 5159 C C . ARG A 1 632 ? 30.913 -21.246 -40.812 1.00 75.38 632 ARG A C 1
ATOM 5161 O O . ARG A 1 632 ? 31.347 -21.330 -41.949 1.00 75.38 632 ARG A O 1
ATOM 5168 N N . SER A 1 633 ? 30.191 -22.210 -40.239 1.00 69.81 633 SER A N 1
ATOM 5169 C CA . SER A 1 633 ? 29.839 -23.462 -40.930 1.00 69.81 633 SER A CA 1
ATOM 5170 C C . SER A 1 633 ? 28.503 -23.424 -41.673 1.00 69.81 633 SER A C 1
ATOM 5172 O O . SER A 1 633 ? 28.167 -24.385 -42.360 1.00 69.81 633 SER A O 1
ATOM 5174 N N . PHE A 1 634 ? 27.728 -22.347 -41.522 1.00 67.12 634 PHE A N 1
ATOM 5175 C CA . PHE A 1 634 ? 26.516 -22.142 -42.305 1.00 67.12 634 PHE A CA 1
ATOM 5176 C C . PHE A 1 634 ? 26.931 -21.504 -43.630 1.00 67.12 634 PHE A C 1
ATOM 5178 O O . PHE A 1 634 ? 27.077 -20.288 -43.731 1.00 67.12 634 PHE A O 1
ATOM 5185 N N . ASN A 1 635 ? 27.207 -22.335 -44.634 1.00 53.78 635 ASN A N 1
ATOM 5186 C CA . ASN A 1 635 ? 27.518 -21.879 -45.986 1.00 53.78 635 ASN A CA 1
ATOM 5187 C C . ASN A 1 635 ? 26.286 -21.165 -46.578 1.00 53.78 635 ASN A C 1
ATOM 5189 O O . ASN A 1 635 ? 25.356 -21.820 -47.034 1.00 53.78 635 ASN A O 1
ATOM 5193 N N . GLY A 1 636 ? 26.255 -19.832 -46.512 1.00 54.06 636 GLY A N 1
ATOM 5194 C CA . GLY A 1 636 ? 25.425 -18.946 -47.343 1.00 54.06 636 GLY A CA 1
ATOM 5195 C C . GLY A 1 636 ? 23.899 -18.917 -47.146 1.00 54.06 636 GLY A C 1
ATOM 5196 O O . GLY A 1 636 ? 23.282 -17.984 -47.644 1.00 54.06 636 GLY A O 1
ATOM 5197 N N . HIS A 1 637 ? 23.266 -19.864 -46.440 1.00 48.59 637 HIS A N 1
ATOM 5198 C CA . HIS A 1 637 ? 21.807 -20.075 -46.571 1.00 48.59 637 HIS A CA 1
ATOM 5199 C C . HIS A 1 637 ? 20.886 -19.653 -45.407 1.00 48.59 637 HIS A C 1
ATOM 5201 O O . HIS A 1 637 ? 19.689 -19.914 -45.480 1.00 48.59 637 HIS A O 1
ATOM 5207 N N . SER A 1 638 ? 21.358 -18.954 -44.372 1.00 54.34 638 SER A N 1
ATOM 5208 C CA . SER A 1 638 ? 20.444 -18.253 -43.445 1.00 54.34 638 SER A CA 1
ATOM 5209 C C . SER A 1 638 ? 21.184 -17.187 -42.635 1.00 54.34 638 SER A C 1
ATOM 5211 O O . SER A 1 638 ? 21.861 -17.517 -41.657 1.00 54.34 638 SER A O 1
ATOM 5213 N N . LEU A 1 639 ? 21.069 -15.913 -43.024 1.00 62.38 639 LEU A N 1
ATOM 5214 C CA . LEU A 1 639 ? 21.397 -14.817 -42.110 1.00 62.38 639 LEU A CA 1
ATOM 5215 C C . LEU A 1 639 ? 20.348 -14.818 -40.998 1.00 62.38 639 LEU A C 1
ATOM 5217 O O . LEU A 1 639 ? 19.165 -14.625 -41.264 1.00 62.38 639 LEU A O 1
ATOM 5221 N N . LEU A 1 640 ? 20.779 -15.057 -39.762 1.00 74.81 640 LEU A N 1
ATOM 5222 C CA . LEU A 1 640 ? 19.954 -14.760 -38.598 1.00 74.81 640 LEU A CA 1
ATOM 5223 C C . LEU A 1 640 ? 19.838 -13.231 -38.510 1.00 74.81 640 LEU A C 1
ATOM 5225 O O . LEU A 1 640 ? 20.854 -12.543 -38.380 1.00 74.81 640 LEU A O 1
ATOM 5229 N N . ASN A 1 641 ? 18.615 -12.720 -38.630 1.00 81.38 641 ASN A N 1
ATOM 5230 C CA . ASN A 1 641 ? 18.306 -11.312 -38.419 1.00 81.38 641 ASN A CA 1
ATOM 5231 C C . ASN A 1 641 ? 17.888 -11.099 -36.961 1.00 81.38 641 ASN A C 1
ATOM 5233 O O . ASN A 1 641 ? 17.043 -11.839 -36.453 1.00 81.38 641 ASN A O 1
ATOM 5237 N N . THR A 1 642 ? 18.468 -10.106 -36.298 1.00 83.12 642 THR A N 1
ATOM 5238 C CA . THR A 1 642 ? 18.109 -9.752 -34.927 1.00 83.12 642 THR A CA 1
ATOM 5239 C C . THR A 1 642 ? 17.962 -8.241 -34.811 1.00 83.12 642 THR A C 1
ATOM 5241 O O . THR A 1 642 ? 18.905 -7.523 -35.123 1.00 83.12 642 THR A O 1
ATOM 5244 N N . ASP A 1 643 ? 16.838 -7.735 -34.306 1.00 85.88 643 ASP A N 1
ATOM 5245 C CA . ASP A 1 643 ? 16.692 -6.283 -34.119 1.00 85.88 643 ASP A CA 1
ATOM 5246 C C . ASP A 1 643 ? 17.665 -5.750 -33.048 1.00 85.88 643 ASP A C 1
ATOM 5248 O O . ASP A 1 643 ? 18.366 -4.762 -33.284 1.00 85.88 643 ASP A O 1
ATOM 5252 N N . GLU A 1 644 ? 17.779 -6.440 -31.908 1.00 89.44 644 GLU A N 1
ATOM 5253 C CA . GLU A 1 644 ? 18.701 -6.098 -30.819 1.00 89.44 644 GLU A CA 1
ATOM 5254 C C . GLU A 1 644 ? 19.594 -7.276 -30.385 1.00 89.44 644 GLU A C 1
ATOM 5256 O O . GLU A 1 644 ? 19.114 -8.323 -29.945 1.00 89.44 644 GLU A O 1
ATOM 5261 N N . LEU A 1 645 ? 20.916 -7.088 -30.428 1.00 90.38 645 LEU A N 1
ATOM 5262 C CA . LEU A 1 645 ? 21.896 -8.003 -29.836 1.00 90.38 645 LEU A CA 1
ATOM 5263 C C . LEU A 1 645 ? 22.412 -7.412 -28.521 1.00 90.38 645 LEU A C 1
ATOM 5265 O O . LEU A 1 645 ? 23.079 -6.383 -28.555 1.00 90.38 645 LEU A O 1
ATOM 5269 N N . SER A 1 646 ? 22.170 -8.076 -27.389 1.00 90.81 646 SER A N 1
ATOM 5270 C CA . SER A 1 646 ? 22.754 -7.694 -26.098 1.00 90.81 646 SER A CA 1
ATOM 5271 C C . SER A 1 646 ? 23.839 -8.668 -25.660 1.00 90.81 646 SER A C 1
ATOM 5273 O O . SER A 1 646 ? 23.715 -9.887 -25.829 1.00 90.81 646 SER A O 1
ATOM 5275 N N . VAL A 1 647 ? 24.930 -8.139 -25.107 1.00 86.94 647 VAL A N 1
ATOM 5276 C CA . VAL A 1 647 ? 26.042 -8.956 -24.610 1.00 86.94 647 VAL A CA 1
ATOM 5277 C C . VAL A 1 647 ? 26.322 -8.655 -23.151 1.00 86.94 647 VAL A C 1
ATOM 5279 O O . VAL A 1 647 ? 26.415 -7.502 -22.747 1.00 86.94 647 VAL A O 1
ATOM 5282 N N . VAL A 1 648 ? 26.469 -9.727 -22.374 1.00 81.38 648 VAL A N 1
ATOM 5283 C CA . VAL A 1 648 ? 26.743 -9.680 -20.938 1.00 81.38 648 VAL A CA 1
ATOM 5284 C C . VAL A 1 648 ? 28.102 -10.316 -20.670 1.00 81.38 648 VAL A C 1
ATOM 5286 O O . VAL A 1 648 ? 28.349 -11.467 -21.047 1.00 81.38 648 VAL A O 1
ATOM 5289 N N . THR A 1 649 ? 28.990 -9.583 -20.001 1.00 73.00 649 THR A N 1
ATOM 5290 C CA . THR A 1 649 ? 30.327 -10.060 -19.624 1.00 73.00 649 THR A CA 1
ATOM 5291 C C . THR A 1 649 ? 30.414 -10.272 -18.119 1.00 73.00 649 THR A C 1
ATOM 5293 O O . THR A 1 649 ? 30.274 -9.320 -17.361 1.00 73.00 649 THR A O 1
ATOM 5296 N N . LYS A 1 650 ? 30.675 -11.510 -17.678 1.00 66.56 650 LYS A N 1
ATOM 5297 C CA . LYS A 1 650 ? 30.902 -11.840 -16.256 1.00 66.56 650 LYS A CA 1
ATOM 5298 C C . LYS A 1 650 ? 32.367 -12.084 -15.896 1.00 66.56 650 LYS A C 1
ATOM 5300 O O . LYS A 1 650 ? 32.714 -12.081 -14.721 1.00 66.56 650 LYS A O 1
ATOM 5305 N N . ASP A 1 651 ? 33.211 -12.341 -16.891 1.00 57.09 651 ASP A N 1
ATOM 5306 C CA . ASP A 1 651 ? 34.566 -12.848 -16.689 1.00 57.09 651 ASP A CA 1
ATOM 5307 C C . ASP A 1 651 ? 35.592 -11.707 -16.813 1.00 57.09 651 ASP A C 1
ATOM 5309 O O . ASP A 1 651 ? 35.875 -11.227 -17.911 1.00 57.09 651 ASP A O 1
ATOM 5313 N N . SER A 1 652 ? 36.160 -11.266 -15.686 1.00 54.09 652 SER A N 1
ATOM 5314 C CA . SER A 1 652 ? 37.143 -10.168 -15.609 1.00 54.09 652 SER A CA 1
ATOM 5315 C C . SER A 1 652 ? 38.516 -10.512 -16.207 1.00 54.09 652 SER A C 1
ATOM 5317 O O . SER A 1 652 ? 39.391 -9.655 -16.296 1.00 54.09 652 SER A O 1
ATOM 5319 N N . LYS A 1 653 ? 38.727 -11.771 -16.622 1.00 51.38 653 LYS A N 1
ATOM 5320 C CA . LYS A 1 653 ? 40.023 -12.301 -17.083 1.00 51.38 653 LYS A CA 1
ATOM 5321 C C . LYS A 1 653 ? 40.246 -12.233 -18.600 1.00 51.38 653 LYS A C 1
ATOM 5323 O O . LYS A 1 653 ? 41.334 -12.569 -19.069 1.00 51.38 653 LYS A O 1
ATOM 5328 N N . LEU A 1 654 ? 39.244 -11.858 -19.398 1.00 57.22 654 LEU A N 1
ATOM 5329 C CA . LEU A 1 654 ? 39.365 -11.804 -20.861 1.00 57.22 654 LEU A CA 1
ATOM 5330 C C . LEU A 1 654 ? 39.738 -10.401 -21.350 1.00 57.22 654 LEU A C 1
ATOM 5332 O O . LEU A 1 654 ? 39.058 -9.427 -21.060 1.00 57.22 654 LEU A O 1
ATOM 5336 N N . THR A 1 655 ? 40.781 -10.317 -22.179 1.00 62.19 655 THR A N 1
ATOM 5337 C CA . THR A 1 655 ? 41.217 -9.067 -22.821 1.00 62.19 655 THR A CA 1
ATOM 5338 C C . THR A 1 655 ? 40.113 -8.495 -23.720 1.00 62.19 655 THR A C 1
ATOM 5340 O O . THR A 1 655 ? 39.667 -9.188 -24.645 1.00 62.19 655 THR A O 1
ATOM 5343 N N . HIS A 1 656 ? 39.722 -7.233 -23.507 1.00 71.69 656 HIS A N 1
ATOM 5344 C CA . HIS A 1 656 ? 38.654 -6.525 -24.236 1.00 71.69 656 HIS A CA 1
ATOM 5345 C C . HIS A 1 656 ? 38.748 -6.675 -25.771 1.00 71.69 656 HIS A C 1
ATOM 5347 O O . HIS A 1 656 ? 37.747 -6.939 -26.443 1.00 71.69 656 HIS A O 1
ATOM 5353 N N . SER A 1 657 ? 39.963 -6.652 -26.330 1.00 71.81 657 SER A N 1
ATOM 5354 C CA . SER A 1 657 ? 40.248 -6.836 -27.765 1.00 71.81 657 SER A CA 1
ATOM 5355 C C . SER A 1 657 ? 39.754 -8.171 -28.355 1.00 71.81 657 SER A C 1
ATOM 5357 O O . SER A 1 657 ? 39.332 -8.250 -29.516 1.00 71.81 657 SER A O 1
ATOM 5359 N N . ARG A 1 658 ? 39.738 -9.252 -27.564 1.00 75.75 658 ARG A N 1
ATOM 5360 C CA . ARG A 1 658 ? 39.241 -10.572 -28.002 1.00 75.75 658 ARG A CA 1
ATOM 5361 C C . ARG A 1 658 ? 37.717 -10.617 -28.086 1.00 75.75 658 ARG A C 1
ATOM 5363 O O . ARG A 1 658 ? 37.173 -11.318 -28.943 1.00 75.75 658 ARG A O 1
ATOM 5370 N N . ILE A 1 659 ? 37.026 -9.882 -27.215 1.00 77.81 659 ILE A N 1
ATOM 5371 C CA . ILE A 1 659 ? 35.563 -9.769 -27.245 1.00 77.81 659 ILE A CA 1
ATOM 5372 C C . ILE A 1 659 ? 35.161 -8.930 -28.455 1.00 77.81 659 ILE A C 1
ATOM 5374 O O . ILE A 1 659 ? 34.354 -9.391 -29.261 1.00 77.81 659 ILE A O 1
ATOM 5378 N N . VAL A 1 660 ? 35.799 -7.774 -28.661 1.00 81.38 660 VAL A N 1
ATOM 5379 C CA . VAL A 1 660 ? 35.486 -6.893 -29.795 1.00 81.38 660 VAL A CA 1
ATOM 5380 C C . VAL A 1 660 ? 35.782 -7.547 -31.149 1.00 81.38 660 VAL A C 1
ATOM 5382 O O . VAL A 1 660 ? 34.954 -7.471 -32.057 1.00 81.38 660 VAL A O 1
ATOM 5385 N N . SER A 1 661 ? 36.894 -8.273 -31.301 1.00 83.50 661 SER A N 1
ATOM 5386 C CA . SER A 1 661 ? 37.170 -9.026 -32.541 1.00 83.50 661 SER A CA 1
ATOM 5387 C C . SER A 1 661 ? 36.153 -10.148 -32.795 1.00 83.50 661 SER A C 1
ATOM 5389 O O . SER A 1 661 ? 35.765 -10.399 -33.944 1.00 83.50 661 SER A O 1
ATOM 5391 N N . SER A 1 662 ? 35.664 -10.795 -31.732 1.00 83.31 662 SER A N 1
ATOM 5392 C CA . SER A 1 662 ? 34.597 -11.798 -31.821 1.00 83.31 662 SER A CA 1
ATOM 5393 C C . SER A 1 662 ? 33.260 -11.161 -32.208 1.00 83.31 662 SER A C 1
ATOM 5395 O O . SER A 1 662 ? 32.602 -11.663 -33.115 1.00 83.31 662 SER A O 1
ATOM 5397 N N . LEU A 1 663 ? 32.890 -10.032 -31.596 1.00 85.25 663 LEU A N 1
ATOM 5398 C CA . LEU A 1 663 ? 31.697 -9.254 -31.947 1.00 85.25 663 LEU A CA 1
ATOM 5399 C C . LEU A 1 663 ? 31.756 -8.751 -33.386 1.00 85.25 663 LEU A C 1
ATOM 5401 O O . LEU A 1 663 ? 30.810 -8.944 -34.136 1.00 85.25 663 LEU A O 1
ATOM 5405 N N . SER A 1 664 ? 32.893 -8.210 -33.815 1.00 84.56 664 SER A N 1
ATOM 5406 C CA . SER A 1 664 ? 33.104 -7.764 -35.196 1.00 84.56 664 SER A CA 1
ATOM 5407 C C . SER A 1 664 ? 32.929 -8.917 -36.186 1.00 84.56 664 SER A C 1
ATOM 5409 O O . SER A 1 664 ? 32.270 -8.781 -37.214 1.00 84.56 664 SER A O 1
ATOM 5411 N N . SER A 1 665 ? 33.480 -10.091 -35.861 1.00 83.38 665 SER A N 1
ATOM 5412 C CA . SER A 1 665 ? 33.308 -11.305 -36.670 1.00 83.38 665 SER A CA 1
ATOM 5413 C C . SER A 1 665 ? 31.858 -11.795 -36.699 1.00 83.38 665 SER A C 1
ATOM 5415 O O . SER A 1 665 ? 31.440 -12.403 -37.686 1.00 83.38 665 SER A O 1
ATOM 5417 N N . LEU A 1 666 ? 31.116 -11.573 -35.611 1.00 84.56 666 LEU A N 1
ATOM 5418 C CA . LEU A 1 666 ? 29.718 -11.956 -35.466 1.00 84.56 666 LEU A CA 1
ATOM 5419 C C . LEU A 1 666 ? 28.801 -11.017 -36.259 1.00 84.56 666 LEU A C 1
ATOM 5421 O O . LEU A 1 666 ? 27.991 -11.492 -37.046 1.00 84.56 666 LEU A O 1
ATOM 5425 N N . LEU A 1 667 ? 28.984 -9.704 -36.117 1.00 83.94 667 LEU A N 1
ATOM 5426 C CA . LEU A 1 667 ? 28.217 -8.651 -36.791 1.00 83.94 667 LEU A CA 1
ATOM 5427 C C . LEU A 1 667 ? 28.444 -8.623 -38.307 1.00 83.94 667 LEU A C 1
ATOM 5429 O O . LEU A 1 667 ? 27.561 -8.232 -39.050 1.00 83.94 667 LEU A O 1
ATOM 5433 N N . ARG A 1 668 ? 29.580 -9.129 -38.806 1.00 80.62 668 ARG A N 1
ATOM 5434 C CA . ARG A 1 668 ? 29.763 -9.370 -40.254 1.00 80.62 668 ARG A CA 1
ATOM 5435 C C . ARG A 1 668 ? 28.886 -10.502 -40.805 1.00 80.62 668 ARG A C 1
ATOM 5437 O O . ARG A 1 668 ? 28.835 -10.694 -42.015 1.00 80.62 668 ARG A O 1
ATOM 5444 N N . ARG A 1 669 ? 28.274 -11.312 -39.935 1.00 77.00 669 ARG A N 1
ATOM 5445 C CA . ARG A 1 669 ? 27.466 -12.491 -40.295 1.00 77.00 669 ARG A CA 1
ATOM 5446 C C . ARG A 1 669 ? 26.018 -12.409 -39.806 1.00 77.00 669 ARG A C 1
ATOM 5448 O O . ARG A 1 669 ? 25.201 -13.201 -40.267 1.00 77.00 669 ARG A O 1
ATOM 5455 N N . LEU A 1 670 ? 25.717 -11.497 -38.884 1.00 79.81 670 LEU A N 1
ATOM 5456 C CA . LEU A 1 670 ? 24.379 -11.205 -38.375 1.00 79.81 670 LEU A CA 1
ATOM 5457 C C . LEU A 1 670 ? 23.939 -9.830 -38.869 1.00 79.81 670 LEU A C 1
ATOM 5459 O O . LEU A 1 670 ? 24.715 -8.884 -38.794 1.00 79.81 670 LEU A O 1
ATOM 5463 N N . SER A 1 671 ? 22.689 -9.706 -39.311 1.00 82.06 671 SER A N 1
ATOM 5464 C CA . SER A 1 671 ? 22.083 -8.384 -39.484 1.00 82.06 671 SER A CA 1
ATOM 5465 C C . SER A 1 671 ? 21.554 -7.939 -38.125 1.00 82.06 671 SER A C 1
ATOM 5467 O O . SER A 1 671 ? 20.731 -8.637 -37.535 1.00 82.06 671 SER A O 1
ATOM 5469 N N . VAL A 1 672 ? 22.103 -6.842 -37.598 1.00 84.75 672 VAL A N 1
ATOM 5470 C CA . VAL A 1 672 ? 21.744 -6.290 -36.288 1.00 84.75 672 VAL A CA 1
ATOM 5471 C C . VAL A 1 672 ? 21.499 -4.797 -36.425 1.00 84.75 672 VAL A C 1
ATOM 5473 O O . VAL A 1 672 ? 22.366 -4.086 -36.931 1.00 84.75 672 VAL A O 1
ATOM 5476 N N . ARG A 1 673 ? 20.341 -4.313 -35.962 1.00 85.00 673 ARG A N 1
ATOM 5477 C CA . ARG A 1 673 ? 20.040 -2.871 -35.951 1.00 85.00 673 ARG A CA 1
ATOM 5478 C C . ARG A 1 673 ? 20.660 -2.184 -34.741 1.00 85.00 673 ARG A C 1
ATOM 5480 O O . ARG A 1 673 ? 21.318 -1.160 -34.908 1.00 85.00 673 ARG A O 1
ATOM 5487 N N . CYS A 1 674 ? 20.492 -2.775 -33.558 1.00 87.56 674 CYS A N 1
ATOM 5488 C CA . CYS A 1 674 ? 20.967 -2.242 -32.285 1.00 87.56 674 CYS A CA 1
ATOM 5489 C C . CYS A 1 674 ? 21.903 -3.231 -31.577 1.00 87.56 674 CYS A C 1
ATOM 5491 O O . CYS A 1 674 ? 21.539 -4.381 -31.329 1.00 87.56 674 CYS A O 1
ATOM 5493 N N . LEU A 1 675 ? 23.093 -2.771 -31.197 1.00 89.56 675 LEU A N 1
ATOM 5494 C CA . LEU A 1 675 ? 24.023 -3.510 -30.346 1.00 89.56 675 LEU A CA 1
ATOM 5495 C C . LEU A 1 675 ? 24.015 -2.912 -28.934 1.00 89.56 675 LEU A C 1
ATOM 5497 O O . LEU A 1 675 ? 24.358 -1.748 -28.758 1.00 89.56 675 LEU A O 1
ATOM 5501 N N . ASP A 1 676 ? 23.645 -3.703 -27.932 1.00 88.31 676 ASP A N 1
ATOM 5502 C CA . ASP A 1 676 ? 23.615 -3.297 -26.526 1.00 88.31 676 ASP A CA 1
ATOM 5503 C C . ASP A 1 676 ? 24.807 -3.888 -25.755 1.00 88.31 676 ASP A C 1
ATOM 5505 O O . ASP A 1 676 ? 24.908 -5.102 -25.550 1.00 88.31 676 ASP A O 1
ATOM 5509 N N . LEU A 1 677 ? 25.723 -3.007 -25.354 1.00 87.62 677 LEU A N 1
ATOM 5510 C CA . LEU A 1 677 ? 26.937 -3.287 -24.586 1.00 87.62 677 LEU A CA 1
ATOM 5511 C C . LEU A 1 677 ? 26.925 -2.560 -23.233 1.00 87.62 677 LEU A C 1
ATOM 5513 O O . LEU A 1 677 ? 27.982 -2.336 -22.648 1.00 87.62 677 LEU A O 1
ATOM 5517 N N . THR A 1 678 ? 25.754 -2.164 -22.730 1.00 85.38 678 THR A N 1
ATOM 5518 C CA . THR A 1 678 ? 25.624 -1.433 -21.455 1.00 85.38 678 THR A CA 1
ATOM 5519 C C . THR A 1 678 ? 26.173 -2.212 -20.255 1.00 85.38 678 THR A C 1
ATOM 5521 O O . THR A 1 678 ? 26.822 -1.625 -19.394 1.00 85.38 678 THR A O 1
ATOM 5524 N N . GLU A 1 679 ? 26.002 -3.538 -20.235 1.00 80.38 679 GLU A N 1
ATOM 5525 C CA . GLU A 1 679 ? 26.561 -4.440 -19.211 1.00 80.38 679 GLU A CA 1
ATOM 5526 C C . GLU A 1 679 ? 28.028 -4.850 -19.477 1.00 80.38 679 GLU A C 1
ATOM 5528 O O . GLU A 1 679 ? 28.593 -5.666 -18.746 1.00 80.38 679 GLU A O 1
ATOM 5533 N N . CYS A 1 680 ? 28.665 -4.311 -20.523 1.00 78.06 680 CYS A N 1
ATOM 5534 C CA . CYS A 1 680 ? 30.060 -4.589 -20.858 1.00 78.06 680 CYS A CA 1
ATOM 5535 C C . CYS A 1 680 ? 30.970 -3.418 -20.458 1.00 78.06 680 CYS A C 1
ATOM 5537 O O . CYS A 1 680 ? 30.819 -2.294 -20.943 1.00 78.06 680 CYS A O 1
ATOM 5539 N N . LYS A 1 681 ? 31.995 -3.696 -19.646 1.00 75.62 681 LYS A N 1
ATOM 5540 C CA . LYS A 1 681 ? 33.112 -2.767 -19.424 1.00 75.62 681 LYS A CA 1
ATOM 5541 C C . LYS A 1 681 ? 34.171 -3.029 -20.487 1.00 75.62 681 LYS A C 1
ATOM 5543 O O . LYS A 1 681 ? 34.875 -4.029 -20.415 1.00 75.62 681 LYS A O 1
ATOM 5548 N N . LEU A 1 682 ? 34.225 -2.188 -21.516 1.00 79.38 682 LEU A N 1
ATOM 5549 C CA . LEU A 1 682 ? 35.188 -2.314 -22.612 1.00 79.38 682 LEU A CA 1
ATOM 5550 C C . LEU A 1 682 ? 36.069 -1.069 -22.682 1.00 79.38 682 LEU A C 1
ATOM 5552 O O . LEU A 1 682 ? 35.608 0.043 -22.437 1.00 79.38 682 LEU A O 1
ATOM 5556 N N . GLU A 1 683 ? 37.324 -1.263 -23.074 1.00 80.12 683 GLU A N 1
ATOM 5557 C CA . GLU A 1 683 ? 38.234 -0.164 -23.403 1.00 80.12 683 GLU A CA 1
ATOM 5558 C C . GLU A 1 683 ? 37.759 0.570 -24.658 1.00 80.12 683 GLU A C 1
ATOM 5560 O O . GLU A 1 683 ? 37.518 -0.058 -25.695 1.00 80.12 683 GLU A O 1
ATOM 5565 N N . ALA A 1 684 ? 37.696 1.899 -24.588 1.00 79.88 684 ALA A N 1
ATOM 5566 C CA . ALA A 1 684 ? 37.256 2.753 -25.689 1.00 79.88 684 ALA A CA 1
ATOM 5567 C C . ALA A 1 684 ? 38.010 2.497 -27.002 1.00 79.88 684 ALA A C 1
ATOM 5569 O O . ALA A 1 684 ? 37.385 2.285 -28.042 1.00 79.88 684 ALA A O 1
ATOM 5570 N N . VAL A 1 685 ? 39.345 2.421 -26.949 1.00 79.75 685 VAL A N 1
ATOM 5571 C CA . VAL A 1 685 ? 40.189 2.192 -28.136 1.00 79.75 685 VAL A CA 1
ATOM 5572 C C . VAL A 1 685 ? 39.816 0.884 -28.833 1.00 79.75 685 VAL A C 1
ATOM 5574 O O . VAL A 1 685 ? 39.698 0.845 -30.055 1.00 79.75 685 VAL A O 1
ATOM 5577 N N . SER A 1 686 ? 39.541 -0.177 -28.069 1.00 78.12 686 SER A N 1
ATOM 5578 C CA . SER A 1 686 ? 39.162 -1.478 -28.631 1.00 78.12 686 SER A CA 1
ATOM 5579 C C . SER A 1 686 ? 37.837 -1.422 -29.397 1.00 78.12 686 SER A C 1
ATOM 5581 O O . SER A 1 686 ? 37.651 -2.180 -30.345 1.00 78.12 686 SER A O 1
ATOM 5583 N N . VAL A 1 687 ? 36.918 -0.544 -28.993 1.00 83.19 687 VAL A N 1
ATOM 5584 C CA . VAL A 1 687 ? 35.547 -0.442 -29.509 1.00 83.19 687 VAL A CA 1
ATOM 5585 C C . VAL A 1 687 ? 35.440 0.440 -30.759 1.00 83.19 687 VAL A C 1
ATOM 5587 O O . VAL A 1 687 ? 34.493 0.270 -31.526 1.00 83.19 687 VAL A O 1
ATOM 5590 N N . THR A 1 688 ? 36.423 1.304 -31.032 1.00 81.75 688 THR A N 1
ATOM 5591 C CA . THR A 1 688 ? 36.478 2.140 -32.253 1.00 81.75 688 THR A CA 1
ATOM 5592 C C . THR A 1 688 ? 36.265 1.327 -33.539 1.00 81.75 688 THR A C 1
ATOM 5594 O O . THR A 1 688 ? 35.507 1.731 -34.417 1.00 81.75 688 THR A O 1
ATOM 5597 N N . ALA A 1 689 ? 36.803 0.104 -33.606 1.00 79.56 689 ALA A N 1
ATOM 5598 C CA . ALA A 1 689 ? 36.603 -0.816 -34.726 1.00 79.56 689 ALA A CA 1
ATOM 5599 C C . ALA A 1 689 ? 35.125 -1.193 -34.984 1.00 79.56 689 ALA A C 1
ATOM 5601 O O . ALA A 1 689 ? 34.768 -1.523 -36.116 1.00 79.56 689 ALA A O 1
ATOM 5602 N N . LEU A 1 690 ? 34.253 -1.146 -33.966 1.00 82.75 690 LEU A N 1
ATOM 5603 C CA . LEU A 1 690 ? 32.808 -1.386 -34.106 1.00 82.75 690 LEU A CA 1
ATOM 5604 C C . LEU A 1 690 ? 32.078 -0.183 -34.719 1.00 82.75 690 LEU A C 1
ATOM 5606 O O . LEU A 1 690 ? 31.075 -0.362 -35.422 1.00 82.75 690 LEU A O 1
ATOM 5610 N N . LEU A 1 691 ? 32.589 1.034 -34.504 1.00 82.81 691 LEU A N 1
ATOM 5611 C CA . LEU A 1 691 ? 32.036 2.253 -35.098 1.00 82.81 691 LEU A CA 1
ATOM 5612 C C . LEU A 1 691 ? 32.184 2.254 -36.623 1.00 82.81 691 LEU A C 1
ATOM 5614 O O . LEU A 1 691 ? 31.281 2.711 -37.313 1.00 82.81 691 LEU A O 1
ATOM 5618 N N . CYS A 1 692 ? 33.219 1.612 -37.164 1.00 78.81 692 CYS A N 1
ATOM 5619 C CA . CYS A 1 692 ? 33.445 1.539 -38.611 1.00 78.81 692 CYS A CA 1
ATOM 5620 C C . CYS A 1 692 ? 32.677 0.400 -39.321 1.00 78.81 692 CYS A C 1
ATOM 5622 O O . CYS A 1 692 ? 32.788 0.237 -40.535 1.00 78.81 692 CYS A O 1
ATOM 5624 N N . LEU A 1 693 ? 31.908 -0.433 -38.601 1.00 78.94 693 LEU A N 1
ATOM 5625 C CA . LEU A 1 693 ? 31.152 -1.535 -39.219 1.00 78.94 693 LEU A CA 1
ATOM 5626 C C . LEU A 1 693 ? 29.916 -1.035 -39.983 1.00 78.94 693 LEU A C 1
ATOM 5628 O O . LEU A 1 693 ? 29.008 -0.459 -39.387 1.00 78.94 693 LEU A O 1
ATOM 5632 N N . GLN A 1 694 ? 29.832 -1.320 -41.281 1.00 73.06 694 GLN A N 1
ATOM 5633 C CA . GLN A 1 694 ? 28.656 -0.996 -42.095 1.00 73.06 694 GLN A CA 1
ATOM 5634 C C . GLN A 1 694 ? 27.436 -1.853 -41.700 1.00 73.06 694 GLN A C 1
ATOM 5636 O O . GLN A 1 694 ? 27.575 -3.041 -41.409 1.00 73.06 694 GLN A O 1
ATOM 5641 N N . GLY A 1 695 ? 26.239 -1.255 -41.700 1.00 70.62 695 GLY A N 1
ATOM 5642 C CA . GLY A 1 695 ? 24.954 -1.941 -41.474 1.00 70.62 695 GLY A CA 1
ATOM 5643 C C . GLY A 1 695 ? 24.399 -1.908 -40.041 1.00 70.62 695 GLY A C 1
ATOM 5644 O O . GLY A 1 695 ? 23.218 -2.191 -39.858 1.00 70.62 695 GLY A O 1
ATOM 5645 N N . LEU A 1 696 ? 25.202 -1.523 -39.043 1.00 79.50 696 LEU A N 1
ATOM 5646 C CA . LEU A 1 696 ? 24.761 -1.340 -37.653 1.00 79.50 696 LEU A CA 1
ATOM 5647 C C . LEU A 1 696 ? 24.270 0.096 -37.440 1.00 79.50 696 LEU A C 1
ATOM 5649 O O . LEU A 1 696 ? 25.042 1.029 -37.658 1.00 79.50 696 LEU A O 1
ATOM 5653 N N . GLN A 1 697 ? 23.016 0.271 -37.014 1.00 81.44 697 GLN A N 1
ATOM 5654 C CA . GLN A 1 697 ? 22.405 1.599 -36.868 1.00 81.44 697 GLN A CA 1
ATOM 5655 C C . GLN A 1 697 ? 22.745 2.238 -35.526 1.00 81.44 697 GLN A C 1
ATOM 5657 O O . GLN A 1 697 ? 23.104 3.410 -35.489 1.00 81.44 697 GLN A O 1
ATOM 5662 N N . THR A 1 698 ? 22.650 1.478 -34.430 1.00 86.25 698 THR A N 1
ATOM 5663 C CA . THR A 1 698 ? 22.870 2.011 -33.082 1.00 86.25 698 THR A CA 1
ATOM 5664 C C . THR A 1 698 ? 23.727 1.093 -32.213 1.00 86.25 698 THR A C 1
ATOM 5666 O O . THR A 1 698 ? 23.655 -0.136 -32.298 1.00 86.25 698 THR A O 1
ATOM 5669 N N . ILE A 1 699 ? 24.556 1.696 -31.361 1.00 88.00 699 ILE A N 1
ATOM 5670 C CA . ILE A 1 699 ? 25.331 1.025 -30.321 1.00 88.00 699 ILE A CA 1
ATOM 5671 C C . ILE A 1 699 ? 25.085 1.729 -28.992 1.00 88.00 699 ILE A C 1
ATOM 5673 O O . ILE A 1 699 ? 25.299 2.934 -28.869 1.00 88.00 699 ILE A O 1
ATOM 5677 N N . ARG A 1 700 ? 24.659 0.963 -27.989 1.00 88.50 700 ARG A N 1
ATOM 5678 C CA . ARG A 1 700 ? 24.555 1.415 -26.602 1.00 88.50 700 ARG A CA 1
ATOM 5679 C C . ARG A 1 700 ? 25.776 0.936 -25.832 1.00 88.50 700 ARG A C 1
ATOM 5681 O O . ARG A 1 700 ? 26.070 -0.256 -25.818 1.00 88.50 700 ARG A O 1
ATOM 5688 N N . PHE A 1 701 ? 26.478 1.864 -25.199 1.00 88.44 701 PHE A N 1
ATOM 5689 C CA . PHE A 1 701 ? 27.655 1.591 -24.377 1.00 88.44 701 PHE A CA 1
ATOM 5690 C C . PHE A 1 701 ? 27.346 1.812 -22.898 1.00 88.44 701 PHE A C 1
ATOM 5692 O O . PHE A 1 701 ? 26.375 2.486 -22.554 1.00 88.44 701 PHE A O 1
ATOM 5699 N N . SER A 1 702 ? 28.191 1.271 -22.022 1.00 86.81 702 SER A N 1
ATOM 5700 C CA . SER A 1 702 ? 28.224 1.700 -20.624 1.00 86.81 702 SER A CA 1
ATOM 5701 C C . SER A 1 702 ? 28.652 3.172 -20.526 1.00 86.81 702 SER A C 1
ATOM 5703 O O . SER A 1 702 ? 29.347 3.694 -21.404 1.00 86.81 702 SER A O 1
ATOM 5705 N N . THR A 1 703 ? 28.262 3.848 -19.445 1.00 85.25 703 THR A N 1
ATOM 5706 C CA . THR A 1 703 ? 28.630 5.246 -19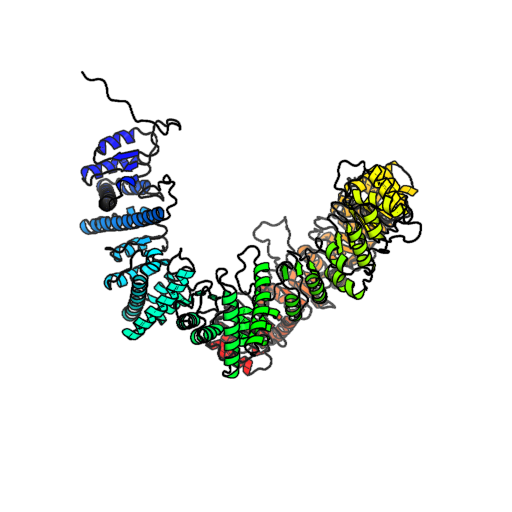.161 1.00 85.25 703 THR A CA 1
ATOM 5707 C C . THR A 1 703 ? 30.143 5.461 -19.175 1.00 85.25 703 THR A C 1
ATOM 5709 O O . THR A 1 703 ? 30.621 6.424 -19.770 1.00 85.25 703 THR A O 1
ATOM 5712 N N . GLU A 1 704 ? 30.886 4.542 -18.552 1.00 84.88 704 GLU A N 1
ATOM 5713 C CA . GLU A 1 704 ? 32.352 4.562 -18.467 1.00 84.88 704 GLU A CA 1
ATOM 5714 C C . GLU A 1 704 ? 32.990 4.461 -19.866 1.00 84.88 704 GLU A C 1
ATOM 5716 O O . GLU A 1 704 ? 33.813 5.298 -20.239 1.00 84.88 704 GLU A O 1
ATOM 5721 N N . THR A 1 705 ? 32.573 3.475 -20.672 1.00 85.62 705 THR A N 1
ATOM 5722 C CA . THR A 1 705 ? 33.110 3.271 -22.026 1.00 85.62 705 THR A CA 1
ATOM 5723 C C . THR A 1 705 ? 32.741 4.422 -22.959 1.00 85.62 705 THR A C 1
ATOM 5725 O O . THR A 1 705 ? 33.585 4.850 -23.742 1.00 85.62 705 THR A O 1
ATOM 5728 N N . LEU A 1 706 ? 31.512 4.948 -22.881 1.00 88.00 706 LEU A N 1
ATOM 5729 C CA . LEU A 1 706 ? 31.087 6.072 -23.716 1.00 88.00 706 LEU A CA 1
ATOM 5730 C C . LEU A 1 706 ? 31.894 7.340 -23.408 1.00 88.00 706 LEU A C 1
ATOM 5732 O O . LEU A 1 706 ? 32.333 8.006 -24.340 1.00 88.00 706 LEU A O 1
ATOM 5736 N N . GLN A 1 707 ? 32.144 7.639 -22.126 1.00 87.81 707 GLN A N 1
ATOM 5737 C CA . GLN A 1 707 ? 32.980 8.773 -21.716 1.00 87.81 707 GLN A CA 1
ATOM 5738 C C . GLN A 1 707 ? 34.397 8.668 -22.289 1.00 87.81 707 GLN A C 1
ATOM 5740 O O . GLN A 1 707 ? 34.888 9.620 -22.884 1.00 87.81 707 GLN A O 1
ATOM 5745 N N . GLN A 1 708 ? 35.044 7.508 -22.144 1.00 87.38 708 GLN A N 1
ATOM 5746 C CA . GLN A 1 708 ? 36.388 7.292 -22.685 1.00 87.38 708 GLN A CA 1
ATOM 5747 C C . GLN A 1 708 ? 36.410 7.364 -24.219 1.00 87.38 708 GLN A C 1
ATOM 5749 O O . GLN A 1 708 ? 37.375 7.844 -24.807 1.00 87.38 708 GLN A O 1
ATOM 5754 N N . LEU A 1 709 ? 35.351 6.882 -24.879 1.00 88.00 709 LEU A N 1
ATOM 5755 C CA . LEU A 1 709 ? 35.252 6.862 -26.336 1.00 88.00 709 LEU A CA 1
ATOM 5756 C C . LEU A 1 709 ? 35.140 8.266 -26.925 1.00 88.00 709 LEU A C 1
ATOM 5758 O O . LEU A 1 709 ? 35.755 8.516 -27.956 1.00 88.00 709 LEU A O 1
ATOM 5762 N N . VAL A 1 710 ? 34.433 9.183 -26.258 1.00 88.06 710 VAL A N 1
ATOM 5763 C CA . VAL A 1 710 ? 34.430 10.606 -26.633 1.00 88.06 710 VAL A CA 1
ATOM 5764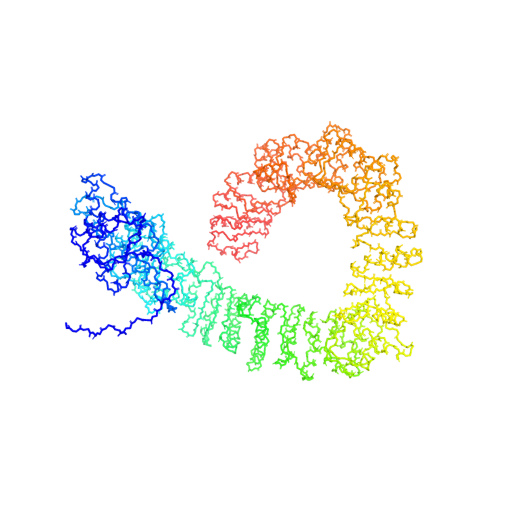 C C . VAL A 1 710 ? 35.858 11.148 -26.655 1.00 88.06 710 VAL A C 1
ATOM 5766 O O . VAL A 1 710 ? 36.263 11.717 -27.664 1.00 88.06 710 VAL A O 1
ATOM 5769 N N . SER A 1 711 ? 36.632 10.950 -25.584 1.00 86.50 711 SER A N 1
ATOM 5770 C CA . SER A 1 711 ? 37.994 11.489 -25.497 1.00 86.50 711 SER A CA 1
ATOM 5771 C C . SER A 1 711 ? 38.902 10.915 -26.590 1.00 86.50 711 SER A C 1
ATOM 5773 O O . SER A 1 711 ? 39.599 11.672 -27.256 1.00 86.50 711 SER A O 1
ATOM 5775 N N . VAL A 1 712 ? 38.812 9.606 -26.865 1.00 87.81 712 VAL A N 1
ATOM 5776 C CA . VAL A 1 712 ? 39.570 8.949 -27.950 1.00 87.81 712 VAL A CA 1
ATOM 5777 C C . VAL A 1 712 ? 39.198 9.501 -29.330 1.00 87.81 712 VAL A C 1
ATOM 5779 O O . VAL A 1 712 ? 40.077 9.722 -30.158 1.00 87.81 712 VAL A O 1
ATOM 5782 N N . VAL A 1 713 ? 37.907 9.727 -29.596 1.00 86.88 713 VAL A N 1
ATOM 5783 C CA . VAL A 1 713 ? 37.442 10.294 -30.874 1.00 86.88 713 VAL A CA 1
ATOM 5784 C C . VAL A 1 713 ? 37.936 11.737 -31.038 1.00 86.88 713 VAL A C 1
ATOM 5786 O O . VAL A 1 713 ? 38.426 12.091 -32.107 1.00 86.88 713 VAL A O 1
ATOM 5789 N N . CYS A 1 714 ? 37.887 12.542 -29.972 1.00 84.88 714 CYS A N 1
ATOM 5790 C CA . CYS A 1 714 ? 38.398 13.915 -29.972 1.00 84.88 714 CYS A CA 1
ATOM 5791 C C . CYS A 1 714 ? 39.926 13.986 -30.149 1.00 84.88 714 CYS A C 1
ATOM 5793 O O . CYS A 1 714 ? 40.421 14.866 -30.849 1.00 84.88 714 CYS A O 1
ATOM 5795 N N . GLU A 1 715 ? 40.682 13.070 -29.537 1.00 86.19 715 GLU A N 1
ATOM 5796 C CA . GLU A 1 715 ? 42.140 12.971 -29.699 1.00 86.19 715 GLU A CA 1
ATOM 5797 C C . GLU A 1 715 ? 42.545 12.525 -31.108 1.00 86.19 715 GLU A C 1
ATOM 5799 O O . GLU A 1 715 ? 43.561 12.986 -31.627 1.00 86.19 715 GLU A O 1
ATOM 5804 N N . ALA A 1 716 ? 41.751 11.653 -31.739 1.00 85.12 716 ALA A N 1
ATOM 5805 C CA . ALA A 1 716 ? 42.020 11.155 -33.085 1.00 85.12 716 ALA A CA 1
ATOM 5806 C C . ALA A 1 716 ? 41.890 12.238 -34.168 1.00 85.12 716 ALA A C 1
ATOM 5808 O O . ALA A 1 716 ? 42.518 12.110 -35.217 1.00 85.12 716 ALA A O 1
ATOM 5809 N N . GLN A 1 717 ? 41.091 13.284 -33.921 1.00 84.00 717 GLN A N 1
ATOM 5810 C CA . GLN A 1 717 ? 40.833 14.385 -34.858 1.00 84.00 717 GLN A CA 1
ATOM 5811 C C . GLN A 1 717 ? 40.413 13.920 -36.271 1.00 84.00 717 GLN A C 1
ATOM 5813 O O . GLN A 1 717 ? 40.764 14.547 -37.268 1.00 84.00 717 GLN A O 1
ATOM 5818 N N . ASP A 1 718 ? 39.646 12.827 -36.362 1.00 85.56 718 ASP A N 1
ATOM 5819 C CA . ASP A 1 718 ? 39.186 12.228 -37.623 1.00 85.56 718 ASP A CA 1
ATOM 5820 C C . ASP A 1 718 ? 37.686 12.497 -37.856 1.00 85.56 718 ASP A C 1
ATOM 5822 O O . ASP A 1 718 ? 36.821 12.061 -37.088 1.00 85.56 718 ASP A O 1
ATOM 5826 N N . ASP A 1 719 ? 37.369 13.216 -38.936 1.00 82.38 719 ASP A N 1
ATOM 5827 C CA . ASP A 1 719 ? 36.004 13.637 -39.284 1.00 82.38 719 ASP A CA 1
ATOM 5828 C C . ASP A 1 719 ? 35.055 12.462 -39.578 1.00 82.38 719 ASP A C 1
ATOM 5830 O O . ASP A 1 719 ? 33.855 12.534 -39.287 1.00 82.38 719 ASP A O 1
ATOM 5834 N N . GLU A 1 720 ? 35.563 11.386 -40.185 1.00 83.00 720 GLU A N 1
ATOM 5835 C CA . GLU A 1 720 ? 34.771 10.214 -40.568 1.00 83.00 720 GLU A CA 1
ATOM 5836 C C . GLU A 1 720 ? 34.419 9.379 -39.339 1.00 83.00 720 GLU A C 1
ATOM 5838 O O . GLU A 1 720 ? 33.261 8.987 -39.147 1.00 83.00 720 GLU A O 1
ATOM 5843 N N . LEU A 1 721 ? 35.405 9.170 -38.466 1.00 85.62 721 LEU A N 1
ATOM 5844 C CA . LEU A 1 721 ? 35.231 8.495 -37.189 1.00 85.62 721 LEU A CA 1
ATOM 5845 C C . LEU A 1 721 ? 34.243 9.252 -36.296 1.00 85.62 721 LEU A C 1
ATOM 5847 O O . LEU A 1 721 ? 33.346 8.630 -35.725 1.00 85.62 721 LEU A O 1
ATOM 5851 N N . THR A 1 722 ? 34.362 10.580 -36.216 1.00 86.12 722 THR A N 1
ATOM 5852 C CA . THR A 1 722 ? 33.474 11.435 -35.415 1.00 86.12 722 THR A CA 1
ATOM 5853 C C . THR A 1 722 ? 32.026 11.372 -35.898 1.00 86.12 722 THR A C 1
ATOM 5855 O O . THR A 1 722 ? 31.100 11.248 -35.089 1.00 86.12 722 THR A O 1
ATOM 5858 N N . ARG A 1 723 ? 31.797 11.367 -37.217 1.00 82.25 723 ARG A N 1
ATOM 5859 C CA . ARG A 1 723 ? 30.449 11.207 -37.784 1.00 82.25 723 ARG A CA 1
ATOM 5860 C C . ARG A 1 723 ? 29.868 9.826 -37.495 1.00 82.25 723 ARG A C 1
ATOM 5862 O O . ARG A 1 723 ? 28.746 9.731 -36.996 1.00 82.25 723 ARG A O 1
ATOM 5869 N N . CYS A 1 724 ? 30.649 8.770 -37.740 1.00 83.44 724 CYS A N 1
ATOM 5870 C CA . CYS A 1 724 ? 30.253 7.391 -37.448 1.00 83.44 724 CYS A CA 1
ATOM 5871 C C . CYS A 1 724 ? 29.927 7.197 -35.960 1.00 83.44 724 CYS A C 1
ATOM 5873 O O . CYS A 1 724 ? 28.964 6.508 -35.618 1.00 83.44 724 CYS A O 1
ATOM 5875 N N . PHE A 1 725 ? 30.714 7.813 -35.074 1.00 87.50 725 PHE A N 1
ATOM 5876 C CA . PHE A 1 725 ? 30.481 7.819 -33.635 1.00 87.50 725 PHE A CA 1
ATOM 5877 C C . PHE A 1 725 ? 29.117 8.428 -33.293 1.00 87.50 725 PHE A C 1
ATOM 5879 O O . PHE A 1 725 ? 28.281 7.737 -32.707 1.00 87.50 725 PHE A O 1
ATOM 5886 N N . LEU A 1 726 ? 28.869 9.678 -33.700 1.00 84.19 726 LEU A N 1
ATOM 5887 C CA . LEU A 1 726 ? 27.649 10.414 -33.356 1.00 84.19 726 LEU A CA 1
ATOM 5888 C C . LEU A 1 726 ? 26.378 9.749 -33.899 1.00 84.19 726 LEU A C 1
ATOM 5890 O O . LEU A 1 726 ? 25.361 9.715 -33.205 1.00 84.19 726 LEU A O 1
ATOM 5894 N N . GLU A 1 727 ? 26.419 9.191 -35.111 1.00 83.62 727 GLU A N 1
ATOM 5895 C CA . GLU A 1 727 ? 25.284 8.456 -35.680 1.00 83.62 727 GLU A CA 1
ATOM 5896 C C . GLU A 1 727 ? 24.967 7.191 -34.876 1.00 83.62 727 GLU A C 1
ATOM 5898 O O . GLU A 1 727 ? 23.811 6.959 -34.513 1.00 83.62 727 GLU A O 1
ATOM 5903 N N . LYS A 1 728 ? 25.994 6.409 -34.526 1.00 86.19 728 LYS A N 1
ATOM 5904 C CA . LYS A 1 728 ? 25.819 5.120 -33.852 1.00 86.19 728 LYS A CA 1
ATOM 5905 C C . LYS A 1 728 ? 25.432 5.238 -32.388 1.00 86.19 728 LYS A C 1
ATOM 5907 O O . LYS A 1 728 ? 24.676 4.401 -31.906 1.00 86.19 728 LYS A O 1
ATOM 5912 N N . VAL A 1 729 ? 25.853 6.277 -31.675 1.00 84.69 729 VAL A N 1
ATOM 5913 C CA . VAL A 1 729 ? 25.386 6.521 -30.294 1.00 84.69 729 VAL A CA 1
ATOM 5914 C C . VAL A 1 729 ? 24.029 7.234 -30.247 1.00 84.69 729 VAL A C 1
ATOM 5916 O O . VAL A 1 729 ? 23.640 7.783 -29.222 1.00 84.69 729 VAL A O 1
ATOM 5919 N N . SER A 1 730 ? 23.281 7.240 -31.361 1.00 79.25 730 SER A N 1
ATOM 5920 C CA . SER A 1 730 ? 21.977 7.912 -31.490 1.00 79.25 730 SER A CA 1
ATOM 5921 C C . SER A 1 730 ? 22.020 9.401 -31.142 1.00 79.25 730 SER A C 1
ATOM 5923 O O . SER A 1 730 ? 20.999 9.987 -30.782 1.00 79.25 730 SER A O 1
ATOM 5925 N N . LYS A 1 731 ? 23.200 10.022 -31.269 1.00 80.56 731 LYS A N 1
ATOM 5926 C CA . LYS A 1 731 ? 23.426 11.443 -31.001 1.00 80.56 731 LYS A CA 1
ATOM 5927 C C . LYS A 1 731 ? 23.123 11.832 -29.548 1.00 80.56 731 LYS A C 1
ATOM 5929 O O . LYS A 1 731 ? 22.833 12.997 -29.290 1.00 80.56 731 LYS A O 1
ATOM 5934 N N . ASP A 1 732 ? 23.163 10.889 -28.602 1.00 81.81 732 ASP A N 1
ATOM 5935 C CA . ASP A 1 732 ? 22.904 11.144 -27.183 1.00 81.81 732 ASP A CA 1
ATOM 5936 C C . ASP A 1 732 ? 24.169 10.979 -26.336 1.00 81.81 732 ASP A C 1
ATOM 5938 O O . ASP A 1 732 ? 24.645 9.870 -26.109 1.00 81.81 732 ASP A O 1
ATOM 5942 N N . LEU A 1 733 ? 24.703 12.106 -25.861 1.00 85.25 733 LEU A N 1
ATOM 5943 C CA . LEU A 1 733 ? 25.879 12.178 -24.993 1.00 85.25 733 LEU A CA 1
ATOM 5944 C C . LEU A 1 733 ? 25.517 12.680 -23.584 1.00 85.25 733 LEU A C 1
ATOM 5946 O O . LEU A 1 733 ? 26.392 13.076 -22.820 1.00 85.25 733 LEU A O 1
ATOM 5950 N N . THR A 1 734 ? 24.234 12.674 -23.202 1.00 83.25 734 THR A N 1
ATOM 5951 C CA . THR A 1 734 ? 23.770 13.198 -21.897 1.00 83.25 734 THR A CA 1
ATOM 5952 C C . THR A 1 734 ? 24.289 12.415 -20.687 1.00 83.25 734 THR A C 1
ATOM 5954 O O . THR A 1 734 ? 24.329 12.907 -19.553 1.00 83.25 734 THR A O 1
ATOM 5957 N N . SER A 1 735 ? 24.714 11.171 -20.892 1.00 81.19 735 SER A N 1
ATOM 5958 C CA . SER A 1 735 ? 25.335 10.371 -19.844 1.00 81.19 735 SER A CA 1
ATOM 5959 C C . SER A 1 735 ? 26.784 10.788 -19.549 1.00 81.19 735 SER A C 1
ATOM 5961 O O . SER A 1 735 ? 27.240 10.536 -18.433 1.00 81.19 735 SER A O 1
ATOM 5963 N N . CYS A 1 736 ? 27.458 11.464 -20.484 1.00 82.06 736 CYS A N 1
ATOM 5964 C CA . CYS A 1 736 ? 28.858 11.886 -20.397 1.00 82.06 736 CYS A CA 1
ATOM 5965 C C . CYS A 1 736 ? 29.042 13.221 -19.657 1.00 82.06 736 CYS A C 1
ATOM 5967 O O . CYS A 1 736 ? 28.183 14.099 -19.692 1.00 82.06 736 CYS A O 1
ATOM 5969 N N . SER A 1 737 ? 30.195 13.382 -19.013 1.00 83.38 737 SER A N 1
ATOM 5970 C CA . SER A 1 737 ? 30.734 14.642 -18.496 1.00 83.38 737 SER A CA 1
ATOM 5971 C C . SER A 1 737 ? 31.749 15.195 -19.500 1.00 83.38 737 SER A C 1
ATOM 5973 O O . SER A 1 737 ? 32.948 14.941 -19.386 1.00 83.38 737 SER A O 1
ATOM 5975 N N . LEU A 1 738 ? 31.267 15.894 -20.528 1.00 83.06 738 LEU A N 1
ATOM 5976 C CA . LEU A 1 738 ? 32.125 16.429 -21.590 1.00 83.06 738 LEU A CA 1
ATOM 5977 C C . LEU A 1 738 ? 32.915 17.645 -21.090 1.00 83.06 738 LEU A C 1
ATOM 5979 O O . LEU A 1 738 ? 32.360 18.530 -20.437 1.00 83.06 738 LEU A O 1
ATOM 5983 N N . THR A 1 739 ? 34.196 17.724 -21.423 1.00 84.88 739 THR A N 1
ATOM 5984 C CA . THR A 1 739 ? 35.011 18.929 -21.238 1.00 84.88 739 THR A CA 1
ATOM 5985 C C . THR A 1 739 ? 34.708 19.961 -22.327 1.00 84.88 739 THR A C 1
ATOM 5987 O O . THR A 1 739 ? 34.225 19.626 -23.409 1.00 84.88 739 THR A O 1
ATOM 5990 N N . TRP A 1 740 ? 35.029 21.237 -22.079 1.00 83.38 740 TRP A N 1
ATOM 5991 C CA . TRP A 1 740 ? 34.834 22.288 -23.087 1.00 83.38 740 TRP A CA 1
ATOM 5992 C C . TRP A 1 740 ? 35.585 22.009 -24.396 1.00 83.38 740 TRP A C 1
ATOM 5994 O O . TRP A 1 740 ? 35.031 22.225 -25.466 1.00 83.38 740 TRP A O 1
ATOM 6004 N N . LYS A 1 741 ? 36.802 21.452 -24.324 1.00 83.00 741 LYS A N 1
ATOM 6005 C CA . LYS A 1 741 ? 37.596 21.096 -25.513 1.00 83.00 741 LYS A CA 1
ATOM 6006 C C . LYS A 1 741 ? 36.907 20.037 -26.377 1.00 83.00 741 LYS A C 1
ATOM 6008 O O . LYS A 1 741 ? 36.908 20.155 -27.596 1.00 83.00 741 LYS A O 1
ATOM 6013 N N . GLU A 1 742 ? 36.295 19.031 -25.754 1.00 85.81 742 GLU A N 1
ATOM 6014 C CA . GLU A 1 742 ? 35.541 17.990 -26.468 1.00 85.81 742 GLU A CA 1
ATOM 6015 C C . GLU A 1 742 ? 34.280 18.576 -27.119 1.00 85.81 742 GLU A C 1
ATOM 6017 O O . GLU A 1 742 ? 33.989 18.284 -28.274 1.00 85.81 742 GLU A O 1
ATOM 6022 N N . ILE A 1 743 ? 33.563 19.469 -26.425 1.00 83.06 743 ILE A N 1
ATOM 6023 C CA . ILE A 1 743 ? 32.405 20.178 -26.995 1.00 83.06 743 ILE A CA 1
ATOM 6024 C C . ILE A 1 743 ? 32.840 21.052 -28.182 1.00 83.06 743 ILE A C 1
ATOM 6026 O O . ILE A 1 743 ? 32.210 21.012 -29.238 1.00 83.06 743 ILE A O 1
ATOM 6030 N N . GLN A 1 744 ? 33.935 21.800 -28.032 1.00 81.88 744 GLN A N 1
ATOM 6031 C CA . GLN A 1 744 ? 34.493 22.664 -29.070 1.00 81.88 744 GLN A CA 1
ATOM 6032 C C . GLN A 1 744 ? 34.937 21.873 -30.305 1.00 81.88 744 GLN A C 1
ATOM 6034 O O . GLN A 1 744 ? 34.748 22.354 -31.417 1.00 81.88 744 GLN A O 1
ATOM 6039 N N . TYR A 1 745 ? 35.481 20.665 -30.132 1.00 85.00 745 TYR A N 1
ATOM 6040 C CA . TYR A 1 745 ? 35.820 19.776 -31.245 1.00 85.00 745 TYR A CA 1
ATOM 6041 C C . TYR A 1 745 ? 34.577 19.213 -31.949 1.00 85.00 745 TYR A C 1
ATOM 6043 O O . TYR A 1 745 ? 34.552 19.134 -33.170 1.00 85.00 745 TYR A O 1
ATOM 6051 N N . LEU A 1 746 ? 33.516 18.859 -31.214 1.00 82.56 746 LEU A N 1
ATOM 6052 C CA . LEU A 1 746 ? 32.308 18.265 -31.804 1.00 82.56 746 LEU A CA 1
ATOM 6053 C C . LEU A 1 746 ? 31.419 19.285 -32.551 1.00 82.56 746 LEU A C 1
ATOM 6055 O O . LEU A 1 746 ? 30.716 18.921 -33.493 1.00 82.56 746 LEU A O 1
ATOM 6059 N N . LEU A 1 747 ? 31.449 20.561 -32.154 1.00 77.69 747 LEU A N 1
ATOM 6060 C CA . LEU A 1 747 ? 30.608 21.648 -32.689 1.00 77.69 747 LEU A CA 1
ATOM 6061 C C . LEU A 1 747 ? 30.786 21.973 -34.200 1.00 77.69 747 LEU A C 1
ATOM 6063 O O . LEU A 1 747 ? 29.783 22.249 -34.877 1.00 77.69 747 LEU A O 1
ATOM 6067 N N . PRO A 1 748 ? 32.012 21.970 -34.767 1.00 74.12 748 PRO A N 1
ATOM 6068 C CA . PRO A 1 748 ? 32.264 22.231 -36.183 1.00 74.12 748 PRO A CA 1
ATOM 6069 C C . PRO A 1 748 ? 31.746 21.164 -37.150 1.00 74.12 748 PRO A C 1
ATOM 6071 O O . PRO A 1 748 ? 31.561 21.486 -38.323 1.00 74.12 748 PRO A O 1
ATOM 6074 N N . HIS A 1 749 ? 31.482 19.927 -36.714 1.00 71.81 749 HIS A N 1
ATOM 6075 C CA . HIS A 1 749 ? 31.052 18.842 -37.605 1.00 71.81 749 HIS A CA 1
ATOM 6076 C C . HIS A 1 749 ? 29.562 18.998 -37.987 1.00 71.81 749 HIS A C 1
ATOM 6078 O O . HIS A 1 749 ? 28.664 18.389 -37.410 1.00 71.81 749 HIS A O 1
ATOM 6084 N N . GLN A 1 750 ? 29.319 19.855 -38.989 1.00 56.56 750 GLN A N 1
ATOM 6085 C CA . GLN A 1 750 ? 28.053 20.506 -39.390 1.00 56.56 750 GLN A CA 1
ATOM 6086 C C . GLN A 1 750 ? 26.814 19.612 -39.634 1.00 56.56 750 GLN A C 1
ATOM 6088 O O . GLN A 1 750 ? 25.720 20.140 -39.826 1.00 56.56 750 GLN A O 1
ATOM 6093 N N . ALA A 1 751 ? 26.931 18.283 -39.649 1.00 55.53 751 ALA A N 1
ATOM 6094 C CA . ALA A 1 751 ? 25.872 17.399 -40.145 1.00 55.53 751 ALA A CA 1
ATOM 6095 C C . ALA A 1 751 ? 24.858 16.927 -39.081 1.00 55.53 751 ALA A C 1
ATOM 6097 O O . ALA A 1 751 ? 23.823 16.356 -39.436 1.00 55.53 751 ALA A O 1
ATOM 6098 N N . VAL A 1 752 ? 25.123 17.104 -37.778 1.00 61.12 752 VAL A N 1
ATOM 6099 C CA . VAL A 1 752 ? 24.383 16.372 -36.738 1.00 61.12 752 VAL A CA 1
ATOM 6100 C C . VAL A 1 752 ? 24.135 17.195 -35.469 1.00 61.12 752 VAL A C 1
ATOM 6102 O O . VAL A 1 752 ? 25.067 17.532 -34.751 1.00 61.12 752 VAL A O 1
ATOM 6105 N N . ARG A 1 753 ? 22.857 17.430 -35.128 1.00 73.50 753 ARG A N 1
ATOM 6106 C CA . ARG A 1 753 ? 22.467 17.879 -33.779 1.00 73.50 753 ARG A CA 1
ATOM 6107 C C . ARG A 1 753 ? 22.625 16.747 -32.769 1.00 73.50 753 ARG A C 1
ATOM 6109 O O . ARG A 1 753 ? 22.102 15.660 -33.016 1.00 73.50 753 ARG A O 1
ATOM 6116 N N . PHE A 1 754 ? 23.269 17.012 -31.637 1.00 80.50 754 PHE A N 1
ATOM 6117 C CA . PHE A 1 754 ? 23.482 16.025 -30.573 1.00 80.50 754 PHE A CA 1
ATOM 6118 C C . PHE A 1 754 ? 22.997 16.523 -29.205 1.00 80.50 754 PHE A C 1
ATOM 6120 O O . PHE A 1 754 ? 22.909 17.727 -28.959 1.00 80.50 754 PHE A O 1
ATOM 6127 N N . ASN A 1 755 ? 22.627 15.587 -28.327 1.00 84.00 755 ASN A N 1
ATOM 6128 C CA . ASN A 1 755 ? 22.138 15.865 -26.980 1.00 84.00 755 ASN A CA 1
ATOM 6129 C C . ASN A 1 755 ? 23.304 15.894 -25.991 1.00 84.00 755 ASN A C 1
ATOM 6131 O O . ASN A 1 755 ? 24.092 14.950 -25.948 1.00 84.00 755 ASN A O 1
ATOM 6135 N N . VAL A 1 756 ? 23.368 16.927 -25.153 1.00 84.44 756 VAL A N 1
ATOM 6136 C CA . VAL A 1 756 ? 24.391 17.060 -24.105 1.00 84.44 756 VAL A CA 1
ATOM 6137 C C . VAL A 1 756 ? 23.745 17.480 -22.791 1.00 84.44 756 VAL A C 1
ATOM 6139 O O . VAL A 1 756 ? 22.808 18.282 -22.776 1.00 84.44 756 VAL A O 1
ATOM 6142 N N . ASP A 1 757 ? 24.260 16.942 -21.687 1.00 81.88 757 ASP A N 1
ATOM 6143 C CA . ASP A 1 757 ? 23.970 17.413 -20.333 1.00 81.88 757 ASP A CA 1
ATOM 6144 C C . ASP A 1 757 ? 25.160 18.238 -19.826 1.00 81.88 757 ASP A C 1
ATOM 6146 O O . ASP A 1 757 ? 26.172 17.695 -19.382 1.00 81.88 757 ASP A O 1
ATOM 6150 N N . LEU A 1 758 ? 25.043 19.566 -19.906 1.00 76.50 758 LEU A N 1
ATOM 6151 C CA . LEU A 1 758 ? 26.106 20.475 -19.473 1.00 76.50 758 LEU A CA 1
ATOM 6152 C C . LEU A 1 758 ? 26.202 20.607 -17.948 1.00 76.50 758 LEU A C 1
ATOM 6154 O O . LEU A 1 758 ? 27.165 21.191 -17.465 1.00 76.50 758 LEU A O 1
ATOM 6158 N N . LYS A 1 759 ? 25.265 20.049 -17.163 1.00 72.38 759 LYS A N 1
ATOM 6159 C CA . LYS A 1 759 ? 25.357 20.082 -15.692 1.00 72.38 759 LYS A CA 1
ATOM 6160 C C . LYS A 1 759 ? 26.573 19.303 -15.184 1.00 72.38 759 LYS A C 1
ATOM 6162 O O . LYS A 1 759 ? 27.115 19.615 -14.130 1.00 72.38 759 LYS A O 1
ATOM 6167 N N . LYS A 1 760 ? 26.986 18.274 -15.927 1.00 64.12 760 LYS A N 1
ATOM 6168 C CA . LYS A 1 760 ? 28.164 17.450 -15.620 1.00 64.12 760 LYS A CA 1
ATOM 6169 C C . LYS A 1 760 ? 29.471 18.048 -16.150 1.00 64.12 760 LYS A C 1
ATOM 6171 O O . LYS A 1 760 ? 30.537 17.509 -15.865 1.00 64.12 760 LYS A O 1
ATOM 6176 N N . SER A 1 761 ? 29.392 19.119 -16.933 1.00 70.62 761 SER A N 1
ATOM 6177 C CA . SER A 1 761 ? 30.526 19.756 -17.595 1.00 70.62 761 SER A CA 1
ATOM 6178 C C . SER A 1 761 ? 30.985 20.978 -16.802 1.00 70.62 761 SER A C 1
ATOM 6180 O O . SER A 1 761 ? 30.180 21.826 -16.428 1.00 70.62 761 SER A O 1
ATOM 6182 N N . GLN A 1 762 ? 32.292 21.109 -16.572 1.00 67.44 762 GLN A N 1
ATOM 6183 C CA . GLN A 1 762 ? 32.875 22.324 -15.994 1.00 67.44 762 GLN A CA 1
ATOM 6184 C C . GLN A 1 762 ? 32.971 23.399 -17.089 1.00 67.44 762 GLN A C 1
ATOM 6186 O O . GLN A 1 762 ? 33.870 23.354 -17.931 1.00 67.44 762 GLN A O 1
ATOM 6191 N N . ILE A 1 763 ? 32.018 24.333 -17.122 1.00 73.00 763 ILE A N 1
ATOM 6192 C CA . ILE A 1 763 ? 31.924 25.390 -18.142 1.00 73.00 763 ILE A CA 1
ATOM 6193 C C . ILE A 1 763 ? 32.082 26.754 -17.469 1.00 73.00 763 ILE A C 1
ATOM 6195 O O . ILE A 1 763 ? 31.356 27.072 -16.531 1.00 73.00 763 ILE A O 1
ATOM 6199 N N . SER A 1 764 ? 33.033 27.557 -17.950 1.00 77.00 764 SER A N 1
ATOM 6200 C CA . SER A 1 764 ? 33.258 28.933 -17.488 1.00 77.00 764 SER A CA 1
ATOM 6201 C C . SER A 1 764 ? 32.383 29.939 -18.252 1.00 77.00 764 SER A C 1
ATOM 6203 O O . SER A 1 764 ? 31.834 29.622 -19.307 1.00 77.00 764 SER A O 1
ATOM 6205 N N . LEU A 1 765 ? 32.301 31.186 -17.772 1.00 71.12 765 LEU A N 1
ATOM 6206 C CA . LEU A 1 765 ? 31.619 32.277 -18.489 1.00 71.12 765 LEU A CA 1
ATOM 6207 C C . LEU A 1 765 ? 32.214 32.543 -19.883 1.00 71.12 765 LEU A C 1
ATOM 6209 O O . LEU A 1 765 ? 31.469 32.787 -20.826 1.00 71.12 765 LEU A O 1
ATOM 6213 N N . ALA A 1 766 ? 33.538 32.443 -20.043 1.00 74.38 766 ALA A N 1
ATOM 6214 C CA . ALA A 1 766 ? 34.194 32.632 -21.341 1.00 74.38 766 ALA A CA 1
ATOM 6215 C C . ALA A 1 766 ? 33.723 31.596 -22.377 1.00 74.38 766 ALA A C 1
ATOM 6217 O O . ALA A 1 766 ? 33.456 31.938 -23.526 1.00 74.38 766 ALA A O 1
ATOM 6218 N N . ASN A 1 767 ? 33.521 30.351 -21.941 1.00 82.25 767 ASN A N 1
ATOM 6219 C CA . ASN A 1 767 ? 33.022 29.274 -22.791 1.00 82.25 767 ASN A CA 1
ATOM 6220 C C . ASN A 1 767 ? 31.569 29.522 -23.241 1.00 82.25 767 ASN A C 1
ATOM 6222 O O . ASN A 1 767 ? 31.184 29.125 -24.337 1.00 82.25 767 ASN A O 1
ATOM 6226 N N . ILE A 1 768 ? 30.749 30.196 -22.423 1.00 81.75 768 ILE A N 1
ATOM 6227 C CA . ILE A 1 768 ? 29.361 30.528 -22.784 1.00 81.75 768 ILE A CA 1
ATOM 6228 C C . ILE A 1 768 ? 29.331 31.497 -23.973 1.00 81.75 768 ILE A C 1
ATOM 6230 O O . ILE A 1 768 ? 28.527 31.300 -24.883 1.00 81.75 768 ILE A O 1
ATOM 6234 N N . ARG A 1 769 ? 30.250 32.471 -24.028 1.00 82.69 769 ARG A N 1
ATOM 6235 C CA . ARG A 1 769 ? 30.360 33.419 -25.155 1.00 82.69 769 ARG A CA 1
ATOM 6236 C C . ARG A 1 769 ? 30.622 32.723 -26.486 1.00 82.69 769 ARG A C 1
ATOM 6238 O O . ARG A 1 769 ? 30.055 33.094 -27.508 1.00 82.69 769 ARG A O 1
ATOM 6245 N N . GLU A 1 770 ? 31.454 31.688 -26.460 1.00 82.62 770 GLU A N 1
ATOM 6246 C CA . GLU A 1 770 ? 31.759 30.858 -27.628 1.00 82.62 770 GLU A CA 1
ATOM 6247 C C . GLU A 1 770 ? 30.629 29.865 -27.962 1.00 82.62 770 GLU A C 1
ATOM 6249 O O . GLU A 1 770 ? 30.433 29.516 -29.127 1.00 82.62 770 GLU A O 1
ATOM 6254 N N . LEU A 1 771 ? 29.859 29.425 -26.959 1.00 85.06 771 LEU A N 1
ATOM 6255 C CA . LEU A 1 771 ? 28.745 28.488 -27.121 1.00 85.06 771 LEU A CA 1
ATOM 6256 C C . LEU A 1 771 ? 27.498 29.143 -27.730 1.00 85.06 771 LEU A C 1
ATOM 6258 O O . LEU A 1 771 ? 26.831 28.517 -28.555 1.00 85.06 771 LEU A O 1
ATOM 6262 N N . VAL A 1 772 ? 27.166 30.376 -27.322 1.00 87.00 772 VAL A N 1
ATOM 6263 C CA . VAL A 1 772 ? 25.925 31.080 -27.704 1.00 87.00 772 VAL A CA 1
ATOM 6264 C C . VAL A 1 772 ? 25.673 31.078 -29.223 1.00 87.00 772 VAL A C 1
ATOM 6266 O O . VAL A 1 772 ? 24.566 30.706 -29.627 1.00 87.00 772 VAL A O 1
ATOM 6269 N N . PRO A 1 773 ? 26.663 31.380 -30.089 1.00 86.94 773 PRO A N 1
ATOM 6270 C CA . PRO A 1 773 ? 26.473 31.354 -31.540 1.00 86.94 773 PRO A CA 1
ATOM 6271 C C . PRO A 1 773 ? 26.179 29.969 -32.138 1.00 86.94 773 PRO A C 1
ATOM 6273 O O . PRO A 1 773 ? 25.767 29.896 -33.291 1.00 86.94 773 PRO A O 1
ATOM 6276 N N . GLN A 1 774 ? 26.412 28.882 -31.393 1.00 85.00 774 GLN A N 1
ATOM 6277 C CA . GLN A 1 774 ? 26.297 27.492 -31.857 1.00 85.00 774 GLN A CA 1
ATOM 6278 C C . GLN A 1 774 ? 25.142 26.719 -31.189 1.00 85.00 774 GLN A C 1
ATOM 6280 O O . GLN A 1 774 ? 25.006 25.507 -31.385 1.00 85.00 774 GLN A O 1
ATOM 6285 N N . LEU A 1 775 ? 24.305 27.380 -30.377 1.00 84.94 775 LEU A N 1
ATOM 6286 C CA . LEU A 1 775 ? 23.227 26.728 -29.615 1.00 84.94 775 LEU A CA 1
ATOM 6287 C C . LEU A 1 775 ? 22.205 25.998 -30.499 1.00 84.94 775 LEU A C 1
ATOM 6289 O O . LEU A 1 775 ? 21.608 25.014 -30.074 1.00 84.94 775 LEU A O 1
ATOM 6293 N N . ASP A 1 776 ? 22.031 26.424 -31.747 1.00 81.38 776 ASP A N 1
ATOM 6294 C CA . ASP A 1 776 ? 21.158 25.781 -32.730 1.00 81.38 776 ASP A CA 1
ATOM 6295 C C . ASP A 1 776 ? 21.632 24.380 -33.169 1.00 81.38 776 ASP A C 1
ATOM 6297 O O . ASP A 1 776 ? 20.856 23.627 -33.781 1.00 81.38 776 ASP A O 1
ATOM 6301 N N . ARG A 1 777 ? 22.880 24.019 -32.843 1.00 81.56 777 ARG A N 1
ATOM 6302 C CA . ARG A 1 777 ? 23.518 22.735 -33.168 1.00 81.56 777 ARG A CA 1
ATOM 6303 C C . ARG A 1 777 ? 23.476 21.716 -32.033 1.00 81.56 777 ARG A C 1
ATOM 6305 O O . ARG A 1 777 ? 23.688 20.534 -32.286 1.00 81.56 777 ARG A O 1
ATOM 6312 N N . ILE A 1 778 ? 23.165 22.126 -30.806 1.00 85.00 778 ILE A N 1
ATOM 6313 C CA . ILE A 1 778 ? 23.130 21.237 -29.636 1.00 85.00 778 ILE A CA 1
ATOM 6314 C C . ILE A 1 778 ? 21.712 21.200 -29.077 1.00 85.00 778 ILE A C 1
ATOM 6316 O O . ILE A 1 778 ? 21.019 22.211 -29.064 1.00 85.00 778 ILE A O 1
ATOM 6320 N N . GLN A 1 779 ? 21.273 20.046 -28.578 1.00 86.38 779 GLN A N 1
ATOM 6321 C CA . GLN A 1 779 ? 20.068 19.951 -27.762 1.00 86.38 779 GLN A CA 1
ATOM 6322 C C . GLN A 1 779 ? 20.457 19.781 -26.292 1.00 86.38 779 GLN A C 1
ATOM 6324 O O . GLN A 1 779 ? 20.943 18.729 -25.868 1.00 86.38 779 GLN A O 1
ATOM 6329 N N . LEU A 1 780 ? 20.234 20.823 -25.505 1.00 85.06 780 LEU A N 1
ATOM 6330 C CA . LEU A 1 780 ? 20.635 20.851 -24.109 1.00 85.06 780 LEU A CA 1
ATOM 6331 C C . LEU A 1 780 ? 19.591 20.167 -23.228 1.00 85.06 780 LEU A C 1
ATOM 6333 O O . LEU A 1 780 ? 18.390 20.438 -23.297 1.00 85.06 780 LEU A O 1
ATOM 6337 N N . LYS A 1 781 ? 20.054 19.246 -22.385 1.00 82.94 781 LYS A N 1
ATOM 6338 C CA . LYS A 1 781 ? 19.221 18.521 -21.425 1.00 82.94 781 LYS A CA 1
ATOM 6339 C C . LYS A 1 781 ? 19.646 18.858 -20.003 1.00 82.94 781 LYS A C 1
ATOM 6341 O O . LYS A 1 781 ? 20.826 19.013 -19.731 1.00 82.94 781 LYS A O 1
ATOM 6346 N N . ARG A 1 782 ? 18.659 18.939 -19.100 1.00 75.50 782 ARG A N 1
ATOM 6347 C CA . ARG A 1 782 ? 18.846 19.068 -17.637 1.00 75.50 782 ARG A CA 1
ATOM 6348 C C . ARG A 1 782 ? 19.701 20.270 -17.201 1.00 75.50 782 ARG A C 1
ATOM 6350 O O . ARG A 1 782 ? 20.373 20.206 -16.174 1.00 75.50 782 ARG A O 1
ATOM 6357 N N . LEU A 1 783 ? 19.635 21.370 -17.951 1.00 81.88 783 LEU A N 1
ATOM 6358 C CA . LEU A 1 783 ? 20.296 22.617 -17.571 1.00 81.88 783 LEU A CA 1
ATOM 6359 C C . LEU A 1 783 ? 19.786 23.112 -16.214 1.00 81.88 783 LEU A C 1
ATOM 6361 O O . LEU A 1 783 ? 18.586 23.045 -15.934 1.00 81.88 783 LEU A O 1
ATOM 6365 N N . SER A 1 784 ? 20.694 23.630 -15.386 1.00 85.44 784 SER A N 1
ATOM 6366 C CA . SER A 1 784 ? 20.288 24.328 -14.171 1.00 85.44 784 SER A CA 1
ATOM 6367 C C . SER A 1 784 ? 19.629 25.668 -14.528 1.00 85.44 784 SER A C 1
ATOM 6369 O O . SER A 1 784 ? 20.053 26.319 -15.489 1.00 85.44 784 SER A O 1
ATOM 6371 N N . PRO A 1 785 ? 18.643 26.129 -13.736 1.00 87.81 785 PRO A N 1
ATOM 6372 C CA . PRO A 1 785 ? 18.027 27.442 -13.929 1.00 87.81 785 PRO A CA 1
ATOM 6373 C C . PRO A 1 785 ? 19.036 28.598 -13.961 1.00 87.81 785 PRO A C 1
ATOM 6375 O O . PRO A 1 785 ? 18.915 29.507 -14.778 1.00 87.81 785 PRO A O 1
ATOM 6378 N N . SER A 1 786 ? 20.089 28.522 -13.136 1.00 87.00 786 SER A N 1
ATOM 6379 C CA . SER A 1 786 ? 21.189 29.495 -13.139 1.00 87.00 786 SER A CA 1
ATOM 6380 C C . SER A 1 786 ? 21.917 29.563 -14.479 1.00 87.00 786 SER A C 1
ATOM 6382 O O . SER A 1 786 ? 22.192 30.650 -14.971 1.00 87.00 786 SER A O 1
ATOM 6384 N N . PHE A 1 787 ? 22.205 28.413 -15.087 1.00 87.25 787 PHE A N 1
ATOM 6385 C CA . PHE A 1 787 ? 22.968 28.343 -16.328 1.00 87.25 787 PHE A CA 1
ATOM 6386 C C . PHE A 1 787 ? 22.153 28.855 -17.521 1.00 87.25 787 PHE A C 1
ATOM 6388 O O . PHE A 1 787 ? 22.683 29.568 -18.369 1.00 87.25 787 PHE A O 1
ATOM 6395 N N . ILE A 1 788 ? 20.847 28.553 -17.560 1.00 90.25 788 ILE A N 1
ATOM 6396 C CA . ILE A 1 788 ? 19.930 29.127 -18.558 1.00 90.25 788 ILE A CA 1
ATOM 6397 C C . ILE A 1 788 ? 19.899 30.653 -18.433 1.00 90.25 788 ILE A C 1
ATOM 6399 O O . ILE A 1 788 ? 19.992 31.346 -19.445 1.00 90.25 788 ILE A O 1
ATOM 6403 N N . LEU A 1 789 ? 19.807 31.178 -17.206 1.00 91.12 789 LEU A N 1
ATOM 6404 C CA . LEU A 1 789 ? 19.794 32.619 -16.968 1.00 91.12 789 LEU A CA 1
ATOM 6405 C C . LEU A 1 789 ? 21.084 33.291 -17.457 1.00 91.12 789 LEU A C 1
ATOM 6407 O O . LEU A 1 789 ? 21.016 34.327 -18.109 1.00 91.12 789 LEU A O 1
ATOM 6411 N N . THR A 1 790 ? 22.247 32.677 -17.224 1.00 90.12 790 THR A N 1
ATOM 6412 C CA . THR A 1 790 ? 23.530 33.182 -17.735 1.00 90.12 790 THR A CA 1
ATOM 6413 C C . THR A 1 790 ? 23.563 33.245 -19.264 1.00 90.12 790 THR A C 1
ATOM 6415 O O . THR A 1 790 ? 24.022 34.239 -19.817 1.00 90.12 790 THR A O 1
ATOM 6418 N N . ILE A 1 791 ? 23.037 32.228 -19.959 1.00 90.19 791 ILE A N 1
ATOM 6419 C CA . ILE A 1 791 ? 22.929 32.251 -21.427 1.00 90.19 791 ILE A CA 1
ATOM 6420 C C . ILE A 1 791 ? 22.007 33.388 -21.890 1.00 90.19 791 ILE A C 1
ATOM 6422 O O . ILE A 1 791 ? 22.333 34.092 -22.842 1.00 90.19 791 ILE A O 1
ATOM 6426 N N . ILE A 1 792 ? 20.868 33.582 -21.218 1.00 93.06 792 ILE A N 1
ATOM 6427 C CA . ILE A 1 792 ? 19.919 34.664 -21.521 1.00 93.06 792 ILE A CA 1
ATOM 6428 C C . ILE A 1 792 ? 20.583 36.040 -21.358 1.00 93.06 792 ILE A C 1
ATOM 6430 O O . ILE A 1 792 ? 20.441 36.892 -22.236 1.00 93.06 792 ILE A O 1
ATOM 6434 N N . VAL A 1 793 ? 21.340 36.244 -20.276 1.00 92.38 793 VAL A N 1
ATOM 6435 C CA . VAL A 1 793 ? 22.085 37.488 -20.029 1.00 92.38 793 VAL A CA 1
ATOM 6436 C C . VAL A 1 793 ? 23.155 37.714 -21.098 1.00 92.38 793 VAL A C 1
ATOM 6438 O O . VAL A 1 793 ? 23.218 38.803 -21.654 1.00 92.38 793 VAL A O 1
ATOM 6441 N N . GLU A 1 794 ? 23.930 36.697 -21.477 1.00 91.88 794 GLU A N 1
ATOM 6442 C CA . GLU A 1 794 ? 24.954 36.835 -22.527 1.00 91.88 794 GLU A CA 1
ATOM 6443 C C . GLU A 1 794 ? 24.338 37.137 -23.911 1.00 91.88 794 GLU A C 1
ATOM 6445 O O . GLU A 1 794 ? 24.846 37.963 -24.674 1.00 91.88 794 GLU A O 1
ATOM 6450 N N . ILE A 1 795 ? 23.192 36.531 -24.247 1.00 92.06 795 ILE A N 1
ATOM 6451 C CA . ILE A 1 795 ? 22.447 36.871 -25.473 1.00 92.06 795 ILE A CA 1
ATOM 6452 C C . ILE A 1 795 ? 22.007 38.345 -25.453 1.00 92.06 795 ILE A C 1
ATOM 6454 O O . ILE A 1 795 ? 22.085 39.034 -26.473 1.00 92.06 795 ILE A O 1
ATOM 6458 N N . TYR A 1 796 ? 21.573 38.843 -24.296 1.00 93.00 796 TYR A N 1
ATOM 6459 C CA . TYR A 1 796 ? 21.192 40.240 -24.118 1.00 93.00 796 TYR A CA 1
ATOM 6460 C C . TYR A 1 796 ? 22.392 41.197 -24.212 1.00 93.00 796 TYR A C 1
ATOM 6462 O O . TYR A 1 796 ? 22.310 42.205 -24.919 1.00 93.00 796 TYR A O 1
ATOM 6470 N N . GLU A 1 797 ? 23.517 40.873 -23.572 1.00 90.50 797 GLU A N 1
ATOM 6471 C CA . GLU A 1 797 ? 24.760 41.656 -23.637 1.00 90.50 797 GLU A CA 1
ATOM 6472 C C . GLU A 1 797 ? 25.324 41.721 -25.063 1.00 90.50 797 GLU A C 1
ATOM 6474 O O . GLU A 1 797 ? 25.744 42.786 -25.514 1.00 90.50 797 GLU A O 1
ATOM 6479 N N . SER A 1 798 ? 25.250 40.615 -25.811 1.00 87.19 798 SER A N 1
ATOM 6480 C CA . SER A 1 798 ? 25.678 40.540 -27.217 1.00 87.19 798 SER A CA 1
ATOM 6481 C C . SER A 1 798 ? 24.726 41.221 -28.213 1.00 87.19 798 SER A C 1
ATOM 6483 O O . SER A 1 798 ? 25.028 41.269 -29.409 1.00 87.19 798 SER A O 1
ATOM 6485 N N . ARG A 1 799 ? 23.572 41.738 -27.754 1.00 88.25 799 ARG A N 1
ATOM 6486 C CA . ARG A 1 799 ? 22.557 42.456 -28.559 1.00 88.25 799 ARG A CA 1
ATOM 6487 C C . ARG A 1 799 ? 22.139 41.717 -29.839 1.00 88.25 799 ARG A C 1
ATOM 6489 O O . ARG A 1 799 ? 21.820 42.339 -30.849 1.00 88.25 799 ARG A O 1
ATOM 6496 N N . SER A 1 800 ? 22.140 40.386 -29.795 1.00 87.19 800 SER A N 1
ATOM 6497 C CA . SER A 1 800 ? 22.036 39.527 -30.978 1.00 87.19 800 SER A CA 1
ATOM 6498 C C . SER A 1 800 ? 20.766 38.663 -30.943 1.00 87.19 800 SER A C 1
ATOM 6500 O O . SER A 1 800 ? 20.798 37.528 -30.456 1.00 87.19 800 SER A O 1
ATOM 6502 N N . PRO A 1 801 ? 19.626 39.154 -31.471 1.00 86.69 801 PRO A N 1
ATOM 6503 C CA . PRO A 1 801 ? 18.341 38.454 -31.387 1.00 86.69 801 PRO A CA 1
ATOM 6504 C C . PRO A 1 801 ? 18.326 37.115 -32.140 1.00 86.69 801 PRO A C 1
ATOM 6506 O O . PRO A 1 801 ? 17.570 36.212 -31.783 1.00 86.69 801 PRO A O 1
ATOM 6509 N N . GLN A 1 802 ? 19.197 36.929 -33.139 1.00 87.50 802 GLN A N 1
ATOM 6510 C CA . GLN A 1 802 ? 19.329 35.673 -33.881 1.00 87.50 802 GLN A CA 1
ATOM 6511 C C . GLN A 1 802 ? 19.637 34.467 -32.973 1.00 87.50 802 GLN A C 1
ATOM 6513 O O . GLN A 1 802 ? 19.175 33.354 -33.252 1.00 87.50 802 GLN A O 1
ATOM 6518 N N . TYR A 1 803 ? 20.333 34.683 -31.849 1.00 91.06 803 TYR A N 1
ATOM 6519 C CA . TYR A 1 803 ? 20.713 33.620 -30.914 1.00 91.06 803 TYR A CA 1
ATOM 6520 C C . TYR A 1 803 ? 19.555 33.133 -30.035 1.00 91.06 803 TYR A C 1
ATOM 6522 O O . TYR A 1 803 ? 19.576 31.984 -29.591 1.00 91.06 803 TYR A O 1
ATOM 6530 N N . VAL A 1 804 ? 18.495 33.933 -29.861 1.00 90.69 804 VAL A N 1
ATOM 6531 C CA . VAL A 1 804 ? 17.283 33.528 -29.124 1.00 90.69 804 VAL A CA 1
ATOM 6532 C C . VAL A 1 804 ? 16.646 32.294 -29.768 1.00 90.69 804 VAL A C 1
ATOM 6534 O O . VAL A 1 804 ? 16.288 31.334 -29.085 1.00 90.69 804 VAL A O 1
ATOM 6537 N N . SER A 1 805 ? 16.572 32.267 -31.102 1.00 88.06 805 SER A N 1
ATOM 6538 C CA . SER A 1 805 ? 16.029 31.119 -31.835 1.00 88.06 805 SER A CA 1
ATOM 6539 C C . SER A 1 805 ? 16.883 29.851 -31.675 1.00 88.06 805 SER A C 1
ATOM 6541 O O . SER A 1 805 ? 16.339 28.746 -31.608 1.00 88.06 805 SER A O 1
ATOM 6543 N N . GLY A 1 806 ? 18.208 30.008 -31.568 1.00 87.62 806 GLY A N 1
ATOM 6544 C CA . GLY A 1 806 ? 19.151 28.922 -31.299 1.00 87.62 806 GLY A CA 1
ATOM 6545 C C . GLY A 1 806 ? 18.968 28.346 -29.899 1.00 87.62 806 GLY A C 1
ATOM 6546 O O . GLY A 1 806 ? 18.788 27.135 -29.761 1.00 87.62 806 GLY A O 1
ATOM 6547 N N . LEU A 1 807 ? 18.896 29.213 -28.881 1.00 90.81 807 LEU A N 1
ATOM 6548 C CA . LEU A 1 807 ? 18.600 28.826 -27.499 1.00 90.81 807 LEU A CA 1
ATOM 6549 C C . LEU A 1 807 ? 17.296 28.025 -27.416 1.00 90.81 807 LEU A C 1
ATOM 6551 O O . LEU A 1 807 ? 17.294 26.909 -26.903 1.00 90.81 807 LEU A O 1
ATOM 6555 N N . LEU A 1 808 ? 16.196 28.558 -27.955 1.00 89.69 808 LEU A N 1
ATOM 6556 C CA . LEU A 1 808 ? 14.879 27.927 -27.845 1.00 89.69 808 LEU A CA 1
ATOM 6557 C C . LEU A 1 808 ? 14.820 26.565 -28.540 1.00 89.69 808 LEU A C 1
ATOM 6559 O O . LEU A 1 808 ? 14.295 25.613 -27.965 1.00 89.69 808 LEU A O 1
ATOM 6563 N N . ARG A 1 809 ? 15.432 26.415 -29.722 1.00 87.19 809 ARG A N 1
ATOM 6564 C CA . ARG A 1 809 ? 15.561 25.096 -30.368 1.00 87.19 809 ARG A CA 1
ATOM 6565 C C . ARG A 1 809 ? 16.352 24.118 -29.500 1.00 87.19 809 ARG A C 1
ATOM 6567 O O . ARG A 1 809 ? 15.971 22.951 -29.413 1.00 87.19 809 ARG A O 1
ATOM 6574 N N . SER A 1 810 ? 17.406 24.598 -28.841 1.00 88.31 810 SER A N 1
ATOM 6575 C CA . SER A 1 810 ? 18.258 23.790 -27.971 1.00 88.31 810 SER A CA 1
ATOM 6576 C C . SER A 1 810 ? 17.519 23.253 -26.742 1.00 88.31 810 SER A C 1
ATOM 6578 O O . SER A 1 810 ? 17.650 22.074 -26.406 1.00 88.31 810 SER A O 1
ATOM 6580 N N . VAL A 1 811 ? 16.684 24.086 -26.110 1.00 88.69 811 VAL A N 1
ATOM 6581 C CA . VAL A 1 811 ? 15.921 23.743 -24.893 1.00 88.69 811 VAL A CA 1
ATOM 6582 C C . VAL A 1 811 ? 14.485 23.276 -25.173 1.00 88.69 811 VAL A C 1
ATOM 6584 O O . VAL A 1 811 ? 13.660 23.208 -24.264 1.00 88.69 811 VAL A O 1
ATOM 6587 N N . LYS A 1 812 ? 14.161 22.935 -26.429 1.00 88.12 812 LYS A N 1
ATOM 6588 C CA . LYS A 1 812 ? 12.816 22.512 -26.872 1.00 88.12 812 LYS A CA 1
ATOM 6589 C C . LYS A 1 812 ? 11.703 23.505 -26.501 1.00 88.12 812 LYS A C 1
ATOM 6591 O O . LYS A 1 812 ? 10.643 23.109 -26.024 1.00 88.12 812 LYS A O 1
ATOM 6596 N N . ASN A 1 813 ? 11.955 24.791 -26.729 1.00 90.88 813 ASN A N 1
ATOM 6597 C CA . ASN A 1 813 ? 11.061 25.910 -26.435 1.00 90.88 813 ASN A CA 1
ATOM 6598 C C . ASN A 1 813 ? 10.627 25.977 -24.962 1.00 90.88 813 ASN A C 1
ATOM 6600 O O . ASN A 1 813 ? 9.548 26.485 -24.682 1.00 90.88 813 ASN A O 1
ATOM 6604 N N . SER A 1 814 ? 11.430 25.468 -24.022 1.00 91.88 814 SER A N 1
ATOM 6605 C CA . SER A 1 814 ? 11.129 25.518 -22.591 1.00 91.88 814 SER A CA 1
ATOM 6606 C C . SER A 1 814 ? 12.251 26.209 -21.825 1.00 91.88 814 SER A C 1
ATOM 6608 O O . SER A 1 814 ? 13.364 25.696 -21.741 1.00 91.88 814 SER A O 1
ATOM 6610 N N . ILE A 1 815 ? 11.943 27.351 -21.222 1.00 93.75 815 ILE A N 1
ATOM 6611 C CA . ILE A 1 815 ? 12.846 28.094 -20.343 1.00 93.75 815 ILE A CA 1
ATOM 6612 C C . ILE A 1 815 ? 12.449 27.797 -18.897 1.00 93.75 815 ILE A C 1
ATOM 6614 O O . ILE A 1 815 ? 11.299 27.989 -18.509 1.00 93.75 815 ILE A O 1
ATOM 6618 N N . ASN A 1 816 ? 13.403 27.310 -18.103 1.00 92.44 816 ASN A N 1
ATOM 6619 C CA . ASN A 1 816 ? 13.200 27.015 -16.689 1.00 92.44 816 ASN A CA 1
ATOM 6620 C C . ASN A 1 816 ? 14.092 27.916 -15.832 1.00 92.44 816 ASN A C 1
ATOM 6622 O O . ASN A 1 816 ? 15.308 27.750 -15.845 1.00 92.44 816 ASN A O 1
ATOM 6626 N N . LEU A 1 817 ? 13.478 28.841 -15.095 1.00 93.50 817 LEU A N 1
ATOM 6627 C CA . LEU A 1 817 ? 14.132 29.796 -14.196 1.00 93.50 817 LEU A CA 1
ATOM 6628 C C . LEU A 1 817 ? 13.677 29.625 -12.739 1.00 93.50 817 LEU A C 1
ATOM 6630 O O . LEU A 1 817 ? 13.775 30.561 -11.949 1.00 93.50 817 LEU A O 1
ATOM 6634 N N . LYS A 1 818 ? 13.212 28.422 -12.390 1.00 90.00 818 LYS A N 1
ATOM 6635 C CA . LYS A 1 818 ? 12.804 28.053 -11.034 1.00 90.00 818 LYS A CA 1
ATOM 6636 C C . LYS A 1 818 ? 13.880 28.400 -9.989 1.00 90.00 818 LYS A C 1
ATOM 6638 O O . LYS A 1 818 ? 15.077 28.245 -10.271 1.00 90.00 818 LYS A O 1
ATOM 6643 N N . ASP A 1 819 ? 13.453 28.816 -8.795 1.00 87.12 819 ASP A N 1
ATOM 6644 C CA . ASP A 1 819 ? 14.318 29.123 -7.641 1.00 87.12 819 ASP A CA 1
ATOM 6645 C C . ASP A 1 819 ? 15.318 30.261 -7.913 1.00 87.12 819 ASP A C 1
ATOM 6647 O O . ASP A 1 819 ? 16.538 30.097 -7.764 1.00 87.12 819 ASP A O 1
ATOM 6651 N N . ARG A 1 820 ? 14.834 31.413 -8.398 1.00 89.12 820 ARG A N 1
ATOM 6652 C CA . ARG A 1 820 ? 15.692 32.560 -8.755 1.00 89.12 820 ARG A CA 1
ATOM 6653 C C . ARG A 1 820 ? 15.143 33.879 -8.243 1.00 89.12 820 ARG A C 1
ATOM 6655 O O . ARG A 1 820 ? 13.951 34.128 -8.309 1.00 89.12 820 ARG A O 1
ATOM 6662 N N . VAL A 1 821 ? 16.038 34.763 -7.823 1.00 89.88 821 VAL A N 1
ATOM 6663 C CA . VAL A 1 821 ? 15.726 36.177 -7.601 1.00 89.88 821 VAL A CA 1
ATOM 6664 C C . VAL A 1 821 ? 16.289 36.936 -8.790 1.00 89.88 821 VAL A C 1
ATOM 6666 O O . VAL A 1 821 ? 17.502 36.910 -8.995 1.00 89.88 821 VAL A O 1
ATOM 6669 N N . LEU A 1 822 ? 15.414 37.532 -9.599 1.00 92.00 822 LEU A N 1
ATOM 6670 C CA . LEU A 1 822 ? 15.819 38.284 -10.781 1.00 92.00 822 LEU A CA 1
ATOM 6671 C C . LEU A 1 822 ? 16.059 39.751 -10.420 1.00 92.00 822 LEU A C 1
ATOM 6673 O O . LEU A 1 822 ? 15.203 40.390 -9.815 1.00 92.00 822 LEU A O 1
ATOM 6677 N N . ASP A 1 823 ? 17.205 40.298 -10.815 1.00 90.94 823 ASP A N 1
ATOM 6678 C CA . ASP A 1 823 ? 17.446 41.746 -10.786 1.00 90.94 823 ASP A CA 1
ATOM 6679 C C . ASP A 1 823 ? 16.899 42.436 -12.058 1.00 90.94 823 ASP A C 1
ATOM 6681 O O . ASP A 1 823 ? 16.412 41.780 -12.986 1.00 90.94 823 ASP A O 1
ATOM 6685 N N . SER A 1 824 ? 16.965 43.771 -12.126 1.00 90.56 824 SER A N 1
ATOM 6686 C CA . SER A 1 824 ? 16.469 44.536 -13.287 1.00 90.56 824 SER A CA 1
ATOM 6687 C C . SER A 1 824 ? 17.204 44.186 -14.596 1.00 90.56 824 SER A C 1
ATOM 6689 O O . SER A 1 824 ? 16.582 44.119 -15.659 1.00 90.56 824 SER A O 1
ATOM 6691 N N . VAL A 1 825 ? 18.505 43.865 -14.547 1.00 92.56 825 VAL A N 1
ATOM 6692 C CA . VAL A 1 825 ? 19.291 43.486 -15.738 1.00 92.56 825 VAL A CA 1
ATOM 6693 C C . VAL A 1 825 ? 18.847 42.122 -16.262 1.00 92.56 825 VAL A C 1
ATOM 6695 O O . VAL A 1 825 ? 18.619 41.950 -17.461 1.00 92.56 825 VAL A O 1
ATOM 6698 N N . GLN A 1 826 ? 18.667 41.157 -15.365 1.00 94.00 826 GLN A N 1
ATOM 6699 C CA . GLN A 1 826 ? 18.169 39.821 -15.673 1.00 94.00 826 GLN A CA 1
ATOM 6700 C C . GLN A 1 826 ? 16.726 39.866 -16.191 1.00 94.00 826 GLN A C 1
ATOM 6702 O O . GLN A 1 826 ? 16.393 39.152 -17.140 1.00 94.00 826 GLN A O 1
ATOM 6707 N N . CYS A 1 827 ? 15.887 40.752 -15.645 1.00 93.31 827 CYS A N 1
ATOM 6708 C CA . CYS A 1 827 ? 14.541 41.006 -16.160 1.00 93.31 827 CYS A CA 1
ATOM 6709 C C . CYS A 1 827 ? 14.581 41.586 -17.579 1.00 93.31 827 CYS A C 1
ATOM 6711 O O . CYS A 1 827 ? 13.867 41.098 -18.456 1.00 93.31 827 CYS A O 1
ATOM 6713 N N . ALA A 1 828 ? 15.448 42.567 -17.849 1.00 92.50 828 ALA A N 1
ATOM 6714 C CA . ALA A 1 828 ? 15.635 43.121 -19.190 1.00 92.50 828 ALA A CA 1
ATOM 6715 C C . ALA A 1 828 ? 16.119 42.061 -20.197 1.00 92.50 828 ALA A C 1
ATOM 6717 O O . ALA A 1 828 ? 15.631 42.015 -21.329 1.00 92.50 828 ALA A O 1
ATOM 6718 N N . ALA A 1 829 ? 17.018 41.166 -19.781 1.00 94.88 829 ALA A N 1
ATOM 6719 C CA . ALA A 1 829 ? 17.504 40.070 -20.614 1.00 94.88 829 ALA A CA 1
ATOM 6720 C C . ALA A 1 829 ? 16.414 39.028 -20.925 1.00 94.88 829 ALA A C 1
ATOM 6722 O O . ALA A 1 829 ? 16.267 38.586 -22.072 1.00 94.88 829 ALA A O 1
ATOM 6723 N N . LEU A 1 830 ? 15.598 38.667 -19.928 1.00 95.06 830 LEU A N 1
ATOM 6724 C CA . LEU A 1 830 ? 14.445 37.792 -20.133 1.00 95.06 830 LEU A CA 1
ATOM 6725 C C . LEU A 1 830 ? 13.421 38.445 -21.068 1.00 95.06 830 LEU A C 1
ATOM 6727 O O . LEU A 1 830 ? 12.947 37.795 -21.998 1.00 95.06 830 LEU A O 1
ATOM 6731 N N . ARG A 1 831 ? 13.137 39.742 -20.895 1.00 93.75 831 ARG A N 1
ATOM 6732 C CA . ARG A 1 831 ? 12.265 40.504 -21.800 1.00 93.75 831 ARG A CA 1
ATOM 6733 C C . ARG A 1 831 ? 12.780 40.517 -23.226 1.00 93.75 831 ARG A C 1
ATOM 6735 O O . ARG A 1 831 ? 12.009 40.231 -24.133 1.00 93.75 831 ARG A O 1
ATOM 6742 N N . PHE A 1 832 ? 14.067 40.785 -23.428 1.00 94.38 832 PHE A N 1
ATOM 6743 C CA . PHE A 1 832 ? 14.694 40.726 -24.748 1.00 94.38 832 PHE A CA 1
ATOM 6744 C C . PHE A 1 832 ? 14.511 39.345 -25.393 1.00 94.38 832 PHE A C 1
ATOM 6746 O O . PHE A 1 832 ? 14.119 39.233 -26.554 1.00 94.38 832 PHE A O 1
ATOM 6753 N N . THR A 1 833 ? 14.707 38.278 -24.617 1.00 93.88 833 THR A N 1
ATOM 6754 C CA . THR A 1 833 ? 14.494 36.901 -25.084 1.00 93.88 833 THR A CA 1
ATOM 6755 C C . THR A 1 833 ? 13.036 36.658 -25.480 1.00 93.88 833 THR A C 1
ATOM 6757 O O . THR A 1 833 ? 12.776 36.099 -26.543 1.00 93.88 833 THR A O 1
ATOM 6760 N N . LEU A 1 834 ? 12.077 37.109 -24.668 1.00 93.19 834 LEU A N 1
ATOM 6761 C CA . LEU A 1 834 ? 10.647 36.960 -24.947 1.00 93.19 834 LEU A CA 1
ATOM 6762 C C . LEU A 1 834 ? 10.183 37.820 -26.137 1.00 93.19 834 LEU A C 1
ATOM 6764 O O . LEU A 1 834 ? 9.380 37.363 -26.944 1.00 93.19 834 LEU A O 1
ATOM 6768 N N . GLN A 1 835 ? 10.729 39.025 -26.314 1.00 93.12 835 GLN A N 1
ATOM 6769 C CA . GLN A 1 835 ? 10.437 39.905 -27.454 1.00 93.12 835 GLN A CA 1
ATOM 6770 C C . GLN A 1 835 ? 10.834 39.280 -28.796 1.00 93.12 835 GLN A C 1
ATOM 6772 O O . GLN A 1 835 ? 10.146 39.475 -29.798 1.00 93.12 835 GLN A O 1
ATOM 6777 N N . HIS A 1 836 ? 11.927 38.515 -28.811 1.00 92.50 836 HIS A N 1
ATOM 6778 C CA . HIS A 1 836 ? 12.481 37.890 -30.012 1.00 92.50 836 HIS A CA 1
ATOM 6779 C C . HIS A 1 836 ? 12.153 36.391 -30.139 1.00 92.50 836 HIS A C 1
ATOM 6781 O O . HIS A 1 836 ? 12.715 35.710 -31.000 1.00 92.50 836 HIS A O 1
ATOM 6787 N N . CYS A 1 837 ? 11.243 35.861 -29.314 1.00 90.31 837 CYS A N 1
ATOM 6788 C CA . CYS A 1 837 ? 10.776 34.480 -29.419 1.00 90.31 837 CYS A CA 1
ATOM 6789 C C . CYS A 1 837 ? 9.454 34.356 -30.193 1.00 90.31 837 CYS A C 1
ATOM 6791 O O . CYS A 1 837 ? 8.640 35.277 -30.226 1.00 90.31 837 CYS A O 1
ATOM 6793 N N . ASN A 1 838 ? 9.224 33.185 -30.799 1.00 85.62 838 ASN A N 1
ATOM 6794 C CA . ASN A 1 838 ? 7.934 32.870 -31.419 1.00 85.62 838 ASN A CA 1
ATOM 6795 C C . ASN A 1 838 ? 6.937 32.377 -30.366 1.00 85.62 838 ASN A C 1
ATOM 6797 O O . ASN A 1 838 ? 5.899 32.995 -30.158 1.00 85.62 838 ASN A O 1
ATOM 6801 N N . THR A 1 839 ? 7.277 31.258 -29.720 1.00 89.88 839 THR A N 1
ATOM 6802 C CA . THR A 1 839 ? 6.475 30.587 -28.692 1.00 89.88 839 THR A CA 1
ATOM 6803 C C . THR A 1 839 ? 7.391 29.914 -27.678 1.00 89.88 839 THR A C 1
ATOM 6805 O O . THR A 1 839 ? 8.339 29.233 -28.085 1.00 89.88 839 THR A O 1
ATOM 6808 N N . VAL A 1 840 ? 7.097 30.032 -26.384 1.00 94.25 840 VAL A N 1
ATOM 6809 C CA . VAL A 1 840 ? 7.908 29.422 -25.320 1.00 94.25 840 VAL A CA 1
ATOM 6810 C C . VAL A 1 840 ? 7.048 28.927 -24.154 1.00 94.25 840 VAL A C 1
ATOM 6812 O O . VAL A 1 840 ? 5.959 29.437 -23.901 1.00 94.25 840 VAL A O 1
ATOM 6815 N N . LYS A 1 841 ? 7.522 27.895 -23.460 1.00 95.12 841 LYS A N 1
ATOM 6816 C CA . LYS A 1 841 ? 7.043 27.465 -22.147 1.00 95.12 841 LYS A CA 1
ATOM 6817 C C . LYS A 1 841 ? 7.964 28.047 -21.092 1.00 95.12 841 LYS A C 1
ATOM 6819 O O . LYS A 1 841 ? 9.173 27.824 -21.159 1.00 95.12 841 LYS A O 1
ATOM 6824 N N . LEU A 1 842 ? 7.415 28.780 -20.139 1.00 95.38 842 LEU A N 1
ATOM 6825 C CA . LEU A 1 842 ? 8.192 29.496 -19.141 1.00 95.38 842 LEU A CA 1
ATOM 6826 C C . LEU A 1 842 ? 7.845 28.986 -17.743 1.00 95.38 842 LEU A C 1
ATOM 6828 O O . LEU A 1 842 ? 6.696 29.052 -17.317 1.00 95.38 842 LEU A O 1
ATOM 6832 N N . ASN A 1 843 ? 8.852 28.476 -17.038 1.00 93.81 843 ASN A N 1
ATOM 6833 C CA . ASN A 1 843 ? 8.726 28.041 -15.653 1.00 93.81 843 ASN A CA 1
ATOM 6834 C C . ASN A 1 843 ? 9.449 29.022 -14.723 1.00 93.81 843 ASN A C 1
ATOM 6836 O O . ASN A 1 843 ? 10.672 29.153 -14.800 1.00 93.81 843 ASN A O 1
ATOM 6840 N N . LEU A 1 844 ? 8.669 29.675 -13.865 1.00 93.12 844 LEU A N 1
ATOM 6841 C CA . LEU A 1 844 ? 9.042 30.685 -12.876 1.00 93.12 844 LEU A CA 1
ATOM 6842 C C . LEU A 1 844 ? 8.576 30.293 -11.461 1.00 93.12 844 LEU A C 1
ATOM 6844 O O . LEU A 1 844 ? 8.307 31.160 -10.634 1.00 93.12 844 LEU A O 1
ATOM 6848 N N . PHE A 1 845 ? 8.404 29.000 -11.176 1.00 89.69 845 PHE A N 1
ATOM 6849 C CA . PHE A 1 845 ? 8.079 28.567 -9.816 1.00 89.69 845 PHE A CA 1
ATOM 6850 C C . PHE A 1 845 ? 9.147 29.052 -8.824 1.00 89.69 845 PHE A C 1
ATOM 6852 O O . PHE A 1 845 ? 10.340 28.824 -9.040 1.00 89.69 845 PHE A O 1
ATOM 6859 N N . TRP A 1 846 ? 8.720 29.692 -7.734 1.00 85.06 846 TRP A N 1
ATOM 6860 C CA . TRP A 1 846 ? 9.612 30.223 -6.696 1.00 85.06 846 TRP A CA 1
ATOM 6861 C C . TRP A 1 846 ? 10.635 31.217 -7.262 1.00 85.06 846 TRP A C 1
ATOM 6863 O O . TRP A 1 846 ? 11.787 31.294 -6.825 1.00 85.06 846 TRP A O 1
ATOM 6873 N N . THR A 1 847 ? 10.225 31.962 -8.290 1.00 89.50 847 THR A N 1
ATOM 6874 C CA . THR A 1 847 ? 11.027 33.025 -8.885 1.00 89.50 847 THR A CA 1
ATOM 6875 C C . THR A 1 847 ? 10.539 34.380 -8.378 1.00 89.50 847 THR A C 1
ATOM 6877 O O . THR A 1 847 ? 9.396 34.765 -8.606 1.00 89.50 847 THR A O 1
ATOM 6880 N N . SER A 1 848 ? 11.417 35.147 -7.736 1.00 88.88 848 SER A N 1
ATOM 6881 C CA . SER A 1 848 ? 11.128 36.518 -7.317 1.00 88.88 848 SER A CA 1
ATOM 6882 C C . SER A 1 848 ? 11.462 37.495 -8.441 1.00 88.88 848 SER A C 1
ATOM 6884 O O . SER A 1 848 ? 12.610 37.569 -8.884 1.00 88.88 848 SER A O 1
ATOM 6886 N N . ILE A 1 849 ? 10.465 38.271 -8.867 1.00 90.44 849 ILE A N 1
ATOM 6887 C CA . ILE A 1 849 ? 10.595 39.350 -9.852 1.00 90.44 849 ILE A CA 1
ATOM 6888 C C . ILE A 1 849 ? 10.244 40.677 -9.156 1.00 90.44 849 ILE A C 1
ATOM 6890 O O . ILE A 1 849 ? 9.231 40.718 -8.452 1.00 90.44 849 ILE A O 1
ATOM 6894 N N . PRO A 1 850 ? 11.039 41.752 -9.327 1.00 89.69 850 PRO A N 1
ATOM 6895 C CA . PRO A 1 850 ? 10.731 43.068 -8.777 1.00 89.69 850 PRO A CA 1
ATOM 6896 C C . PRO A 1 850 ? 9.398 43.607 -9.307 1.00 89.69 850 PRO A C 1
ATOM 6898 O O . PRO A 1 850 ? 9.122 43.523 -10.507 1.00 89.69 850 PRO A O 1
ATOM 6901 N N . ASP A 1 851 ? 8.594 44.212 -8.431 1.00 84.50 851 ASP A N 1
ATOM 6902 C CA . ASP A 1 851 ? 7.244 44.685 -8.774 1.00 84.50 851 ASP A CA 1
ATOM 6903 C C . ASP A 1 851 ? 7.253 45.749 -9.891 1.00 84.50 851 ASP A C 1
ATOM 6905 O O . ASP A 1 851 ? 6.341 45.811 -10.717 1.00 84.50 851 ASP A O 1
ATOM 6909 N N . GLU A 1 852 ? 8.328 46.537 -9.968 1.00 86.44 852 GLU A N 1
ATOM 6910 C CA . GLU A 1 852 ? 8.577 47.550 -11.002 1.00 86.44 852 GLU A CA 1
ATOM 6911 C C . GLU A 1 852 ? 8.714 46.941 -12.410 1.00 86.44 852 GLU A C 1
ATOM 6913 O O . GLU A 1 852 ? 8.309 47.550 -13.401 1.00 86.44 852 GLU A O 1
ATOM 6918 N N . GLU A 1 853 ? 9.243 45.718 -12.508 1.00 89.19 853 GLU A N 1
ATOM 6919 C CA . GLU A 1 853 ? 9.499 45.027 -13.775 1.00 89.19 853 GLU A CA 1
ATOM 6920 C C . GLU A 1 853 ? 8.305 44.163 -14.212 1.00 89.19 853 GLU A C 1
ATOM 6922 O O . GLU A 1 853 ? 8.123 43.938 -15.409 1.00 89.19 853 GLU A O 1
ATOM 6927 N N . LEU A 1 854 ? 7.446 43.708 -13.291 1.00 87.62 854 LEU A N 1
ATOM 6928 C CA . LEU A 1 854 ? 6.337 42.787 -13.593 1.00 87.62 854 LEU A CA 1
ATOM 6929 C C . LEU A 1 854 ? 5.397 43.300 -14.691 1.00 87.62 854 LEU A C 1
ATOM 6931 O O . LEU A 1 854 ? 5.066 42.565 -15.625 1.00 87.62 854 LEU A O 1
ATOM 6935 N N . LYS A 1 855 ? 5.030 44.586 -14.640 1.00 85.81 855 LYS A N 1
ATOM 6936 C CA . LYS A 1 855 ? 4.156 45.216 -15.647 1.00 85.81 855 LYS A CA 1
ATOM 6937 C C . LYS A 1 855 ? 4.732 45.149 -17.060 1.00 85.81 855 LYS A C 1
ATOM 6939 O O . LYS A 1 855 ? 3.983 45.091 -18.032 1.00 85.81 855 LYS A O 1
ATOM 6944 N N . SER A 1 856 ? 6.057 45.125 -17.187 1.00 88.62 856 SER A N 1
ATOM 6945 C CA . SER A 1 856 ? 6.731 45.099 -18.485 1.00 88.62 856 SER A CA 1
ATOM 6946 C C . SER A 1 856 ? 6.711 43.724 -19.171 1.00 88.62 856 SER A C 1
ATOM 6948 O O . SER A 1 856 ? 7.010 43.643 -20.364 1.00 88.62 856 SER A O 1
ATOM 6950 N N . PHE A 1 857 ? 6.310 42.656 -18.466 1.00 89.56 857 PHE A N 1
ATOM 6951 C CA . PHE A 1 857 ? 6.119 41.317 -19.039 1.00 89.56 857 PHE A CA 1
ATOM 6952 C C . PHE A 1 857 ? 4.724 41.095 -19.637 1.00 89.56 857 PHE A C 1
ATOM 6954 O O . PHE A 1 857 ? 4.579 40.229 -20.500 1.00 89.56 857 PHE A O 1
ATOM 6961 N N . LEU A 1 858 ? 3.716 41.882 -19.240 1.00 87.31 858 LEU A N 1
ATOM 6962 C CA . LEU A 1 858 ? 2.328 41.709 -19.693 1.00 87.31 858 LEU A CA 1
ATOM 6963 C C . LEU A 1 858 ? 2.168 41.696 -21.226 1.00 87.31 858 LEU A C 1
ATOM 6965 O O . LEU A 1 858 ? 1.516 40.785 -21.737 1.00 87.31 858 LEU A O 1
ATOM 6969 N N . PRO A 1 859 ? 2.806 42.602 -22.002 1.00 87.94 859 PRO A N 1
ATOM 6970 C CA . PRO A 1 859 ? 2.669 42.599 -23.462 1.00 87.94 859 PRO A CA 1
ATOM 6971 C C . PRO A 1 859 ? 3.291 41.369 -24.143 1.00 87.94 859 PRO A C 1
ATOM 6973 O O . PRO A 1 859 ? 3.059 41.133 -25.326 1.00 87.94 859 PRO A O 1
ATOM 6976 N N . LEU A 1 860 ? 4.119 40.607 -23.422 1.00 91.25 860 LEU A N 1
ATOM 6977 C CA . LEU A 1 860 ? 4.866 39.458 -23.938 1.00 91.25 860 LEU A CA 1
ATOM 6978 C C . LEU A 1 860 ? 4.173 38.122 -23.640 1.00 91.25 860 LEU A C 1
ATOM 6980 O O . LEU A 1 860 ? 4.639 37.079 -24.101 1.00 91.25 860 LEU A O 1
ATOM 6984 N N . LEU A 1 861 ? 3.053 38.137 -22.906 1.00 89.31 861 LEU A N 1
ATOM 6985 C CA . LEU A 1 861 ? 2.281 36.936 -22.573 1.00 89.31 861 LEU A CA 1
ATOM 6986 C C . LEU A 1 861 ? 1.758 36.210 -23.820 1.00 89.31 861 LEU A C 1
ATOM 6988 O O . LEU A 1 861 ? 1.678 34.986 -23.818 1.00 89.31 861 LEU A O 1
ATOM 6992 N N . ASN A 1 862 ? 1.511 36.926 -24.923 1.00 88.81 862 ASN A N 1
ATOM 6993 C CA . ASN A 1 862 ? 1.113 36.333 -26.207 1.00 88.81 862 ASN A CA 1
ATOM 6994 C C . ASN A 1 862 ? 2.161 35.388 -26.824 1.00 88.81 862 ASN A C 1
ATOM 6996 O O . ASN A 1 862 ? 1.842 34.625 -27.735 1.00 88.81 862 ASN A O 1
ATOM 7000 N N . ARG A 1 863 ? 3.412 35.427 -26.348 1.00 92.25 863 ARG A N 1
ATOM 7001 C CA . ARG A 1 863 ? 4.475 34.501 -26.757 1.00 92.25 863 ARG A CA 1
ATOM 7002 C C . ARG A 1 863 ? 4.518 33.237 -25.899 1.00 92.25 863 ARG A C 1
ATOM 7004 O O . ARG A 1 863 ? 5.263 32.308 -26.221 1.00 92.25 863 ARG A O 1
ATOM 7011 N N . LEU A 1 864 ? 3.769 33.180 -24.800 1.00 92.94 864 LEU A N 1
ATOM 7012 C CA . LEU A 1 864 ? 3.779 32.047 -23.885 1.00 92.94 864 LEU A CA 1
ATOM 7013 C C . LEU A 1 864 ? 2.739 31.010 -24.306 1.00 92.94 864 LEU A C 1
ATOM 7015 O O . LEU A 1 864 ? 1.565 31.306 -24.482 1.00 92.94 864 LEU A O 1
ATOM 7019 N N . THR A 1 865 ? 3.187 29.765 -24.440 1.00 92.75 865 THR A N 1
ATOM 7020 C CA . THR A 1 865 ? 2.300 28.601 -24.632 1.00 92.75 865 THR A CA 1
ATOM 7021 C C . THR A 1 865 ? 1.945 27.928 -23.319 1.00 92.75 865 THR A C 1
ATOM 7023 O O . THR A 1 865 ? 0.953 27.222 -23.247 1.00 92.75 865 THR A O 1
ATOM 7026 N N . GLN A 1 866 ? 2.793 28.100 -22.307 1.00 94.31 866 GLN A N 1
ATOM 7027 C CA . GLN A 1 866 ? 2.576 27.599 -20.963 1.00 94.31 866 GLN A CA 1
ATOM 7028 C C . GLN A 1 866 ? 3.378 28.468 -19.997 1.00 94.31 866 GLN A C 1
ATOM 7030 O O . GLN A 1 866 ? 4.575 28.682 -20.215 1.00 94.31 866 GLN A O 1
ATOM 7035 N N . LEU A 1 867 ? 2.737 28.930 -18.935 1.00 94.81 867 LEU A N 1
ATOM 7036 C CA . LEU A 1 867 ? 3.351 29.627 -17.818 1.00 94.81 867 LEU A CA 1
ATOM 7037 C C . LEU A 1 867 ? 3.204 28.765 -16.563 1.00 94.81 867 LEU A C 1
ATOM 7039 O O . LEU A 1 867 ? 2.189 28.109 -16.346 1.00 94.81 867 LEU A O 1
ATOM 7043 N N . SER A 1 868 ? 4.246 28.714 -15.748 1.00 93.31 868 SER A N 1
ATOM 7044 C CA . SER A 1 868 ? 4.220 28.028 -14.458 1.00 93.31 868 SER A CA 1
ATOM 7045 C C . SER A 1 868 ? 4.798 28.962 -13.410 1.00 93.31 868 SER A C 1
ATOM 7047 O O . SER A 1 868 ? 5.938 29.394 -13.551 1.00 93.31 868 SER A O 1
ATOM 7049 N N . VAL A 1 869 ? 3.995 29.310 -12.412 1.00 92.12 869 VAL A N 1
ATOM 7050 C CA . VAL A 1 869 ? 4.293 30.301 -11.370 1.00 92.12 869 VAL A CA 1
ATOM 7051 C C . VAL A 1 869 ? 3.775 29.776 -10.038 1.00 92.12 869 VAL A C 1
ATOM 7053 O O . VAL A 1 869 ? 2.822 29.000 -10.011 1.00 92.12 869 VAL A O 1
ATOM 7056 N N . ASP A 1 870 ? 4.394 30.190 -8.938 1.00 89.12 870 ASP A N 1
ATOM 7057 C CA . ASP A 1 870 ? 3.849 29.945 -7.604 1.00 89.12 870 ASP A CA 1
ATOM 7058 C C . ASP A 1 870 ? 2.725 30.934 -7.252 1.00 89.12 870 ASP A C 1
ATOM 7060 O O . ASP A 1 870 ? 2.503 31.938 -7.935 1.00 89.12 870 ASP A O 1
ATOM 7064 N N . ARG A 1 871 ? 2.032 30.651 -6.145 1.00 88.12 871 ARG A N 1
ATOM 7065 C CA . ARG A 1 871 ? 0.875 31.414 -5.664 1.00 88.12 871 ARG A CA 1
ATOM 7066 C C . ARG A 1 871 ? 1.160 32.901 -5.408 1.00 88.12 871 ARG A C 1
ATOM 7068 O O . ARG A 1 871 ? 0.270 33.719 -5.622 1.00 88.12 871 ARG A O 1
ATOM 7075 N N . GLN A 1 872 ? 2.372 33.277 -4.983 1.00 87.81 872 GLN A N 1
ATOM 7076 C CA . GLN A 1 872 ? 2.703 34.682 -4.711 1.00 87.81 872 GLN A CA 1
ATOM 7077 C C . GLN A 1 872 ? 2.954 35.441 -6.014 1.00 87.81 872 GLN A C 1
ATOM 7079 O O . GLN A 1 872 ? 2.396 36.520 -6.224 1.00 87.81 872 GLN A O 1
ATOM 7084 N N . LEU A 1 873 ? 3.755 34.867 -6.915 1.00 90.00 873 LEU A N 1
ATOM 7085 C CA . LEU A 1 873 ? 4.002 35.466 -8.225 1.00 90.00 873 LEU A CA 1
ATOM 7086 C C . LEU A 1 873 ? 2.713 35.539 -9.059 1.00 90.00 873 LEU A C 1
ATOM 7088 O O . LEU A 1 873 ? 2.485 36.537 -9.745 1.00 90.00 873 LEU A O 1
ATOM 7092 N N . LEU A 1 874 ? 1.837 34.534 -8.949 1.00 92.00 874 LEU A N 1
ATOM 7093 C CA . LEU A 1 874 ? 0.514 34.542 -9.570 1.00 92.00 874 LEU A CA 1
ATOM 7094 C C . LEU A 1 874 ? -0.336 35.725 -9.088 1.00 92.00 874 LEU A C 1
ATOM 7096 O O . LEU A 1 874 ? -0.858 36.467 -9.919 1.00 92.00 874 LEU A O 1
ATOM 7100 N N . LEU A 1 875 ? -0.431 35.949 -7.769 1.00 90.31 875 LEU A N 1
ATOM 7101 C CA . LEU A 1 875 ? -1.157 37.098 -7.213 1.00 90.31 875 LEU A CA 1
ATOM 7102 C C . LEU A 1 875 ? -0.611 38.424 -7.748 1.00 90.31 875 LEU A C 1
ATOM 7104 O O . LEU A 1 875 ? -1.381 39.273 -8.195 1.00 90.31 875 LEU A O 1
ATOM 7108 N N . LYS A 1 876 ? 0.714 38.596 -7.755 1.00 89.69 876 LYS A N 1
ATOM 7109 C CA . LYS A 1 876 ? 1.347 39.824 -8.255 1.00 89.69 876 LYS A CA 1
ATOM 7110 C C . LYS A 1 876 ? 1.078 40.064 -9.744 1.00 89.69 876 LYS A C 1
ATOM 7112 O O . LYS A 1 876 ? 0.815 41.199 -10.145 1.00 89.69 876 LYS A O 1
ATOM 7117 N N . LEU A 1 877 ? 1.119 39.012 -10.565 1.00 90.19 877 LEU A N 1
ATOM 7118 C CA . LEU A 1 877 ? 0.798 39.100 -11.993 1.00 90.19 877 LEU A CA 1
ATOM 7119 C C . LEU A 1 877 ? -0.662 39.492 -12.219 1.00 90.19 877 LEU A C 1
ATOM 7121 O O . LEU A 1 877 ? -0.940 40.348 -13.058 1.00 90.19 877 LEU A O 1
ATOM 7125 N N . LEU A 1 878 ? -1.586 38.919 -11.449 1.00 89.81 878 LEU A N 1
ATOM 7126 C CA . LEU A 1 878 ? -2.998 39.256 -11.564 1.00 89.81 878 LEU A CA 1
ATOM 7127 C C . LEU A 1 878 ? -3.290 40.695 -11.086 1.00 89.81 878 LEU A C 1
ATOM 7129 O O . LEU A 1 878 ? -4.023 41.413 -11.764 1.00 89.81 878 LEU A O 1
ATOM 7133 N N . HIS A 1 879 ? -2.632 41.174 -10.020 1.00 87.69 879 HIS A N 1
ATOM 7134 C CA . HIS A 1 879 ? -2.668 42.592 -9.607 1.00 87.69 879 HIS A CA 1
ATOM 7135 C C . HIS A 1 879 ? -2.208 43.539 -10.713 1.00 87.69 879 HIS A C 1
ATOM 7137 O O . HIS A 1 879 ? -2.789 44.610 -10.909 1.00 87.69 879 HIS A O 1
ATOM 7143 N N . CYS A 1 880 ? -1.189 43.137 -11.475 1.00 85.88 880 CYS A N 1
ATOM 7144 C CA . CYS A 1 880 ? -0.735 43.905 -12.628 1.00 85.88 880 CYS A CA 1
ATOM 7145 C C . CYS A 1 880 ? -1.760 43.920 -13.769 1.00 85.88 880 CYS A C 1
ATOM 7147 O O . CYS A 1 880 ? -1.749 44.874 -14.535 1.00 85.88 880 CYS A O 1
ATOM 7149 N N . CYS A 1 881 ? -2.627 42.910 -13.886 1.00 82.50 881 CYS A N 1
ATOM 7150 C CA . CYS A 1 881 ? -3.656 42.830 -14.928 1.00 82.50 881 CYS A CA 1
ATOM 7151 C C . CYS A 1 881 ? -4.935 43.608 -14.577 1.00 82.50 881 CYS A C 1
ATOM 7153 O O . CYS A 1 881 ? -5.669 44.006 -15.475 1.00 82.50 881 CYS A O 1
ATOM 7155 N N . SER A 1 882 ? -5.214 43.855 -13.292 1.00 72.62 882 SER A N 1
ATOM 7156 C CA . SER A 1 882 ? -6.449 44.521 -12.843 1.00 72.62 882 SER A CA 1
ATOM 7157 C C . SER A 1 882 ? -6.395 46.053 -12.812 1.00 72.62 882 SER A C 1
ATOM 7159 O O . SER A 1 882 ? -7.347 46.684 -12.353 1.00 72.62 882 SER A O 1
ATOM 7161 N N . SER A 1 883 ? -5.281 46.667 -13.227 1.00 68.06 883 SER A N 1
ATOM 7162 C CA . SER A 1 883 ? -5.014 48.088 -12.957 1.00 68.06 883 SER A CA 1
ATOM 7163 C C . SER A 1 883 ? -5.568 49.081 -13.993 1.00 68.06 883 SER A C 1
ATOM 7165 O O . SER A 1 883 ? -5.684 50.264 -13.671 1.00 68.06 883 SER A O 1
ATOM 7167 N N . SER A 1 884 ? -5.963 48.634 -15.193 1.00 66.69 884 SER A N 1
ATOM 7168 C CA . SER A 1 884 ? -6.651 49.464 -16.200 1.00 66.69 884 SER A CA 1
ATOM 7169 C C . SER A 1 884 ? -7.474 48.635 -17.199 1.00 66.69 884 SER A C 1
ATOM 7171 O O . SER A 1 884 ? -7.212 47.449 -17.392 1.00 66.69 884 SER A O 1
ATOM 7173 N N . ASP A 1 885 ? -8.441 49.267 -17.877 1.00 60.44 885 ASP A N 1
ATOM 7174 C CA . ASP A 1 885 ? -9.265 48.616 -18.914 1.00 60.44 885 ASP A CA 1
ATOM 7175 C C . ASP A 1 885 ? -8.441 48.183 -20.151 1.00 60.44 885 ASP A C 1
ATOM 7177 O O . ASP A 1 885 ? -8.768 47.190 -20.800 1.00 60.44 885 ASP A O 1
ATOM 7181 N N . ASP A 1 886 ? -7.316 48.856 -20.430 1.00 61.12 886 ASP A N 1
ATOM 7182 C CA . ASP A 1 886 ? -6.386 48.520 -21.525 1.00 61.12 886 ASP A CA 1
ATOM 7183 C C . ASP A 1 886 ? -5.599 47.210 -21.285 1.00 61.12 886 ASP A C 1
ATOM 7185 O O . ASP A 1 886 ? -4.935 46.704 -22.189 1.00 61.12 886 ASP A O 1
ATOM 7189 N N . GLN A 1 887 ? -5.650 46.644 -20.072 1.00 68.25 887 GLN A N 1
ATOM 7190 C CA . GLN A 1 887 ? -4.921 45.426 -19.685 1.00 68.25 887 GLN A CA 1
ATOM 7191 C C . GLN A 1 887 ? -5.786 44.158 -19.697 1.00 68.25 887 GLN A C 1
ATOM 7193 O O . GLN A 1 887 ? -5.300 43.078 -19.356 1.00 68.25 887 GLN A O 1
ATOM 7198 N N . GLN A 1 888 ? -7.034 44.248 -20.168 1.00 72.38 888 GLN A N 1
ATOM 7199 C CA . GLN A 1 888 ? -7.919 43.089 -20.310 1.00 72.38 888 GLN A CA 1
ATOM 7200 C C . GLN A 1 888 ? -7.348 42.025 -21.258 1.00 72.38 888 GLN A C 1
ATOM 7202 O O . GLN A 1 888 ? -7.431 40.831 -20.980 1.00 72.38 888 GLN A O 1
ATOM 7207 N N . GLU A 1 889 ? -6.725 42.444 -22.363 1.00 80.31 889 GLU A N 1
ATOM 7208 C CA . GLU A 1 889 ? -6.082 41.512 -23.294 1.00 80.31 889 GLU A CA 1
ATOM 7209 C C . GLU A 1 889 ? -4.938 40.747 -22.608 1.00 80.31 889 GLU A C 1
ATOM 7211 O O . GLU A 1 889 ? -4.764 39.553 -22.836 1.00 80.31 889 GLU A O 1
ATOM 7216 N N . ALA A 1 890 ? -4.205 41.393 -21.695 1.00 85.31 890 ALA A N 1
ATOM 7217 C CA . ALA A 1 890 ? -3.151 40.737 -20.926 1.00 85.31 890 ALA A CA 1
ATOM 7218 C C . ALA A 1 890 ? -3.705 39.699 -19.938 1.00 85.31 890 ALA A C 1
ATOM 7220 O O . ALA A 1 890 ? -3.088 38.649 -19.768 1.00 85.31 890 ALA A O 1
ATOM 7221 N N . ALA A 1 891 ? -4.867 39.952 -19.329 1.00 87.12 891 ALA A N 1
ATOM 7222 C CA . ALA A 1 891 ? -5.532 38.998 -18.444 1.00 87.12 891 ALA A CA 1
ATOM 7223 C C . ALA A 1 891 ? -5.975 37.727 -19.194 1.00 87.12 891 ALA A C 1
ATOM 7225 O O . ALA A 1 891 ? -5.689 36.617 -18.745 1.00 87.12 891 ALA A O 1
ATOM 7226 N N . ASP A 1 892 ? -6.589 37.878 -20.373 1.00 85.69 892 ASP A N 1
ATOM 7227 C CA . ASP A 1 892 ? -6.986 36.749 -21.229 1.00 85.69 892 ASP A CA 1
ATOM 7228 C C . ASP A 1 892 ? -5.766 35.924 -21.680 1.00 85.69 892 ASP A C 1
ATOM 7230 O O . ASP A 1 892 ? -5.795 34.688 -21.689 1.00 85.69 892 ASP A O 1
ATOM 7234 N N . LEU A 1 893 ? -4.669 36.601 -22.038 1.00 89.31 893 LEU A N 1
ATOM 7235 C CA . LEU A 1 893 ? -3.408 35.956 -22.411 1.00 89.31 893 LEU A CA 1
ATOM 7236 C C . LEU A 1 893 ? -2.751 35.246 -21.220 1.00 89.31 893 LEU A C 1
ATOM 7238 O O . LEU A 1 893 ? -2.185 34.167 -21.398 1.00 89.31 893 LEU A O 1
ATOM 7242 N N . LEU A 1 894 ? -2.842 35.815 -20.013 1.00 91.44 894 LEU A N 1
ATOM 7243 C CA . LEU A 1 894 ? -2.352 35.191 -18.783 1.00 91.44 894 LEU A CA 1
ATOM 7244 C C . LEU A 1 894 ? -3.121 33.900 -18.480 1.00 91.44 894 LEU A C 1
ATOM 7246 O O . LEU A 1 894 ? -2.494 32.868 -18.248 1.00 91.44 894 LEU A O 1
ATOM 7250 N N . LEU A 1 895 ? -4.456 33.940 -18.533 1.00 90.69 895 LEU A N 1
ATOM 7251 C CA . LEU A 1 895 ? -5.309 32.763 -18.336 1.00 90.69 895 LEU A CA 1
ATOM 7252 C C . LEU A 1 895 ? -5.011 31.682 -19.381 1.00 90.69 895 LEU A C 1
ATOM 7254 O O . LEU A 1 895 ? -4.764 30.531 -19.020 1.00 90.69 895 LEU A O 1
ATOM 7258 N N . SER A 1 896 ? -4.886 32.074 -20.652 1.00 90.38 896 SER A N 1
ATOM 7259 C CA . SER A 1 896 ? -4.520 31.162 -21.742 1.00 90.38 896 SER A CA 1
ATOM 7260 C C . SER A 1 896 ? -3.164 30.488 -21.495 1.00 90.38 896 SER A C 1
ATOM 7262 O O . SER A 1 896 ? -3.029 29.274 -21.657 1.00 90.38 896 SER A O 1
ATOM 7264 N N . ALA A 1 897 ? -2.156 31.249 -21.052 1.00 91.38 897 ALA A N 1
ATOM 7265 C CA . ALA A 1 897 ? -0.832 30.716 -20.735 1.00 91.38 897 ALA A CA 1
ATOM 7266 C C . ALA A 1 897 ? -0.839 29.792 -19.502 1.00 91.38 897 ALA A C 1
ATOM 7268 O O . ALA A 1 897 ? -0.002 28.896 -19.408 1.00 91.38 897 ALA A O 1
ATOM 7269 N N . LEU A 1 898 ? -1.775 29.975 -18.569 1.00 92.31 898 LEU A N 1
ATOM 7270 C CA . LEU A 1 898 ? -1.986 29.104 -17.406 1.00 92.31 898 LEU A CA 1
ATOM 7271 C C . LEU A 1 898 ? -2.943 27.930 -17.694 1.00 92.31 898 LEU A C 1
ATOM 7273 O O . LEU A 1 898 ? -3.239 27.152 -16.789 1.00 92.31 898 LEU A O 1
ATOM 7277 N N . HIS A 1 899 ? -3.398 27.779 -18.943 1.00 91.81 899 HIS A N 1
ATOM 7278 C CA . HIS A 1 899 ? -4.411 26.804 -19.363 1.00 91.81 899 HIS A CA 1
ATOM 7279 C C . HIS A 1 899 ? -5.722 26.908 -18.563 1.00 91.81 899 HIS A C 1
ATOM 7281 O O . HIS A 1 899 ? -6.255 25.891 -18.117 1.00 91.81 899 HIS A O 1
ATOM 7287 N N . ASP A 1 900 ? -6.213 28.131 -18.350 1.00 90.88 900 ASP A N 1
ATOM 7288 C CA . ASP A 1 900 ? -7.457 28.424 -17.626 1.00 90.88 900 ASP A CA 1
ATOM 7289 C C . ASP A 1 900 ? -7.506 27.785 -16.225 1.00 90.88 900 ASP A C 1
ATOM 7291 O O . ASP A 1 900 ? -8.561 27.379 -15.737 1.00 90.88 900 ASP A O 1
ATOM 7295 N N . ARG A 1 901 ? -6.348 27.700 -15.555 1.00 93.12 901 ARG A N 1
ATOM 7296 C CA . ARG A 1 901 ? -6.222 27.221 -14.174 1.00 93.12 901 ARG A CA 1
ATOM 7297 C C . ARG A 1 901 ? -5.489 28.244 -13.309 1.00 93.12 901 ARG A C 1
ATOM 7299 O O . ARG A 1 901 ? -4.300 28.489 -13.496 1.00 93.12 901 ARG A O 1
ATOM 7306 N N . LEU A 1 902 ? -6.189 28.789 -12.319 1.00 93.75 902 LEU A N 1
ATOM 7307 C CA . LEU A 1 902 ? -5.620 29.627 -11.266 1.00 93.75 902 LEU A CA 1
ATOM 7308 C C . LEU A 1 902 ? -5.447 28.790 -10.002 1.00 93.75 902 LEU A C 1
ATOM 7310 O O . LEU A 1 902 ? -6.424 28.452 -9.333 1.00 93.75 902 LEU A O 1
ATOM 7314 N N . ASP A 1 903 ? -4.200 28.435 -9.704 1.00 91.12 903 ASP A N 1
ATOM 7315 C CA . ASP A 1 903 ? -3.862 27.553 -8.593 1.00 91.12 903 ASP A CA 1
ATOM 7316 C C . ASP A 1 903 ? -3.144 28.307 -7.472 1.00 91.12 903 ASP A C 1
ATOM 7318 O O . ASP A 1 903 ? -2.002 28.741 -7.634 1.00 91.12 903 ASP A O 1
ATOM 7322 N N . PHE A 1 904 ? -3.828 28.468 -6.339 1.00 90.69 904 PHE A N 1
ATOM 7323 C CA . PHE A 1 904 ? -3.287 29.099 -5.136 1.00 90.69 904 PHE A CA 1
ATOM 7324 C C . PHE A 1 904 ? -2.973 28.085 -4.018 1.00 90.69 904 PHE A C 1
ATOM 7326 O O . PHE A 1 904 ? -2.631 28.496 -2.906 1.00 90.69 904 PHE A O 1
ATOM 7333 N N . SER A 1 905 ? -3.069 26.777 -4.297 1.00 85.25 905 SER A N 1
ATOM 7334 C CA . SER A 1 905 ? -2.738 25.710 -3.341 1.00 85.25 905 SER A CA 1
ATOM 7335 C C . SER A 1 905 ? -1.230 25.601 -3.069 1.00 85.25 905 SER A C 1
ATOM 7337 O O . SER A 1 905 ? -0.379 26.112 -3.809 1.00 85.25 905 SER A O 1
ATOM 7339 N N . CYS A 1 906 ? -0.874 24.932 -1.974 1.00 74.00 906 CYS A N 1
ATOM 7340 C CA . CYS A 1 906 ? 0.499 24.622 -1.610 1.00 74.00 906 CYS A CA 1
ATOM 7341 C C . CYS A 1 906 ? 1.020 23.441 -2.445 1.00 74.00 906 CYS A C 1
ATOM 7343 O O . CYS A 1 906 ? 0.902 22.280 -2.064 1.00 74.00 906 CYS A O 1
ATOM 7345 N N . CYS A 1 907 ? 1.711 23.712 -3.553 1.00 54.06 907 CYS A N 1
ATOM 7346 C CA . CYS A 1 907 ? 2.589 22.704 -4.153 1.00 54.06 907 CYS A CA 1
ATOM 7347 C C . CYS A 1 907 ? 3.833 22.541 -3.259 1.00 54.06 907 CYS A C 1
ATOM 7349 O O . CYS A 1 907 ? 4.700 23.413 -3.242 1.00 54.06 907 CYS A O 1
ATOM 7351 N N . SER A 1 908 ? 3.917 21.450 -2.497 1.00 47.59 908 SER A N 1
ATOM 7352 C CA . SER A 1 908 ? 5.003 21.145 -1.555 1.00 47.59 908 SER A CA 1
ATOM 7353 C C . SER A 1 908 ? 6.422 21.421 -2.105 1.00 47.59 908 SER A C 1
ATOM 7355 O O . SER A 1 908 ? 6.941 20.636 -2.899 1.00 47.59 908 SER A O 1
ATOM 7357 N N . SER A 1 909 ? 7.064 22.511 -1.666 1.00 40.09 909 SER A N 1
ATOM 7358 C CA . SER A 1 909 ? 8.373 22.514 -0.982 1.00 40.09 909 SER A CA 1
ATOM 7359 C C . SER A 1 909 ? 8.842 23.942 -0.649 1.00 40.09 909 SER A C 1
ATOM 7361 O O . SER A 1 909 ? 8.931 24.770 -1.549 1.00 40.09 909 SER A O 1
ATOM 7363 N N . LEU A 1 910 ? 9.210 24.155 0.622 1.00 46.47 910 LEU A N 1
ATOM 7364 C CA . LEU A 1 910 ? 10.170 25.140 1.157 1.00 46.47 910 LEU A CA 1
ATOM 7365 C C . LEU A 1 910 ? 10.053 26.596 0.668 1.00 46.47 910 LEU A C 1
ATOM 7367 O O . LEU A 1 910 ? 10.813 27.042 -0.189 1.00 46.47 910 LEU A O 1
ATOM 7371 N N . ASP A 1 911 ? 9.195 27.372 1.333 1.00 41.25 911 ASP A N 1
ATOM 7372 C CA . ASP A 1 911 ? 9.352 28.829 1.399 1.00 41.25 911 ASP A CA 1
ATOM 7373 C C . ASP A 1 911 ? 10.369 29.154 2.514 1.00 41.25 911 ASP A C 1
ATOM 7375 O O . ASP A 1 911 ? 10.052 29.103 3.700 1.00 41.25 911 ASP A O 1
ATOM 7379 N N . LEU A 1 912 ? 11.630 29.418 2.150 1.00 44.12 912 LEU A N 1
ATOM 7380 C CA . LEU A 1 912 ? 12.736 29.673 3.094 1.00 44.12 912 LEU A CA 1
ATOM 7381 C C . LEU A 1 912 ? 12.678 31.063 3.760 1.00 44.12 912 LEU A C 1
ATOM 7383 O O . LEU A 1 912 ? 13.642 31.468 4.410 1.00 44.12 912 LEU A O 1
ATOM 7387 N N . THR A 1 913 ? 11.591 31.820 3.582 1.00 45.16 913 THR A N 1
ATOM 7388 C CA . THR A 1 913 ? 11.513 33.223 4.022 1.00 45.16 913 THR A CA 1
ATOM 7389 C C . THR A 1 913 ? 10.554 33.490 5.184 1.00 45.16 913 THR A C 1
ATOM 7391 O O . THR A 1 913 ? 10.508 34.621 5.666 1.00 45.16 913 THR A O 1
ATOM 7394 N N . VAL A 1 914 ? 9.832 32.482 5.695 1.00 44.44 914 VAL A N 1
ATOM 7395 C CA . VAL A 1 914 ? 8.817 32.676 6.750 1.00 44.44 914 VAL A CA 1
ATOM 7396 C C . VAL A 1 914 ? 8.968 31.654 7.882 1.00 44.44 914 VAL A C 1
ATOM 7398 O O . VAL A 1 914 ? 9.055 30.452 7.641 1.00 44.44 914 VAL A O 1
ATOM 7401 N N . THR A 1 915 ? 8.989 32.149 9.122 1.00 38.53 915 THR A N 1
ATOM 7402 C CA . THR A 1 915 ? 9.084 31.383 10.376 1.00 38.53 915 THR A CA 1
ATOM 7403 C C . THR A 1 915 ? 7.970 30.334 10.523 1.00 38.53 915 THR A C 1
ATOM 7405 O O . THR A 1 915 ? 6.842 30.519 10.064 1.00 38.53 915 THR A O 1
ATOM 7408 N N . GLU A 1 916 ? 8.314 29.218 11.169 1.00 44.56 916 GLU A N 1
ATOM 7409 C CA . GLU A 1 916 ? 7.696 27.880 11.088 1.00 44.56 916 GLU A CA 1
ATOM 7410 C C . GLU A 1 916 ? 6.246 27.727 11.610 1.00 44.56 916 GLU A C 1
ATOM 7412 O O . GLU A 1 916 ? 5.727 26.617 11.634 1.00 44.56 916 GLU A O 1
ATOM 7417 N N . GLU A 1 917 ? 5.529 28.803 11.955 1.00 43.69 917 GLU A N 1
ATOM 7418 C CA . GLU A 1 917 ? 4.173 28.700 12.534 1.00 43.69 917 GLU A CA 1
ATOM 7419 C C . GLU A 1 917 ? 3.022 29.082 11.575 1.00 43.69 917 GLU A C 1
ATOM 7421 O O . GLU A 1 917 ? 1.873 28.732 11.831 1.00 43.69 917 GLU A O 1
ATOM 7426 N N . ASN A 1 918 ? 3.293 29.728 10.429 1.00 45.47 918 ASN A N 1
ATOM 7427 C CA . ASN A 1 918 ? 2.251 30.186 9.480 1.00 45.47 918 ASN A CA 1
ATOM 7428 C C . ASN A 1 918 ? 2.309 29.536 8.080 1.00 45.47 918 ASN A C 1
ATOM 7430 O O . ASN A 1 918 ? 1.595 29.959 7.171 1.00 45.47 918 ASN A O 1
ATOM 7434 N N . GLN A 1 919 ? 3.142 28.511 7.881 1.00 52.81 919 GLN A N 1
ATOM 7435 C CA . GLN A 1 919 ? 3.545 28.038 6.545 1.00 52.81 919 GLN A CA 1
ATOM 7436 C C . GLN A 1 919 ? 2.447 27.340 5.713 1.00 52.81 919 GLN A C 1
ATOM 7438 O O . GLN A 1 919 ? 2.608 27.209 4.498 1.00 52.81 919 GLN A O 1
ATOM 7443 N N . ASN A 1 920 ? 1.317 26.943 6.307 1.00 61.25 920 ASN A N 1
ATOM 7444 C CA . ASN A 1 920 ? 0.358 26.074 5.613 1.00 61.25 920 ASN A CA 1
ATOM 7445 C C . ASN A 1 920 ? -0.729 26.804 4.806 1.00 61.25 920 ASN A C 1
ATOM 7447 O O . ASN A 1 920 ? -1.320 26.173 3.940 1.00 61.25 920 ASN A O 1
ATOM 7451 N N . TYR A 1 921 ? -0.979 28.107 5.015 1.00 72.62 921 TYR A N 1
ATOM 7452 C CA . TYR A 1 921 ? -2.103 28.806 4.363 1.00 72.62 921 TYR A CA 1
ATOM 7453 C C . TYR A 1 921 ? -1.712 30.135 3.699 1.00 72.62 921 TYR A C 1
ATOM 7455 O O . TYR A 1 921 ? -0.978 30.934 4.277 1.00 72.62 921 TYR A O 1
ATOM 7463 N N . LEU A 1 922 ? -2.255 30.407 2.507 1.00 84.38 922 LEU A N 1
ATOM 7464 C CA . LEU A 1 922 ? -2.203 31.718 1.854 1.00 84.38 922 LEU A CA 1
ATOM 7465 C C . LEU A 1 922 ? -3.372 32.589 2.331 1.00 84.38 922 LEU A C 1
ATOM 7467 O O . LEU A 1 922 ? -4.533 32.260 2.091 1.00 84.38 922 LEU A O 1
ATOM 7471 N N . ASN A 1 923 ? -3.079 33.718 2.976 1.00 87.31 923 ASN A N 1
ATOM 7472 C CA . ASN A 1 923 ? -4.106 34.678 3.384 1.00 87.31 923 ASN A CA 1
ATOM 7473 C C . ASN A 1 923 ? -4.457 35.604 2.211 1.00 87.31 923 ASN A C 1
ATOM 7475 O O . ASN A 1 923 ? -3.669 36.489 1.878 1.00 87.31 923 ASN A O 1
ATOM 7479 N N . LEU A 1 924 ? -5.635 35.428 1.609 1.00 90.25 924 LEU A N 1
ATOM 7480 C CA . LEU A 1 924 ? -6.128 36.321 0.559 1.00 90.25 924 LEU A CA 1
ATOM 7481 C C . LEU A 1 924 ? -6.821 37.533 1.184 1.00 90.25 924 LEU A C 1
ATOM 7483 O O . LEU A 1 924 ? -7.780 37.408 1.952 1.00 90.25 924 LEU A O 1
ATOM 7487 N N . THR A 1 925 ? -6.345 38.724 0.835 1.00 91.12 925 THR A N 1
ATOM 7488 C CA . THR A 1 925 ? -6.923 39.991 1.280 1.00 91.12 925 THR A CA 1
ATOM 7489 C C . THR A 1 925 ? -8.171 40.356 0.472 1.00 91.12 925 THR A C 1
ATOM 7491 O O . THR A 1 925 ? -8.502 39.753 -0.553 1.00 91.12 925 THR A O 1
ATOM 7494 N N . TYR A 1 926 ? -8.881 41.389 0.930 1.00 91.00 926 TYR A N 1
ATOM 7495 C CA . TYR A 1 926 ? -10.025 41.945 0.209 1.00 91.00 926 TYR A CA 1
ATOM 7496 C C . TYR A 1 926 ? -9.657 42.409 -1.209 1.00 91.00 926 TYR A C 1
ATOM 7498 O O . TYR A 1 926 ? -10.395 42.123 -2.152 1.00 91.00 926 TYR A O 1
ATOM 7506 N N . GLU A 1 927 ? -8.515 43.086 -1.370 1.00 89.25 927 GLU A N 1
ATOM 7507 C CA . GLU A 1 927 ? -8.064 43.558 -2.684 1.00 89.25 927 GLU A CA 1
ATOM 7508 C C . GLU A 1 927 ? -7.648 42.391 -3.589 1.00 89.25 927 GLU A C 1
ATOM 7510 O O . GLU A 1 927 ? -7.977 42.419 -4.773 1.00 89.25 927 GLU A O 1
ATOM 7515 N N . ASP A 1 928 ? -7.038 41.328 -3.044 1.00 91.44 928 ASP A N 1
ATOM 7516 C CA . ASP A 1 928 ? -6.731 40.111 -3.812 1.00 91.44 928 ASP A CA 1
ATOM 7517 C C . ASP A 1 928 ? -8.008 39.485 -4.387 1.00 91.44 928 ASP A C 1
ATOM 7519 O O . ASP A 1 928 ? -8.097 39.212 -5.582 1.00 91.44 928 ASP A O 1
ATOM 7523 N N . CYS A 1 929 ? -9.041 39.312 -3.556 1.00 91.81 929 CYS A N 1
ATOM 7524 C CA . CYS A 1 929 ? -10.305 38.710 -3.985 1.00 91.81 929 CYS A CA 1
ATOM 7525 C C . CYS A 1 929 ? -11.063 39.590 -4.987 1.00 91.81 929 CYS A C 1
ATOM 7527 O O . CYS A 1 929 ? -11.658 39.087 -5.940 1.00 91.81 929 CYS A O 1
ATOM 7529 N N . LYS A 1 930 ? -11.036 40.912 -4.796 1.00 90.00 930 LYS A N 1
ATOM 7530 C CA . LYS A 1 930 ? -11.632 41.880 -5.725 1.00 90.00 930 LYS A CA 1
ATOM 7531 C C . LYS A 1 930 ? -10.936 41.858 -7.086 1.00 90.00 930 LYS A C 1
ATOM 7533 O O . LYS A 1 930 ? -11.606 41.926 -8.115 1.00 90.00 930 LYS A O 1
ATOM 7538 N N . MET A 1 931 ? -9.613 41.745 -7.092 1.00 89.88 931 MET A N 1
ATOM 7539 C CA . MET A 1 931 ? -8.814 41.602 -8.303 1.00 89.88 931 MET A CA 1
ATOM 7540 C C . MET A 1 931 ? -9.113 40.272 -9.013 1.00 89.88 931 MET A C 1
ATOM 7542 O O . MET A 1 931 ? -9.416 40.280 -10.204 1.00 89.88 931 MET A O 1
ATOM 7546 N N . ILE A 1 932 ? -9.126 39.147 -8.288 1.00 92.19 932 ILE A N 1
ATOM 7547 C CA . ILE A 1 932 ? -9.444 37.829 -8.863 1.00 92.19 932 ILE A CA 1
ATOM 7548 C C . ILE A 1 932 ? -10.840 37.872 -9.492 1.00 92.19 932 ILE A C 1
ATOM 7550 O O . ILE A 1 932 ? -11.039 37.428 -10.621 1.00 92.19 932 ILE A O 1
ATOM 7554 N N . SER A 1 933 ? -11.795 38.487 -8.790 1.00 90.69 933 SER A N 1
ATOM 7555 C CA . SER A 1 933 ? -13.155 38.685 -9.283 1.00 90.69 933 SER A CA 1
ATOM 7556 C C . SER A 1 933 ? -13.200 39.519 -10.564 1.00 90.69 933 SER A C 1
ATOM 7558 O O . SER A 1 933 ? -13.895 39.157 -11.509 1.00 90.69 933 SER A O 1
ATOM 7560 N N . SER A 1 934 ? -12.447 40.619 -10.638 1.00 87.81 934 SER A N 1
ATOM 7561 C CA . SER A 1 934 ? -12.476 41.522 -11.794 1.00 87.81 934 SER A CA 1
ATOM 7562 C C . SER A 1 934 ? -11.856 40.914 -13.057 1.00 87.81 934 SER A C 1
ATOM 7564 O O . SER A 1 934 ? -12.357 41.180 -14.154 1.00 87.81 934 SER A O 1
ATOM 7566 N N . VAL A 1 935 ? -10.812 40.093 -12.897 1.00 88.19 935 VAL A N 1
ATOM 7567 C CA . VAL A 1 935 ? -10.177 39.325 -13.978 1.00 88.19 935 VAL A CA 1
ATOM 7568 C C . VAL A 1 935 ? -11.120 38.234 -14.473 1.00 88.19 935 VAL A C 1
ATOM 7570 O O . VAL A 1 935 ? -11.385 38.140 -15.670 1.00 88.19 935 VAL A O 1
ATOM 7573 N N . LEU A 1 936 ? -11.666 37.438 -13.552 1.00 90.06 936 LEU A N 1
ATOM 7574 C CA . LEU A 1 936 ? -12.471 36.277 -13.909 1.00 90.06 936 LEU A CA 1
ATOM 7575 C C . LEU A 1 936 ? -13.838 36.653 -14.475 1.00 90.06 936 LEU A C 1
ATOM 7577 O O . LEU A 1 936 ? -14.226 36.027 -15.447 1.00 90.06 936 LEU A O 1
ATOM 7581 N N . GLN A 1 937 ? -14.498 37.718 -13.987 1.00 87.00 937 GLN A N 1
ATOM 7582 C CA . GLN A 1 937 ? -15.802 38.195 -14.499 1.00 87.00 937 GLN A CA 1
ATOM 7583 C C . GLN A 1 937 ? -15.842 38.423 -16.018 1.00 87.00 937 GLN A C 1
ATOM 7585 O O . GLN A 1 937 ? -16.921 38.435 -16.620 1.00 87.00 937 GLN A O 1
ATOM 7590 N N . ARG A 1 938 ? -14.674 38.681 -16.609 1.00 80.75 938 ARG A N 1
ATOM 7591 C CA . ARG A 1 938 ? -14.481 39.021 -18.019 1.00 80.75 938 ARG A CA 1
ATOM 7592 C C . ARG A 1 938 ? -13.793 37.900 -18.806 1.00 80.75 938 ARG A C 1
ATOM 7594 O O . ARG A 1 938 ? -13.523 38.090 -19.990 1.00 80.75 938 ARG A O 1
ATOM 7601 N N . ALA A 1 939 ? -13.518 36.757 -18.174 1.00 84.44 939 ALA A N 1
ATOM 7602 C CA . ALA A 1 939 ? -12.918 35.600 -18.823 1.00 84.44 939 ALA A CA 1
ATOM 7603 C C . ALA A 1 939 ? -13.866 35.007 -19.880 1.00 84.44 939 ALA A C 1
ATOM 7605 O O . ALA A 1 939 ? -15.088 34.992 -19.725 1.00 84.44 939 ALA A O 1
ATOM 7606 N N . LYS A 1 940 ? -13.289 34.518 -20.982 1.00 82.06 940 LYS A N 1
ATOM 7607 C CA . LYS A 1 940 ? -14.039 33.953 -22.122 1.00 82.06 940 LYS A CA 1
ATOM 7608 C C . LYS A 1 940 ? -14.382 32.470 -21.955 1.00 82.06 940 LYS A C 1
ATOM 7610 O O . LYS A 1 940 ? -15.252 31.968 -22.664 1.00 82.06 940 LYS A O 1
ATOM 7615 N N . SER A 1 941 ? -13.691 31.778 -21.057 1.00 84.81 941 SER A N 1
ATOM 7616 C CA . SER A 1 941 ? -13.836 30.353 -20.753 1.00 84.81 941 SER A CA 1
ATOM 7617 C C . SER A 1 941 ? -14.064 30.152 -19.254 1.00 84.81 941 SER A C 1
ATOM 7619 O O . SER A 1 941 ? -13.801 31.043 -18.446 1.00 84.81 941 SER A O 1
ATOM 7621 N N . VAL A 1 942 ? -14.580 28.976 -18.886 1.00 88.69 942 VAL A N 1
ATOM 7622 C CA . VAL A 1 942 ? -14.698 28.574 -17.480 1.00 88.69 942 VAL A CA 1
ATOM 7623 C C . VAL A 1 942 ? -13.299 28.298 -16.934 1.00 88.69 942 VAL A C 1
ATOM 7625 O O . VAL A 1 942 ? -12.580 27.469 -17.489 1.00 88.69 942 VAL A O 1
ATOM 7628 N N . VAL A 1 943 ? -12.925 28.975 -15.848 1.00 93.25 943 VAL A N 1
ATOM 7629 C CA . VAL A 1 943 ? -11.582 28.878 -15.253 1.00 93.25 943 VAL A CA 1
ATOM 7630 C C . VAL A 1 943 ? -11.601 27.972 -14.027 1.00 93.25 943 VAL A C 1
ATOM 7632 O O . VAL A 1 943 ? -12.421 28.148 -13.129 1.00 93.25 943 VAL A O 1
ATOM 7635 N N . LYS A 1 944 ? -10.664 27.029 -13.924 1.00 94.44 944 LYS A N 1
ATOM 7636 C CA . LYS A 1 944 ? -10.484 26.240 -12.701 1.00 94.44 944 LYS A CA 1
ATOM 7637 C C . LYS A 1 944 ? -9.784 27.081 -11.633 1.00 94.44 944 LYS A C 1
ATOM 7639 O O . LYS A 1 944 ? -8.617 27.433 -11.796 1.00 94.44 944 LYS A O 1
ATOM 7644 N N . LEU A 1 945 ? -10.476 27.373 -10.538 1.00 95.00 945 LEU A N 1
ATOM 7645 C CA . LEU A 1 945 ? -9.978 28.146 -9.403 1.00 95.00 945 LEU A CA 1
ATOM 7646 C C . LEU A 1 945 ? -9.714 27.213 -8.214 1.00 95.00 945 LEU A C 1
ATOM 7648 O O . LEU A 1 945 ? -10.648 26.625 -7.675 1.00 95.00 945 LEU A O 1
ATOM 7652 N N . VAL A 1 946 ? -8.449 27.078 -7.808 1.00 93.38 946 VAL A N 1
ATOM 7653 C CA . VAL A 1 946 ? -8.022 26.192 -6.711 1.00 93.38 946 VAL A CA 1
ATOM 7654 C C . VAL A 1 946 ? -7.582 27.021 -5.501 1.00 93.38 946 VAL A C 1
ATOM 7656 O O . VAL A 1 946 ? -6.628 27.792 -5.586 1.00 93.38 946 VAL A O 1
ATOM 7659 N N . LEU A 1 947 ? -8.279 26.842 -4.377 1.00 91.94 947 LEU A N 1
ATOM 7660 C CA . LEU A 1 947 ? -8.164 27.580 -3.112 1.00 91.94 947 LEU A CA 1
ATOM 7661 C C . LEU A 1 947 ? -8.051 26.638 -1.893 1.00 91.94 947 LEU A C 1
ATOM 7663 O O . LEU A 1 947 ? -8.498 26.984 -0.801 1.00 91.94 947 LEU A O 1
ATOM 7667 N N . GLU A 1 948 ? -7.512 25.428 -2.067 1.00 87.12 948 GLU A N 1
ATOM 7668 C CA . GLU A 1 948 ? -7.455 24.399 -1.010 1.00 87.12 948 GLU A CA 1
ATOM 7669 C C . GLU A 1 948 ? -6.688 24.869 0.238 1.00 87.12 948 GLU A C 1
ATOM 7671 O O . GLU A 1 948 ? -7.205 24.776 1.347 1.00 87.12 948 GLU A O 1
ATOM 7676 N N . ASP A 1 949 ? -5.537 25.519 0.060 1.00 85.38 949 ASP A N 1
ATOM 7677 C CA . ASP A 1 949 ? -4.700 26.011 1.164 1.00 85.38 949 ASP A CA 1
ATOM 7678 C C . ASP A 1 949 ? -4.819 27.531 1.369 1.00 85.38 949 ASP A C 1
ATOM 7680 O O . ASP A 1 949 ? -3.830 28.226 1.614 1.00 85.38 949 ASP A O 1
ATOM 7684 N N . CYS A 1 950 ? -6.023 28.088 1.217 1.00 87.38 950 CYS A N 1
ATOM 7685 C CA . CYS A 1 950 ? -6.271 29.528 1.339 1.00 87.38 950 CYS A CA 1
ATOM 7686 C C . CYS A 1 950 ? -7.137 29.877 2.557 1.00 87.38 950 CYS A C 1
ATOM 7688 O O . CYS A 1 950 ? -8.117 29.201 2.862 1.00 87.38 950 CYS A O 1
ATOM 7690 N N . LYS A 1 951 ? -6.817 30.996 3.215 1.00 88.00 951 LYS A N 1
ATOM 7691 C CA . LYS A 1 951 ? -7.654 31.640 4.236 1.00 88.00 951 LYS A CA 1
ATOM 7692 C C . LYS A 1 951 ? -8.177 32.964 3.698 1.00 88.00 951 LYS A C 1
ATOM 7694 O O . LYS A 1 951 ? -7.407 33.810 3.247 1.00 88.00 951 LYS A O 1
ATOM 7699 N N . VAL A 1 952 ? -9.490 33.147 3.766 1.00 90.12 952 VAL A N 1
ATOM 7700 C CA . VAL A 1 952 ? -10.195 34.319 3.236 1.00 90.12 952 VAL A CA 1
ATOM 7701 C C . VAL A 1 952 ? -11.146 34.826 4.313 1.00 90.12 952 VAL A C 1
ATOM 7703 O O . VAL A 1 952 ? -11.795 34.031 4.980 1.00 90.12 952 VAL A O 1
ATOM 7706 N N . SER A 1 953 ? -11.238 36.139 4.518 1.00 89.81 953 SER A N 1
ATOM 7707 C CA . SER A 1 953 ? -12.231 36.703 5.442 1.00 89.81 953 SER A CA 1
ATOM 7708 C C . SER A 1 953 ? -13.631 36.739 4.814 1.00 89.81 953 SER A C 1
ATOM 7710 O O . SER A 1 953 ? -13.758 36.912 3.602 1.00 89.81 953 SER A O 1
ATOM 7712 N N . ASP A 1 954 ? -14.697 36.697 5.626 1.00 86.19 954 ASP A N 1
ATOM 7713 C CA . ASP A 1 954 ? -16.098 36.839 5.167 1.00 86.19 954 ASP A CA 1
ATOM 7714 C C . ASP A 1 954 ? -16.313 38.060 4.244 1.00 86.19 954 ASP A C 1
ATOM 7716 O O . ASP A 1 954 ? -17.138 38.037 3.329 1.00 86.19 954 ASP A O 1
ATOM 7720 N N . THR A 1 955 ? -15.600 39.167 4.486 1.00 86.75 955 THR A N 1
ATOM 7721 C CA . THR A 1 955 ? -15.707 40.389 3.674 1.00 86.75 955 THR A CA 1
ATOM 7722 C C . THR A 1 955 ? -15.024 40.253 2.317 1.00 86.75 955 THR A C 1
ATOM 7724 O O . THR A 1 955 ? -15.567 40.735 1.321 1.00 86.75 955 THR A O 1
ATOM 7727 N N . ALA A 1 956 ? -13.869 39.589 2.264 1.00 89.50 956 ALA A N 1
ATOM 7728 C CA . ALA A 1 956 ? -13.143 39.306 1.031 1.00 89.50 956 ALA A CA 1
ATOM 7729 C C . ALA A 1 956 ? -13.860 38.234 0.192 1.00 89.50 956 ALA A C 1
ATOM 7731 O O . ALA A 1 956 ? -14.015 38.399 -1.016 1.00 89.50 956 ALA A O 1
ATOM 7732 N N . LEU A 1 957 ? -14.417 37.206 0.836 1.00 90.19 957 LEU A N 1
ATOM 7733 C CA . LEU A 1 957 ? -15.134 36.107 0.185 1.00 90.19 957 LEU A CA 1
ATOM 7734 C C . LEU A 1 957 ? -16.353 36.584 -0.615 1.00 90.19 957 LEU A C 1
ATOM 7736 O O . LEU A 1 957 ? -16.625 36.090 -1.708 1.00 90.19 957 LEU A O 1
ATOM 7740 N N . LYS A 1 958 ? -17.051 37.616 -0.124 1.00 88.62 958 LYS A N 1
ATOM 7741 C CA . LYS A 1 958 ? -18.166 38.253 -0.847 1.00 88.62 958 LYS A CA 1
ATOM 7742 C C . LYS A 1 958 ? -17.767 38.800 -2.218 1.00 88.62 958 LYS A C 1
ATOM 7744 O O . LYS A 1 958 ? -18.626 38.880 -3.092 1.00 88.62 958 LYS A O 1
ATOM 7749 N N . GLN A 1 959 ? -16.497 39.156 -2.420 1.00 92.12 959 GLN A N 1
ATOM 7750 C CA . GLN A 1 959 ? -16.003 39.608 -3.723 1.00 92.12 959 GLN A CA 1
ATOM 7751 C C . GLN A 1 959 ? -15.918 38.466 -4.742 1.00 92.12 959 GLN A C 1
ATOM 7753 O O . GLN A 1 959 ? -15.987 38.738 -5.936 1.00 92.12 959 GLN A O 1
ATOM 7758 N N . LEU A 1 960 ? -15.819 37.207 -4.299 1.00 91.19 960 LEU A N 1
ATOM 7759 C CA . LEU A 1 960 ? -15.731 36.027 -5.167 1.00 91.19 960 LEU A CA 1
ATOM 7760 C C . LEU A 1 960 ? -17.107 35.452 -5.549 1.00 91.19 960 LEU A C 1
ATOM 7762 O O . LEU A 1 960 ? -17.208 34.691 -6.502 1.00 91.19 960 LEU A O 1
ATOM 7766 N N . LEU A 1 961 ? -18.196 35.836 -4.875 1.00 90.12 961 LEU A N 1
ATOM 7767 C CA . LEU A 1 961 ? -19.540 35.351 -5.233 1.00 90.12 961 LEU A CA 1
ATOM 7768 C C . LEU A 1 961 ? -19.937 35.650 -6.699 1.00 90.12 961 LEU A C 1
ATOM 7770 O O . LEU A 1 961 ? -20.445 34.745 -7.362 1.00 90.12 961 LEU A O 1
ATOM 7774 N N . PRO A 1 962 ? -19.674 36.852 -7.260 1.00 90.56 962 PRO A N 1
ATOM 7775 C CA . PRO A 1 962 ? -20.003 37.186 -8.648 1.00 90.56 962 PRO A CA 1
ATOM 7776 C C . PRO A 1 962 ? -19.409 36.282 -9.727 1.00 90.56 962 PRO A C 1
ATOM 7778 O O . PRO A 1 962 ? -19.983 36.224 -10.812 1.00 90.56 962 PRO A O 1
ATOM 7781 N N . ILE A 1 963 ? -18.296 35.599 -9.447 1.00 91.81 963 ILE A N 1
ATOM 7782 C CA . ILE A 1 963 ? -17.579 34.775 -10.431 1.00 91.81 963 ILE A CA 1
ATOM 7783 C C . ILE A 1 963 ? -17.938 33.295 -10.376 1.00 91.81 963 ILE A C 1
ATOM 7785 O O . ILE A 1 963 ? -17.476 32.550 -11.231 1.00 91.81 963 ILE A O 1
ATOM 7789 N N . LEU A 1 964 ? -18.762 32.856 -9.417 1.00 89.94 964 LEU A N 1
ATOM 7790 C CA . LEU A 1 964 ? -19.074 31.434 -9.227 1.00 89.94 964 LEU A CA 1
ATOM 7791 C C . LEU A 1 964 ? -19.594 30.763 -10.511 1.00 89.94 964 LEU A C 1
ATOM 7793 O O . LEU A 1 964 ? -19.164 29.672 -10.849 1.00 89.94 964 LEU A O 1
ATOM 7797 N N . SER A 1 965 ? -20.421 31.448 -11.306 1.00 86.75 965 SER A N 1
ATOM 7798 C CA . SER A 1 965 ? -20.941 30.899 -12.570 1.00 86.75 965 SER A CA 1
ATOM 7799 C C . SER A 1 965 ? -19.906 30.785 -13.701 1.00 86.75 965 SER A C 1
ATOM 7801 O O . SER A 1 965 ? -20.245 30.344 -14.795 1.00 86.75 965 SER A O 1
ATOM 7803 N N . GLN A 1 966 ? -18.681 31.268 -13.493 1.00 88.00 966 GLN A N 1
ATOM 7804 C CA . GLN A 1 966 ? -17.615 31.331 -14.498 1.00 88.00 966 GLN A CA 1
ATOM 7805 C C . GLN A 1 966 ? -16.378 30.521 -14.088 1.00 88.00 966 GLN A C 1
ATOM 7807 O O . GLN A 1 966 ? -15.364 30.547 -14.787 1.00 88.00 966 GLN A O 1
ATOM 7812 N N . VAL A 1 967 ? -16.444 29.800 -12.966 1.00 93.50 967 VAL A N 1
ATOM 7813 C CA . VAL A 1 967 ? -15.317 29.027 -12.446 1.00 93.50 967 VAL A CA 1
ATOM 7814 C C . VAL A 1 967 ? -15.703 27.590 -12.151 1.00 93.50 967 VAL A C 1
ATOM 7816 O O . VAL A 1 967 ? -16.846 27.313 -11.815 1.00 93.50 967 VAL A O 1
ATOM 7819 N N . GLN A 1 968 ? -14.722 26.694 -12.224 1.00 93.44 968 GLN A N 1
ATOM 7820 C CA . GLN A 1 968 ? -14.764 25.410 -11.531 1.00 93.44 968 GLN A CA 1
ATOM 7821 C C . GLN A 1 968 ? -13.973 25.556 -10.227 1.00 93.44 968 GLN A C 1
ATOM 7823 O O . GLN A 1 968 ? -12.757 25.751 -10.264 1.00 93.44 968 GLN A O 1
ATOM 7828 N N . LEU A 1 969 ? -14.651 25.509 -9.085 1.00 93.12 969 LEU A N 1
ATOM 7829 C CA . LEU A 1 969 ? -14.078 25.796 -7.773 1.00 93.12 969 LEU A CA 1
ATOM 7830 C C . LEU A 1 969 ? -13.576 24.514 -7.096 1.00 93.12 969 LEU A C 1
ATOM 7832 O O . LEU A 1 969 ? -14.338 23.574 -6.908 1.00 93.12 969 LEU A O 1
ATOM 7836 N N . SER A 1 970 ? -12.311 24.510 -6.677 1.00 92.31 970 SER A N 1
ATOM 7837 C CA . SER A 1 970 ? -11.740 23.531 -5.742 1.00 92.31 970 SER A CA 1
ATOM 7838 C C . SER A 1 970 ? -11.285 24.290 -4.504 1.00 92.31 970 SER A C 1
ATOM 7840 O O . SER A 1 970 ? -10.475 25.206 -4.623 1.00 92.31 970 SER A O 1
ATOM 7842 N N . CYS A 1 971 ? -11.800 23.977 -3.321 1.00 91.75 971 CYS A N 1
ATOM 7843 C CA . CYS A 1 971 ? -11.411 24.659 -2.087 1.00 91.75 971 CYS A CA 1
ATOM 7844 C C . CYS A 1 971 ? -11.456 23.715 -0.888 1.00 91.75 971 CYS A C 1
ATOM 7846 O O . CYS A 1 971 ? -12.061 22.648 -0.954 1.00 91.75 971 CYS A O 1
ATOM 7848 N N . SER A 1 972 ? -10.845 24.123 0.227 1.00 90.62 972 SER A N 1
ATOM 7849 C CA . SER A 1 972 ? -10.984 23.382 1.479 1.00 90.62 972 SER A CA 1
ATOM 7850 C C . SER A 1 972 ? -12.432 23.383 1.952 1.00 90.62 972 SER A C 1
ATOM 7852 O O . SER A 1 972 ? -13.203 24.315 1.699 1.00 90.62 972 SER A O 1
ATOM 7854 N N . LYS A 1 973 ? -12.789 22.336 2.694 1.00 90.69 973 LYS A N 1
ATOM 7855 C CA . LYS A 1 973 ? -14.135 22.169 3.244 1.00 90.69 973 LYS A CA 1
ATOM 7856 C C . LYS A 1 973 ? -14.491 23.286 4.237 1.00 90.69 973 LYS A C 1
ATOM 7858 O O . LYS A 1 973 ? -15.625 23.754 4.255 1.00 90.69 973 LYS A O 1
ATOM 7863 N N . ASP A 1 974 ? -13.504 23.811 4.966 1.00 88.25 974 ASP A N 1
ATOM 7864 C CA . ASP A 1 974 ? -13.672 24.984 5.833 1.00 88.25 974 ASP A CA 1
ATOM 7865 C C . ASP A 1 974 ? -14.040 26.247 5.043 1.00 88.25 974 ASP A C 1
ATOM 7867 O O . ASP A 1 974 ? -14.945 26.990 5.433 1.00 88.25 974 ASP A O 1
ATOM 7871 N N . LEU A 1 975 ? -13.362 26.500 3.915 1.00 90.56 975 LEU A N 1
ATOM 7872 C CA . LEU A 1 975 ? -13.684 27.637 3.053 1.00 90.56 975 LEU A CA 1
ATOM 7873 C C . LEU A 1 975 ? -15.058 27.448 2.397 1.00 90.56 975 LEU A C 1
ATOM 7875 O O . LEU A 1 975 ? -15.822 28.406 2.294 1.00 90.56 975 LEU A O 1
ATOM 7879 N N . LEU A 1 976 ? -15.408 26.215 2.026 1.00 92.06 976 LEU A N 1
ATOM 7880 C CA . LEU A 1 976 ? -16.719 25.870 1.483 1.00 92.06 976 LEU A CA 1
ATOM 7881 C C . LEU A 1 976 ? -17.850 26.164 2.485 1.00 92.06 976 LEU A C 1
ATOM 7883 O O . LEU A 1 976 ? -18.826 26.824 2.125 1.00 92.06 976 LEU A O 1
ATOM 7887 N N . LEU A 1 977 ? -17.688 25.787 3.759 1.00 89.88 977 LEU A N 1
ATOM 7888 C CA . LEU A 1 977 ? -18.625 26.147 4.833 1.00 89.88 977 LEU A CA 1
ATOM 7889 C C . LEU A 1 977 ? -18.741 27.670 5.018 1.00 89.88 977 LEU A C 1
ATOM 7891 O O . LEU A 1 977 ? -19.845 28.196 5.183 1.00 89.88 977 LEU A O 1
ATOM 7895 N N . GLN A 1 978 ? -17.633 28.411 4.926 1.00 90.94 978 GLN A N 1
ATOM 7896 C CA . GLN A 1 978 ? -17.665 29.879 4.976 1.00 90.94 978 GLN A CA 1
ATOM 7897 C C . GLN A 1 978 ? -18.417 30.495 3.786 1.00 90.94 978 GLN A C 1
ATOM 7899 O O . GLN A 1 978 ? -19.167 31.462 3.969 1.00 90.94 978 GLN A O 1
ATOM 7904 N N . VAL A 1 979 ? -18.276 29.930 2.579 1.00 90.19 979 VAL A N 1
ATOM 7905 C CA . VAL A 1 979 ? -19.040 30.352 1.392 1.00 90.19 979 VAL A CA 1
ATOM 7906 C C . VAL A 1 979 ? -20.535 30.135 1.628 1.00 90.19 979 VAL A C 1
ATOM 7908 O O . VAL A 1 979 ? -21.318 31.072 1.441 1.00 90.19 979 VAL A O 1
ATOM 7911 N N . LEU A 1 980 ? -20.933 28.952 2.111 1.00 90.19 980 LEU A N 1
ATOM 7912 C CA . LEU A 1 980 ? -22.327 28.644 2.456 1.00 90.19 980 LEU A CA 1
ATOM 7913 C C . LEU A 1 980 ? -22.880 29.641 3.487 1.00 90.19 980 LEU A C 1
ATOM 7915 O O . LEU A 1 980 ? -23.961 30.210 3.303 1.00 90.19 980 LEU A O 1
ATOM 7919 N N . GLY A 1 981 ? -22.098 29.949 4.524 1.00 88.00 981 GLY A N 1
ATOM 7920 C CA . GLY A 1 981 ? -22.457 30.940 5.535 1.00 88.00 981 GLY A CA 1
ATOM 7921 C C . GLY A 1 981 ? -22.550 32.380 5.020 1.00 88.00 981 GLY A C 1
ATOM 7922 O O . GLY A 1 981 ? -23.331 33.173 5.550 1.00 88.00 981 GLY A O 1
ATOM 7923 N N . CYS A 1 982 ? -21.793 32.749 3.986 1.00 86.88 982 CYS A N 1
ATOM 7924 C CA . CYS A 1 982 ? -21.918 34.054 3.335 1.00 86.88 982 CYS A CA 1
ATOM 7925 C C . CYS A 1 982 ? -23.181 34.152 2.472 1.00 86.88 982 CYS A C 1
ATOM 7927 O O . CYS A 1 982 ? -23.816 35.210 2.443 1.00 86.88 982 CYS A O 1
ATOM 7929 N N . ILE A 1 983 ? -23.562 33.063 1.801 1.00 86.50 983 ILE A N 1
ATOM 7930 C CA . ILE A 1 983 ? -24.767 32.992 0.965 1.00 86.50 983 ILE A CA 1
ATOM 7931 C C . ILE A 1 983 ? -26.041 33.036 1.824 1.00 86.50 983 ILE A C 1
ATOM 7933 O O . ILE A 1 983 ? -27.007 33.714 1.454 1.00 86.50 983 ILE A O 1
ATOM 7937 N N . SER A 1 984 ? -26.040 32.379 2.988 1.00 82.62 984 SER A N 1
ATOM 7938 C CA . SER A 1 984 ? -27.213 32.322 3.873 1.00 82.62 984 SER A CA 1
ATOM 7939 C C . SER A 1 984 ? -27.547 33.659 4.550 1.00 82.62 984 SER A C 1
ATOM 7941 O O . SER A 1 984 ? -28.709 33.934 4.834 1.00 82.62 984 SER A O 1
ATOM 7943 N N . LYS A 1 985 ? -26.554 34.536 4.756 1.00 80.88 985 LYS A N 1
ATOM 7944 C CA . LYS A 1 985 ? -26.730 35.891 5.323 1.00 80.88 985 LYS A CA 1
ATOM 7945 C C . LYS A 1 985 ? -27.303 36.912 4.316 1.00 80.88 985 LYS A C 1
ATOM 7947 O O . LYS A 1 985 ? -27.471 38.081 4.666 1.00 80.88 985 LYS A O 1
ATOM 7952 N N . GLY A 1 986 ? -27.519 36.525 3.055 1.00 72.12 986 GLY A N 1
ATOM 7953 C CA . GLY A 1 986 ? -27.987 37.405 1.978 1.00 72.12 986 GLY A CA 1
ATOM 7954 C C . GLY A 1 986 ? -29.506 37.632 1.948 1.00 72.12 986 GLY A C 1
ATOM 7955 O O . GLY A 1 986 ? -30.274 37.032 2.689 1.00 72.12 986 GLY A O 1
ATOM 7956 N N . THR A 1 987 ? -29.970 38.500 1.043 1.00 75.50 987 THR A N 1
ATOM 7957 C CA . THR A 1 987 ? -31.407 38.602 0.714 1.00 75.50 987 THR A CA 1
ATOM 7958 C C . THR A 1 987 ? -31.881 37.346 -0.025 1.00 75.50 987 THR A C 1
ATOM 7960 O O . THR A 1 987 ? -31.106 36.762 -0.783 1.00 75.50 987 THR A O 1
ATOM 7963 N N . LYS A 1 988 ? -33.171 36.988 0.071 1.00 74.12 988 LYS A N 1
ATOM 7964 C CA . LYS A 1 988 ? -33.742 35.815 -0.626 1.00 74.12 988 LYS A CA 1
ATOM 7965 C C . LYS A 1 988 ? -33.376 35.760 -2.119 1.00 74.12 988 LYS A C 1
ATOM 7967 O O . LYS A 1 988 ? -32.966 34.723 -2.626 1.00 74.12 988 LYS A O 1
ATOM 7972 N N . ARG A 1 989 ? -33.436 36.900 -2.822 1.00 74.56 989 ARG A N 1
ATOM 7973 C CA . ARG A 1 989 ? -33.086 36.999 -4.252 1.00 74.56 989 ARG A CA 1
ATOM 7974 C C . ARG A 1 989 ? -31.595 36.767 -4.526 1.00 74.56 989 ARG A C 1
ATOM 7976 O O . ARG A 1 989 ? -31.253 36.174 -5.544 1.00 74.56 989 ARG A O 1
ATOM 7983 N N . SER A 1 990 ? -30.709 37.242 -3.648 1.00 77.56 990 SER A N 1
ATOM 7984 C CA . SER A 1 990 ? -29.268 36.990 -3.775 1.00 77.56 990 SER A CA 1
ATOM 7985 C C . SER A 1 990 ? -28.904 35.549 -3.427 1.00 77.56 990 SER A C 1
ATOM 7987 O O . SER A 1 990 ? -28.075 34.970 -4.117 1.00 77.56 990 SER A O 1
ATOM 7989 N N . SER A 1 991 ? -29.544 34.952 -2.419 1.00 80.06 991 SER A N 1
ATOM 7990 C CA . SER A 1 991 ? -29.274 33.568 -2.022 1.00 80.06 991 SER A CA 1
ATOM 7991 C C . SER A 1 991 ? -29.656 32.589 -3.135 1.00 80.06 991 SER A C 1
ATOM 7993 O O . SER A 1 991 ? -28.839 31.750 -3.487 1.00 80.06 991 SER A O 1
ATOM 7995 N N . VAL A 1 992 ? -30.801 32.772 -3.808 1.00 82.88 992 VAL A N 1
ATOM 7996 C CA . VAL A 1 992 ? -31.169 31.972 -5.000 1.00 82.88 992 VAL A CA 1
ATOM 7997 C C . VAL A 1 992 ? -30.117 32.068 -6.107 1.00 82.88 992 VAL A C 1
ATOM 7999 O O . VAL A 1 992 ? -29.702 31.065 -6.675 1.00 82.88 992 VAL A O 1
ATOM 8002 N N . ARG A 1 993 ? -29.643 33.282 -6.409 1.00 83.94 993 ARG A N 1
ATOM 8003 C CA . ARG A 1 993 ? -28.643 33.482 -7.465 1.00 83.94 993 ARG A CA 1
ATOM 8004 C C . ARG A 1 993 ? -27.317 32.784 -7.142 1.00 83.94 993 ARG A C 1
ATOM 8006 O O . ARG A 1 993 ? -26.728 32.172 -8.026 1.00 83.94 993 ARG A O 1
ATOM 8013 N N . TRP A 1 994 ? -26.829 32.916 -5.908 1.00 87.25 994 TRP A N 1
ATOM 8014 C CA . TRP A 1 994 ? -25.506 32.412 -5.529 1.00 87.25 994 TRP A CA 1
ATOM 8015 C C . TRP A 1 994 ? -25.484 30.915 -5.222 1.00 87.25 994 TRP A C 1
ATOM 8017 O O . TRP A 1 994 ? -24.459 30.290 -5.450 1.00 87.25 994 TRP A O 1
ATOM 8027 N N . THR A 1 995 ? -26.592 30.331 -4.760 1.00 86.25 995 THR A N 1
ATOM 8028 C CA . THR A 1 995 ? -26.711 28.875 -4.543 1.00 86.25 995 THR A CA 1
ATOM 8029 C C . THR A 1 995 ? -26.607 28.102 -5.856 1.00 86.25 995 THR A C 1
ATOM 8031 O O . THR A 1 995 ? -25.752 27.229 -5.971 1.00 86.25 995 THR A O 1
ATOM 8034 N N . GLY A 1 996 ? -27.381 28.485 -6.879 1.00 85.88 996 GLY A N 1
ATOM 8035 C CA . GLY A 1 996 ? -27.275 27.881 -8.213 1.00 85.88 996 GLY A CA 1
ATOM 8036 C C . GLY A 1 996 ? -25.891 28.078 -8.843 1.00 85.88 996 GLY A C 1
ATOM 8037 O O . GLY A 1 996 ? -25.311 27.135 -9.375 1.00 85.88 996 GLY A O 1
ATOM 8038 N N . ALA A 1 997 ? -25.314 29.279 -8.712 1.00 88.25 997 ALA A N 1
ATOM 8039 C CA . ALA A 1 997 ? -23.967 29.553 -9.213 1.00 88.25 997 ALA A CA 1
ATOM 8040 C C . ALA A 1 997 ? -22.884 28.733 -8.488 1.00 88.25 997 ALA A C 1
ATOM 8042 O O . ALA A 1 997 ? -21.949 28.273 -9.133 1.00 88.25 997 ALA A O 1
ATOM 8043 N N . LEU A 1 998 ? -23.005 28.527 -7.171 1.00 91.38 998 LEU A N 1
ATOM 8044 C CA . LEU A 1 998 ? -22.080 27.690 -6.403 1.00 91.38 998 LEU A CA 1
ATOM 8045 C C . LEU A 1 998 ? -22.201 26.212 -6.794 1.00 91.38 998 LEU A C 1
ATOM 8047 O O . LEU A 1 998 ? -21.180 25.565 -6.979 1.00 91.38 998 LEU A O 1
ATOM 8051 N N . SER A 1 999 ? -23.421 25.692 -6.968 1.00 88.19 999 SER A N 1
ATOM 8052 C CA . SER A 1 999 ? -23.634 24.306 -7.416 1.00 88.19 999 SER A CA 1
ATOM 8053 C C . SER A 1 999 ? -22.974 24.042 -8.770 1.00 88.19 999 SER A C 1
ATOM 8055 O O . SER A 1 999 ? -22.264 23.053 -8.941 1.00 88.19 999 SER A O 1
ATOM 8057 N N . GLN A 1 1000 ? -23.135 24.975 -9.714 1.00 88.12 1000 GLN A N 1
ATOM 8058 C CA . GLN A 1 1000 ? -22.465 24.906 -11.011 1.00 88.12 1000 GLN A CA 1
ATOM 8059 C C . GLN A 1 1000 ? -20.937 24.973 -10.868 1.00 88.12 1000 GLN A C 1
ATOM 8061 O O . GLN A 1 1000 ? -20.227 24.237 -11.550 1.00 88.12 1000 GLN A O 1
ATOM 8066 N N . ALA A 1 1001 ? -20.431 25.824 -9.968 1.00 90.75 1001 ALA A N 1
ATOM 8067 C CA . ALA A 1 1001 ? -18.997 25.972 -9.737 1.00 90.75 1001 ALA A CA 1
ATOM 8068 C C . ALA A 1 1001 ? -18.343 24.699 -9.186 1.00 90.75 1001 ALA A C 1
ATOM 8070 O O . ALA A 1 1001 ? -17.200 24.400 -9.521 1.00 90.75 1001 ALA A O 1
ATOM 8071 N N . LEU A 1 1002 ? -19.058 23.953 -8.345 1.00 89.81 1002 LEU A N 1
ATOM 8072 C CA . LEU A 1 1002 ? -18.572 22.711 -7.743 1.00 89.81 1002 LEU A CA 1
ATOM 8073 C C . LEU A 1 1002 ? -18.706 21.496 -8.676 1.00 89.81 1002 LEU A C 1
ATOM 8075 O O . LEU A 1 1002 ? -18.206 20.426 -8.354 1.00 89.81 1002 LEU A O 1
ATOM 8079 N N . GLY A 1 1003 ? -19.342 21.649 -9.84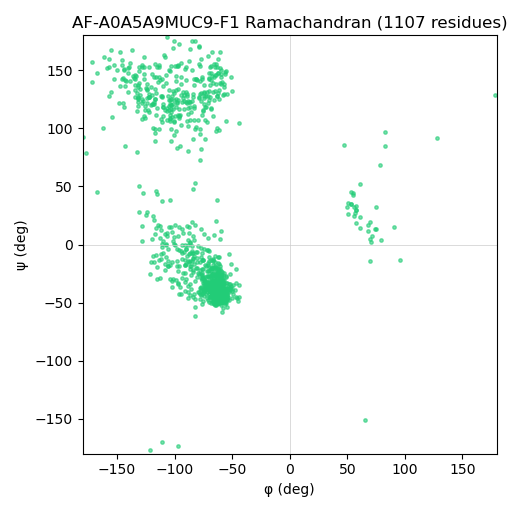2 1.00 86.38 1003 GLY A N 1
ATOM 8080 C CA . GLY A 1 1003 ? -19.594 20.534 -10.755 1.00 86.38 1003 GLY A CA 1
ATOM 8081 C C . GLY A 1 1003 ? -20.720 19.614 -10.286 1.00 86.38 1003 GLY A C 1
ATOM 8082 O O . GLY A 1 1003 ? -20.665 18.424 -10.554 1.00 86.38 1003 GLY A O 1
ATOM 8083 N N . GLU A 1 1004 ? -21.729 20.169 -9.604 1.00 86.69 1004 GLU A N 1
ATOM 8084 C CA . GLU A 1 1004 ? -22.901 19.444 -9.086 1.00 86.69 1004 GLU A CA 1
ATOM 8085 C C . GLU A 1 1004 ? -22.604 18.451 -7.945 1.00 86.69 1004 GLU A C 1
ATOM 8087 O O . GLU A 1 1004 ? -23.498 17.702 -7.550 1.00 86.69 1004 GLU A O 1
ATOM 8092 N N . GLU A 1 1005 ? -21.405 18.483 -7.360 1.00 91.12 1005 GLU A N 1
ATOM 8093 C CA . GLU A 1 1005 ? -21.006 17.648 -6.220 1.00 91.12 1005 GLU A CA 1
ATOM 8094 C C . GLU A 1 1005 ? -20.622 18.527 -5.020 1.00 91.12 1005 GLU A C 1
ATOM 8096 O O . GLU A 1 1005 ? -19.820 19.453 -5.138 1.00 91.12 1005 GLU A O 1
ATOM 8101 N N . LEU A 1 1006 ? -21.191 18.258 -3.843 1.00 93.06 1006 LEU A N 1
ATOM 8102 C CA . LEU A 1 1006 ? -20.868 18.962 -2.601 1.00 93.06 1006 LEU A CA 1
ATOM 8103 C C . LEU A 1 1006 ? -20.306 17.978 -1.573 1.00 93.06 1006 LEU A C 1
ATOM 8105 O O . LEU A 1 1006 ? -21.061 17.283 -0.894 1.00 93.06 1006 LEU A O 1
ATOM 8109 N N . ASP A 1 1007 ? -18.979 17.960 -1.437 1.00 92.50 1007 ASP A N 1
ATOM 8110 C CA . ASP A 1 1007 ? -18.276 17.153 -0.436 1.00 92.50 1007 ASP A CA 1
ATOM 8111 C C . ASP A 1 1007 ? -17.950 17.971 0.822 1.00 92.50 1007 ASP A C 1
ATOM 8113 O O . ASP A 1 1007 ? -17.088 18.855 0.829 1.00 92.50 1007 ASP A O 1
ATOM 8117 N N . LEU A 1 1008 ? -18.628 17.632 1.915 1.00 93.69 1008 LEU A N 1
ATOM 8118 C CA . LEU A 1 1008 ? -18.355 18.109 3.267 1.00 93.69 1008 LEU A CA 1
ATOM 8119 C C . LEU A 1 1008 ? -17.942 16.961 4.204 1.00 93.69 1008 LEU A C 1
ATOM 8121 O O . LEU A 1 1008 ? -17.901 17.155 5.419 1.00 93.69 1008 LEU A O 1
ATOM 8125 N N . SER A 1 1009 ? -17.596 15.783 3.681 1.00 92.31 1009 SER A N 1
ATOM 8126 C CA . SER A 1 1009 ? -17.204 14.632 4.497 1.00 92.31 1009 SER A CA 1
ATOM 8127 C C . SER A 1 1009 ? -16.030 14.954 5.426 1.00 92.31 1009 SER A C 1
ATOM 8129 O O . SER A 1 1009 ? -15.166 15.775 5.107 1.00 92.31 1009 SER A O 1
ATOM 8131 N N . HIS A 1 1010 ? -15.982 14.315 6.591 1.00 89.44 1010 HIS A N 1
ATOM 8132 C CA . HIS A 1 1010 ? -14.974 14.543 7.633 1.00 89.44 1010 HIS A CA 1
ATOM 8133 C C . HIS A 1 1010 ? -14.936 15.976 8.207 1.00 89.44 1010 HIS A C 1
ATOM 8135 O O . HIS A 1 1010 ? -13.992 16.318 8.922 1.00 89.44 1010 HIS A O 1
ATOM 8141 N N . THR A 1 1011 ? -15.951 16.815 7.959 1.00 89.81 1011 THR A N 1
ATOM 8142 C CA . THR A 1 1011 ? -16.079 18.127 8.619 1.00 89.81 1011 THR A CA 1
ATOM 8143 C C . THR A 1 1011 ? -16.972 18.055 9.844 1.00 89.81 1011 THR A C 1
ATOM 8145 O O . THR A 1 1011 ? -18.029 17.433 9.821 1.00 89.81 1011 THR A O 1
ATOM 8148 N N . GLN A 1 1012 ? -16.583 18.715 10.936 1.00 87.50 1012 GLN A N 1
ATOM 8149 C CA . GLN A 1 1012 ? -17.444 18.791 12.113 1.00 87.50 1012 GLN A CA 1
ATOM 8150 C C . GLN A 1 1012 ? -18.615 19.746 11.849 1.00 87.50 1012 GLN A C 1
ATOM 8152 O O . GLN A 1 1012 ? -18.438 20.962 11.842 1.00 87.50 1012 GLN A O 1
ATOM 8157 N N . MET A 1 1013 ? -19.812 19.187 11.682 1.00 89.38 1013 MET A N 1
ATOM 8158 C CA . MET A 1 1013 ? -21.034 19.957 11.455 1.00 89.38 1013 MET A CA 1
ATOM 8159 C C . MET A 1 1013 ? -21.685 20.337 12.789 1.00 89.38 1013 MET A C 1
ATOM 8161 O O . MET A 1 1013 ? -22.009 19.474 13.606 1.00 89.38 1013 MET A O 1
ATOM 8165 N N . ASP A 1 1014 ? -21.890 21.636 13.014 1.00 87.62 1014 ASP A N 1
ATOM 8166 C CA . ASP A 1 1014 ? -22.705 22.157 14.113 1.00 87.62 1014 ASP A CA 1
ATOM 8167 C C . ASP A 1 1014 ? -24.107 22.565 13.621 1.00 87.62 1014 ASP A C 1
ATOM 8169 O O . ASP A 1 1014 ? -24.416 22.523 12.425 1.00 87.62 1014 ASP A O 1
ATOM 8173 N N . GLN A 1 1015 ? -24.985 22.958 14.549 1.00 87.56 1015 GLN A N 1
ATOM 8174 C CA . GLN A 1 1015 ? -26.350 23.366 14.207 1.00 87.56 1015 GLN A CA 1
ATOM 8175 C C . GLN A 1 1015 ? -26.373 24.525 13.196 1.00 87.56 1015 GLN A C 1
ATOM 8177 O O . GLN A 1 1015 ? -27.183 24.527 12.270 1.00 87.56 1015 GLN A O 1
ATOM 8182 N N . ARG A 1 1016 ? -25.455 25.486 13.334 1.00 89.06 1016 ARG A N 1
ATOM 8183 C CA . ARG A 1 1016 ? -25.375 26.655 12.456 1.00 89.06 1016 ARG A CA 1
ATOM 8184 C C . ARG A 1 1016 ? -24.960 26.265 11.037 1.00 89.06 1016 ARG A C 1
ATOM 8186 O O . ARG A 1 1016 ? -25.542 26.773 10.082 1.00 89.06 1016 ARG A O 1
ATOM 8193 N N . ALA A 1 1017 ? -23.986 25.373 10.886 1.00 89.69 1017 ALA A N 1
ATOM 8194 C CA . ALA A 1 1017 ? -23.564 24.838 9.596 1.00 89.69 1017 ALA A CA 1
ATOM 8195 C C . ALA A 1 1017 ? -24.708 24.069 8.915 1.00 89.69 1017 ALA A C 1
ATOM 8197 O O . ALA A 1 1017 ? -24.931 24.230 7.716 1.00 89.69 1017 ALA A O 1
ATOM 8198 N N . CYS A 1 1018 ? -25.496 23.307 9.682 1.00 90.38 1018 CYS A N 1
ATOM 8199 C CA . CYS A 1 1018 ? -26.675 22.606 9.166 1.00 90.38 1018 CYS A CA 1
ATOM 8200 C C . CYS A 1 1018 ? -27.774 23.576 8.702 1.00 90.38 1018 CYS A C 1
ATOM 8202 O O . CYS A 1 1018 ? -28.357 23.371 7.642 1.00 90.38 1018 CYS A O 1
ATOM 8204 N N . GLU A 1 1019 ? -28.027 24.664 9.435 1.00 89.38 1019 GLU A N 1
ATOM 8205 C CA . GLU A 1 1019 ? -28.955 25.726 9.011 1.00 89.38 1019 GLU A CA 1
ATOM 8206 C C . GLU A 1 1019 ? -28.481 26.422 7.724 1.00 89.38 1019 GLU A C 1
ATOM 8208 O O . GLU A 1 1019 ? -29.271 26.681 6.817 1.00 89.38 1019 GLU A O 1
ATOM 8213 N N . GLN A 1 1020 ? -27.179 26.693 7.605 1.00 90.00 1020 GLN A N 1
ATOM 8214 C CA . GLN A 1 1020 ? -26.586 27.291 6.403 1.00 90.00 1020 GLN A CA 1
ATOM 8215 C C . GLN A 1 1020 ? -26.691 26.366 5.189 1.00 90.00 1020 GLN A C 1
ATOM 8217 O O . GLN A 1 1020 ? -27.054 26.816 4.100 1.00 90.00 1020 GLN A O 1
ATOM 8222 N N . LEU A 1 1021 ? -26.417 25.076 5.385 1.00 92.38 1021 LEU A N 1
ATOM 8223 C CA . LEU A 1 1021 ? -26.566 24.057 4.358 1.00 92.38 1021 LEU A CA 1
ATOM 8224 C C . LEU A 1 1021 ? -28.036 23.875 3.956 1.00 92.38 1021 LEU A C 1
ATOM 8226 O O . LEU A 1 1021 ? -28.322 23.784 2.767 1.00 92.38 1021 LEU A O 1
ATOM 8230 N N . ALA A 1 1022 ? -28.978 23.902 4.903 1.00 89.69 1022 ALA A N 1
ATOM 8231 C CA . ALA A 1 1022 ? -30.409 23.835 4.607 1.00 89.69 1022 ALA A CA 1
ATOM 8232 C C . ALA A 1 1022 ? -30.862 24.997 3.711 1.00 89.69 1022 ALA A C 1
ATOM 8234 O O . ALA A 1 1022 ? -31.536 24.764 2.713 1.00 89.69 1022 ALA A O 1
ATOM 8235 N N . VAL A 1 1023 ? -30.423 26.229 4.000 1.00 87.81 1023 VAL A N 1
ATOM 8236 C CA . VAL A 1 1023 ? -30.696 27.399 3.144 1.00 87.81 1023 VAL A CA 1
ATOM 8237 C C . VAL A 1 1023 ? -30.084 27.228 1.752 1.00 87.81 1023 VAL A C 1
ATOM 8239 O O . VAL A 1 1023 ? -30.709 27.593 0.758 1.00 87.81 1023 VAL A O 1
ATOM 8242 N N . PHE A 1 1024 ? -28.873 26.671 1.651 1.00 90.06 1024 PHE A N 1
ATOM 8243 C CA . PHE A 1 1024 ? -28.274 26.367 0.352 1.00 90.06 1024 PHE A CA 1
ATOM 8244 C C . PHE A 1 1024 ? -29.119 25.354 -0.424 1.00 90.06 1024 PHE A C 1
ATOM 8246 O O . PHE A 1 1024 ? -29.494 25.621 -1.565 1.00 90.06 1024 PHE A O 1
ATOM 8253 N N . LEU A 1 1025 ? -29.482 24.238 0.208 1.00 89.31 1025 LEU A N 1
ATOM 8254 C CA . LEU A 1 1025 ? -30.292 23.197 -0.410 1.00 89.31 1025 LEU A CA 1
ATOM 8255 C C . LEU A 1 1025 ? -31.698 23.704 -0.765 1.00 89.31 1025 LEU A C 1
ATOM 8257 O O . LEU A 1 1025 ? -32.201 23.352 -1.823 1.00 89.31 1025 LEU A O 1
ATOM 8261 N N . GLU A 1 1026 ? -32.323 24.585 0.025 1.00 88.56 1026 GLU A N 1
ATOM 8262 C CA . GLU A 1 1026 ? -33.644 25.169 -0.270 1.00 88.56 1026 GLU A CA 1
ATOM 8263 C C . GLU A 1 1026 ? -33.704 25.802 -1.670 1.00 88.56 1026 GLU A C 1
ATOM 8265 O O . GLU A 1 1026 ? -34.696 25.628 -2.382 1.00 88.56 1026 GLU A O 1
ATOM 8270 N N . TYR A 1 1027 ? -32.624 26.460 -2.102 1.00 85.38 1027 TYR A N 1
ATOM 8271 C CA . TYR A 1 1027 ? -32.557 27.171 -3.384 1.00 85.38 1027 TYR A CA 1
ATOM 8272 C C . TYR A 1 1027 ? -31.648 26.521 -4.434 1.00 85.38 1027 TYR A C 1
ATOM 8274 O O . TYR A 1 1027 ? -31.634 26.973 -5.575 1.00 85.38 1027 TYR A O 1
ATOM 8282 N N . CYS A 1 1028 ? -30.902 25.478 -4.069 1.00 84.94 1028 CYS A N 1
ATOM 8283 C CA . CYS A 1 1028 ? -30.082 24.721 -5.004 1.00 84.94 1028 CYS A CA 1
ATOM 8284 C C . CYS A 1 1028 ? -30.959 23.825 -5.893 1.00 84.94 1028 CYS A C 1
ATOM 8286 O O . CYS A 1 1028 ? -31.792 23.071 -5.380 1.00 84.94 1028 CYS A O 1
ATOM 8288 N N . ASP A 1 1029 ? -30.739 23.902 -7.205 1.00 79.44 1029 ASP A N 1
ATOM 8289 C CA . ASP A 1 1029 ? -31.337 23.034 -8.216 1.00 79.44 1029 ASP A CA 1
ATOM 8290 C C . ASP A 1 1029 ? -30.199 22.348 -8.990 1.00 79.44 1029 ASP A C 1
ATOM 8292 O O . ASP A 1 1029 ? -29.276 23.021 -9.450 1.00 79.44 1029 ASP A O 1
ATOM 8296 N N . GLY A 1 1030 ? -30.258 21.019 -9.134 1.00 74.12 1030 GLY A N 1
ATOM 8297 C CA . GLY A 1 1030 ? -29.283 20.250 -9.922 1.00 74.12 1030 GLY A CA 1
ATOM 8298 C C . GLY A 1 1030 ? -28.051 19.728 -9.171 1.00 74.12 1030 GLY A C 1
ATOM 8299 O O . GLY A 1 1030 ? -27.101 19.325 -9.825 1.00 74.12 1030 GLY A O 1
ATOM 8300 N N . LEU A 1 1031 ? -28.039 19.705 -7.832 1.00 87.44 1031 LEU A N 1
ATOM 8301 C CA . LEU A 1 1031 ? -26.981 19.021 -7.072 1.00 87.44 1031 LEU A CA 1
ATOM 8302 C C . LEU A 1 1031 ? -27.135 17.499 -7.226 1.00 87.44 1031 LEU A C 1
ATOM 8304 O O . LEU A 1 1031 ? -28.180 16.949 -6.884 1.00 87.44 1031 LEU A O 1
ATOM 8308 N N . THR A 1 1032 ? -26.117 16.812 -7.735 1.00 89.69 1032 THR A N 1
ATOM 8309 C CA . THR A 1 1032 ? -26.149 15.359 -7.956 1.00 89.69 1032 THR A CA 1
ATOM 8310 C C . THR A 1 1032 ? -25.697 14.598 -6.719 1.00 89.69 1032 THR A C 1
ATOM 8312 O O . THR A 1 1032 ? -26.408 13.689 -6.289 1.00 89.69 1032 THR A O 1
ATOM 8315 N N . GLU A 1 1033 ? -24.598 15.012 -6.087 1.00 93.12 1033 GLU A N 1
ATOM 8316 C CA . GLU A 1 1033 ? -24.031 14.355 -4.908 1.00 93.12 1033 GLU A CA 1
ATOM 8317 C C . GLU A 1 1033 ? -23.874 15.326 -3.733 1.00 93.12 1033 GLU A C 1
ATOM 8319 O O . GLU A 1 1033 ? -23.396 16.451 -3.878 1.00 93.12 1033 GLU A O 1
ATOM 8324 N N . LEU A 1 1034 ? -24.292 14.872 -2.552 1.00 94.31 1034 LEU A N 1
ATOM 8325 C CA . LEU A 1 1034 ? -24.052 15.528 -1.271 1.00 94.31 1034 LEU A CA 1
ATOM 8326 C C . LEU A 1 1034 ? -23.417 14.516 -0.325 1.00 94.31 1034 LEU A C 1
ATOM 8328 O O . LEU A 1 1034 ? -24.097 13.591 0.121 1.00 94.31 1034 LEU A O 1
ATOM 8332 N N . ASP A 1 1035 ? -22.143 14.708 0.003 1.00 93.69 1035 ASP A N 1
ATOM 8333 C CA . ASP A 1 1035 ? -21.426 13.863 0.955 1.00 93.69 1035 ASP A CA 1
ATOM 8334 C C . ASP A 1 1035 ? -21.245 14.582 2.299 1.00 93.69 1035 ASP A C 1
ATOM 8336 O O . ASP A 1 1035 ? -20.583 15.613 2.412 1.00 93.69 1035 ASP A O 1
ATOM 8340 N N . LEU A 1 1036 ? -21.872 14.019 3.327 1.00 94.12 1036 LEU A N 1
ATOM 8341 C CA . LEU A 1 1036 ? -21.845 14.426 4.729 1.00 94.12 1036 LEU A CA 1
ATOM 8342 C C . LEU A 1 1036 ? -21.376 13.263 5.623 1.00 94.12 1036 LEU A C 1
ATOM 8344 O O . LEU A 1 1036 ? -21.783 13.141 6.786 1.00 94.12 1036 LEU A O 1
ATOM 8348 N N . SER A 1 1037 ? -20.565 12.353 5.083 1.00 92.31 1037 SER A N 1
ATOM 8349 C CA . SER A 1 1037 ? -20.003 11.239 5.843 1.00 92.31 1037 SER A CA 1
ATOM 8350 C C . SER A 1 1037 ? -18.986 11.710 6.891 1.00 92.31 1037 SER A C 1
ATOM 8352 O O . SER A 1 1037 ? -18.290 12.705 6.712 1.00 92.31 1037 SER A O 1
ATOM 8354 N N . HIS A 1 1038 ? -18.888 11.017 8.029 1.00 92.12 1038 HIS A N 1
ATOM 8355 C CA . HIS A 1 1038 ? -17.962 11.369 9.121 1.00 92.12 1038 HIS A CA 1
ATOM 8356 C C . HIS A 1 1038 ? -18.130 12.796 9.693 1.00 92.12 1038 HIS A C 1
ATOM 8358 O O . HIS A 1 1038 ? -17.170 13.384 10.196 1.00 92.12 1038 HIS A O 1
ATOM 8364 N N . CYS A 1 1039 ? -19.343 13.356 9.667 1.00 92.19 1039 CYS A N 1
ATOM 8365 C CA . CYS A 1 1039 ? -19.603 14.741 10.074 1.00 92.19 1039 CYS A CA 1
ATOM 8366 C C . CYS A 1 1039 ? -20.038 14.937 11.539 1.00 92.19 1039 CYS A C 1
ATOM 8368 O O . CYS A 1 1039 ? -20.272 16.069 11.971 1.00 92.19 1039 CYS A O 1
ATOM 8370 N N . LYS A 1 1040 ? -20.153 13.851 12.321 1.00 90.19 1040 LYS A N 1
ATOM 8371 C CA . LYS A 1 1040 ? -20.735 13.832 13.683 1.00 90.19 1040 LYS A CA 1
ATOM 8372 C C . LYS A 1 1040 ? -22.183 14.353 13.740 1.00 90.19 1040 LYS A C 1
ATOM 8374 O O . LYS A 1 1040 ? -22.613 14.873 14.771 1.00 90.19 1040 LYS A O 1
ATOM 8379 N N . LEU A 1 1041 ? -22.946 14.193 12.659 1.00 90.69 1041 LEU A N 1
ATOM 8380 C CA . LEU A 1 1041 ? -24.356 14.582 12.603 1.00 90.69 1041 LEU A CA 1
ATOM 8381 C C . LEU A 1 1041 ? -25.175 13.765 13.608 1.00 90.69 1041 LEU A C 1
ATOM 8383 O O . LEU A 1 1041 ? -25.098 12.538 13.628 1.00 90.69 1041 LEU A O 1
ATOM 8387 N N . THR A 1 1042 ? -25.948 14.450 14.446 1.00 89.69 1042 THR A N 1
ATOM 8388 C CA . THR A 1 1042 ? -26.918 13.848 15.369 1.00 89.69 1042 THR A CA 1
ATOM 8389 C C . THR A 1 1042 ? -28.324 13.985 14.800 1.00 89.69 1042 THR A C 1
ATOM 8391 O O . THR A 1 1042 ? -28.553 14.762 13.869 1.00 89.69 1042 THR A O 1
ATOM 8394 N N . ASP A 1 1043 ? -29.290 13.293 15.400 1.00 89.38 1043 ASP A N 1
ATOM 8395 C CA . ASP A 1 1043 ? -30.683 13.399 14.968 1.00 89.38 1043 ASP A CA 1
ATOM 8396 C C . ASP A 1 1043 ? -31.212 14.838 14.993 1.00 89.38 1043 ASP A C 1
ATOM 8398 O O . ASP A 1 1043 ? -31.859 15.284 14.049 1.00 89.38 1043 ASP A O 1
ATOM 8402 N N . GLN A 1 1044 ? -30.844 15.596 16.030 1.00 89.06 1044 GLN A N 1
ATOM 8403 C CA . GLN A 1 1044 ? -31.211 17.002 16.180 1.00 89.06 1044 GLN A CA 1
ATOM 8404 C C . GLN A 1 1044 ? -30.716 17.867 15.012 1.00 89.06 1044 GLN A C 1
ATOM 8406 O O . GLN A 1 1044 ? -31.422 18.772 14.577 1.00 89.06 1044 GLN A O 1
ATOM 8411 N N . TYR A 1 1045 ? -29.509 17.616 14.502 1.00 90.25 1045 TYR A N 1
ATOM 8412 C CA . TYR A 1 1045 ? -28.956 18.375 13.375 1.00 90.25 1045 TYR A CA 1
ATOM 8413 C C . TYR A 1 1045 ? -29.594 17.968 12.045 1.00 90.25 1045 TYR A C 1
ATOM 8415 O O . TYR A 1 1045 ? -29.808 18.808 11.169 1.00 90.25 1045 TYR A O 1
ATOM 8423 N N . MET A 1 1046 ? -29.953 16.691 11.915 1.00 91.19 1046 MET A N 1
ATOM 8424 C CA . MET A 1 1046 ? -30.612 16.163 10.725 1.00 91.19 1046 MET A CA 1
ATOM 8425 C C . MET A 1 1046 ? -32.036 16.689 10.539 1.00 91.19 1046 MET A C 1
ATOM 8427 O O . MET A 1 1046 ? -32.462 16.831 9.394 1.00 91.19 1046 MET A O 1
ATOM 8431 N N . GLU A 1 1047 ? -32.752 17.040 11.613 1.00 89.19 1047 GLU A N 1
ATOM 8432 C CA . GLU A 1 1047 ? -34.083 17.671 11.530 1.00 89.19 1047 GLU A CA 1
ATOM 8433 C C . GLU A 1 1047 ? -34.114 18.877 10.588 1.00 89.19 1047 GLU A C 1
ATOM 8435 O O . GLU A 1 1047 ? -35.047 19.036 9.800 1.00 89.19 1047 GLU A O 1
ATOM 8440 N N . THR A 1 1048 ? -33.064 19.696 10.625 1.00 90.94 1048 THR A N 1
ATOM 8441 C CA . THR A 1 1048 ? -32.936 20.901 9.802 1.00 90.94 1048 THR A CA 1
ATOM 8442 C C . THR A 1 1048 ? -32.708 20.575 8.322 1.00 90.94 1048 THR A C 1
ATOM 8444 O O . THR A 1 1048 ? -33.154 21.314 7.448 1.00 90.94 1048 THR A O 1
ATOM 8447 N N . LEU A 1 1049 ? -32.029 19.464 8.020 1.00 91.44 1049 LEU A N 1
ATOM 8448 C CA . LEU A 1 1049 ? -31.666 19.072 6.653 1.00 91.44 1049 LEU A CA 1
ATOM 8449 C C . LEU A 1 1049 ? -32.735 18.207 5.976 1.00 91.44 1049 LEU A C 1
ATOM 8451 O O . LEU A 1 1049 ? -32.897 18.280 4.757 1.00 91.44 1049 LEU A O 1
ATOM 8455 N N . LEU A 1 1050 ? -33.486 17.420 6.756 1.00 89.88 1050 LEU A N 1
ATOM 8456 C CA . LEU A 1 1050 ? -34.497 16.463 6.291 1.00 89.88 1050 LEU A CA 1
ATOM 8457 C C . LEU A 1 1050 ? -35.433 16.993 5.188 1.00 89.88 1050 LEU A C 1
ATOM 8459 O O . LEU A 1 1050 ? -35.636 16.266 4.210 1.00 89.88 1050 LEU A O 1
ATOM 8463 N N . PRO A 1 1051 ? -35.991 18.220 5.275 1.00 89.44 1051 PRO A N 1
ATOM 8464 C CA . PRO A 1 1051 ? -36.900 18.734 4.253 1.00 89.44 1051 PRO A CA 1
ATOM 8465 C C . PRO A 1 1051 ? -36.258 18.880 2.871 1.00 89.44 1051 PRO A C 1
ATOM 8467 O O . PRO A 1 1051 ? -36.978 18.917 1.878 1.00 89.44 1051 PRO A O 1
ATOM 8470 N N . HIS A 1 1052 ? -34.928 18.955 2.786 1.00 89.88 1052 HIS A N 1
ATOM 8471 C CA . HIS A 1 1052 ? -34.206 19.332 1.571 1.00 89.88 1052 HIS A CA 1
ATOM 8472 C C . HIS A 1 1052 ? -33.389 18.193 0.943 1.00 89.88 1052 HIS A C 1
ATOM 8474 O O . HIS A 1 1052 ? -32.921 18.339 -0.183 1.00 89.88 1052 HIS A O 1
ATOM 8480 N N . LEU A 1 1053 ? -33.261 17.041 1.613 1.00 87.56 1053 LEU A N 1
ATOM 8481 C CA . LEU A 1 1053 ? -32.458 15.902 1.134 1.00 87.56 1053 LEU A CA 1
ATOM 8482 C C . LEU A 1 1053 ? -32.949 15.307 -0.198 1.00 87.56 1053 LEU A C 1
ATOM 8484 O O . LEU A 1 1053 ? -32.174 14.702 -0.924 1.00 87.56 1053 LEU A O 1
ATOM 8488 N N . HIS A 1 1054 ? -34.222 15.506 -0.554 1.00 86.50 1054 HIS A N 1
ATOM 8489 C CA . HIS A 1 1054 ? -34.810 15.037 -1.819 1.00 86.50 1054 HIS A CA 1
ATOM 8490 C C . HIS A 1 1054 ? -34.225 15.696 -3.080 1.00 86.50 1054 HIS A C 1
ATOM 8492 O O . HIS A 1 1054 ? -34.539 15.288 -4.202 1.00 86.50 1054 HIS A O 1
ATOM 8498 N N . LYS A 1 1055 ? -33.413 16.741 -2.911 1.00 86.75 1055 LYS A N 1
ATOM 8499 C CA . LYS A 1 1055 ? -32.840 17.512 -4.013 1.00 86.75 1055 LYS A CA 1
ATOM 8500 C C . LYS A 1 1055 ? -31.582 16.900 -4.623 1.00 86.75 1055 LYS A C 1
ATOM 8502 O O . LYS A 1 1055 ? -31.182 17.365 -5.684 1.00 86.75 1055 LYS A O 1
ATOM 8507 N N . THR A 1 1056 ? -31.003 15.872 -4.005 1.00 88.75 1056 THR A N 1
ATOM 8508 C CA . THR A 1 1056 ? -29.803 15.182 -4.499 1.00 88.75 1056 THR A CA 1
ATOM 8509 C C . THR A 1 1056 ? -30.123 13.792 -5.036 1.00 88.75 1056 THR A C 1
ATOM 8511 O O . THR A 1 1056 ? -31.184 13.235 -4.749 1.00 88.75 1056 THR A O 1
ATOM 8514 N N . GLN A 1 1057 ? -29.218 13.232 -5.840 1.00 90.06 1057 GLN A N 1
ATOM 8515 C CA . GLN A 1 1057 ? -29.325 11.861 -6.351 1.00 90.06 1057 GLN A CA 1
ATOM 8516 C C . GLN A 1 1057 ? -28.527 10.887 -5.480 1.00 90.06 1057 GLN A C 1
ATOM 8518 O O . GLN A 1 1057 ? -29.032 9.819 -5.134 1.00 90.06 1057 GLN A O 1
ATOM 8523 N N . THR A 1 1058 ? -27.322 11.287 -5.075 1.00 91.94 1058 THR A N 1
ATOM 8524 C CA . THR A 1 1058 ? -26.443 10.550 -4.166 1.00 91.94 1058 THR A CA 1
ATOM 8525 C C . THR A 1 1058 ? -26.320 11.308 -2.848 1.00 91.94 1058 THR A C 1
ATOM 8527 O O . THR A 1 1058 ? -26.019 12.502 -2.826 1.00 91.94 1058 THR A O 1
ATOM 8530 N N . LEU A 1 1059 ? -26.569 10.618 -1.737 1.00 93.25 1059 LEU A N 1
ATOM 8531 C CA . LEU A 1 1059 ? -26.509 11.176 -0.392 1.00 93.25 1059 LEU A CA 1
ATOM 8532 C C . LEU A 1 1059 ? -25.581 10.337 0.495 1.00 93.25 1059 LEU A C 1
ATOM 8534 O O . LEU A 1 1059 ? -25.918 9.216 0.878 1.00 93.25 1059 LEU A O 1
ATOM 8538 N N . GLY A 1 1060 ? -24.419 10.884 0.841 1.00 93.44 1060 GLY A N 1
ATOM 8539 C CA . GLY A 1 1060 ? -23.481 10.302 1.796 1.00 93.44 1060 GLY A CA 1
ATOM 8540 C C . GLY A 1 1060 ? -23.803 10.747 3.219 1.00 93.44 1060 GLY A C 1
ATOM 8541 O O . GLY A 1 1060 ? -23.647 11.912 3.550 1.00 93.44 1060 GLY A O 1
ATOM 8542 N N . LEU A 1 1061 ? -24.252 9.840 4.084 1.00 93.75 1061 LEU A N 1
ATOM 8543 C CA . LEU A 1 1061 ? -24.516 10.108 5.506 1.00 93.75 1061 LEU A CA 1
ATOM 8544 C C . LEU A 1 1061 ? -23.826 9.089 6.423 1.00 93.75 1061 LEU A C 1
ATOM 8546 O O . LEU A 1 1061 ? -24.165 8.989 7.605 1.00 93.75 1061 LEU A O 1
ATOM 8550 N N . SER A 1 1062 ? -22.860 8.328 5.909 1.00 92.12 1062 SER A N 1
ATOM 8551 C CA . SER A 1 1062 ? -22.181 7.268 6.653 1.00 92.12 1062 SER A CA 1
ATOM 8552 C C . SER A 1 1062 ? -21.343 7.800 7.823 1.00 92.12 1062 SER A C 1
ATOM 8554 O O . SER A 1 1062 ? -20.913 8.952 7.843 1.00 92.12 1062 SER A O 1
ATOM 8556 N N . HIS A 1 1063 ? -21.114 6.958 8.831 1.00 90.75 1063 HIS A N 1
ATOM 8557 C CA . HIS A 1 1063 ? -20.274 7.271 9.995 1.00 90.75 1063 HIS A CA 1
ATOM 8558 C C . HIS A 1 1063 ? -20.676 8.546 10.768 1.00 90.75 1063 HIS A C 1
ATOM 8560 O O . HIS A 1 1063 ? -19.828 9.337 11.190 1.00 90.75 1063 HIS A O 1
ATOM 8566 N N . ASN A 1 1064 ? -21.980 8.741 10.976 1.00 92.88 1064 ASN A N 1
ATOM 8567 C CA . ASN A 1 1064 ? -22.543 9.793 11.824 1.00 92.88 1064 ASN A CA 1
ATOM 8568 C C . ASN A 1 1064 ? -23.188 9.199 13.101 1.00 92.88 1064 ASN A C 1
ATOM 8570 O O . ASN A 1 1064 ? -22.996 8.033 13.444 1.00 92.88 1064 ASN A O 1
ATOM 8574 N N . ILE A 1 1065 ? -23.920 10.015 13.863 1.00 91.06 1065 ILE A N 1
ATOM 8575 C CA . ILE A 1 1065 ? -24.595 9.648 15.121 1.00 91.06 1065 ILE A CA 1
ATOM 8576 C C . ILE A 1 1065 ? -26.125 9.664 14.915 1.00 91.06 1065 ILE A C 1
ATOM 8578 O O . ILE A 1 1065 ? -26.874 10.092 15.793 1.00 91.06 1065 ILE A O 1
ATOM 8582 N N . ILE A 1 1066 ? -26.588 9.223 13.742 1.00 91.19 1066 ILE A N 1
ATOM 8583 C CA . ILE A 1 1066 ? -28.011 9.182 13.372 1.00 91.19 1066 ILE A CA 1
ATOM 8584 C C . ILE A 1 1066 ? -28.650 7.903 13.935 1.00 91.19 1066 ILE A C 1
ATOM 8586 O O . ILE A 1 1066 ? -28.036 6.834 13.874 1.00 91.19 1066 ILE A O 1
ATOM 8590 N N . THR A 1 1067 ? -29.861 7.999 14.490 1.00 91.38 1067 THR A N 1
ATOM 8591 C CA . THR A 1 1067 ? -30.621 6.862 15.040 1.00 91.38 1067 THR A CA 1
ATOM 8592 C C . THR A 1 1067 ? -31.805 6.454 14.159 1.00 91.38 1067 THR A C 1
ATOM 8594 O O . THR A 1 1067 ? -32.088 7.058 13.119 1.00 91.38 1067 THR A O 1
ATOM 8597 N N . ASP A 1 1068 ? -32.522 5.405 14.571 1.00 86.62 1068 ASP A N 1
ATOM 8598 C CA . ASP A 1 1068 ? -33.697 4.875 13.870 1.00 86.62 1068 ASP A CA 1
ATOM 8599 C C . ASP A 1 1068 ? -34.789 5.929 13.629 1.00 86.62 1068 ASP A C 1
ATOM 8601 O O . ASP A 1 1068 ? -35.461 5.893 12.599 1.00 86.62 1068 ASP A O 1
ATOM 8605 N N . GLU A 1 1069 ? -34.961 6.896 14.538 1.00 87.25 1069 GLU A N 1
ATOM 8606 C CA . GLU A 1 1069 ? -36.012 7.918 14.439 1.00 87.25 1069 GLU A CA 1
ATOM 8607 C C . GLU A 1 1069 ? -35.878 8.758 13.161 1.00 87.25 1069 GLU A C 1
ATOM 8609 O O . GLU A 1 1069 ? -36.820 8.865 12.365 1.00 87.25 1069 GLU A O 1
ATOM 8614 N N . ILE A 1 1070 ? -34.687 9.308 12.925 1.00 90.88 1070 ILE A N 1
ATOM 8615 C CA . ILE A 1 1070 ? -34.394 10.096 11.727 1.00 90.88 1070 ILE A CA 1
ATOM 8616 C C . ILE A 1 1070 ? -34.245 9.200 10.509 1.00 90.88 1070 ILE A C 1
ATOM 8618 O O . ILE A 1 1070 ? -34.745 9.547 9.440 1.00 90.88 1070 ILE A O 1
ATOM 8622 N N . THR A 1 1071 ? -33.626 8.030 10.651 1.00 88.81 1071 THR A N 1
ATOM 8623 C CA . THR A 1 1071 ? -33.419 7.107 9.526 1.00 88.81 1071 THR A CA 1
ATOM 8624 C C . THR A 1 1071 ? -34.761 6.668 8.919 1.00 88.81 1071 THR A C 1
ATOM 8626 O O . THR A 1 1071 ? -34.926 6.681 7.698 1.00 88.81 1071 THR A O 1
ATOM 8629 N N . ASN A 1 1072 ? -35.785 6.428 9.747 1.00 87.88 1072 ASN A N 1
ATOM 8630 C CA . ASN A 1 1072 ? -37.158 6.156 9.301 1.00 87.88 1072 ASN A CA 1
ATOM 8631 C C . ASN A 1 1072 ? -37.788 7.324 8.532 1.00 87.88 1072 ASN A C 1
ATOM 8633 O O . ASN A 1 1072 ? -38.592 7.129 7.616 1.00 87.88 1072 ASN A O 1
ATOM 8637 N N . ARG A 1 1073 ? -37.443 8.560 8.889 1.00 89.56 1073 ARG A N 1
ATOM 8638 C CA . ARG A 1 1073 ? -37.915 9.757 8.187 1.00 89.56 1073 ARG A CA 1
ATOM 8639 C C . ARG A 1 1073 ? -37.162 9.977 6.881 1.00 89.56 1073 ARG A C 1
ATOM 8641 O O . ARG A 1 1073 ? -37.813 10.305 5.893 1.00 89.56 1073 ARG A O 1
ATOM 8648 N N . ILE A 1 1074 ? -35.856 9.708 6.834 1.00 89.12 1074 ILE A N 1
ATOM 8649 C CA . ILE A 1 1074 ? -35.074 9.674 5.588 1.00 89.12 1074 ILE A CA 1
ATOM 8650 C C . ILE A 1 1074 ? -35.690 8.648 4.630 1.00 89.12 1074 ILE A C 1
ATOM 8652 O O . ILE A 1 1074 ? -35.966 8.984 3.481 1.00 89.12 1074 ILE A O 1
ATOM 8656 N N . HIS A 1 1075 ? -36.025 7.446 5.113 1.00 88.69 1075 HIS A N 1
ATOM 8657 C CA . HIS A 1 1075 ? -36.734 6.437 4.322 1.00 88.69 1075 HIS A CA 1
ATOM 8658 C C . HIS A 1 1075 ? -38.034 6.976 3.710 1.00 88.69 1075 HIS A C 1
ATOM 8660 O O . HIS A 1 1075 ? -38.290 6.788 2.521 1.00 88.69 1075 HIS A O 1
ATOM 8666 N N . ARG A 1 1076 ? -38.852 7.695 4.493 1.00 86.56 1076 ARG A N 1
ATOM 8667 C CA . ARG A 1 1076 ? -40.081 8.335 3.987 1.00 86.56 1076 ARG A CA 1
ATOM 8668 C C . ARG A 1 1076 ? -39.784 9.391 2.923 1.00 86.56 1076 ARG A C 1
ATOM 8670 O O . ARG A 1 1076 ? -40.501 9.437 1.927 1.00 86.56 1076 ARG A O 1
ATOM 8677 N N . VAL A 1 1077 ? -38.738 10.202 3.090 1.00 87.00 1077 VAL A N 1
ATOM 8678 C CA . VAL A 1 1077 ? -38.327 11.206 2.090 1.00 87.00 1077 VAL A CA 1
ATOM 8679 C C . VAL A 1 1077 ? -37.919 10.519 0.781 1.00 87.00 1077 VAL A C 1
ATOM 8681 O O . VAL A 1 1077 ? -38.425 10.883 -0.277 1.00 87.00 1077 VAL A O 1
ATOM 8684 N N . VAL A 1 1078 ? -37.107 9.464 0.851 1.00 86.38 1078 VAL A N 1
ATOM 8685 C CA . VAL A 1 1078 ? -36.639 8.678 -0.309 1.00 86.38 1078 VAL A CA 1
ATOM 8686 C C . VAL A 1 1078 ? -37.769 7.880 -0.975 1.00 86.38 1078 VAL A C 1
ATOM 8688 O O . VAL A 1 1078 ? -37.791 7.704 -2.191 1.00 86.38 1078 VAL A O 1
ATOM 8691 N N . SER A 1 1079 ? -38.748 7.414 -0.198 1.00 83.88 1079 SER A N 1
ATOM 8692 C CA . SER A 1 1079 ? -39.928 6.700 -0.713 1.00 83.88 1079 SER A CA 1
ATOM 8693 C C . SER A 1 1079 ? -40.922 7.619 -1.422 1.00 83.88 1079 SER A C 1
ATOM 8695 O O . SER A 1 1079 ? -41.658 7.177 -2.297 1.00 83.88 1079 SER A O 1
ATOM 8697 N N . THR A 1 1080 ? -40.972 8.894 -1.033 1.00 83.94 1080 THR A N 1
ATOM 8698 C CA . THR A 1 1080 ? -41.894 9.888 -1.605 1.00 83.94 1080 THR A CA 1
ATOM 8699 C C . THR A 1 1080 ? -41.296 10.647 -2.790 1.00 83.94 1080 THR A C 1
ATOM 8701 O O . THR A 1 1080 ? -42.051 11.222 -3.572 1.00 83.94 1080 THR A O 1
ATOM 8704 N N . HIS A 1 1081 ? -39.968 10.622 -2.963 1.00 82.38 1081 HIS A N 1
ATOM 8705 C CA . HIS A 1 1081 ? -39.262 11.330 -4.033 1.00 82.38 1081 HIS A CA 1
ATOM 8706 C C . HIS A 1 1081 ? -38.395 10.376 -4.867 1.00 82.38 1081 HIS A C 1
ATOM 8708 O O . HIS A 1 1081 ? -37.464 9.757 -4.364 1.00 82.38 1081 HIS A O 1
ATOM 8714 N N . ASN A 1 1082 ? -38.645 10.319 -6.179 1.00 78.69 1082 ASN A N 1
ATOM 8715 C CA . ASN A 1 1082 ? -37.941 9.415 -7.104 1.00 78.69 1082 ASN A CA 1
ATOM 8716 C C . ASN A 1 1082 ? -36.546 9.908 -7.540 1.00 78.69 1082 ASN A C 1
ATOM 8718 O O . ASN A 1 1082 ? -35.892 9.240 -8.333 1.00 78.69 1082 ASN A O 1
ATOM 8722 N N . ASN A 1 1083 ? -36.116 11.087 -7.080 1.00 81.88 1083 ASN A N 1
ATOM 8723 C CA . ASN A 1 1083 ? -34.859 11.712 -7.506 1.00 81.88 1083 ASN A CA 1
ATOM 8724 C C . ASN A 1 1083 ? -33.621 11.058 -6.863 1.00 81.88 1083 ASN A C 1
ATOM 8726 O O . ASN A 1 1083 ? -32.563 11.000 -7.479 1.00 81.88 1083 ASN A O 1
ATOM 8730 N N . ILE A 1 1084 ? -33.766 10.532 -5.643 1.00 86.69 1084 ILE A N 1
ATOM 8731 C CA . ILE A 1 1084 ? -32.673 9.898 -4.904 1.00 86.69 1084 ILE A CA 1
ATOM 8732 C C . ILE A 1 1084 ? -32.427 8.490 -5.462 1.00 86.69 1084 ILE A C 1
ATOM 8734 O O . ILE A 1 1084 ? -33.336 7.655 -5.470 1.00 86.69 1084 ILE A O 1
ATOM 8738 N N . GLN A 1 1085 ? -31.193 8.234 -5.892 1.00 88.19 1085 GLN A N 1
ATOM 8739 C CA . GLN A 1 1085 ? -30.714 6.954 -6.420 1.00 88.19 1085 GLN A CA 1
ATOM 8740 C C . GLN A 1 1085 ? -29.889 6.177 -5.393 1.00 88.19 1085 GLN A C 1
ATOM 8742 O O . GLN A 1 1085 ? -30.024 4.958 -5.329 1.00 88.19 1085 GLN A O 1
ATOM 8747 N N . THR A 1 1086 ? -29.088 6.872 -4.578 1.00 90.50 1086 THR A N 1
ATOM 8748 C CA . THR A 1 1086 ? -28.165 6.240 -3.626 1.00 90.50 1086 THR A CA 1
ATOM 8749 C C . THR A 1 1086 ? -28.138 6.996 -2.302 1.00 90.50 1086 THR A C 1
ATOM 8751 O O . THR A 1 1086 ? -27.960 8.211 -2.273 1.00 90.50 1086 THR A O 1
ATOM 8754 N N . VAL A 1 1087 ? -28.269 6.280 -1.186 1.00 92.38 1087 VAL A N 1
ATOM 8755 C CA . VAL A 1 1087 ? -28.177 6.807 0.179 1.00 92.38 1087 VAL A CA 1
ATOM 8756 C C . VAL A 1 1087 ? -27.261 5.914 1.004 1.00 92.38 1087 VAL A C 1
ATOM 8758 O O . VAL A 1 1087 ? -27.596 4.763 1.276 1.00 92.38 1087 VAL A O 1
ATOM 8761 N N . ARG A 1 1088 ? -26.121 6.448 1.446 1.00 94.12 1088 ARG A N 1
ATOM 8762 C CA . ARG A 1 1088 ? -25.143 5.732 2.276 1.00 94.12 1088 ARG A CA 1
ATOM 8763 C C . ARG A 1 1088 ? -25.376 6.044 3.746 1.00 94.12 1088 ARG A C 1
ATOM 8765 O O . ARG A 1 1088 ? -25.230 7.192 4.151 1.00 94.12 1088 ARG A O 1
ATOM 8772 N N . LEU A 1 1089 ? -25.724 5.043 4.551 1.00 92.19 1089 LEU A N 1
ATOM 8773 C CA . LEU A 1 1089 ? -26.028 5.209 5.983 1.00 92.19 1089 LEU A CA 1
ATOM 8774 C C . LEU A 1 1089 ? -25.239 4.255 6.895 1.00 92.19 1089 LEU A C 1
ATOM 8776 O O . LEU A 1 1089 ? -25.427 4.296 8.113 1.00 92.19 1089 LEU A O 1
ATOM 8780 N N . PHE A 1 1090 ? -24.338 3.434 6.350 1.00 87.62 1090 PHE A N 1
ATOM 8781 C CA . PHE A 1 1090 ? -23.473 2.550 7.141 1.00 87.62 1090 PHE A CA 1
ATOM 8782 C C . PHE A 1 1090 ? -22.659 3.317 8.201 1.00 87.62 1090 PHE A C 1
ATOM 8784 O O . PHE A 1 1090 ? -22.336 4.494 8.040 1.00 87.62 1090 PHE A O 1
ATOM 8791 N N . GLY A 1 1091 ? -22.355 2.673 9.329 1.00 85.12 1091 GLY A N 1
ATOM 8792 C CA . GLY A 1 1091 ? -21.614 3.300 10.433 1.00 85.12 1091 GLY A CA 1
ATOM 8793 C C . GLY A 1 1091 ? -22.403 4.298 11.302 1.00 85.12 1091 GLY A C 1
ATOM 8794 O O . GLY A 1 1091 ? -21.786 5.032 12.068 1.00 85.12 1091 GLY A O 1
ATOM 8795 N N . ASN A 1 1092 ? -23.739 4.340 11.203 1.00 90.00 1092 ASN A N 1
ATOM 8796 C CA . ASN A 1 1092 ? -24.633 5.101 12.097 1.00 90.00 1092 ASN A CA 1
ATOM 8797 C C . ASN A 1 1092 ? -25.222 4.234 13.231 1.00 90.00 1092 ASN A C 1
ATOM 8799 O O . ASN A 1 1092 ? -25.096 3.010 13.227 1.00 90.00 1092 ASN A O 1
ATOM 8803 N N . LYS A 1 1093 ? -25.929 4.848 14.193 1.00 87.69 1093 LYS A N 1
ATOM 8804 C CA . LYS A 1 1093 ? -26.587 4.168 15.331 1.00 87.69 1093 LYS A CA 1
ATOM 8805 C C . LYS A 1 1093 ? -27.980 3.618 14.972 1.00 87.69 1093 LYS A C 1
ATOM 8807 O O . LYS A 1 1093 ? -28.941 3.826 15.712 1.00 87.69 1093 LYS A O 1
ATOM 8812 N N . ILE A 1 1094 ? -28.078 2.915 13.844 1.00 86.56 1094 ILE A N 1
ATOM 8813 C CA . ILE A 1 1094 ? -29.325 2.340 13.311 1.00 86.56 1094 ILE A CA 1
ATOM 8814 C C . ILE A 1 1094 ? -29.481 0.904 13.829 1.00 86.56 1094 ILE A C 1
ATOM 8816 O O . ILE A 1 1094 ? -28.658 0.040 13.510 1.00 86.56 1094 ILE A O 1
ATOM 8820 N N . LYS A 1 1095 ? -30.528 0.645 14.617 1.00 83.81 1095 LYS A N 1
ATOM 8821 C CA . LYS A 1 1095 ? -30.874 -0.680 15.153 1.00 83.81 1095 LYS A CA 1
ATOM 8822 C C . LYS A 1 1095 ? -31.905 -1.403 14.286 1.00 83.81 1095 LYS A C 1
ATOM 8824 O O . LYS A 1 1095 ? -31.803 -2.618 14.136 1.00 83.81 1095 LYS A O 1
ATOM 8829 N N . ASP A 1 1096 ? -32.875 -0.693 13.706 1.00 81.00 1096 ASP A N 1
ATOM 8830 C CA . ASP A 1 1096 ? -33.905 -1.285 12.843 1.00 81.00 1096 ASP A CA 1
ATOM 8831 C C . ASP A 1 1096 ? -33.565 -1.101 11.361 1.00 81.00 1096 ASP A C 1
ATOM 8833 O O . ASP A 1 1096 ? -33.819 -0.065 10.747 1.00 81.00 1096 ASP A O 1
ATOM 8837 N N . ARG A 1 1097 ? -32.983 -2.148 10.770 1.00 80.56 1097 ARG A N 1
ATOM 8838 C CA . ARG A 1 1097 ? -32.584 -2.157 9.356 1.00 80.56 1097 ARG A CA 1
ATOM 8839 C C . ARG A 1 1097 ? -33.639 -2.762 8.424 1.00 80.56 1097 ARG A C 1
ATOM 8841 O O . ARG A 1 1097 ? -33.464 -2.707 7.208 1.00 80.56 1097 ARG A O 1
ATOM 8848 N N . LYS A 1 1098 ? -34.742 -3.310 8.958 1.00 78.62 1098 LYS A N 1
ATOM 8849 C CA . LYS A 1 1098 ? -35.745 -4.057 8.168 1.00 78.62 1098 LYS A CA 1
ATOM 8850 C C . LYS A 1 1098 ? -36.413 -3.204 7.094 1.00 78.62 1098 LYS A C 1
ATOM 8852 O O . LYS A 1 1098 ? -36.818 -3.720 6.057 1.00 78.62 1098 LYS A O 1
ATOM 8857 N N . LEU A 1 1099 ? -36.523 -1.901 7.341 1.00 75.88 1099 LEU A N 1
ATOM 8858 C CA . LEU A 1 1099 ? -37.116 -0.946 6.407 1.00 75.88 1099 LEU A CA 1
ATOM 8859 C C . LEU A 1 1099 ? -36.245 -0.701 5.164 1.00 75.88 1099 LEU A C 1
ATOM 8861 O O . LEU A 1 1099 ? -36.773 -0.273 4.147 1.00 75.88 1099 LEU A O 1
ATOM 8865 N N . PHE A 1 1100 ? -34.946 -1.010 5.214 1.00 80.62 1100 PHE A N 1
ATOM 8866 C CA . PHE A 1 1100 ? -33.988 -0.691 4.148 1.00 80.62 1100 PHE A CA 1
ATOM 8867 C C . PHE A 1 1100 ? -33.513 -1.917 3.365 1.00 80.62 1100 PHE A C 1
ATOM 8869 O O . PHE A 1 1100 ? -33.099 -1.783 2.219 1.00 80.62 1100 PHE A O 1
ATOM 8876 N N . THR A 1 1101 ? -33.615 -3.122 3.936 1.00 70.56 1101 THR A N 1
ATOM 8877 C CA . THR A 1 1101 ? -33.099 -4.376 3.350 1.00 70.56 1101 THR A CA 1
ATOM 8878 C C . THR A 1 1101 ? -33.736 -4.777 2.011 1.00 70.56 1101 THR A C 1
ATOM 8880 O O . THR A 1 1101 ? -33.229 -5.676 1.348 1.00 70.56 1101 THR A O 1
ATOM 8883 N N . GLY A 1 1102 ? -34.828 -4.124 1.595 1.00 71.69 1102 GLY A N 1
ATOM 8884 C CA . GLY A 1 1102 ? -35.488 -4.342 0.300 1.00 71.69 1102 GLY A CA 1
ATOM 8885 C C . GLY A 1 1102 ? -35.300 -3.225 -0.736 1.00 71.69 1102 GLY A C 1
ATOM 8886 O O . GLY A 1 1102 ? -35.650 -3.428 -1.899 1.00 71.69 1102 GLY A O 1
ATOM 8887 N N . ASP A 1 1103 ? -34.762 -2.060 -0.357 1.00 81.81 1103 ASP A N 1
ATOM 8888 C CA . ASP A 1 1103 ? -34.605 -0.911 -1.257 1.00 81.81 1103 ASP A CA 1
ATOM 8889 C C . ASP A 1 1103 ? -33.139 -0.777 -1.697 1.00 81.81 1103 ASP A C 1
ATOM 8891 O O . ASP A 1 1103 ? -32.271 -0.369 -0.928 1.00 81.81 1103 ASP A O 1
ATOM 8895 N N . LYS A 1 1104 ? -32.866 -1.107 -2.968 1.00 81.69 1104 LYS A N 1
ATOM 8896 C CA . LYS A 1 1104 ? -31.517 -1.101 -3.570 1.00 81.69 1104 LYS A CA 1
ATOM 8897 C C . LYS A 1 1104 ? -30.839 0.272 -3.578 1.00 81.69 1104 LYS A C 1
ATOM 8899 O O . LYS A 1 1104 ? -29.658 0.347 -3.898 1.00 81.69 1104 LYS A O 1
ATOM 8904 N N . ARG A 1 1105 ? -31.577 1.340 -3.267 1.00 86.88 1105 ARG A N 1
ATOM 8905 C CA . ARG A 1 1105 ? -31.049 2.703 -3.162 1.00 86.88 1105 ARG A CA 1
ATOM 8906 C C . ARG A 1 1105 ? -30.305 2.946 -1.850 1.00 86.88 1105 ARG A C 1
ATOM 8908 O O . ARG A 1 1105 ? -29.607 3.945 -1.743 1.00 86.88 1105 ARG A O 1
ATOM 8915 N N . PHE A 1 1106 ? -30.450 2.080 -0.846 1.00 89.75 1106 PHE A N 1
ATOM 8916 C CA . PHE A 1 1106 ? -29.830 2.255 0.466 1.00 89.75 1106 PHE A CA 1
ATOM 8917 C C . PHE A 1 1106 ? -28.605 1.352 0.662 1.00 89.75 1106 PHE A C 1
ATOM 8919 O O . PHE A 1 1106 ? -28.687 0.130 0.582 1.00 89.75 1106 PHE A O 1
ATOM 8926 N N . GLU A 1 1107 ? -27.476 1.966 1.002 1.00 88.38 1107 GLU A N 1
ATOM 8927 C CA . GLU A 1 1107 ? -26.224 1.311 1.383 1.00 88.38 1107 GLU A CA 1
ATOM 8928 C C . GLU A 1 1107 ? -26.090 1.334 2.917 1.00 88.38 1107 GLU A C 1
ATOM 8930 O O . GLU A 1 1107 ? -25.656 2.325 3.517 1.00 88.38 1107 GLU A O 1
ATOM 8935 N N . ILE A 1 1108 ? -26.529 0.249 3.565 1.00 79.81 1108 ILE A N 1
ATOM 8936 C CA . ILE A 1 1108 ? -26.567 0.091 5.031 1.00 79.81 1108 ILE A CA 1
ATOM 8937 C C . ILE A 1 1108 ? -25.977 -1.273 5.407 1.00 79.81 1108 ILE A C 1
ATOM 8939 O O . ILE A 1 1108 ? -26.717 -2.230 5.645 1.00 79.81 1108 ILE A O 1
ATOM 8943 N N . TRP A 1 1109 ? -24.648 -1.381 5.429 1.00 69.88 1109 TRP A N 1
ATOM 8944 C CA . TRP A 1 1109 ? -23.941 -2.552 5.961 1.00 69.88 1109 TRP A CA 1
ATOM 8945 C C . TRP A 1 1109 ? -23.413 -2.310 7.374 1.00 69.88 1109 TRP A C 1
ATOM 8947 O O . TRP A 1 1109 ? -23.106 -1.147 7.727 1.00 69.88 1109 TRP A O 1
#

Mean predicted aligned error: 20.09 Å

Secondary structure (DSSP, 8-state):
-------S---S---S---SS-SSEEEETTTS-HHHHHHHHHT-SS-EEEEEEE----HHHHHHHHTTGGGEEEEEE-GGG-SSHHHHHHHHHHHHHHHHHHHHHHHHH---HHHHHHHHT-STTTTS----------THHHHHHHHHHHHHHHHHHHHHHHHHHHH----HHHHHHHHHHS--SSEEE-SSS--HHHHHHHHHT-SS-EEEEESS----HHHHHHHHTTGGGEEEEEE-HHHHHH-HHHHHHHHHHHHHHHHHHHHHH---HHHHHHHHS-STTTT-TT--HHHHHHHHHHHHHHHHHHHHHH----HHHHHHHHHHS--SSEEEETTTS-HHHHHHHHHT-SSPEEEEEEE----HHHHHHHHTTGGGEEEEEE-TTS-HHHHHHHHHHHHHHHHHHHHHSSS-HHHHHHHHS-STTTTS-S-STTHHHHHHHHHHHHHHHHHHHHHHH----HHHHHHHHHHS--SSEEEETTTS-HHHHHHHHHT-SS-EEEEEEE----HHHHHHHHTTGGGEEEEESGGGTHHHHHHHT-SS--HHHHHHHHHHTTTEEEE-SEE-HHHHHHHHHHHHTS-TT-EEEE--SEE-HHHHHHHTTS--EEEEEEEEHHHHHHHHHHHTTS-SS-PPEEEEEEEE---TTS-HHHHHHHHHHHHTTSEEEEEEETT----HHHHHHHHT-TT--EEEE-HHHHHHHHHHHHHHT-HHHHHHHHHHTTTB-TTS---HHHHHHHTT-TT--EEE-GGGS---HHHHHHHGGGGGGEEE-S--HHHHHHHHHHHHHTT-THHHHHHHHHTTTEEE--SEE--HHHHHHHHHHHHT-SSEEEEETTEE--HHHHGGGGGGGGGEEEEEE-HHHHHHHHHHHSS-GGGHHHHHHHHHHTTTEEE-S--SS--TTS-TTSTT-EEE-HHHHHHHHHHHTT-SS-EEEEETTEEE-HHHHTTTGGGGGGEEEEE-HHHHHHHHHHHHTS-HHHHHHHHHHHHHHTTSEEE-TT----HHHHHHHHHHHHH-----EEE-TTS--BHHHHHHHGGGGGG-SEEE--SSB-BHHHHHHHHHHHHH-TT--EEE-TTSB----TTTTT-TTEE--

Organism: NCBI:txid1572043

Foldseek 3Di:
DDDDDDDDDDDDDDDDDDDVDDQEAEDECVVPALQVVQVVLVPDPAAHHYEYAYHDQPLNRLLSNLSNLVRHQAYEYEPVSPPDPVVLLVVLSSVLSNLVSQLVCCVPPVDDSLVSSLRRLQDQQPHHHDPPPDPPPDPVVVVVSLQSLLVSVLSNQVSNVVVCVVPVGDRVVSCLSCLERHPRQEREDEDDDPPLVSVQVSLVSYPAAHHYEYAFADDDLNNLLSVLSNLVSHQAYAYDPCCLVPVLVSVLNRVQSNLVSQVVCCVPVVDNSLVSNLRRQQDQQPRHDPDDLQSSLVSVLVSQVSQVVCCVVVVDHRCVSCLSNLARHPHQAHEDAACVDALQSVLVSLVSYPAAHEYEYAYHDPDLRRLLSNLSCLVRHQAAEYDPPDDLVVVLSSVQSNLVSQVVVVVVDVDRSLVSNLRRQQDQQPHHDPPDDCSLQVSLVSVLVSLVSQVVVCVVVVDHRCVSCLSNLERHPHQEREDALQVDALQSVQVSLVSYPAAHAYEYPHDDLDLNRLVSNLSNLVSHQAYHPCQVCLLVSLVSCPDDHDLVSLVSVCRNPVLEHEHAEAFELSSLLSQLVSNLSDDQAHAYAYNYPHDDLSSLLNNVVRAQHHAEYEDEQVRLQSLLVSLVPPPPDGAREYAEYEYAYDDPPDALLVSLVSVLSNCVRHQYAEYEAQNPDHALVSCLVVLPDPRHQAYHHHLVNLQRVLVVQLVVLDLVSLVSSCRHPVLEPQSYADELSSVVSNQPSPPAEHEYECVSYDDDLVSLLVCLVRLLRYAYPPDDLVVLLSNLLSCVVVVPLVSLVSNCNNPVQERANEQEEDDPSSLVSVLSSLVSAQAHAYEQENYHDDLVSLLVCLVSLQRYQAYHYALVVLLSNLVSQQPDPVSLVSLQSVCNNNVLEDAHADPDDDPPPDDDPLPQAAEQDLVSLLSVLSSQLSHPAAHEYEAARYDYDLNSLVSNLSNLQRYQYHYHLVVVLSNLVSLLPDDPVSNLVSLQSNCVNPVLEADNALAADDLSSLLSVLSSLVNYARRAYDAHHNHQDELVSVVSNLVRPLRYQEYHHAQYAYEQVVVVSNLVSCVVHVRHQAHEYENYHYPDCVSPPPPPRYHYD

pLDDT: mean 81.69, std 11.91, range [26.67, 95.38]

Nearest PDB structures (foldseek):
  5irm-assembly1_A  TM=4.504E-01  e=4.723E-07  Oryctolagus cuniculus
  3un9-assembly1_A  TM=7.215E-01  e=2.943E-04  Homo sapiens
  5irn-assembly1_A  TM=3.237E-01  e=3.327E-07  Oryctolagus cuniculus
  4k17-assembly2_B  TM=2.632E-01  e=3.599E-05  Mus musculus
  4k17-assembly1_A  TM=2.820E-01  e=1.281E-04  Mus musculus

Solvent-accessible surface area (backbone atoms only — not comparable to full-atom values): 59652 Å² total; per-residue (Å²): 138,89,87,89,90,86,80,90,89,86,88,84,88,89,86,78,81,89,65,98,60,75,81,56,45,78,39,50,46,67,85,39,60,35,69,58,53,35,59,56,42,71,73,48,95,66,61,40,35,35,29,39,59,42,69,62,82,48,66,69,50,41,59,37,40,60,71,34,50,91,44,39,47,30,58,33,43,41,66,88,62,41,86,40,75,73,45,46,58,46,52,26,49,43,49,33,51,39,51,48,54,23,45,53,43,28,72,74,72,67,50,63,46,44,63,51,54,43,57,25,46,72,41,72,52,48,62,39,75,83,82,82,82,65,93,65,92,56,76,66,65,61,56,52,53,48,33,55,52,37,52,43,54,54,51,27,50,52,53,40,51,51,49,28,70,76,70,74,52,88,51,64,82,53,48,46,58,48,52,58,59,34,52,69,82,51,45,38,40,69,76,68,88,70,53,34,65,57,56,34,56,56,45,68,59,37,92,62,60,40,34,37,33,33,68,46,69,64,84,52,68,69,50,46,57,35,45,59,70,33,42,89,40,40,48,29,57,31,44,36,63,62,42,63,70,77,44,42,65,52,53,43,51,31,52,51,52,43,53,49,49,24,48,51,42,30,74,73,74,67,46,68,42,54,60,41,52,45,52,23,41,54,38,64,45,45,55,20,86,85,50,57,65,55,58,42,39,50,48,56,55,48,42,53,52,50,50,52,49,50,28,69,76,71,71,49,89,52,60,83,70,54,42,52,44,53,53,58,16,49,60,88,48,45,47,40,53,44,60,84,43,66,38,62,60,54,37,58,56,40,71,51,37,87,64,58,38,35,37,33,39,65,45,62,60,89,48,66,69,49,48,58,39,44,57,71,31,42,91,43,38,47,30,57,33,44,42,88,88,47,61,65,69,60,52,44,52,48,50,54,52,45,55,48,52,21,54,56,42,39,78,76,42,95,56,57,43,49,60,42,53,41,58,23,38,45,41,71,52,42,51,46,75,81,92,46,92,66,42,62,41,56,40,39,50,48,57,53,48,42,52,52,51,51,53,50,49,29,69,76,69,70,49,88,52,63,80,74,51,45,51,42,54,54,55,18,46,61,81,52,44,37,41,46,50,60,79,48,67,29,63,57,54,36,56,57,48,68,58,35,91,66,59,41,32,34,35,50,80,39,74,53,90,51,64,67,50,51,56,38,41,61,68,33,30,83,46,34,50,32,51,39,73,44,57,86,45,50,55,62,57,30,52,72,53,53,93,80,64,54,52,83,76,44,50,40,55,39,50,18,35,69,34,50,48,53,44,50,54,73,40,54,45,71,42,24,35,25,38,11,52,57,59,36,55,53,67,67,68,31,29,42,36,46,56,49,78,39,68,47,61,68,10,56,42,32,25,54,69,56,38,51,60,29,34,30,40,36,34,29,60,73,47,47,52,46,48,38,64,30,56,71,71,59,78,89,78,73,64,40,34,27,48,28,40,34,43,42,60,87,68,90,83,64,62,52,58,62,55,42,55,36,48,53,58,33,56,77,59,33,53,37,42,32,41,39,31,52,64,34,93,48,57,32,79,55,47,53,69,63,50,74,45,85,80,55,54,33,45,45,58,19,62,70,31,47,42,48,33,53,53,53,46,58,73,64,72,42,72,68,60,46,51,38,44,40,55,22,42,69,28,60,44,51,80,29,63,54,48,60,69,53,51,61,63,57,66,72,58,84,88,62,69,32,34,37,22,59,72,61,24,81,74,56,74,72,55,48,68,69,41,50,86,48,26,69,46,37,35,57,39,81,68,50,29,68,58,52,50,52,53,40,40,52,44,46,75,66,72,41,62,75,39,43,56,17,48,33,62,15,41,71,31,47,51,53,41,45,73,33,78,48,53,74,68,52,47,51,15,51,49,54,44,48,74,54,46,79,63,33,30,42,34,35,37,65,34,48,69,52,78,87,56,55,63,73,49,45,87,48,32,81,28,37,69,31,52,40,60,34,46,66,54,44,52,55,53,49,56,59,31,61,74,48,84,89,30,50,66,40,42,55,30,47,36,53,15,39,68,37,45,52,62,44,42,80,78,91,72,83,73,92,85,62,72,93,85,62,82,76,52,46,76,48,46,52,65,56,27,42,37,53,25,62,54,51,67,69,50,94,61,71,26,37,38,35,37,51,27,47,45,65,48,78,77,20,50,61,40,42,56,84,28,25,77,43,29,40,56,44,58,29,55,69,55,50,53,50,51,39,51,57,41,55,76,47,55,74,74,54,26,39,56,47,28,36,22,45,38,59,10,43,69,23,46,47,72,43,50,68,36,85,56,50,64,67,55,34,52,22,49,31,53,38,43,70,46,40,70,74,38,41,36,38,31,45,22,46,14,64,41,35,50,80,45,43,63,61,36,59,88,39,60,62,58,24,26,32,38,34,45,21,42,23,52,36,35,47,75,52,51,56,49,50,50,51,47,53,73,74,31,89,57,48,57,38,36,33,46,26,62,35,58,61,80,74,58,79,88,43,80,80,44,91,40,51,46,73,107

Sequence (1109 aa):
MSVKQAEVSYQHYSQYIISPSPEVWRINLSERKSSILLEVLKLQTEKKPVELIDWTHEESEVRGFLQCLPYISQLRFCKDTLKKESKMKSSSQFLGNLFTAASERDTDTGDKYTEILTSVFNYTSFPWDRDYDDDDDDDDDYFDYQNEKCEFLLDLYSHVKNYESETGKSVLPALQSIYHQSSPEVWTLYGFGLQSSILLEVLKLQTEKKPVELQSCLDEESEVRGFLQCLPYISQLRLSSFLCKHEPEECFQFLVNLFVSASECETNTGEKYTKLLTSVCNYTSFPCDDLILSVQCDFLLDLYSHVKNYESETGRSVLPAIQSIYHQSSPKFWRRNLSKRKSSILLEVLKLQTEKKPVELIDWTHEESEVRGFLQCLPYISQLRFALSVDQDNCFQFLVNLFTAASEFDTNTEEKYTELLTSVCNYTSFPFDEDVSDYQLVQCDFLLDLYSHVKNYESETGRSVLPALQSIYHQSSPEVWTIKLSKRKSSILLEVLKLQTEKKPVELRAWTHEESEVRGFLQCLPYISELRNAERYIPSVCKLFGSKVKRDQVTPLLQALMFTVTLSRKLPSSTCRCVGRVLSLSPSKLNLTLKPRAISLRGVRSLFRHITHLQRLSLEDRMVRMMVRALRSFNGHSLLNTDELSVVTKDSKLTHSRIVSSLSSLLRRLSVRCLDLTECKLEAVSVTALLCLQGLQTIRFSTETLQQLVSVVCEAQDDELTRCFLEKVSKDLTSCSLTWKEIQYLLPHQAVRFNVDLKKSQISLANIRELVPQLDRIQLKRLSPSFILTIIVEIYESRSPQYVSGLLRSVKNSINLKDRVLDSVQCAALRFTLQHCNTVKLNLFWTSIPDEELKSFLPLLNRLTQLSVDRQLLLKLLHCCSSSDDQQEAADLLLSALHDRLDFSCCSSLDLTVTEENQNYLNLTYEDCKMISSVLQRAKSVVKLVLEDCKVSDTALKQLLPILSQVQLSCSKDLLLQVLGCISKGTKRSSVRWTGALSQALGEELDLSHTQMDQRACEQLAVFLEYCDGLTELDLSHCKLTDQYMETLLPHLHKTQTLGLSHNIITDEITNRIHRVVSTHNNIQTVRLFGNKIKDRKLFTGDKRFEIW

InterPro domains:
  IPR032675 Leucine-rich repeat domain superfamily [G3DSA:3.80.10.10] (918-1101)
  IPR052090 Cytolytic pore-forming toxin [PTHR31594] (219-1109)

Radius of gyration: 43.34 Å; Cα contacts (8 Å, |Δi|>4): 1785; chains: 1; bounding box: 88×92×120 Å